Protein AF-0000000085122518 (afdb_homodimer)

pLDDT: mean 88.64, std 17.43, range [19.45, 98.94]

Sequence (1066 aa):
MNINLNKTNEELSSKYFKINNEKMTLKKKEKALKKLSDYETIQKKTFLGYQMNEKFNFEKNYSKYLNIGMNNVGDPFVGGDLTLNTKSVETEVLNYFAKLWNNKERTKPLGKDDYWGYIVSMGCTEANIFGLLSARDYLEGKFLLIDEERNKKAKKISKSVKDLECIVNKNLISKYATAKNKNELIPIAFYSQDAHYSIVKAMEVLKINTLNKEANEKGYKCPLKKEDYPKNFSREYLDENGWPKEVPSNEDGSIHVPALVKLVKFFAKKGHPILISFNYGSTFKGAYDDIKGAVDQIVPILKKYGLYEREIEYEIGKKDIRNGFWFHVDGALGAAYMPYLEKALKQKLIKKPSKNYKFPIFDFRIKEIHSISMSGHKYIGSPWPSGIYMSKIKYQLKPVDDPMYIGAPDTTFAGSRNAFSPLIFWEYLSNNSMKSHIKEVVKCEEMAQYAFKKLKALDKKDKLWIQRSPLSLTIRMKIPNKKLVFKYSLSTEELYVNGEPREYAHIYIMHHVDKNLIDSFIEDLKKSNYFNEMNINLNKTNEELSSKYFKINNEKMTLKKKEKALKKLSDYETIQKKTFLGYQMNEKFNFEKNYSKYLNIGMNNVGDPFVGGDLTLNTKSVETEVLNYFAKLWNNKERTKPLGKDDYWGYIVSMGCTEANIFGLLSARDYLEGKFLLIDEERNKKAKKISKSVKDLECIVNKNLISKYATAKNKNELIPIAFYSQDAHYSIVKAMEVLKINTLNKEANEKGYKCPLKKEDYPKNFSREYLDENGWPKEVPSNEDGSIHVPALVKLVKFFAKKGHPILISFNYGSTFKGAYDDIKGAVDQIVPILKKYGLYEREIEYEIGKKDIRNGFWFHVDGALGAAYMPYLEKALKQKLIKKPSKNYKFPIFDFRIKEIHSISMSGHKYIGSPWPSGIYMSKIKYQLKPVDDPMYIGAPDTTFAGSRNAFSPLIFWEYLSNNSMKSHIKEVVKCEEMAQYAFKKLKALDKKDKLWIQRSPLSLTIRMKIPNKKLVFKYSLSTEELYVNGEPREYAHIYIMHHVDKNLIDSFIEDLKKSNYFNE

Structure (mmCIF, N/CA/C/O backbone):
data_AF-0000000085122518-model_v1
#
loop_
_entity.id
_entity.type
_entity.pdbx_description
1 polymer 'Putative histidine decarboxylase'
#
loop_
_atom_site.group_PDB
_atom_site.id
_atom_site.type_symbol
_atom_site.label_atom_id
_atom_site.label_alt_id
_atom_site.label_comp_id
_atom_site.label_asym_id
_atom_site.label_entity_id
_atom_site.label_seq_id
_atom_site.pdbx_PDB_ins_code
_atom_site.Cartn_x
_atom_site.Cartn_y
_atom_site.Cartn_z
_atom_site.occupancy
_atom_site.B_iso_or_equiv
_atom_site.auth_seq_id
_atom_site.auth_comp_id
_atom_site.auth_asym_id
_atom_site.auth_atom_id
_atom_site.pdbx_PDB_model_num
ATOM 1 N N . MET A 1 1 ? 34.875 22.547 -8.148 1 19.45 1 MET A N 1
ATOM 2 C CA . MET A 1 1 ? 33.75 22.953 -7.277 1 19.45 1 MET A CA 1
ATOM 3 C C . MET A 1 1 ? 32.594 23.516 -8.102 1 19.45 1 MET A C 1
ATOM 5 O O . MET A 1 1 ? 32.531 24.719 -8.359 1 19.45 1 MET A O 1
ATOM 9 N N . ASN A 1 2 ? 32.344 22.891 -9.234 1 23.64 2 ASN A N 1
ATOM 10 C CA . ASN A 1 2 ? 31.703 23.328 -10.461 1 23.64 2 ASN A CA 1
ATOM 11 C C . ASN A 1 2 ? 30.219 23.656 -10.227 1 23.64 2 ASN A C 1
ATOM 13 O O . ASN A 1 2 ? 29.406 22.75 -10.031 1 23.64 2 ASN A O 1
ATOM 17 N N . ILE A 1 3 ? 29.922 24.766 -9.508 1 27.06 3 ILE A N 1
ATOM 18 C CA . ILE A 1 3 ? 28.906 25.547 -8.812 1 27.06 3 ILE A CA 1
ATOM 19 C C . ILE A 1 3 ? 27.766 25.891 -9.766 1 27.06 3 ILE A C 1
ATOM 21 O O . ILE A 1 3 ? 26.812 26.578 -9.391 1 27.06 3 ILE A O 1
ATOM 25 N N . ASN A 1 4 ? 28.109 25.969 -11.047 1 28.47 4 ASN A N 1
ATOM 26 C CA . ASN A 1 4 ? 27.062 26.641 -11.812 1 28.47 4 ASN A CA 1
ATOM 27 C C . ASN A 1 4 ? 25.781 25.812 -11.852 1 28.47 4 ASN A C 1
ATOM 29 O O . ASN A 1 4 ? 25.562 25.062 -12.797 1 28.47 4 ASN A O 1
ATOM 33 N N . LEU A 1 5 ? 25.391 25.281 -10.711 1 34.41 5 LEU A N 1
ATOM 34 C CA . LEU A 1 5 ? 24.125 24.547 -10.719 1 34.41 5 LEU A CA 1
ATOM 35 C C . LEU A 1 5 ? 23 25.391 -11.297 1 34.41 5 LEU A C 1
ATOM 37 O O . LEU A 1 5 ? 22.5 26.297 -10.633 1 34.41 5 LEU A O 1
ATOM 41 N N . ASN A 1 6 ? 23.016 25.703 -12.531 1 35.94 6 ASN A N 1
ATOM 42 C CA . ASN A 1 6 ? 21.953 26.422 -13.227 1 35.94 6 ASN A CA 1
ATOM 43 C C . ASN A 1 6 ? 20.578 26 -12.742 1 35.94 6 ASN A C 1
ATOM 45 O O . ASN A 1 6 ? 20.328 24.812 -12.523 1 35.94 6 ASN A O 1
ATOM 49 N N . LYS A 1 7 ? 19.797 26.906 -12.109 1 42 7 LYS A N 1
ATOM 50 C CA . LYS A 1 7 ? 18.438 26.891 -11.602 1 42 7 LYS A CA 1
ATOM 51 C C . LYS A 1 7 ? 17.5 26.125 -12.547 1 42 7 LYS A C 1
ATOM 53 O O . LYS A 1 7 ? 17.375 26.5 -13.719 1 42 7 LYS A O 1
ATOM 58 N N . THR A 1 8 ? 17.312 24.938 -12.477 1 48.53 8 THR A N 1
ATOM 59 C CA . THR A 1 8 ? 16.406 24.141 -13.305 1 48.53 8 THR A CA 1
ATOM 60 C C . THR A 1 8 ? 14.969 24.625 -13.133 1 48.53 8 THR A C 1
ATOM 62 O O . THR A 1 8 ? 14.406 24.547 -12.039 1 48.53 8 THR A O 1
ATOM 65 N N . ASN A 1 9 ? 14.539 25.703 -13.859 1 58.44 9 ASN A N 1
ATOM 66 C CA . ASN A 1 9 ? 13.18 26.234 -13.828 1 58.44 9 ASN A CA 1
ATOM 67 C C . ASN A 1 9 ? 12.188 25.266 -14.469 1 58.44 9 ASN A C 1
ATOM 69 O O . ASN A 1 9 ? 11.062 25.641 -14.797 1 58.44 9 ASN A O 1
ATOM 73 N N . GLU A 1 10 ? 12.773 24.016 -14.688 1 74.56 10 GLU A N 1
ATOM 74 C CA . GLU A 1 10 ? 11.844 23.094 -15.336 1 74.56 10 GLU A CA 1
ATOM 75 C C . GLU A 1 10 ? 12.016 21.672 -14.797 1 74.56 10 GLU A C 1
ATOM 77 O O . GLU A 1 10 ? 13.031 21.344 -14.188 1 74.56 10 GLU A O 1
ATOM 82 N N . GLU A 1 11 ? 10.984 21 -14.852 1 83.19 11 GLU A N 1
ATOM 83 C CA . GLU A 1 11 ? 10.992 19.594 -14.477 1 83.19 11 GLU A CA 1
ATOM 84 C C . GLU A 1 11 ? 12.039 18.812 -15.258 1 83.19 11 GLU A C 1
ATOM 86 O O . GLU A 1 11 ? 12.406 19.203 -16.375 1 83.19 11 GLU A O 1
ATOM 91 N N . LEU A 1 12 ? 12.688 17.875 -14.602 1 89.94 12 LEU A N 1
ATOM 92 C CA . LEU A 1 12 ? 13.633 16.969 -15.258 1 89.94 12 LEU A CA 1
ATOM 93 C C . LEU A 1 12 ? 12.984 16.312 -16.469 1 89.94 12 LEU A C 1
ATOM 95 O O . LEU A 1 12 ? 11.875 15.781 -16.375 1 89.94 12 LEU A O 1
ATOM 99 N N . SER A 1 13 ? 13.656 16.422 -17.625 1 91.31 13 SER A N 1
ATOM 100 C CA . SER A 1 13 ? 13.094 15.883 -18.859 1 91.31 13 SER A CA 1
ATOM 101 C C . SER A 1 13 ? 13.25 14.367 -18.938 1 91.31 13 SER A C 1
ATOM 103 O O . SER A 1 13 ? 14.32 13.828 -18.641 1 91.31 13 SER A O 1
ATOM 105 N N . SER A 1 14 ? 12.219 13.742 -19.438 1 93.38 14 SER A N 1
ATOM 106 C CA . SER A 1 14 ? 12.234 12.289 -19.578 1 93.38 14 SER A CA 1
ATOM 107 C C . SER A 1 14 ? 13.133 11.852 -20.719 1 93.38 14 SER A C 1
ATOM 109 O O . SER A 1 14 ? 13.508 10.68 -20.812 1 93.38 14 SER A O 1
ATOM 111 N N . LYS A 1 15 ? 13.492 12.711 -21.609 1 93.69 15 LYS A N 1
ATOM 112 C CA . LYS A 1 15 ? 14.258 12.391 -22.797 1 93.69 15 LYS A CA 1
ATOM 113 C C . LYS A 1 15 ? 15.602 11.773 -22.438 1 93.69 15 LYS A C 1
ATOM 115 O O . LYS A 1 15 ? 16.141 10.961 -23.203 1 93.69 15 LYS A O 1
ATOM 120 N N . TYR A 1 16 ? 16.141 12.148 -21.328 1 94.94 16 TYR A N 1
ATOM 121 C CA . TYR A 1 16 ? 17.453 11.672 -20.906 1 94.94 16 TYR A CA 1
ATOM 122 C C . TYR A 1 16 ? 17.391 10.203 -20.5 1 94.94 16 TYR A C 1
ATOM 124 O O . TYR A 1 16 ? 18.438 9.539 -20.422 1 94.94 16 TYR A O 1
ATOM 132 N N . PHE A 1 17 ? 16.188 9.703 -20.281 1 96.88 17 PHE A N 1
ATOM 133 C CA . PHE A 1 17 ? 16.062 8.383 -19.672 1 96.88 17 PHE A CA 1
ATOM 134 C C . PHE A 1 17 ? 15.391 7.406 -20.625 1 96.88 17 PHE A C 1
ATOM 136 O O . PHE A 1 17 ? 14.969 6.324 -20.219 1 96.88 17 PHE A O 1
ATOM 143 N N . LYS A 1 18 ? 15.266 7.73 -21.844 1 96.25 18 LYS A N 1
ATOM 144 C CA . LYS A 1 18 ? 14.617 6.879 -22.828 1 96.25 18 LYS A CA 1
ATOM 145 C C . LYS A 1 18 ? 15.305 5.52 -22.922 1 96.25 18 LYS A C 1
ATOM 147 O O . LYS A 1 18 ? 16.531 5.441 -22.969 1 96.25 18 LYS A O 1
ATOM 152 N N . ILE A 1 19 ? 14.469 4.488 -22.891 1 94.75 19 ILE A N 1
ATOM 153 C CA . ILE A 1 19 ? 14.945 3.109 -22.969 1 94.75 19 ILE A CA 1
ATOM 154 C C . ILE A 1 19 ? 14.516 2.496 -24.297 1 94.75 19 ILE A C 1
ATOM 156 O O . ILE A 1 19 ? 13.367 2.648 -24.719 1 94.75 19 ILE A O 1
ATOM 160 N N . ASN A 1 20 ? 15.445 1.861 -24.938 1 89.12 20 ASN A N 1
ATOM 161 C CA . ASN A 1 20 ? 15.133 1.118 -26.156 1 89.12 20 ASN A CA 1
ATOM 162 C C . ASN A 1 20 ? 15.562 -0.342 -26.047 1 89.12 20 ASN A C 1
ATOM 164 O O . ASN A 1 20 ? 15.75 -0.858 -24.938 1 89.12 20 ASN A O 1
ATOM 168 N N . ASN A 1 21 ? 15.617 -1.04 -27.156 1 90.25 21 ASN A N 1
ATOM 169 C CA . ASN A 1 21 ? 15.883 -2.475 -27.156 1 90.25 21 ASN A CA 1
ATOM 170 C C . ASN A 1 21 ? 17.375 -2.77 -27.062 1 90.25 21 ASN A C 1
ATOM 172 O O . ASN A 1 21 ? 17.781 -3.93 -26.953 1 90.25 21 ASN A O 1
ATOM 176 N N . GLU A 1 22 ? 18.156 -1.68 -26.953 1 92.44 22 GLU A N 1
ATOM 177 C CA . GLU A 1 22 ? 19.594 -1.837 -26.828 1 92.44 22 GLU A CA 1
ATOM 178 C C . GLU A 1 22 ? 20.078 -1.393 -25.438 1 92.44 22 GLU A C 1
ATOM 180 O O . GLU A 1 22 ? 19.438 -0.566 -24.797 1 92.44 22 GLU A O 1
ATOM 185 N N . LYS A 1 23 ? 21.203 -2.047 -25.125 1 94.81 23 LYS A N 1
ATOM 186 C CA . LYS A 1 23 ? 21.828 -1.562 -23.906 1 94.81 23 LYS A CA 1
ATOM 187 C C . LYS A 1 23 ? 22.266 -0.105 -24.047 1 94.81 23 LYS A C 1
ATOM 189 O O . LYS A 1 23 ? 22.844 0.282 -25.062 1 94.81 23 LYS A O 1
ATOM 194 N N . MET A 1 24 ? 21.953 0.618 -23.031 1 95.38 24 MET A N 1
ATOM 195 C CA . MET A 1 24 ? 22.344 2.023 -23.062 1 95.38 24 MET A CA 1
ATOM 196 C C . MET A 1 24 ? 23.859 2.166 -23.016 1 95.38 24 MET A C 1
ATOM 198 O O . MET A 1 24 ? 24.531 1.452 -22.266 1 95.38 24 MET A O 1
ATOM 202 N N . THR A 1 25 ? 24.406 3.084 -23.828 1 95.69 25 THR A N 1
ATOM 203 C CA . THR A 1 25 ? 25.844 3.305 -23.781 1 95.69 25 THR A CA 1
ATOM 204 C C . THR A 1 25 ? 26.266 3.93 -22.453 1 95.69 25 THR A C 1
ATOM 206 O O . THR A 1 25 ? 25.469 4.613 -21.812 1 95.69 25 THR A O 1
ATOM 209 N N . LEU A 1 26 ? 27.469 3.672 -22.094 1 95.5 26 LEU A N 1
ATOM 210 C CA . LEU A 1 26 ? 27.984 4.219 -20.844 1 95.5 26 LEU A CA 1
ATOM 211 C C . LEU A 1 26 ? 27.906 5.742 -20.844 1 95.5 26 LEU A C 1
ATOM 213 O O . LEU A 1 26 ? 27.594 6.352 -19.828 1 95.5 26 LEU A O 1
ATOM 217 N N . LYS A 1 27 ? 28.141 6.359 -21.953 1 96.44 27 LYS A N 1
ATOM 218 C CA . LYS A 1 27 ? 28.109 7.816 -22.078 1 96.44 27 LYS A CA 1
ATOM 219 C C . LYS A 1 27 ? 26.703 8.359 -21.844 1 96.44 27 LYS A C 1
ATOM 221 O O . LYS A 1 27 ? 26.531 9.328 -21.094 1 96.44 27 LYS A O 1
ATOM 226 N N . LYS A 1 28 ? 25.781 7.797 -22.5 1 96.25 28 LYS A N 1
ATOM 227 C CA . LYS A 1 28 ? 24.391 8.219 -22.344 1 96.25 28 LYS A CA 1
ATOM 228 C C . LYS A 1 28 ? 23.906 7.996 -20.922 1 96.25 28 LYS A C 1
ATOM 230 O O . LYS A 1 28 ? 23.172 8.828 -20.375 1 96.25 28 LYS A O 1
ATOM 235 N N . LYS A 1 29 ? 24.312 6.887 -20.406 1 96.62 29 LYS A N 1
ATOM 236 C CA . LYS A 1 29 ? 23.922 6.555 -19.047 1 96.62 29 LYS A CA 1
ATOM 237 C C . LYS A 1 29 ? 24.516 7.539 -18.047 1 96.62 29 LYS A C 1
ATOM 239 O O . LYS A 1 29 ? 23.828 8.008 -17.141 1 96.62 29 LYS A O 1
ATOM 244 N N . GLU A 1 30 ? 25.734 7.805 -18.172 1 97 30 GLU A N 1
ATOM 245 C CA . GLU A 1 30 ? 26.391 8.758 -17.297 1 97 30 GLU A CA 1
ATOM 246 C C . GLU A 1 30 ? 25.75 10.133 -17.375 1 97 30 GLU A C 1
ATOM 248 O O . GLU A 1 30 ? 25.594 10.82 -16.359 1 97 30 GLU A O 1
ATOM 253 N N . LYS A 1 31 ? 25.422 10.516 -18.562 1 97.31 31 LYS A N 1
ATOM 254 C CA . LYS A 1 31 ? 24.766 11.797 -18.766 1 97.31 31 LYS A CA 1
ATOM 255 C C . LYS A 1 31 ? 23.406 11.828 -18.062 1 97.31 31 LYS A C 1
ATOM 257 O O . LYS A 1 31 ? 23.062 12.812 -17.391 1 97.31 31 LYS A O 1
ATOM 262 N N . ALA A 1 32 ? 22.625 10.789 -18.25 1 97.56 32 ALA A N 1
ATOM 263 C CA . ALA A 1 32 ? 21.312 10.695 -17.609 1 97.56 32 ALA A CA 1
ATOM 264 C C . ALA A 1 32 ? 21.438 10.75 -16.094 1 97.56 32 ALA A C 1
ATOM 266 O O . ALA A 1 32 ? 20.703 11.477 -15.43 1 97.56 32 ALA A O 1
ATOM 267 N N . LEU A 1 33 ? 22.375 10.023 -15.555 1 97.62 33 LEU A N 1
ATOM 268 C CA . LEU A 1 33 ? 22.578 9.969 -14.117 1 97.62 33 LEU A CA 1
ATOM 269 C C . LEU A 1 33 ? 23.047 11.312 -13.578 1 97.62 33 LEU A C 1
ATOM 271 O O . LEU A 1 33 ? 22.656 11.711 -12.477 1 97.62 33 LEU A O 1
ATOM 275 N N . LYS A 1 34 ? 23.859 11.961 -14.344 1 97.44 34 LYS A N 1
ATOM 276 C CA . LYS A 1 34 ? 24.328 13.289 -13.938 1 97.44 34 LYS A CA 1
ATOM 277 C C . LYS A 1 34 ? 23.188 14.289 -13.914 1 97.44 34 LYS A C 1
ATOM 279 O O . LYS A 1 34 ? 23.078 15.102 -12.992 1 97.44 34 LYS A O 1
ATOM 284 N N . LYS A 1 35 ? 22.328 14.25 -14.938 1 97.06 35 LYS A N 1
ATOM 285 C CA . LYS A 1 35 ? 21.188 15.148 -14.984 1 97.06 35 LYS A CA 1
ATOM 286 C C . LYS A 1 35 ? 20.25 14.922 -13.797 1 97.06 35 LYS A C 1
ATOM 288 O O . LYS A 1 35 ? 19.734 15.875 -13.211 1 97.06 35 LYS A O 1
ATOM 293 N N . LEU A 1 36 ? 20.047 13.688 -13.484 1 97.25 36 LEU A N 1
ATOM 294 C CA . LEU A 1 36 ? 19.219 13.344 -12.336 1 97.25 36 LEU A CA 1
ATOM 295 C C . LEU A 1 36 ? 19.828 13.875 -11.039 1 97.25 36 LEU A C 1
ATOM 297 O O . LEU A 1 36 ? 19.141 14.508 -10.242 1 97.25 36 LEU A O 1
ATOM 301 N N . SER A 1 37 ? 21.078 13.555 -10.852 1 96.94 37 SER A N 1
ATOM 302 C CA . SER A 1 37 ? 21.781 13.969 -9.641 1 96.94 37 SER A CA 1
ATOM 303 C C . SER A 1 37 ? 21.766 15.484 -9.484 1 96.94 37 SER A C 1
ATOM 305 O O . SER A 1 37 ? 21.516 16 -8.391 1 96.94 37 SER A O 1
ATOM 307 N N . ASP A 1 38 ? 22.031 16.188 -10.562 1 96.5 38 ASP A N 1
ATOM 308 C CA . ASP A 1 38 ? 22.047 17.641 -10.531 1 96.5 38 ASP A CA 1
ATOM 309 C C . ASP A 1 38 ? 20.672 18.188 -10.156 1 96.5 38 ASP A C 1
ATOM 311 O O . ASP A 1 38 ? 20.562 19.094 -9.328 1 96.5 38 ASP A O 1
ATOM 315 N N . TYR A 1 39 ? 19.719 17.656 -10.758 1 96.12 39 TYR A N 1
ATOM 316 C CA . TYR A 1 39 ? 18.359 18.109 -10.516 1 96.12 39 TYR A CA 1
ATOM 317 C C . TYR A 1 39 ? 17.969 17.938 -9.055 1 96.12 39 TYR A C 1
ATOM 319 O O . TYR A 1 39 ? 17.5 18.875 -8.406 1 96.12 39 TYR A O 1
ATOM 327 N N . GLU A 1 40 ? 18.156 16.734 -8.508 1 96.69 40 GLU A N 1
ATOM 328 C CA . GLU A 1 40 ? 17.766 16.422 -7.137 1 96.69 40 GLU A CA 1
ATOM 329 C C . GLU A 1 40 ? 18.547 17.25 -6.133 1 96.69 40 GLU A C 1
ATOM 331 O O . GLU A 1 40 ? 18 17.688 -5.117 1 96.69 40 GLU A O 1
ATOM 336 N N . THR A 1 41 ? 19.797 17.438 -6.414 1 95.69 41 THR A N 1
ATOM 337 C CA . THR A 1 41 ? 20.656 18.219 -5.516 1 95.69 41 THR A CA 1
ATOM 338 C C . THR A 1 41 ? 20.203 19.672 -5.457 1 95.69 41 THR A C 1
ATOM 340 O O . THR A 1 41 ? 20.125 20.266 -4.379 1 95.69 41 THR A O 1
ATOM 343 N N . ILE A 1 42 ? 19.844 20.203 -6.566 1 94.88 42 ILE A N 1
ATOM 344 C CA . ILE A 1 42 ? 19.422 21.594 -6.645 1 94.88 42 ILE A CA 1
ATOM 345 C C . ILE A 1 42 ? 18.094 21.766 -5.91 1 94.88 42 ILE A C 1
ATOM 347 O O . ILE A 1 42 ? 17.938 22.688 -5.105 1 94.88 42 ILE A O 1
ATOM 351 N N . GLN A 1 43 ? 17.188 20.891 -6.168 1 95.38 43 GLN A N 1
ATOM 352 C CA . GLN A 1 43 ? 15.859 21 -5.566 1 95.38 43 GLN A CA 1
ATOM 353 C C . GLN A 1 43 ? 15.922 20.75 -4.062 1 95.38 43 GLN A C 1
ATOM 355 O O . GLN A 1 43 ? 15.164 21.359 -3.297 1 95.38 43 GLN A O 1
ATOM 360 N N . LYS A 1 44 ? 16.781 19.891 -3.668 1 96.81 44 LYS A N 1
ATOM 361 C CA . LYS A 1 44 ? 16.938 19.609 -2.244 1 96.81 44 LYS A CA 1
ATOM 362 C C . LYS A 1 44 ? 17.406 20.844 -1.482 1 96.81 44 LYS A C 1
ATOM 364 O O . LYS A 1 44 ? 16.969 21.078 -0.35 1 96.81 44 LYS A O 1
ATOM 369 N N . LYS A 1 45 ? 18.188 21.656 -2.051 1 95.94 45 LYS A N 1
ATOM 370 C CA . LYS A 1 45 ? 18.797 22.812 -1.404 1 95.94 45 LYS A CA 1
ATOM 371 C C . LYS A 1 45 ? 17.734 23.844 -1.018 1 95.94 45 LYS A C 1
ATOM 373 O O . LYS A 1 45 ? 17.891 24.562 -0.034 1 95.94 45 LYS A O 1
ATOM 378 N N . THR A 1 46 ? 16.656 23.875 -1.758 1 96.75 46 THR A N 1
ATOM 379 C CA . THR A 1 46 ? 15.656 24.906 -1.507 1 96.75 46 THR A CA 1
ATOM 380 C C . THR A 1 46 ? 14.336 24.266 -1.067 1 96.75 46 THR A C 1
ATOM 382 O O . THR A 1 46 ? 13.305 24.938 -1.015 1 96.75 46 THR A O 1
ATOM 385 N N . PHE A 1 47 ? 14.352 23.031 -0.788 1 97.44 47 PHE A N 1
ATOM 386 C CA . PHE A 1 47 ? 13.133 22.312 -0.44 1 97.44 47 PHE A CA 1
ATOM 387 C C . PHE A 1 47 ? 12.508 22.875 0.827 1 97.44 47 PHE A C 1
ATOM 389 O O . PHE A 1 47 ? 13.125 22.859 1.896 1 97.44 47 PHE A O 1
ATOM 396 N N . LEU A 1 48 ? 11.156 23.359 0.701 1 97.75 48 LEU A N 1
ATOM 397 C CA . LEU A 1 48 ? 10.617 24.109 1.825 1 97.75 48 LEU A CA 1
ATOM 398 C C . LEU A 1 48 ? 9.109 23.922 1.93 1 97.75 48 LEU A C 1
ATOM 400 O O . LEU A 1 48 ? 8.5 24.297 2.934 1 97.75 48 LEU A O 1
ATOM 404 N N . GLY A 1 49 ? 8.523 23.234 0.996 1 95.88 49 GLY A N 1
ATOM 405 C CA . GLY A 1 49 ? 7.074 23.344 0.879 1 95.88 49 GLY A CA 1
ATOM 406 C C . GLY A 1 49 ? 6.348 22.094 1.338 1 95.88 49 GLY A C 1
ATOM 407 O O . GLY A 1 49 ? 5.117 22.094 1.444 1 95.88 49 GLY A O 1
ATOM 408 N N . TYR A 1 50 ? 6.98 20.984 1.604 1 94.31 50 TYR A N 1
ATOM 409 C CA . TYR A 1 50 ? 6.316 19.734 1.941 1 94.31 50 TYR A CA 1
ATOM 410 C C . TYR A 1 50 ? 6.824 19.188 3.273 1 94.31 50 TYR A C 1
ATOM 412 O O . TYR A 1 50 ? 7.914 19.547 3.723 1 94.31 50 TYR A O 1
ATOM 420 N N . GLN A 1 51 ? 5.973 18.344 3.869 1 94.88 51 GLN A N 1
ATOM 421 C CA . GLN A 1 51 ? 6.301 17.703 5.141 1 94.88 51 GLN A CA 1
ATOM 422 C C . GLN A 1 51 ? 7.277 16.547 4.934 1 94.88 51 GLN A C 1
ATOM 424 O O . GLN A 1 51 ? 6.941 15.383 5.191 1 94.88 51 GLN A O 1
ATOM 429 N N . MET A 1 52 ? 8.406 16.875 4.492 1 96.19 52 MET A N 1
ATOM 430 C CA . MET A 1 52 ? 9.461 15.891 4.27 1 96.19 52 MET A CA 1
ATOM 431 C C . MET A 1 52 ? 10.797 16.406 4.793 1 96.19 52 MET A C 1
ATOM 433 O O . MET A 1 52 ? 11.336 17.391 4.281 1 96.19 52 MET A O 1
ATOM 437 N N . ASN A 1 53 ? 11.289 15.703 5.805 1 97.69 53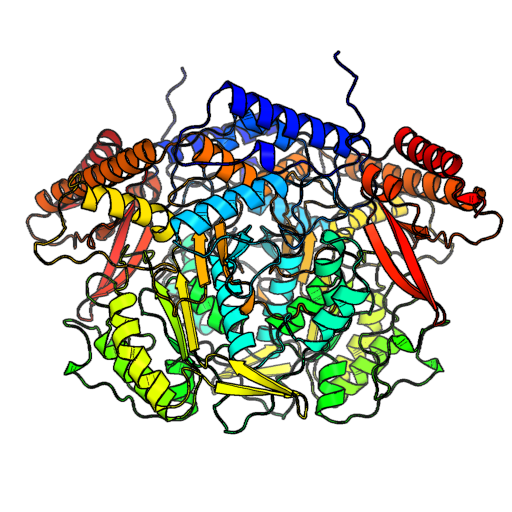 ASN A N 1
ATOM 438 C CA . ASN A 1 53 ? 12.586 16.062 6.363 1 97.69 53 ASN A CA 1
ATOM 439 C C . ASN A 1 53 ? 13.727 15.617 5.457 1 97.69 53 ASN A C 1
ATOM 441 O O . ASN A 1 53 ? 13.781 14.453 5.047 1 97.69 53 ASN A O 1
ATOM 445 N N . GLU A 1 54 ? 14.625 16.547 5.117 1 97.56 54 GLU A N 1
ATOM 446 C CA . GLU A 1 54 ? 15.727 16.25 4.203 1 97.56 54 GLU A CA 1
ATOM 447 C C . GLU A 1 54 ? 17.062 16.203 4.945 1 97.56 54 GLU A C 1
ATOM 449 O O . GLU A 1 54 ? 18.125 16.141 4.32 1 97.56 54 GLU A O 1
ATOM 454 N N . LYS A 1 55 ? 17 16.25 6.246 1 96.56 55 LYS A N 1
ATOM 455 C CA . LYS A 1 55 ? 18.219 16.172 7.043 1 96.56 55 LYS A CA 1
ATOM 456 C C . LYS A 1 55 ? 18.453 14.75 7.566 1 96.56 55 LYS A C 1
ATOM 458 O O . LYS A 1 55 ? 18.125 14.453 8.719 1 96.56 55 LYS A O 1
ATOM 463 N N . PHE A 1 56 ? 19.141 13.906 6.809 1 95.44 56 PHE A N 1
ATOM 464 C CA . PHE A 1 56 ? 19.5 12.547 7.184 1 95.44 56 PHE A CA 1
ATOM 465 C C . PHE A 1 56 ? 20.656 12.039 6.324 1 95.44 56 PHE A C 1
ATOM 467 O O . PHE A 1 56 ? 20.953 12.617 5.277 1 95.44 56 PHE A O 1
ATOM 474 N N . ASN A 1 57 ? 21.328 11.07 6.832 1 95.44 57 ASN A N 1
ATOM 475 C CA . ASN A 1 57 ? 22.438 10.414 6.141 1 95.44 57 ASN A CA 1
ATOM 476 C C . ASN A 1 57 ? 22.422 8.906 6.352 1 95.44 57 ASN A C 1
ATOM 478 O O . ASN A 1 57 ? 22.922 8.406 7.359 1 95.44 57 ASN A O 1
ATOM 482 N N . PHE A 1 58 ? 22 8.172 5.371 1 97.5 58 PHE A N 1
ATOM 483 C CA . PHE A 1 58 ? 21.891 6.727 5.5 1 97.5 58 PHE A CA 1
ATOM 484 C C . PHE A 1 58 ? 22.891 6.023 4.59 1 97.5 58 PHE A C 1
ATOM 486 O O . PHE A 1 58 ? 23.125 4.824 4.738 1 97.5 58 PHE A O 1
ATOM 493 N N . GLU A 1 59 ? 23.5 6.785 3.676 1 96.88 59 GLU A N 1
ATOM 494 C CA . GLU A 1 59 ? 24.422 6.211 2.697 1 96.88 59 GLU A CA 1
ATOM 495 C C . GLU A 1 59 ? 25.578 5.492 3.379 1 96.88 59 GLU A C 1
ATOM 497 O O . GLU A 1 59 ? 25.969 4.391 2.975 1 96.88 59 GLU A O 1
ATOM 502 N N . LYS A 1 60 ? 26.062 6.004 4.391 1 94.25 60 LYS A N 1
ATOM 503 C CA . LYS A 1 60 ? 27.281 5.535 5.031 1 94.25 60 LYS A CA 1
ATOM 504 C C . LYS A 1 60 ? 27.141 4.102 5.531 1 94.25 60 LYS A C 1
ATOM 506 O O . LYS A 1 60 ? 27.953 3.236 5.219 1 94.25 60 LYS A O 1
ATOM 511 N N . ASN A 1 61 ? 26.094 3.775 6.27 1 95.88 61 ASN A N 1
ATOM 512 C CA . ASN A 1 61 ? 25.984 2.484 6.938 1 95.88 61 ASN A CA 1
ATOM 513 C C . ASN A 1 61 ? 25.109 1.516 6.137 1 95.88 61 ASN A C 1
ATOM 515 O O . ASN A 1 61 ? 25.141 0.309 6.387 1 95.88 61 ASN A O 1
ATOM 519 N N . TYR A 1 62 ? 24.406 2.029 5.121 1 97.88 62 TYR A N 1
ATOM 520 C CA . TYR A 1 62 ? 23.359 1.158 4.617 1 97.88 62 TYR A CA 1
ATOM 521 C C . TYR A 1 62 ? 23.453 1 3.105 1 97.88 62 TYR A C 1
ATOM 523 O O . TYR A 1 62 ? 22.641 0.292 2.498 1 97.88 62 TYR A O 1
ATOM 531 N N . SER A 1 63 ? 24.438 1.55 2.443 1 97.88 63 SER A N 1
ATOM 532 C CA . SER A 1 63 ? 24.547 1.496 0.989 1 97.88 63 SER A CA 1
ATOM 533 C C . SER A 1 63 ? 24.625 0.057 0.493 1 97.88 63 SER A C 1
ATOM 535 O O . SER A 1 63 ? 24.125 -0.263 -0.584 1 97.88 63 SER A O 1
ATOM 537 N N . LYS A 1 64 ? 25.25 -0.832 1.262 1 97 64 LYS A N 1
ATOM 538 C CA . LYS A 1 64 ? 25.453 -2.215 0.841 1 97 64 LYS A CA 1
ATOM 539 C C . LYS A 1 64 ? 24.125 -2.938 0.657 1 97 64 LYS A C 1
ATOM 541 O O . LYS A 1 64 ? 24.031 -3.887 -0.125 1 97 64 LYS A O 1
ATOM 546 N N . TYR A 1 65 ? 23.125 -2.52 1.354 1 98 65 TYR A N 1
ATOM 547 C CA . TYR A 1 65 ? 21.844 -3.215 1.325 1 98 65 TYR A CA 1
ATOM 548 C C . TYR A 1 65 ? 21.078 -2.895 0.046 1 98 65 TYR A C 1
ATOM 550 O O . TYR A 1 65 ? 20.031 -3.49 -0.225 1 98 65 TYR A O 1
ATOM 558 N N . LEU A 1 66 ? 21.594 -1.964 -0.774 1 98.19 66 LEU A N 1
ATOM 559 C CA . LEU A 1 66 ? 21.062 -1.759 -2.121 1 98.19 66 LEU A CA 1
ATOM 560 C C . LEU A 1 66 ? 21.375 -2.953 -3.014 1 98.19 66 LEU A C 1
ATOM 562 O O . LEU A 1 66 ? 20.812 -3.09 -4.102 1 98.19 66 LEU A O 1
ATOM 566 N N . ASN A 1 67 ? 22.234 -3.85 -2.502 1 98 67 ASN A N 1
ATOM 567 C CA . ASN A 1 67 ? 22.609 -5.023 -3.279 1 98 67 ASN A CA 1
ATOM 568 C C . ASN A 1 67 ? 22.016 -6.301 -2.693 1 98 67 ASN A C 1
ATOM 570 O O . ASN A 1 67 ? 22.422 -7.406 -3.045 1 98 67 ASN A O 1
ATOM 574 N N . ILE A 1 68 ? 21.094 -6.215 -1.768 1 97.88 68 ILE A N 1
ATOM 575 C CA . ILE A 1 68 ? 20.438 -7.359 -1.156 1 97.88 68 ILE A CA 1
ATOM 576 C C . ILE A 1 68 ? 18.922 -7.152 -1.181 1 97.88 68 ILE A C 1
ATOM 578 O O . ILE A 1 68 ? 18.422 -6.137 -0.696 1 97.88 68 ILE A O 1
ATOM 582 N N . GLY A 1 69 ? 18.234 -8.078 -1.83 1 97.56 69 GLY A N 1
ATOM 583 C CA . GLY A 1 69 ? 16.781 -8.07 -1.744 1 97.56 69 GLY A CA 1
ATOM 584 C C . GLY A 1 69 ? 16.25 -8.602 -0.421 1 97.56 69 GLY A C 1
ATOM 585 O O . GLY A 1 69 ? 16.5 -9.758 -0.067 1 97.56 69 GLY A O 1
ATOM 586 N N . MET A 1 70 ? 15.648 -7.738 0.363 1 97.25 70 MET A N 1
ATOM 587 C CA . MET A 1 70 ? 15.078 -8.117 1.652 1 97.25 70 MET A CA 1
ATOM 588 C C . MET A 1 70 ? 13.578 -7.852 1.686 1 97.25 70 MET A C 1
ATOM 590 O O . MET A 1 70 ? 13.086 -6.969 0.98 1 97.25 70 MET A O 1
ATOM 594 N N . ASN A 1 71 ? 12.828 -8.641 2.449 1 95.75 71 ASN A N 1
ATOM 595 C CA . ASN A 1 71 ? 11.367 -8.547 2.488 1 95.75 71 ASN A CA 1
ATOM 596 C C . ASN A 1 71 ? 10.82 -8.969 3.848 1 95.75 71 ASN A C 1
ATOM 598 O O . ASN A 1 71 ? 11.062 -10.086 4.305 1 95.75 71 ASN A O 1
ATOM 602 N N . ASN A 1 72 ? 10.094 -8.055 4.531 1 93.81 72 ASN A N 1
ATOM 603 C CA . ASN A 1 72 ? 9.438 -8.375 5.793 1 93.81 72 ASN A CA 1
ATOM 604 C C . ASN A 1 72 ? 8.016 -8.883 5.57 1 93.81 72 ASN A C 1
ATOM 606 O O . ASN A 1 72 ? 7.051 -8.188 5.895 1 93.81 72 ASN A O 1
ATOM 610 N N . VAL A 1 73 ? 7.91 -10.07 5.254 1 88.25 73 VAL A N 1
ATOM 611 C CA . VAL A 1 73 ? 6.609 -10.656 4.938 1 88.25 73 VAL A CA 1
ATOM 612 C C . VAL A 1 73 ? 5.863 -10.977 6.227 1 88.25 73 VAL A C 1
ATOM 614 O O . VAL A 1 73 ? 6.449 -11.508 7.176 1 88.25 73 VAL A O 1
ATOM 617 N N . GLY A 1 74 ? 4.613 -10.586 6.312 1 82.25 74 GLY A N 1
ATOM 618 C CA . GLY A 1 74 ? 3.725 -11.031 7.375 1 82.25 74 GLY A CA 1
ATOM 619 C C . GLY A 1 74 ? 3.924 -10.266 8.672 1 82.25 74 GLY A C 1
ATOM 620 O O . GLY A 1 74 ? 4.336 -9.109 8.656 1 82.25 74 GLY A O 1
ATOM 621 N N . ASP A 1 75 ? 3.553 -10.898 9.773 1 86 75 ASP A N 1
ATOM 622 C CA . ASP A 1 75 ? 3.586 -10.328 11.117 1 86 75 ASP A CA 1
ATOM 623 C C . ASP A 1 75 ? 5.02 -10.164 11.609 1 86 75 ASP A C 1
ATOM 625 O O . ASP A 1 75 ? 5.793 -11.125 11.617 1 86 75 ASP A O 1
ATOM 629 N N . PRO A 1 76 ? 5.328 -8.969 12.055 1 91.19 76 PRO A N 1
ATOM 630 C CA . PRO A 1 76 ? 6.711 -8.742 12.492 1 91.19 76 PRO A CA 1
ATOM 631 C C . PRO A 1 76 ? 7.102 -9.602 13.688 1 91.19 76 PRO A C 1
ATOM 633 O O . PRO A 1 76 ? 8.289 -9.875 13.898 1 91.19 76 PRO A O 1
ATOM 636 N N . PHE A 1 77 ? 6.148 -10.047 14.43 1 87.94 77 PHE A N 1
ATOM 637 C CA . PHE A 1 77 ? 6.438 -10.727 15.688 1 87.94 77 PHE A CA 1
ATOM 638 C C . PHE A 1 77 ? 6.422 -12.242 15.5 1 87.94 77 PHE A C 1
ATOM 640 O O . PHE A 1 77 ? 6.633 -12.992 16.453 1 87.94 77 PHE A O 1
ATOM 647 N N . VAL A 1 78 ? 6.16 -12.648 14.273 1 80.62 78 VAL A N 1
ATOM 648 C CA . VAL A 1 78 ? 6.129 -14.07 13.953 1 80.62 78 VAL A CA 1
ATOM 649 C C . VAL A 1 78 ? 7.219 -14.391 12.93 1 80.62 78 VAL A C 1
ATOM 651 O O . VAL A 1 78 ? 7.32 -13.734 11.891 1 80.62 78 VAL A O 1
ATOM 654 N N . GLY A 1 79 ? 8.023 -15.336 13.281 1 77 79 GLY A N 1
ATOM 655 C CA . GLY A 1 79 ? 9.062 -15.75 12.344 1 77 79 GLY A CA 1
ATOM 656 C C . GLY A 1 79 ? 8.508 -16.266 11.031 1 77 79 GLY A C 1
ATOM 657 O O . GLY A 1 79 ? 7.301 -16.5 10.906 1 77 79 GLY A O 1
ATOM 658 N N . GLY A 1 80 ? 9.312 -16.359 10.023 1 78.5 80 GLY A N 1
ATOM 659 C CA . GLY A 1 80 ? 8.938 -16.875 8.711 1 78.5 80 GLY A CA 1
ATOM 660 C C . GLY A 1 80 ? 10.078 -17.578 8.008 1 78.5 80 GLY A C 1
ATOM 661 O O . GLY A 1 80 ? 11.211 -17.578 8.492 1 78.5 80 GLY A O 1
ATOM 662 N N . ASP A 1 81 ? 9.672 -18.172 6.926 1 85.94 81 ASP A N 1
ATOM 663 C CA . ASP A 1 81 ? 10.648 -18.969 6.188 1 85.94 81 ASP A CA 1
ATOM 664 C C . ASP A 1 81 ? 11.477 -18.094 5.254 1 85.94 81 ASP A C 1
ATOM 666 O O . ASP A 1 81 ? 12.516 -18.516 4.754 1 85.94 81 ASP A O 1
ATOM 670 N N . LEU A 1 82 ? 11.008 -16.938 5.016 1 91.5 82 LEU A N 1
ATOM 671 C CA . LEU A 1 82 ? 11.844 -15.992 4.266 1 91.5 82 LEU A CA 1
ATOM 672 C C . LEU A 1 82 ? 12.898 -15.367 5.168 1 91.5 82 LEU A C 1
ATOM 674 O O . LEU A 1 82 ? 12.617 -14.406 5.887 1 91.5 82 LEU A O 1
ATOM 678 N N . THR A 1 83 ? 14.023 -15.766 5.027 1 93.69 83 THR A N 1
ATOM 679 C CA . THR A 1 83 ? 15.039 -15.469 6.031 1 93.69 83 THR A CA 1
ATOM 680 C C . THR A 1 83 ? 15.719 -14.133 5.73 1 93.69 83 THR A C 1
ATOM 682 O O . THR A 1 83 ? 16.328 -13.531 6.609 1 93.69 83 THR A O 1
ATOM 685 N N . LEU A 1 84 ? 15.727 -13.711 4.496 1 96.12 84 LEU A N 1
ATOM 686 C CA . LEU A 1 84 ? 16.234 -12.383 4.176 1 96.12 84 LEU A CA 1
ATOM 687 C C . LEU A 1 84 ? 15.242 -11.305 4.582 1 96.12 84 LEU A C 1
ATOM 689 O O . LEU A 1 84 ? 14.484 -10.797 3.748 1 96.12 84 LEU A O 1
ATOM 693 N N . ASN A 1 85 ? 15.203 -10.969 5.844 1 95.81 85 ASN A N 1
ATOM 694 C CA . ASN A 1 85 ? 14.289 -9.984 6.414 1 95.81 85 ASN A CA 1
ATOM 695 C C . ASN A 1 85 ? 14.93 -9.219 7.562 1 95.81 85 ASN A C 1
ATOM 697 O O . ASN A 1 85 ? 16.062 -9.508 7.949 1 95.81 85 ASN A O 1
ATOM 701 N N . THR A 1 86 ? 14.258 -8.188 8.023 1 97.69 86 THR A N 1
ATOM 702 C CA . THR A 1 86 ? 14.758 -7.355 9.117 1 97.69 86 THR A CA 1
ATOM 703 C C . THR A 1 86 ? 13.711 -7.242 10.227 1 97.69 86 THR A C 1
ATOM 705 O O . THR A 1 86 ? 13.57 -6.188 10.852 1 97.69 86 THR A O 1
ATOM 708 N N . LYS A 1 87 ? 12.945 -8.297 10.484 1 94.75 87 LYS A N 1
ATOM 709 C CA . LYS A 1 87 ? 11.859 -8.281 11.469 1 94.75 87 LYS A CA 1
ATOM 710 C C . LYS A 1 87 ? 12.406 -8.047 12.875 1 94.75 87 LYS A C 1
ATOM 712 O O . LYS A 1 87 ? 11.75 -7.406 13.703 1 94.75 87 LYS A O 1
ATOM 717 N N . SER A 1 88 ? 13.641 -8.547 13.156 1 96.62 88 SER A N 1
ATOM 718 C CA . SER A 1 88 ? 14.266 -8.328 14.453 1 96.62 88 SER A CA 1
ATOM 719 C C . SER A 1 88 ? 14.477 -6.844 14.727 1 96.62 88 SER A C 1
ATOM 721 O O . SER A 1 88 ? 14.336 -6.391 15.859 1 96.62 88 SER A O 1
ATOM 723 N N . VAL A 1 89 ? 14.836 -6.121 13.703 1 98.19 89 VAL A N 1
ATOM 724 C CA . VAL A 1 89 ? 15.008 -4.676 13.812 1 98.19 89 VAL A CA 1
ATOM 725 C C . VAL A 1 89 ? 13.641 -3.998 13.906 1 98.19 89 VAL A C 1
ATOM 727 O O . VAL A 1 89 ? 13.445 -3.09 14.719 1 98.19 89 VAL A O 1
ATOM 730 N N . GLU A 1 90 ? 12.711 -4.48 13.102 1 97.56 90 GLU A N 1
ATOM 731 C CA . GLU A 1 90 ? 11.359 -3.932 13.055 1 97.56 90 GLU A CA 1
ATOM 732 C C . GLU A 1 90 ? 10.695 -3.963 14.422 1 97.56 90 GLU A C 1
ATOM 734 O O . GLU A 1 90 ? 10.086 -2.98 14.852 1 97.56 90 GLU A O 1
ATOM 739 N N . THR A 1 91 ? 10.812 -5.047 15.125 1 97 91 THR A N 1
ATOM 740 C CA . THR A 1 91 ? 10.156 -5.203 16.422 1 97 91 THR A CA 1
ATOM 741 C C . THR A 1 91 ? 10.719 -4.211 17.438 1 97 91 THR A C 1
ATOM 743 O O . THR A 1 91 ? 9.977 -3.697 18.281 1 97 91 THR A O 1
ATOM 746 N N . GLU A 1 92 ? 12.016 -3.904 17.375 1 98 92 GLU A N 1
ATOM 747 C CA . GLU A 1 92 ? 12.609 -2.961 18.328 1 98 92 GLU A CA 1
ATOM 748 C C . GLU A 1 92 ? 12.172 -1.53 18.016 1 98 92 GLU A C 1
ATOM 750 O O . GLU A 1 92 ? 11.992 -0.724 18.938 1 98 92 GLU A O 1
ATOM 755 N N . VAL A 1 93 ? 12.023 -1.269 16.75 1 98.5 93 VAL A N 1
ATOM 756 C CA . VAL A 1 93 ? 11.492 0.033 16.359 1 98.5 93 VAL A CA 1
ATOM 757 C C . VAL A 1 93 ? 10.062 0.183 16.891 1 98.5 93 VAL A C 1
ATOM 759 O O . VAL A 1 93 ? 9.711 1.224 17.453 1 98.5 93 VAL A O 1
ATOM 762 N N . LEU A 1 94 ? 9.281 -0.841 16.719 1 98.19 94 LEU A N 1
ATOM 763 C CA . LEU A 1 94 ? 7.898 -0.822 17.188 1 98.19 94 LEU A CA 1
ATOM 764 C C . LEU A 1 94 ? 7.836 -0.699 18.703 1 98.19 94 LEU A C 1
ATOM 766 O O . LEU A 1 94 ? 6.98 0.007 19.234 1 98.19 94 LEU A O 1
ATOM 770 N N . ASN A 1 95 ? 8.719 -1.336 19.391 1 97.94 95 ASN A N 1
ATOM 771 C CA . ASN A 1 95 ? 8.797 -1.222 20.844 1 97.94 95 ASN A CA 1
ATOM 772 C C . ASN A 1 95 ? 9.039 0.221 21.281 1 97.94 95 ASN A C 1
ATOM 774 O O . ASN A 1 95 ? 8.445 0.688 22.25 1 97.94 95 ASN A O 1
ATOM 778 N N . TYR A 1 96 ? 9.914 0.827 20.609 1 98.12 96 TYR A N 1
ATOM 779 C CA . TYR A 1 96 ? 10.219 2.213 20.953 1 98.12 96 TYR A CA 1
ATOM 780 C C . TYR A 1 96 ? 8.977 3.09 20.828 1 98.12 96 TYR A C 1
ATOM 782 O O . TYR A 1 96 ? 8.664 3.857 21.75 1 98.12 96 TYR A O 1
ATOM 790 N N . PHE A 1 97 ? 8.266 2.992 19.781 1 98.44 97 PHE A N 1
ATOM 791 C CA . PHE A 1 97 ? 7.125 3.867 19.547 1 98.44 97 PHE A CA 1
ATOM 792 C C . PHE A 1 97 ? 5.949 3.475 20.438 1 98.44 97 PHE A C 1
ATOM 794 O O . PHE A 1 97 ? 5.156 4.328 20.844 1 98.44 97 PHE A O 1
ATOM 801 N N . ALA A 1 98 ? 5.848 2.158 20.703 1 98.38 98 ALA A N 1
ATOM 802 C CA . ALA A 1 98 ? 4.836 1.751 21.672 1 98.38 98 ALA A CA 1
ATOM 803 C C . ALA A 1 98 ? 5.027 2.477 23 1 98.38 98 ALA A C 1
ATOM 805 O O . ALA A 1 98 ? 4.07 2.982 23.578 1 98.38 98 ALA A O 1
ATOM 806 N N . LYS A 1 99 ? 6.25 2.537 23.422 1 97.88 99 LYS A N 1
ATOM 807 C CA . LYS A 1 99 ? 6.566 3.25 24.656 1 97.88 99 LYS A CA 1
ATOM 808 C C . LYS A 1 99 ? 6.336 4.75 24.5 1 97.88 99 LYS A C 1
ATOM 810 O O . LYS A 1 99 ? 5.758 5.391 25.391 1 97.88 99 LYS A O 1
ATOM 815 N N . LEU A 1 100 ? 6.766 5.277 23.406 1 98.12 100 LEU A N 1
ATOM 816 C CA . LEU A 1 100 ? 6.637 6.707 23.141 1 98.12 100 LEU A CA 1
ATOM 817 C C . LEU A 1 100 ? 5.172 7.129 23.141 1 98.12 100 LEU A C 1
ATOM 819 O O . LEU A 1 100 ? 4.844 8.227 23.594 1 98.12 100 LEU A O 1
ATOM 823 N N . TRP A 1 101 ? 4.281 6.27 22.641 1 98.69 101 TRP A N 1
ATOM 824 C CA . TRP A 1 101 ? 2.861 6.578 22.516 1 98.69 101 TRP A CA 1
ATOM 825 C C . TRP A 1 101 ? 2.08 6.035 23.703 1 98.69 101 TRP A C 1
ATOM 827 O O . TRP A 1 101 ? 0.853 5.926 23.656 1 98.69 101 TRP A O 1
ATOM 837 N N . ASN A 1 102 ? 2.803 5.59 24.75 1 98.5 102 ASN A N 1
ATOM 838 C CA . ASN A 1 102 ? 2.229 5.145 26.016 1 98.5 102 ASN A CA 1
ATOM 839 C C . ASN A 1 102 ? 1.3 3.949 25.812 1 98.5 102 ASN A C 1
ATOM 841 O O . ASN A 1 102 ? 0.24 3.875 26.438 1 98.5 102 ASN A O 1
ATOM 845 N N . ASN A 1 103 ? 1.633 3.082 24.859 1 98.38 103 ASN A N 1
ATOM 846 C CA . ASN A 1 103 ? 0.934 1.811 24.703 1 98.38 103 ASN A CA 1
ATOM 847 C C . ASN A 1 103 ? 1.476 0.753 25.656 1 98.38 103 ASN A C 1
ATOM 849 O O . ASN A 1 103 ? 2.568 0.908 26.203 1 98.38 103 ASN A O 1
ATOM 853 N N . LYS A 1 104 ? 0.681 -0.258 25.922 1 96.69 104 LYS A N 1
ATOM 854 C CA . LYS A 1 104 ? 1.133 -1.322 26.812 1 96.69 104 LYS A CA 1
ATOM 855 C C . LYS A 1 104 ? 2.188 -2.193 26.141 1 96.69 104 LYS A C 1
ATOM 857 O O . LYS A 1 104 ? 2.012 -2.615 24.984 1 96.69 104 LYS A O 1
ATOM 862 N N . GLU A 1 105 ? 3.221 -2.471 26.812 1 95.31 105 GLU A N 1
ATOM 863 C CA . GLU A 1 105 ? 4.297 -3.314 26.297 1 95.31 105 GLU A CA 1
ATOM 864 C C . GLU A 1 105 ? 3.84 -4.766 26.156 1 95.31 105 GLU A C 1
ATOM 866 O O . GLU A 1 105 ? 2.924 -5.203 26.859 1 95.31 105 GLU A O 1
ATOM 871 N N . ARG A 1 106 ? 4.508 -5.457 25.312 1 92.31 106 ARG A N 1
ATOM 872 C CA . ARG A 1 106 ? 4.188 -6.859 25.062 1 92.31 106 ARG A CA 1
ATOM 873 C C . ARG A 1 106 ? 4.68 -7.738 26.219 1 92.31 106 ARG A C 1
ATOM 875 O O . ARG A 1 106 ? 5.832 -7.625 26.641 1 92.31 106 ARG A O 1
ATOM 882 N N . THR A 1 107 ? 3.82 -8.586 26.688 1 90.25 107 THR A N 1
ATOM 883 C CA . THR A 1 107 ? 4.129 -9.445 27.828 1 90.25 107 THR A CA 1
ATOM 884 C C . THR A 1 107 ? 4.262 -10.898 27.391 1 90.25 107 THR A C 1
ATOM 886 O O . THR A 1 107 ? 4.016 -11.234 26.219 1 90.25 107 THR A O 1
ATOM 889 N N . LYS A 1 108 ? 4.73 -11.719 28.234 1 80.94 108 LYS A N 1
ATOM 890 C CA . LYS A 1 108 ? 4.77 -13.172 28.078 1 80.94 108 LYS A CA 1
ATOM 891 C C . LYS A 1 108 ? 4.074 -13.859 29.25 1 80.94 108 LYS A C 1
ATOM 893 O O . LYS A 1 108 ? 4.559 -13.812 30.375 1 80.94 108 LYS A O 1
ATOM 898 N N . PRO A 1 109 ? 2.906 -14.516 29.141 1 84.75 109 PRO A N 1
ATOM 899 C CA . PRO A 1 109 ? 2.25 -14.672 27.844 1 84.75 109 PRO A CA 1
ATOM 900 C C . PRO A 1 109 ? 1.613 -13.375 27.344 1 84.75 109 PRO A C 1
ATOM 902 O O . PRO A 1 109 ? 1.378 -12.453 28.125 1 84.75 109 PRO A O 1
ATOM 905 N N . LEU A 1 110 ? 1.352 -13.383 26.078 1 84.19 110 LEU A N 1
ATOM 906 C CA . LEU A 1 110 ? 0.778 -12.195 25.453 1 84.19 110 LEU A CA 1
ATOM 907 C C . LEU A 1 110 ? -0.587 -11.875 26.047 1 84.19 110 LEU A C 1
ATOM 909 O O . LEU A 1 110 ? -1.402 -12.773 26.266 1 84.19 110 LEU A O 1
ATOM 913 N N . GLY A 1 111 ? -0.78 -10.562 26.344 1 84.81 111 GLY A N 1
ATOM 914 C CA . GLY A 1 111 ? -2.059 -10.078 26.828 1 84.81 111 GLY A CA 1
ATOM 915 C C . GLY A 1 111 ? -2.902 -9.414 25.766 1 84.81 111 GLY A C 1
ATOM 916 O O . GLY A 1 111 ? -2.377 -8.961 24.75 1 84.81 111 GLY A O 1
ATOM 917 N N . LYS A 1 112 ? -4.172 -9.305 26.047 1 87 112 LYS A N 1
ATOM 918 C CA . LYS A 1 112 ? -5.117 -8.727 25.094 1 87 112 LYS A CA 1
ATOM 919 C C . LYS A 1 112 ? -4.824 -7.25 24.859 1 87 112 LYS A C 1
ATOM 921 O O . LYS A 1 112 ? -5.07 -6.734 23.766 1 87 112 LYS A O 1
ATOM 926 N N . ASP A 1 113 ? -4.305 -6.555 25.859 1 93.06 113 ASP A N 1
ATOM 927 C CA . ASP A 1 113 ? -4.09 -5.113 25.766 1 93.06 113 ASP A CA 1
ATOM 928 C C . ASP A 1 113 ? -2.672 -4.801 25.297 1 93.06 113 ASP A C 1
ATOM 930 O O . ASP A 1 113 ? -2.324 -3.637 25.078 1 93.06 113 ASP A O 1
ATOM 934 N N . ASP A 1 114 ? -1.881 -5.879 25.047 1 93.06 114 ASP A N 1
ATOM 935 C CA . ASP A 1 114 ? -0.541 -5.672 24.5 1 93.06 114 ASP A CA 1
ATOM 936 C C . ASP A 1 114 ? -0.596 -4.988 23.141 1 93.06 114 ASP A C 1
ATOM 938 O O . ASP A 1 114 ? -1.551 -5.18 22.391 1 93.06 114 ASP A O 1
ATOM 942 N N . TYR A 1 115 ? 0.467 -4.215 22.906 1 96.25 115 TYR A N 1
ATOM 943 C CA . TYR A 1 115 ? 0.437 -3.523 21.625 1 96.25 115 TYR A CA 1
ATOM 944 C C . TYR A 1 115 ? 0.707 -4.492 20.484 1 96.25 115 TYR A C 1
ATOM 946 O O . TYR A 1 115 ? 1.315 -5.547 20.672 1 96.25 115 TYR A O 1
ATOM 954 N N . TRP A 1 116 ? 0.195 -4.156 19.359 1 93 116 TRP A N 1
ATOM 955 C CA . TRP A 1 116 ? 0.512 -4.785 18.094 1 93 116 TRP A CA 1
ATOM 956 C C . TRP A 1 116 ? 0.642 -3.74 16.984 1 93 116 TRP A C 1
ATOM 958 O O . TRP A 1 116 ? -0.005 -2.691 17.031 1 93 116 TRP A O 1
ATOM 968 N N . GLY A 1 117 ? 1.452 -3.996 16.078 1 94.44 117 GLY A N 1
ATOM 969 C CA . GLY A 1 117 ? 1.626 -3.1 14.938 1 94.44 117 GLY A CA 1
ATOM 970 C C . GLY A 1 117 ? 2.689 -3.57 13.961 1 94.44 117 GLY A C 1
ATOM 971 O O . GLY A 1 117 ? 3.264 -4.648 14.133 1 94.44 117 GLY A O 1
ATOM 972 N N . TYR A 1 118 ? 2.92 -2.816 12.93 1 95 118 TYR A N 1
ATOM 973 C CA . TYR A 1 118 ? 3.961 -3.129 11.953 1 95 118 TYR A CA 1
ATOM 974 C C . TYR A 1 118 ? 4.371 -1.886 11.18 1 95 118 TYR A C 1
ATOM 976 O O . TYR A 1 118 ? 3.723 -0.841 11.273 1 95 118 TYR A O 1
ATOM 984 N N . ILE A 1 119 ? 5.508 -1.972 10.547 1 97.12 119 ILE A N 1
ATOM 985 C CA . ILE A 1 119 ? 5.996 -0.894 9.695 1 97.12 119 ILE A CA 1
ATOM 986 C C . ILE A 1 119 ? 5.414 -1.048 8.289 1 97.12 119 ILE A C 1
ATOM 988 O O . ILE A 1 119 ? 5.52 -2.115 7.68 1 97.12 119 ILE A O 1
ATOM 992 N N . VAL A 1 120 ? 4.77 0.035 7.844 1 95.38 120 VAL A N 1
ATOM 993 C CA . VAL A 1 120 ? 4.09 0.025 6.551 1 95.38 120 VAL A CA 1
ATOM 994 C C . VAL A 1 120 ? 5.035 0.539 5.469 1 95.38 120 VAL A C 1
ATOM 996 O O . VAL A 1 120 ? 6.051 1.168 5.766 1 95.38 120 VAL A O 1
ATOM 999 N N . SER A 1 121 ? 4.617 0.309 4.219 1 93.56 121 SER A N 1
ATOM 1000 C CA . SER A 1 121 ? 5.512 0.582 3.1 1 93.56 121 SER A CA 1
ATOM 1001 C C . SER A 1 121 ? 5.145 1.887 2.4 1 93.56 121 SER A C 1
ATOM 1003 O O . SER A 1 121 ? 5.98 2.496 1.73 1 93.56 121 SER A O 1
ATOM 1005 N N . MET A 1 122 ? 3.887 2.346 2.566 1 91.69 122 MET A N 1
ATOM 1006 C CA . MET A 1 122 ? 3.445 3.492 1.777 1 91.69 122 MET A CA 1
ATOM 1007 C C . MET A 1 122 ? 3.162 4.691 2.674 1 91.69 122 MET A C 1
ATOM 1009 O O . MET A 1 122 ? 2.443 5.613 2.277 1 91.69 122 MET A O 1
ATOM 1013 N N . GLY A 1 123 ? 3.584 4.668 3.867 1 92.62 123 GLY A N 1
ATOM 1014 C CA . GLY A 1 123 ? 3.32 5.773 4.773 1 92.62 123 GLY A CA 1
ATOM 1015 C C . GLY A 1 123 ? 1.941 5.715 5.402 1 92.62 123 GLY A C 1
ATOM 1016 O O . GLY A 1 123 ? 1.331 4.645 5.473 1 92.62 123 GLY A O 1
ATOM 1017 N N . CYS A 1 124 ? 1.516 6.781 5.859 1 93.25 124 CYS A N 1
ATOM 1018 C CA . CYS A 1 124 ? 0.298 6.852 6.66 1 93.25 124 CYS A CA 1
ATOM 1019 C C . CYS A 1 124 ? -0.931 6.547 5.812 1 93.25 124 CYS A C 1
ATOM 1021 O O . CYS A 1 124 ? -1.946 6.078 6.332 1 93.25 124 CYS A O 1
ATOM 1023 N N . THR A 1 125 ? -0.849 6.805 4.508 1 91.12 125 THR A N 1
ATOM 1024 C CA . THR A 1 125 ? -1.987 6.43 3.68 1 91.12 125 THR A CA 1
ATOM 1025 C C . THR A 1 125 ? -2.322 4.949 3.857 1 91.12 125 THR A C 1
ATOM 1027 O O . THR A 1 125 ? -3.479 4.594 4.094 1 91.12 125 THR A O 1
ATOM 1030 N N . GLU A 1 126 ? -1.295 4.098 3.791 1 93 126 GLU A N 1
ATOM 1031 C CA . GLU A 1 126 ? -1.49 2.668 4.008 1 93 126 GLU A CA 1
ATOM 1032 C C . GLU A 1 126 ? -1.945 2.383 5.434 1 93 126 GLU A C 1
ATOM 1034 O O . GLU A 1 126 ? -2.863 1.59 5.652 1 93 126 GLU A O 1
ATOM 1039 N N . ALA A 1 127 ? -1.301 2.992 6.367 1 95.12 127 ALA A N 1
ATOM 1040 C CA . ALA A 1 127 ? -1.617 2.762 7.777 1 95.12 127 ALA A CA 1
ATOM 1041 C C . ALA A 1 127 ? -3.049 3.186 8.094 1 95.12 127 ALA A C 1
ATOM 1043 O O . ALA A 1 127 ? -3.746 2.516 8.859 1 95.12 127 ALA A O 1
ATOM 1044 N N . ASN A 1 128 ? -3.471 4.305 7.52 1 95.62 128 ASN A N 1
ATOM 1045 C CA . ASN A 1 128 ? -4.844 4.77 7.703 1 95.62 128 ASN A CA 1
ATOM 1046 C C . ASN A 1 128 ? -5.848 3.805 7.078 1 95.62 128 ASN A C 1
ATOM 1048 O O . ASN A 1 128 ? -6.859 3.471 7.695 1 95.62 128 ASN A O 1
ATOM 1052 N N . ILE A 1 129 ? -5.562 3.381 5.879 1 93.75 129 ILE A N 1
ATOM 1053 C CA . ILE A 1 129 ? -6.465 2.447 5.215 1 93.75 129 ILE A CA 1
ATOM 1054 C C . ILE A 1 129 ? -6.594 1.173 6.047 1 93.75 129 ILE A C 1
ATOM 1056 O O . ILE A 1 129 ? -7.695 0.657 6.238 1 93.75 129 ILE A O 1
ATOM 1060 N N . PHE A 1 130 ? -5.484 0.697 6.59 1 93.56 130 PHE A N 1
ATOM 1061 C CA . PHE A 1 130 ? -5.52 -0.52 7.395 1 93.56 130 PHE A CA 1
ATOM 1062 C C . PHE A 1 130 ? -6.266 -0.284 8.703 1 93.56 130 PHE A C 1
ATOM 1064 O O . PHE A 1 130 ? -7.027 -1.144 9.148 1 93.56 130 PHE A O 1
ATOM 1071 N N . GLY A 1 131 ? -5.992 0.824 9.336 1 95.44 131 GLY A N 1
ATOM 1072 C CA . GLY A 1 131 ? -6.719 1.158 10.555 1 95.44 131 GLY A CA 1
ATOM 1073 C C . GLY A 1 131 ? -8.219 1.242 10.344 1 95.44 131 GLY A C 1
ATOM 1074 O O . GLY A 1 131 ? -8.992 0.721 11.156 1 95.44 131 GLY A O 1
ATOM 1075 N N . LEU A 1 132 ? -8.617 1.822 9.273 1 96.94 132 LEU A N 1
ATOM 1076 C CA . LEU A 1 132 ? -10.031 1.991 8.977 1 96.94 132 LEU A CA 1
ATOM 1077 C C . LEU A 1 132 ? -10.648 0.678 8.516 1 96.94 132 LEU A C 1
ATOM 1079 O O . LEU A 1 132 ? -11.82 0.405 8.789 1 96.94 132 LEU A O 1
ATOM 1083 N N . LEU A 1 133 ? -9.867 -0.128 7.824 1 94.88 133 LEU A N 1
ATOM 1084 C CA . LEU A 1 133 ? -10.305 -1.478 7.492 1 94.88 133 LEU A CA 1
ATOM 1085 C C . LEU A 1 133 ? -10.57 -2.291 8.75 1 94.88 133 LEU A C 1
ATOM 1087 O O . LEU A 1 133 ? -11.594 -2.975 8.852 1 94.88 133 LEU A O 1
ATOM 1091 N N . SER A 1 134 ? -9.641 -2.229 9.68 1 93.69 134 SER A N 1
ATOM 1092 C CA . SER A 1 134 ? -9.805 -2.91 10.953 1 93.69 134 SER A CA 1
ATOM 1093 C C . SER A 1 134 ? -11.062 -2.428 11.68 1 93.69 134 SER A C 1
ATOM 1095 O O . SER A 1 134 ? -11.805 -3.23 12.242 1 93.69 134 SER A O 1
ATOM 1097 N N . ALA A 1 135 ? -11.258 -1.162 11.609 1 96.94 135 ALA A N 1
ATOM 1098 C CA . ALA A 1 135 ? -12.43 -0.561 12.234 1 96.94 135 ALA A CA 1
ATOM 1099 C C . ALA A 1 135 ? -13.719 -1.073 11.594 1 96.94 135 ALA A C 1
ATOM 1101 O O . ALA A 1 135 ? -14.656 -1.459 12.289 1 96.94 135 ALA A O 1
ATOM 1102 N N . ARG A 1 136 ? -13.742 -1.033 10.281 1 95.94 136 ARG A N 1
ATOM 1103 C CA . ARG A 1 136 ? -14.914 -1.496 9.547 1 95.94 136 ARG A CA 1
ATOM 1104 C C . ARG A 1 136 ? -15.266 -2.928 9.93 1 95.94 136 ARG A C 1
ATOM 1106 O O . ARG A 1 136 ? -16.406 -3.209 10.312 1 95.94 136 ARG A O 1
ATOM 1113 N N . ASP A 1 137 ? -14.305 -3.771 9.867 1 91.81 137 ASP A N 1
ATOM 1114 C CA . ASP A 1 137 ? -14.539 -5.191 10.117 1 91.81 137 ASP A CA 1
ATOM 1115 C C . ASP A 1 137 ? -14.93 -5.434 11.57 1 91.81 137 ASP A C 1
ATOM 1117 O O . ASP A 1 137 ? -15.812 -6.246 11.852 1 91.81 137 ASP A O 1
ATOM 1121 N N . TYR A 1 138 ? -14.273 -4.734 12.445 1 92.25 138 TYR A N 1
ATOM 1122 C CA . TYR A 1 138 ? -14.586 -4.836 13.867 1 92.25 138 TYR A CA 1
ATOM 1123 C C . TYR A 1 138 ? -16.016 -4.387 14.148 1 92.25 138 TYR A C 1
ATOM 1125 O O . TYR A 1 138 ? -16.766 -5.082 14.828 1 92.25 138 TYR A O 1
ATOM 1133 N N . LEU A 1 139 ? -16.422 -3.291 13.617 1 95.62 139 LEU A N 1
ATOM 1134 C CA . LEU A 1 139 ? -17.719 -2.68 13.914 1 95.62 139 LEU A CA 1
ATOM 1135 C C . LEU A 1 139 ? -18.844 -3.412 13.188 1 95.62 139 LEU A C 1
ATOM 1137 O O . LEU A 1 139 ? -19.984 -3.398 13.641 1 95.62 139 LEU A O 1
ATOM 1141 N N . GLU A 1 140 ? -18.484 -4.09 12.109 1 92.69 140 GLU A N 1
ATOM 1142 C CA . GLU A 1 140 ? -19.469 -4.875 11.375 1 92.69 140 GLU A CA 1
ATOM 1143 C C . GLU A 1 140 ? -19.625 -6.266 11.984 1 92.69 140 GLU A C 1
ATOM 1145 O O . GLU A 1 140 ? -20.438 -7.066 11.516 1 92.69 140 GLU A O 1
ATOM 1150 N N . GLY A 1 141 ? -18.797 -6.574 12.953 1 88.31 141 GLY A N 1
ATOM 1151 C CA . GLY A 1 141 ? -19 -7.801 13.711 1 88.31 141 GLY A CA 1
ATOM 1152 C C . GLY A 1 141 ? -18.188 -8.969 13.172 1 88.31 141 GLY A C 1
ATOM 1153 O O . GLY A 1 141 ? -18.547 -10.125 13.375 1 88.31 141 GLY A O 1
ATOM 1154 N N . LYS A 1 142 ? -17.125 -8.711 12.469 1 84.5 142 LYS A N 1
ATOM 1155 C CA . LYS A 1 142 ? -16.25 -9.781 11.992 1 84.5 142 LYS A CA 1
ATOM 1156 C C . LYS A 1 142 ? -15.617 -10.531 13.156 1 84.5 142 LYS A C 1
ATOM 1158 O O . LYS A 1 142 ? -15.359 -9.953 14.211 1 84.5 142 LYS A O 1
ATOM 1163 N N . PHE A 1 143 ? -15.188 -11.734 12.945 1 76.69 143 PHE A N 1
ATOM 1164 C CA . PHE A 1 143 ? -14.625 -12.57 13.992 1 76.69 143 PHE A CA 1
ATOM 1165 C C . PHE A 1 143 ? -13.234 -12.086 14.383 1 76.69 143 PHE A C 1
ATOM 1167 O O . PHE A 1 143 ? -12.445 -11.695 13.523 1 76.69 143 PHE A O 1
ATOM 1174 N N . LEU A 1 144 ? -13.008 -12.297 15.734 1 67.94 144 LEU A N 1
ATOM 1175 C CA . LEU A 1 144 ? -11.703 -11.898 16.266 1 67.94 144 LEU A CA 1
ATOM 1176 C C . LEU A 1 144 ? -10.781 -13.102 16.406 1 67.94 144 LEU A C 1
ATOM 1178 O O . LEU A 1 144 ? -11.25 -14.242 16.5 1 67.94 144 LEU A O 1
ATOM 1182 N N . LEU A 1 145 ? -9.516 -12.922 16.391 1 61.88 145 LEU A N 1
ATOM 1183 C CA . LEU A 1 145 ? -8.492 -13.945 16.547 1 61.88 145 LEU A CA 1
ATOM 1184 C C . LEU A 1 145 ? -8.594 -14.617 17.906 1 61.88 145 LEU A C 1
ATOM 1186 O O . LEU A 1 145 ? -8.398 -15.828 18.031 1 61.88 145 LEU A O 1
ATOM 1190 N N . ILE A 1 146 ? -8.727 -13.922 19.125 1 54.75 146 ILE A N 1
ATOM 1191 C CA . ILE A 1 146 ? -8.648 -14.414 20.5 1 54.75 146 ILE A CA 1
ATOM 1192 C C . ILE A 1 146 ? -9.859 -15.305 20.797 1 54.75 146 ILE A C 1
ATOM 1194 O O . ILE A 1 146 ? -10.055 -15.734 21.922 1 54.75 146 ILE A O 1
ATOM 1198 N N . ASP A 1 147 ? -10.5 -15.781 19.891 1 48.47 147 ASP A N 1
ATOM 1199 C CA . ASP A 1 147 ? -11.648 -16.578 20.312 1 48.47 147 ASP A CA 1
ATOM 1200 C C . ASP A 1 147 ? -11.203 -17.828 21.078 1 48.47 147 ASP A C 1
ATOM 1202 O O . ASP A 1 147 ? -10.289 -18.531 20.641 1 48.47 147 ASP A O 1
ATOM 1206 N N . GLU A 1 148 ? -11.531 -17.891 22.297 1 46.91 148 GLU A N 1
ATOM 1207 C CA . GLU A 1 148 ? -11.211 -18.781 23.406 1 46.91 148 GLU A CA 1
ATOM 1208 C C . GLU A 1 148 ? -11.047 -20.219 22.922 1 46.91 148 GLU A C 1
ATOM 1210 O O . GLU A 1 148 ? -10.148 -20.938 23.375 1 46.91 148 GLU A O 1
ATOM 1215 N N . GLU A 1 149 ? -11.953 -20.734 22.281 1 42.62 149 GLU A N 1
ATOM 1216 C CA . GLU A 1 149 ? -11.922 -22.172 22 1 42.62 149 GLU A CA 1
ATOM 1217 C C . GLU A 1 149 ? -10.727 -22.547 21.125 1 42.62 149 GLU A C 1
ATOM 1219 O O . GLU A 1 149 ? -10.102 -23.594 21.328 1 42.62 149 GLU A O 1
ATOM 1224 N N . ARG A 1 150 ? -10.336 -21.688 20.297 1 40.53 150 ARG A N 1
ATOM 1225 C CA . ARG A 1 150 ? -9.227 -22.031 19.406 1 40.53 150 ARG A CA 1
ATOM 1226 C C . ARG A 1 150 ? -7.887 -21.844 20.094 1 40.53 150 ARG A C 1
ATOM 1228 O O . ARG A 1 150 ? -6.93 -22.562 19.812 1 40.53 150 ARG A O 1
ATOM 1235 N N . ASN A 1 151 ? -7.871 -20.766 20.984 1 42.5 151 ASN A N 1
ATOM 1236 C CA . ASN A 1 151 ? -6.703 -20.688 21.859 1 42.5 151 ASN A CA 1
ATOM 1237 C C . ASN A 1 151 ? -6.441 -22 22.578 1 42.5 151 ASN A C 1
ATOM 1239 O O . ASN A 1 151 ? -5.289 -22.391 22.75 1 42.5 151 ASN A O 1
ATOM 1243 N N . LYS A 1 152 ? -7.441 -22.625 22.906 1 44.69 152 LYS A N 1
ATOM 1244 C CA . LYS A 1 152 ? -7.258 -23.906 23.578 1 44.69 152 LYS A CA 1
ATOM 1245 C C . LYS A 1 152 ? -6.664 -24.938 22.625 1 44.69 152 LYS A C 1
ATOM 1247 O O . LYS A 1 152 ? -5.773 -25.703 23.016 1 44.69 152 LYS A O 1
ATOM 1252 N N . LYS A 1 153 ? -7.125 -24.906 21.453 1 38.31 153 LYS A N 1
ATOM 1253 C CA . LYS A 1 153 ? -6.641 -25.906 20.5 1 38.31 153 LYS A CA 1
ATOM 1254 C C . LYS A 1 153 ? -5.215 -25.578 20.062 1 38.31 153 LYS A C 1
ATOM 1256 O O . LYS A 1 153 ? -4.387 -26.484 19.922 1 38.31 153 LYS A O 1
ATOM 1261 N N . ALA A 1 154 ? -4.988 -24.234 19.75 1 40.28 154 ALA A N 1
ATOM 1262 C CA . ALA A 1 154 ? -3.613 -23.859 19.422 1 40.28 154 ALA A CA 1
ATOM 1263 C C . ALA A 1 154 ? -2.662 -24.25 20.547 1 40.28 154 ALA A C 1
ATOM 1265 O O . ALA A 1 154 ? -1.53 -24.672 20.297 1 40.28 154 ALA A O 1
ATOM 1266 N N . LYS A 1 155 ? -3.1 -24.078 21.719 1 41.47 155 LYS A N 1
ATOM 1267 C CA . LYS A 1 155 ? -2.305 -24.469 22.891 1 41.47 155 LYS A CA 1
ATOM 1268 C C . LYS A 1 155 ? -1.96 -25.969 22.828 1 41.47 155 LYS A C 1
ATOM 1270 O O . LYS A 1 155 ? -0.906 -26.375 23.312 1 41.47 155 LYS A O 1
ATOM 1275 N N . LYS A 1 156 ? -2.918 -26.75 22.516 1 36.66 156 LYS A N 1
ATOM 1276 C CA . LYS A 1 156 ? -2.605 -28.172 22.547 1 36.66 156 LYS A CA 1
ATOM 1277 C C . LYS A 1 156 ? -1.585 -28.531 21.469 1 36.66 156 LYS A C 1
ATOM 1279 O O . LYS A 1 156 ? -0.758 -29.422 21.672 1 36.66 156 LYS A O 1
ATOM 1284 N N . ILE A 1 157 ? -1.711 -27.844 20.312 1 32.41 157 ILE A N 1
ATOM 1285 C CA . ILE A 1 157 ? -0.848 -28.266 19.203 1 32.41 157 ILE A CA 1
ATOM 1286 C C . ILE A 1 157 ? 0.482 -27.516 19.281 1 32.41 157 ILE A C 1
ATOM 1288 O O . ILE A 1 157 ? 1.488 -27.984 18.734 1 32.41 157 ILE A O 1
ATOM 1292 N N . SER A 1 158 ? 0.39 -26.172 19.609 1 34.97 158 SER A N 1
ATOM 1293 C CA . SER A 1 158 ? 1.626 -25.438 19.328 1 34.97 158 SER A CA 1
ATOM 1294 C C . SER A 1 158 ? 2.721 -25.828 20.328 1 34.97 158 SER A C 1
ATOM 1296 O O . SER A 1 158 ? 2.58 -25.594 21.531 1 34.97 158 SER A O 1
ATOM 1298 N N . LYS A 1 159 ? 3.324 -26.828 20.156 1 33.84 159 LYS A N 1
ATOM 1299 C CA . LYS A 1 159 ? 4.516 -27.156 20.938 1 33.84 159 LYS A CA 1
ATOM 1300 C C . LYS A 1 159 ? 5.457 -25.953 21.031 1 33.84 159 LYS A C 1
ATOM 1302 O O . LYS A 1 159 ? 6.332 -25.906 21.906 1 33.84 159 LYS A O 1
ATOM 1307 N N . SER A 1 160 ? 5.922 -25.234 19.969 1 32.31 160 SER A N 1
ATOM 1308 C CA . SER A 1 160 ? 6.82 -24.094 20.109 1 32.31 160 SER A CA 1
ATOM 1309 C C . SER A 1 160 ? 6.078 -22.781 19.891 1 32.31 160 SER A C 1
ATOM 1311 O O . SER A 1 160 ? 5.074 -22.734 19.188 1 32.31 160 SER A O 1
ATOM 1313 N N . VAL A 1 161 ? 6.254 -21.75 20.766 1 33.5 161 VAL A N 1
ATOM 1314 C CA . VAL A 1 161 ? 5.637 -20.422 20.859 1 33.5 161 VAL A CA 1
ATOM 1315 C C . VAL A 1 161 ? 5.527 -19.812 19.453 1 33.5 161 VAL A C 1
ATOM 1317 O O . VAL A 1 161 ? 4.551 -19.125 19.156 1 33.5 161 VAL A O 1
ATOM 1320 N N . LYS A 1 162 ? 6.578 -19.812 18.734 1 35.34 162 LYS A N 1
ATOM 1321 C CA . LYS A 1 162 ? 6.66 -19.203 17.406 1 35.34 162 LYS A CA 1
ATOM 1322 C C . LYS A 1 162 ? 5.582 -19.766 16.484 1 35.34 162 LYS A C 1
ATOM 1324 O O . LYS A 1 162 ? 5.016 -19.031 15.672 1 35.34 162 LYS A O 1
ATOM 1329 N N . ASP A 1 163 ? 5.238 -21.047 16.672 1 35.16 163 ASP A N 1
ATOM 1330 C CA . ASP A 1 163 ? 4.293 -21.828 15.891 1 35.16 163 ASP A CA 1
ATOM 1331 C C . ASP A 1 163 ? 2.852 -21.453 16.234 1 35.16 163 ASP A C 1
ATOM 1333 O O . ASP A 1 163 ? 1.96 -21.578 15.391 1 35.16 163 ASP A O 1
ATOM 1337 N N . LEU A 1 164 ? 2.645 -21.078 17.438 1 35.25 164 LEU A N 1
ATOM 1338 C CA . LEU A 1 164 ? 1.294 -20.812 17.922 1 35.25 164 LEU A CA 1
ATOM 1339 C C . LEU A 1 164 ? 0.629 -19.719 17.109 1 35.25 164 LEU A C 1
ATOM 1341 O O . LEU A 1 164 ? -0.549 -19.828 16.75 1 35.25 164 LEU A O 1
ATOM 1345 N N . GLU A 1 165 ? 1.359 -18.703 17.031 1 35.19 165 GLU A N 1
ATOM 1346 C CA . GLU A 1 165 ? 0.808 -17.484 16.422 1 35.19 165 GLU A CA 1
ATOM 1347 C C . GLU A 1 165 ? 0.428 -17.719 14.969 1 35.19 165 GLU A C 1
ATOM 1349 O O . GLU A 1 165 ? -0.561 -17.172 14.484 1 35.19 165 GLU A O 1
ATOM 1354 N N . CYS A 1 166 ? 1.136 -18.672 14.359 1 32.97 166 CYS A N 1
ATOM 1355 C CA . CYS A 1 166 ? 0.944 -19.016 12.953 1 32.97 166 CYS A CA 1
ATOM 1356 C C . CYS A 1 166 ? -0.299 -19.875 12.766 1 32.97 166 CYS A C 1
ATOM 1358 O O . CYS A 1 166 ? -1.004 -19.75 11.766 1 32.97 166 CYS A O 1
ATOM 1360 N N . ILE A 1 167 ? -0.562 -20.859 13.641 1 32.19 167 ILE A N 1
ATOM 1361 C CA . ILE A 1 167 ? -1.533 -21.938 13.43 1 32.19 167 ILE A CA 1
ATOM 1362 C C . ILE A 1 167 ? -2.945 -21.359 13.422 1 32.19 167 ILE A C 1
ATOM 1364 O O . ILE A 1 167 ? -3.865 -21.953 12.852 1 32.19 167 ILE A O 1
ATOM 1368 N N . VAL A 1 168 ? -3.109 -20.406 13.945 1 32.69 168 VAL A N 1
ATOM 1369 C CA . VAL A 1 168 ? -4.5 -20.016 14.156 1 32.69 168 VAL A CA 1
ATOM 1370 C C . VAL A 1 168 ? -5.125 -19.609 12.82 1 32.69 168 VAL A C 1
ATOM 1372 O O . VAL A 1 168 ? -6.348 -19.469 12.719 1 32.69 168 VAL A O 1
ATOM 1375 N N . ASN A 1 169 ? -4.441 -19.516 11.695 1 31.69 169 ASN A N 1
ATOM 1376 C CA . ASN A 1 169 ? -4.984 -18.719 10.602 1 31.69 169 ASN A CA 1
ATOM 1377 C C . ASN A 1 169 ? -5.715 -19.594 9.586 1 31.69 169 ASN A C 1
ATOM 1379 O O . ASN A 1 169 ? -6.176 -19.094 8.555 1 31.69 169 ASN A O 1
ATOM 1383 N N . LYS A 1 170 ? -5.828 -21.031 9.531 1 31.5 170 LYS A N 1
ATOM 1384 C CA . LYS A 1 170 ? -6.145 -21.828 8.352 1 31.5 170 LYS A CA 1
ATOM 1385 C C . LYS A 1 170 ? -7.586 -21.594 7.898 1 31.5 170 LYS A C 1
ATOM 1387 O O . LYS A 1 170 ? -7.879 -21.625 6.703 1 31.5 170 LYS A O 1
ATOM 1392 N N . ASN A 1 171 ? -8.711 -21.906 8.602 1 30.89 171 ASN A N 1
ATOM 1393 C CA . ASN A 1 171 ? -10.023 -22.188 8.031 1 30.89 171 ASN A CA 1
ATOM 1394 C C . ASN A 1 171 ? -10.992 -21.031 8.258 1 30.89 171 ASN A C 1
ATOM 1396 O O . ASN A 1 171 ? -12.156 -21.25 8.602 1 30.89 171 ASN A O 1
ATOM 1400 N N . LEU A 1 172 ? -10.539 -19.844 8.008 1 35.03 172 LEU A N 1
ATOM 1401 C CA . LEU A 1 172 ? -11.562 -19.016 8.641 1 35.03 172 LEU A CA 1
ATOM 1402 C C . LEU A 1 172 ? -12.422 -18.312 7.598 1 35.03 172 LEU A C 1
ATOM 1404 O O . LEU A 1 172 ? -11.906 -17.594 6.738 1 35.03 172 LEU A O 1
ATOM 1408 N N . ILE A 1 173 ? -13.547 -18.938 7.199 1 41.09 173 ILE A N 1
ATOM 1409 C CA . ILE A 1 173 ? -14.633 -18.25 6.488 1 41.09 173 ILE A CA 1
ATOM 1410 C C . ILE A 1 173 ? -15.039 -17 7.242 1 41.09 173 ILE A C 1
ATOM 1412 O O . ILE A 1 173 ? -15.242 -17.031 8.461 1 41.09 173 ILE A O 1
ATOM 1416 N N . SER A 1 174 ? -14.781 -15.836 6.641 1 49.34 174 SER A N 1
ATOM 1417 C CA . SER A 1 174 ? -15.266 -14.586 7.234 1 49.34 174 SER A CA 1
ATOM 1418 C C . SER A 1 174 ? -16.766 -14.633 7.473 1 49.34 174 SER A C 1
ATOM 1420 O O . SER A 1 174 ? -17.547 -14.867 6.543 1 49.34 174 SER A O 1
ATOM 1422 N N . LYS A 1 175 ? -17.203 -14.945 8.688 1 59.19 175 LYS A N 1
ATOM 1423 C CA . LYS A 1 175 ? -18.609 -14.852 9.055 1 59.19 175 LYS A CA 1
ATOM 1424 C C . LYS A 1 175 ? -18.891 -13.594 9.859 1 59.19 175 LYS A C 1
ATOM 1426 O O . LYS A 1 175 ? -18.016 -13.07 10.539 1 59.19 175 LYS A O 1
ATOM 1431 N N . TYR A 1 176 ? -19.922 -12.93 9.445 1 63.69 176 TYR A N 1
ATOM 1432 C CA . TYR A 1 176 ? -20.359 -11.719 10.125 1 63.69 176 TYR A CA 1
ATOM 1433 C C . TYR A 1 176 ? -21.469 -12.023 11.125 1 63.69 176 TYR A C 1
ATOM 1435 O O . TYR A 1 176 ? -22.25 -12.961 10.922 1 63.69 176 TYR A O 1
ATOM 1443 N N . ALA A 1 177 ? -21.516 -11.219 12.172 1 67.25 177 ALA A N 1
ATOM 1444 C CA . ALA A 1 177 ? -22.531 -11.305 13.219 1 67.25 177 ALA A CA 1
ATOM 1445 C C . ALA A 1 177 ? -23.922 -11.023 12.648 1 67.25 177 ALA A C 1
ATOM 1447 O O . ALA A 1 177 ? -24.047 -10.438 11.57 1 67.25 177 ALA A O 1
ATOM 1448 N N . THR A 1 178 ? -24.859 -11.555 13.344 1 68.19 178 THR A N 1
ATOM 1449 C CA . THR A 1 178 ? -26.25 -11.258 13.047 1 68.19 178 THR A CA 1
ATOM 1450 C C . THR A 1 178 ? -26.703 -9.992 13.781 1 68.19 178 THR A C 1
ATOM 1452 O O . THR A 1 178 ? -26.484 -9.859 14.984 1 68.19 178 THR A O 1
ATOM 1455 N N . ALA A 1 179 ? -27.234 -9.086 13.055 1 72.06 179 ALA A N 1
ATOM 1456 C CA . ALA A 1 179 ? -27.641 -7.797 13.609 1 72.06 179 ALA A CA 1
ATOM 1457 C C . ALA A 1 179 ? -28.906 -7.934 14.43 1 72.06 179 ALA A C 1
ATOM 1459 O O . ALA A 1 179 ? -29.844 -8.641 14.039 1 72.06 179 ALA A O 1
ATOM 1460 N N . LYS A 1 180 ? -28.891 -7.328 15.641 1 70.12 180 LYS A N 1
ATOM 1461 C CA . LYS A 1 180 ? -30.094 -7.242 16.453 1 70.12 180 LYS A CA 1
ATOM 1462 C C . LYS A 1 180 ? -31.016 -6.129 15.969 1 70.12 180 LYS A C 1
ATOM 1464 O O . LYS A 1 180 ? -32.25 -6.227 16.094 1 70.12 180 LYS A O 1
ATOM 1469 N N . ASN A 1 181 ? -30.422 -5.051 15.539 1 75.88 181 ASN A N 1
ATOM 1470 C CA . ASN A 1 181 ? -31.156 -3.947 14.93 1 75.88 181 ASN A CA 1
ATOM 1471 C C . ASN A 1 181 ? -30.609 -3.619 13.539 1 75.88 181 ASN A C 1
ATOM 1473 O O . ASN A 1 181 ? -29.531 -4.066 13.172 1 75.88 181 ASN A O 1
ATOM 1477 N N . LYS A 1 182 ? -31.328 -2.805 12.867 1 82.69 182 LYS A N 1
ATOM 1478 C CA . LYS A 1 182 ? -31.062 -2.574 11.445 1 82.69 182 LYS A CA 1
ATOM 1479 C C . LYS A 1 182 ? -29.734 -1.856 11.234 1 82.69 182 LYS A C 1
ATOM 1481 O O . LYS A 1 182 ? -29.078 -2.041 10.203 1 82.69 182 LYS A O 1
ATOM 1486 N N . ASN A 1 183 ? -29.234 -1.039 12.289 1 92.94 183 ASN A N 1
ATOM 1487 C CA . ASN A 1 183 ? -28.078 -0.176 12.078 1 92.94 183 ASN A CA 1
ATOM 1488 C C . ASN A 1 183 ? -26.859 -0.678 12.836 1 92.94 183 ASN A C 1
ATOM 1490 O O . ASN A 1 183 ? -25.75 -0.173 12.648 1 92.94 183 ASN A O 1
ATOM 1494 N N . GLU A 1 184 ? -27 -1.717 13.609 1 91.19 184 GLU A N 1
ATOM 1495 C CA . GLU A 1 184 ? -26.016 -2.152 14.594 1 91.19 184 GLU A CA 1
ATOM 1496 C C . GLU A 1 184 ? -24.672 -2.494 13.93 1 91.19 184 GLU A C 1
ATOM 1498 O O . GLU A 1 184 ? -23.625 -2.395 14.562 1 91.19 184 GLU A O 1
ATOM 1503 N N . LEU A 1 185 ? -24.766 -2.896 12.703 1 93.44 185 LEU A N 1
ATOM 1504 C CA . LEU A 1 185 ? -23.547 -3.361 12.039 1 93.44 185 LEU A CA 1
ATOM 1505 C C . LEU A 1 185 ? -23.172 -2.447 10.883 1 93.44 185 LEU A C 1
ATOM 1507 O O . LEU A 1 185 ? -22.438 -2.848 9.984 1 93.44 185 LEU A O 1
ATOM 1511 N N . ILE A 1 186 ? -23.719 -1.167 10.875 1 96.06 186 ILE A N 1
ATOM 1512 C CA . ILE A 1 186 ? -23.438 -0.181 9.836 1 96.06 186 ILE A CA 1
ATOM 1513 C C . ILE A 1 186 ? -22.719 1.02 10.453 1 96.06 186 ILE A C 1
ATOM 1515 O O . ILE A 1 186 ? -23.359 2.006 10.828 1 96.06 186 ILE A O 1
ATOM 1519 N N . PRO A 1 187 ? -21.438 0.965 10.484 1 97.88 187 PRO A N 1
ATOM 1520 C CA . PRO A 1 187 ? -20.688 2.08 11.078 1 97.88 187 PRO A CA 1
ATOM 1521 C C . PRO A 1 187 ? -20.781 3.361 10.258 1 97.88 187 PRO A C 1
ATOM 1523 O O . PRO A 1 187 ? -20.859 3.305 9.023 1 97.88 187 PRO A O 1
ATOM 1526 N N . ILE A 1 188 ? -20.766 4.473 10.938 1 98.62 188 ILE A N 1
ATOM 1527 C CA . ILE A 1 188 ? -20.719 5.789 10.312 1 98.62 188 ILE A CA 1
ATOM 1528 C C . ILE A 1 188 ? -19.391 6.469 10.633 1 98.62 188 ILE A C 1
ATOM 1530 O O . ILE A 1 188 ? -19 6.551 11.797 1 98.62 188 ILE A O 1
ATOM 1534 N N . ALA A 1 189 ? -18.766 6.914 9.594 1 98.75 189 ALA A N 1
ATOM 1535 C CA . ALA A 1 189 ? -17.453 7.52 9.75 1 98.75 189 ALA A CA 1
ATOM 1536 C C . ALA A 1 189 ? -17.562 9.031 9.93 1 98.75 189 ALA A C 1
ATOM 1538 O O . ALA A 1 189 ? -18.359 9.688 9.258 1 98.75 189 ALA A O 1
ATOM 1539 N N . PHE A 1 190 ? -16.766 9.562 10.875 1 98.81 190 PHE A N 1
ATOM 1540 C CA . PHE A 1 190 ? -16.625 10.992 11.133 1 98.81 190 PHE A CA 1
ATOM 1541 C C . PHE A 1 190 ? -15.164 11.414 10.992 1 98.81 190 PHE A C 1
ATOM 1543 O O . PHE A 1 190 ? -14.273 10.797 11.578 1 98.81 190 PHE A O 1
ATOM 1550 N N . TYR A 1 191 ? -14.898 12.383 10.234 1 98.12 191 TYR A N 1
ATOM 1551 C CA . TYR A 1 191 ? -13.609 13.055 10.086 1 98.12 191 TYR A CA 1
ATOM 1552 C C . TYR A 1 191 ? -13.797 14.516 9.711 1 98.12 191 TYR A C 1
ATOM 1554 O O . TYR A 1 191 ? -14.844 14.906 9.188 1 98.12 191 TYR A O 1
ATOM 1562 N N . SER A 1 192 ? -12.883 15.344 10.008 1 97.19 192 SER A N 1
ATOM 1563 C CA . SER A 1 192 ? -13.062 16.781 9.828 1 97.19 192 SER A CA 1
ATOM 1564 C C . SER A 1 192 ? -12.828 17.188 8.375 1 97.19 192 SER A C 1
ATOM 1566 O O . SER A 1 192 ? -12.297 16.406 7.582 1 97.19 192 SER A O 1
ATOM 1568 N N . GLN A 1 193 ? -13.242 18.375 8.047 1 93.38 193 GLN A N 1
ATOM 1569 C CA . GLN A 1 193 ? -13.086 18.906 6.699 1 93.38 193 GLN A CA 1
ATOM 1570 C C . GLN A 1 193 ? -11.617 19.125 6.355 1 93.38 193 GLN A C 1
ATOM 1572 O O . GLN A 1 193 ? -11.266 19.312 5.188 1 93.38 193 GLN A O 1
ATOM 1577 N N . ASP A 1 194 ? -10.719 19.047 7.398 1 93.44 194 ASP A N 1
ATOM 1578 C CA . ASP A 1 194 ? -9.289 19.234 7.16 1 93.44 194 ASP A CA 1
ATOM 1579 C C . ASP A 1 194 ? -8.547 17.906 7.16 1 93.44 194 ASP A C 1
ATOM 1581 O O . ASP A 1 194 ? -7.32 17.875 7.227 1 93.44 194 ASP A O 1
ATOM 1585 N N . ALA A 1 195 ? -9.336 16.828 7.133 1 93.12 195 ALA A N 1
ATOM 1586 C CA . ALA A 1 195 ? -8.727 15.5 7.051 1 93.12 195 ALA A CA 1
ATOM 1587 C C . ALA A 1 195 ? -7.984 15.32 5.73 1 93.12 195 ALA A C 1
ATOM 1589 O O . ALA A 1 195 ? -8.359 15.906 4.715 1 93.12 195 ALA 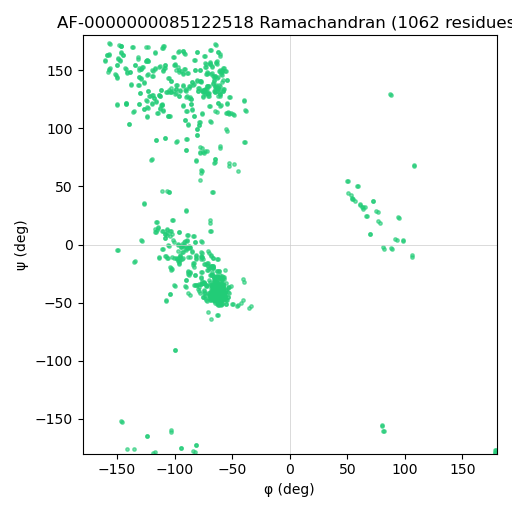A O 1
ATOM 1590 N N . HIS A 1 196 ? -6.91 14.602 5.812 1 88.12 196 HIS A N 1
ATOM 1591 C CA . HIS A 1 196 ? -6.145 14.266 4.617 1 88.12 196 HIS A CA 1
ATOM 1592 C C . HIS A 1 196 ? -7 13.5 3.613 1 88.12 196 HIS A C 1
ATOM 1594 O O . HIS A 1 196 ? -7.855 12.703 4.004 1 88.12 196 HIS A O 1
ATOM 1600 N N . TYR A 1 197 ? -6.793 13.68 2.391 1 82.94 197 TYR A N 1
ATOM 1601 C CA . TYR A 1 197 ? -7.613 13.078 1.342 1 82.94 197 TYR A CA 1
ATOM 1602 C C . TYR A 1 197 ? -7.551 11.562 1.405 1 82.94 197 TYR A C 1
ATOM 1604 O O . TYR A 1 197 ? -8.445 10.875 0.904 1 82.94 197 TYR A O 1
ATOM 1612 N N . SER A 1 198 ? -6.496 11.008 2.01 1 85.12 198 SER A N 1
ATOM 1613 C CA . SER A 1 198 ? -6.395 9.562 2.15 1 85.12 198 SER A CA 1
ATOM 1614 C C . SER A 1 198 ? -7.543 9.008 2.984 1 85.12 198 SER A C 1
ATOM 1616 O O . SER A 1 198 ? -7.938 7.852 2.812 1 85.12 198 SER A O 1
ATOM 1618 N N . ILE A 1 199 ? -8.062 9.797 3.875 1 92.31 199 ILE A N 1
ATOM 1619 C CA . ILE A 1 199 ? -9.195 9.367 4.688 1 92.31 199 ILE A CA 1
ATOM 1620 C C . ILE A 1 199 ? -10.445 9.258 3.82 1 92.31 199 ILE A C 1
ATOM 1622 O O . ILE A 1 199 ? -11.195 8.289 3.916 1 92.31 199 ILE A O 1
ATOM 1626 N N . VAL A 1 200 ? -10.641 10.25 2.988 1 87.38 200 VAL A N 1
ATOM 1627 C CA . VAL A 1 200 ? -11.773 10.25 2.066 1 87.38 200 VAL A CA 1
ATOM 1628 C C . VAL A 1 200 ? -11.656 9.062 1.112 1 87.38 200 VAL A C 1
ATOM 1630 O O . VAL A 1 200 ? -12.641 8.352 0.871 1 87.38 200 VAL A O 1
ATOM 1633 N N . LYS A 1 201 ? -10.516 8.867 0.629 1 84 201 LYS A N 1
ATOM 1634 C CA . LYS A 1 201 ? -10.234 7.738 -0.251 1 84 201 LYS A CA 1
ATOM 1635 C C . LYS A 1 201 ? -10.523 6.414 0.447 1 84 201 LYS A C 1
ATOM 1637 O O . LYS A 1 201 ? -11.078 5.496 -0.158 1 84 201 LYS A O 1
ATOM 1642 N N . ALA A 1 202 ? -10.117 6.305 1.646 1 91.62 202 ALA A N 1
ATOM 1643 C CA . ALA A 1 202 ? -10.328 5.082 2.414 1 91.62 202 ALA A CA 1
ATOM 1644 C C . ALA A 1 202 ? -11.82 4.758 2.531 1 91.62 202 ALA A C 1
ATOM 1646 O O . ALA A 1 202 ? -12.211 3.59 2.471 1 91.62 202 ALA A O 1
ATOM 1647 N N . MET A 1 203 ? -12.672 5.832 2.705 1 93.75 203 MET A N 1
ATOM 1648 C CA . MET A 1 203 ? -14.109 5.605 2.812 1 93.75 203 MET A CA 1
ATOM 1649 C C . MET A 1 203 ? -14.656 4.977 1.537 1 93.75 203 MET A C 1
ATOM 1651 O O . MET A 1 203 ? -15.469 4.047 1.597 1 93.75 203 MET A O 1
ATOM 1655 N N . GLU A 1 204 ? -14.156 5.434 0.468 1 88.5 204 GLU A N 1
ATOM 1656 C CA . GLU A 1 204 ? -14.641 4.945 -0.823 1 88.5 204 GLU A CA 1
ATOM 1657 C C . GLU A 1 204 ? -14.109 3.545 -1.115 1 88.5 204 GLU A C 1
ATOM 1659 O O . GLU A 1 204 ? -14.859 2.672 -1.557 1 88.5 204 GLU A O 1
ATOM 1664 N N . VAL A 1 205 ? -12.891 3.363 -0.886 1 90.12 205 VAL A N 1
ATOM 1665 C CA . VAL A 1 205 ? -12.234 2.094 -1.179 1 90.12 205 VAL A CA 1
ATOM 1666 C C . VAL A 1 205 ? -12.844 0.985 -0.325 1 90.12 205 VAL A C 1
ATOM 1668 O O . VAL A 1 205 ? -13.102 -0.116 -0.817 1 90.12 205 VAL A O 1
ATOM 1671 N N . LEU A 1 206 ? -13.086 1.298 0.936 1 94.62 206 LEU A N 1
ATOM 1672 C CA . LEU A 1 206 ? -13.508 0.283 1.895 1 94.62 206 LEU A CA 1
ATOM 1673 C C . LEU A 1 206 ? -15.031 0.222 1.983 1 94.62 206 LEU A C 1
ATOM 1675 O O . LEU A 1 206 ? -15.578 -0.614 2.703 1 94.62 206 LEU A O 1
ATOM 1679 N N . LYS A 1 207 ? -15.727 1.147 1.311 1 94.5 207 LYS A N 1
ATOM 1680 C CA . LYS A 1 207 ? -17.188 1.247 1.346 1 94.5 207 LYS A CA 1
ATOM 1681 C C . LYS A 1 207 ? -17.688 1.455 2.771 1 94.5 207 LYS A C 1
ATOM 1683 O O . LYS A 1 207 ? -18.578 0.74 3.23 1 94.5 207 LYS A O 1
ATOM 1688 N N . ILE A 1 208 ? -17.094 2.4 3.408 1 96.62 208 ILE A N 1
ATOM 1689 C CA . ILE A 1 208 ? -17.547 2.826 4.727 1 96.62 208 ILE A CA 1
ATOM 1690 C C . ILE A 1 208 ? -18.484 4.027 4.586 1 96.62 208 ILE A C 1
ATOM 1692 O O . ILE A 1 208 ? -18.141 5 3.904 1 96.62 208 ILE A O 1
ATOM 1696 N N . ASN A 1 209 ? -19.594 3.994 5.238 1 96.75 209 ASN A N 1
ATOM 1697 C CA . ASN A 1 209 ? -20.547 5.098 5.18 1 96.75 209 ASN A CA 1
ATOM 1698 C C . ASN A 1 209 ? -20.047 6.312 5.961 1 96.75 209 ASN A C 1
ATOM 1700 O O . ASN A 1 209 ? -19.609 6.18 7.105 1 96.75 209 ASN A O 1
ATOM 1704 N N . THR A 1 210 ? -20.109 7.414 5.285 1 97.25 210 THR A N 1
ATOM 1705 C CA . THR A 1 210 ? -19.797 8.664 5.98 1 97.25 210 THR A CA 1
ATOM 1706 C C . THR A 1 210 ? -21.078 9.281 6.555 1 97.25 210 THR A C 1
ATOM 1708 O O . THR A 1 210 ? -22.188 8.906 6.168 1 97.25 210 THR A O 1
ATOM 1711 N N . LEU A 1 211 ? -20.922 10.203 7.438 1 97.5 211 LEU A N 1
ATOM 1712 C CA . LEU A 1 211 ? -22.078 10.875 8.031 1 97.5 211 LEU A CA 1
ATOM 1713 C C . LEU A 1 211 ? -22.953 11.516 6.949 1 97.5 211 LEU A C 1
ATOM 1715 O O . LEU A 1 211 ? -24.172 11.422 7 1 97.5 211 LEU A O 1
ATOM 1719 N N . ASN A 1 212 ? -22.312 12.109 6.027 1 96.25 212 ASN A N 1
ATOM 1720 C CA . ASN A 1 212 ? -23.031 12.812 4.977 1 96.25 212 ASN A CA 1
ATOM 1721 C C . ASN A 1 212 ? -23.75 11.844 4.047 1 96.25 212 ASN A C 1
ATOM 1723 O O . ASN A 1 212 ? -24.922 12.055 3.711 1 96.25 212 ASN A O 1
ATOM 1727 N N . LYS A 1 213 ? -23.078 10.797 3.629 1 93.75 213 LYS A N 1
ATOM 1728 C CA . LYS A 1 213 ? -23.672 9.812 2.723 1 93.75 213 LYS A CA 1
ATOM 1729 C C . LYS A 1 213 ? -24.875 9.133 3.357 1 93.75 213 LYS A C 1
ATOM 1731 O O . LYS A 1 213 ? -25.922 8.977 2.713 1 93.75 213 LYS A O 1
ATOM 1736 N N . GLU A 1 214 ? -24.766 8.742 4.598 1 95.94 214 GLU A N 1
ATOM 1737 C CA . GLU A 1 214 ? -25.859 8.086 5.309 1 95.94 214 GLU A CA 1
ATOM 1738 C C . GLU A 1 214 ? -27.047 9.023 5.473 1 95.94 214 GLU A C 1
ATOM 1740 O O . GLU A 1 214 ? -28.203 8.617 5.285 1 95.94 214 GLU A O 1
ATOM 1745 N N . ALA A 1 215 ? -26.766 10.242 5.805 1 96.94 215 ALA A N 1
ATOM 1746 C CA . ALA A 1 215 ? -27.828 11.227 6 1 96.94 215 ALA A CA 1
ATOM 1747 C C . ALA A 1 215 ? -28.625 11.438 4.715 1 96.94 215 ALA A C 1
ATOM 1749 O O . ALA A 1 215 ? -29.844 11.508 4.746 1 96.94 215 ALA A O 1
ATOM 1750 N N . ASN A 1 216 ? -27.922 11.531 3.631 1 93.5 216 ASN A N 1
ATOM 1751 C CA . ASN A 1 216 ? -28.578 11.75 2.342 1 93.5 216 ASN A CA 1
ATOM 1752 C C . ASN A 1 216 ? -29.375 10.531 1.9 1 93.5 216 ASN A C 1
ATOM 1754 O O . ASN A 1 216 ? -30.5 10.656 1.416 1 93.5 216 ASN A O 1
ATOM 1758 N N . GLU A 1 217 ? -28.797 9.391 2.057 1 92.31 217 GLU A N 1
ATOM 1759 C CA . GLU A 1 217 ? -29.438 8.148 1.644 1 92.31 217 GLU A CA 1
ATOM 1760 C C . GLU A 1 217 ? -30.719 7.906 2.441 1 92.31 217 GLU A C 1
ATOM 1762 O O . GLU A 1 217 ? -31.719 7.406 1.904 1 92.31 217 GLU A O 1
ATOM 1767 N N . LYS A 1 218 ? -30.703 8.281 3.697 1 95.19 218 LYS A N 1
ATOM 1768 C CA . LYS A 1 218 ? -31.844 8.008 4.57 1 95.19 218 LYS A CA 1
ATOM 1769 C C . LYS A 1 218 ? -32.781 9.211 4.637 1 95.19 218 LYS A C 1
ATOM 1771 O O . LYS A 1 218 ? -33.875 9.125 5.195 1 95.19 218 LYS A O 1
ATOM 1776 N N . GLY A 1 219 ? -32.344 10.328 4.109 1 95.75 219 GLY A N 1
ATOM 1777 C CA . GLY A 1 219 ? -33.156 11.531 4.113 1 95.75 219 GLY A CA 1
ATOM 1778 C C . GLY A 1 219 ? -33.281 12.164 5.484 1 95.75 219 GLY A C 1
ATOM 1779 O O . GLY A 1 219 ? -34.344 12.672 5.848 1 95.75 219 GLY A O 1
ATOM 1780 N N . TYR A 1 220 ? -32.219 12.141 6.273 1 96.75 220 TYR A N 1
ATOM 1781 C CA . TYR A 1 220 ? -32.25 12.727 7.609 1 96.75 220 TYR A CA 1
ATOM 1782 C C . TYR A 1 220 ? -32.125 14.242 7.543 1 96.75 220 TYR A C 1
ATOM 1784 O O . TYR A 1 220 ? -31.469 14.781 6.648 1 96.75 220 TYR A O 1
ATOM 1792 N N . LYS A 1 221 ? -32.719 14.906 8.508 1 96.88 221 LYS A N 1
ATOM 1793 C CA . LYS A 1 221 ? -32.5 16.344 8.688 1 96.88 221 LYS A CA 1
ATOM 1794 C C . LYS A 1 221 ? -31.266 16.594 9.555 1 96.88 221 LYS A C 1
ATOM 1796 O O . LYS A 1 221 ? -31.047 15.922 10.562 1 96.88 221 LYS A O 1
ATOM 1801 N N . CYS A 1 222 ? -30.516 17.5 9.156 1 97.81 222 CYS A N 1
ATOM 1802 C CA . CYS A 1 222 ? -29.297 17.812 9.883 1 97.81 222 CYS A CA 1
ATOM 1803 C C . CYS A 1 222 ? -29.609 18.344 11.281 1 97.81 222 CYS A C 1
ATOM 1805 O O . CYS A 1 222 ? -30.406 19.266 11.43 1 97.81 222 CYS A O 1
ATOM 1807 N N . PRO A 1 223 ? -28.969 17.812 12.242 1 98.06 223 PRO A N 1
ATOM 1808 C CA . PRO A 1 223 ? -29.25 18.25 13.609 1 98.06 223 PRO A CA 1
ATOM 1809 C C . PRO A 1 223 ? -28.531 19.547 13.977 1 98.06 223 PRO A C 1
ATOM 1811 O O . PRO A 1 223 ? -28.828 20.141 15.016 1 98.06 223 PRO A O 1
ATOM 1814 N N . LEU A 1 224 ? -27.609 20 13.227 1 97.94 224 LEU A N 1
ATOM 1815 C CA . LEU A 1 224 ? -26.828 21.188 13.539 1 97.94 224 LEU A CA 1
ATOM 1816 C C . LEU A 1 224 ? -27.625 22.453 13.234 1 97.94 224 LEU A C 1
ATOM 1818 O O . LEU A 1 224 ? -28.328 22.531 12.227 1 97.94 224 LEU A O 1
ATOM 1822 N N . LYS A 1 225 ? -27.469 23.406 14.117 1 95.81 225 LYS A N 1
ATOM 1823 C CA . LYS A 1 225 ? -27.984 24.75 13.938 1 95.81 225 LYS A CA 1
ATOM 1824 C C . LYS A 1 225 ? -26.844 25.75 13.703 1 95.81 225 LYS A C 1
ATOM 1826 O O . LYS A 1 225 ? -25.672 25.375 13.758 1 95.81 225 LYS A O 1
ATOM 1831 N N . LYS A 1 226 ? -27.172 26.906 13.367 1 92 226 LYS A N 1
ATOM 1832 C CA . LYS A 1 226 ? -26.188 27.938 13.031 1 92 226 LYS A CA 1
ATOM 1833 C C . LYS A 1 226 ? -25.156 28.094 14.156 1 92 226 LYS A C 1
ATOM 1835 O O . LYS A 1 226 ? -23.969 28.266 13.898 1 92 226 LYS A O 1
ATOM 1840 N N . GLU A 1 227 ? -25.625 27.969 15.336 1 93.81 227 GLU A N 1
ATOM 1841 C CA . GLU A 1 227 ? -24.781 28.219 16.5 1 93.81 227 GLU A CA 1
ATOM 1842 C C . GLU A 1 227 ? -23.828 27.047 16.75 1 93.81 227 GLU A C 1
ATOM 1844 O O . GLU A 1 227 ? -22.875 27.172 17.516 1 93.81 227 GLU A O 1
ATOM 1849 N N . ASP A 1 228 ? -24.109 25.922 16.062 1 96.12 228 ASP A N 1
ATOM 1850 C CA . ASP A 1 228 ? -23.328 24.719 16.266 1 96.12 228 ASP A CA 1
ATOM 1851 C C . ASP A 1 228 ? -22.094 24.703 15.367 1 96.12 228 ASP A C 1
ATOM 1853 O O . ASP A 1 228 ? -21.219 23.859 15.516 1 96.12 228 ASP A O 1
ATOM 1857 N N . TYR A 1 229 ? -22.016 25.594 14.422 1 96.12 229 TYR A N 1
ATOM 1858 C CA . TYR A 1 229 ? -20.875 25.703 13.523 1 96.12 229 TYR A CA 1
ATOM 1859 C C . TYR A 1 229 ? -19.844 26.656 14.078 1 96.12 229 TYR A C 1
ATOM 1861 O O . TYR A 1 229 ? -20.172 27.547 14.875 1 96.12 229 TYR A O 1
ATOM 1869 N N . PRO A 1 230 ? -18.562 26.453 13.758 1 94.62 230 PRO A N 1
ATOM 1870 C CA . PRO A 1 230 ? -17.562 27.438 14.195 1 94.62 230 PRO A CA 1
ATOM 1871 C C . PRO A 1 230 ? -17.797 28.812 13.586 1 94.62 230 PRO A C 1
ATOM 1873 O O . PRO A 1 230 ? -18.453 28.938 12.555 1 94.62 230 PRO A O 1
ATOM 1876 N N . LYS A 1 231 ? -17.062 29.703 14.258 1 85.81 231 LYS A N 1
ATOM 1877 C CA . LYS A 1 231 ? -17.141 31.062 13.734 1 85.81 231 LYS A CA 1
ATOM 1878 C C . LYS A 1 231 ? -16.547 31.156 12.336 1 85.81 231 LYS A C 1
ATOM 1880 O O . LYS A 1 231 ? -15.531 30.516 12.047 1 85.81 231 LYS A O 1
ATOM 1885 N N . ASN A 1 232 ? -17.156 31.75 11.391 1 85.69 232 ASN A N 1
ATOM 1886 C CA . ASN A 1 232 ? -16.656 32 10.039 1 85.69 232 ASN A CA 1
ATOM 1887 C C . ASN A 1 232 ? -16.719 30.734 9.188 1 85.69 232 ASN A C 1
ATOM 1889 O O . ASN A 1 232 ? -15.922 30.562 8.266 1 85.69 232 ASN A O 1
ATOM 1893 N N . PHE A 1 233 ? -17.547 29.797 9.602 1 93.25 233 PHE A N 1
ATOM 1894 C CA . PHE A 1 233 ? -17.766 28.594 8.797 1 93.25 233 PHE A CA 1
ATOM 1895 C C . PHE A 1 233 ? -18.281 28.953 7.41 1 93.25 233 PHE A C 1
ATOM 1897 O O . PHE A 1 233 ? -19.172 29.812 7.27 1 93.25 233 PHE A O 1
ATOM 1904 N N . SER A 1 234 ? -17.734 28.375 6.371 1 92.12 234 SER A N 1
ATOM 1905 C CA . SER A 1 234 ? -18.156 28.625 5 1 92.12 234 SER A CA 1
ATOM 1906 C C . SER A 1 234 ? -19.25 27.656 4.578 1 92.12 234 SER A C 1
ATOM 1908 O O . SER A 1 234 ? -19.062 26.438 4.598 1 92.12 234 SER A O 1
ATOM 1910 N N . ARG A 1 235 ? -20.297 28.094 4.012 1 91.44 235 ARG A N 1
ATOM 1911 C CA . ARG A 1 235 ? -21.438 27.297 3.631 1 91.44 235 ARG A CA 1
ATOM 1912 C C . ARG A 1 235 ? -21.109 26.359 2.471 1 91.44 235 ARG A C 1
ATOM 1914 O O . ARG A 1 235 ? -21.812 25.375 2.236 1 91.44 235 ARG A O 1
ATOM 1921 N N . GLU A 1 236 ? -20.094 26.703 1.794 1 90.44 236 GLU A N 1
ATOM 1922 C CA . GLU A 1 236 ? -19.656 25.906 0.656 1 90.44 236 GLU A CA 1
ATOM 1923 C C . GLU A 1 236 ? -19.25 24.5 1.095 1 90.44 236 GLU A C 1
ATOM 1925 O O . GLU A 1 236 ? -19.156 23.578 0.269 1 90.44 236 GLU A O 1
ATOM 1930 N N . TYR A 1 237 ? -19.109 24.328 2.379 1 92.12 237 TYR A N 1
ATOM 1931 C CA . TYR A 1 237 ? -18.75 23.031 2.914 1 92.12 237 TYR A CA 1
ATOM 1932 C C . TYR A 1 237 ? -19.984 22.203 3.254 1 92.12 237 TYR A C 1
ATOM 1934 O O . TYR A 1 237 ? -19.875 21.062 3.684 1 92.12 237 TYR A O 1
ATOM 1942 N N . LEU A 1 238 ? -21.141 22.75 2.961 1 94.12 238 LEU A N 1
ATOM 1943 C CA . LEU A 1 238 ? -22.406 22.031 3.105 1 94.12 238 LEU A CA 1
ATOM 1944 C C . LEU A 1 238 ? -22.844 21.406 1.782 1 94.12 238 LEU A C 1
ATOM 1946 O O . LEU A 1 238 ? -22.469 21.891 0.711 1 94.12 238 LEU A O 1
ATOM 1950 N N . ASP A 1 239 ? -23.531 20.281 1.934 1 91.62 239 ASP A N 1
ATOM 1951 C CA . ASP A 1 239 ? -24.125 19.703 0.724 1 91.62 239 ASP A CA 1
ATOM 1952 C C . ASP A 1 239 ? -25.453 20.375 0.386 1 91.62 239 ASP A C 1
ATOM 1954 O O . ASP A 1 239 ? -25.844 21.359 1.024 1 91.62 239 ASP A O 1
ATOM 1958 N N . GLU A 1 240 ? -26.125 19.953 -0.649 1 90.88 240 GLU A N 1
ATOM 1959 C CA . GLU A 1 240 ? -27.344 20.578 -1.15 1 90.88 240 GLU A CA 1
ATOM 1960 C C . GLU A 1 240 ? -28.484 20.438 -0.154 1 90.88 240 GLU A C 1
ATOM 1962 O O . GLU A 1 240 ? -29.438 21.219 -0.16 1 90.88 240 GLU A O 1
ATOM 1967 N N . ASN A 1 241 ? -28.375 19.484 0.805 1 93.25 241 ASN A N 1
ATOM 1968 C CA . ASN A 1 241 ? -29.438 19.219 1.763 1 93.25 241 ASN A CA 1
ATOM 1969 C C . ASN A 1 241 ? -29.156 19.859 3.115 1 93.25 241 ASN A C 1
ATOM 1971 O O . ASN A 1 241 ? -29.891 19.656 4.078 1 93.25 241 ASN A O 1
ATOM 1975 N N . GLY A 1 242 ? -28.062 20.562 3.168 1 94.31 242 GLY A N 1
ATOM 1976 C CA . GLY A 1 242 ? -27.75 21.312 4.375 1 94.31 242 GLY A CA 1
ATOM 1977 C C . GLY A 1 242 ? -26.875 20.547 5.348 1 94.31 242 GLY A C 1
ATOM 1978 O O . GLY A 1 242 ? -26.641 21 6.469 1 94.31 242 GLY A O 1
ATOM 1979 N N . TRP A 1 243 ? -26.422 19.375 5.016 1 96.88 243 TRP A N 1
ATOM 1980 C CA . TRP A 1 243 ? -25.5 18.625 5.844 1 96.88 243 TRP A CA 1
ATOM 1981 C C . TRP A 1 243 ? -24.047 19.047 5.566 1 96.88 243 TRP A C 1
ATOM 1983 O O . TRP A 1 243 ? -23.688 19.297 4.418 1 96.88 243 TRP A O 1
ATOM 1993 N N . PRO A 1 244 ? -23.312 19.125 6.641 1 96.88 244 PRO A N 1
ATOM 1994 C CA . PRO A 1 244 ? -21.891 19.25 6.332 1 96.88 244 PRO A CA 1
ATOM 1995 C C . PRO A 1 244 ? -21.328 18.031 5.629 1 96.88 244 PRO A C 1
ATOM 1997 O O . PRO A 1 244 ? -21.656 16.891 5.988 1 96.88 244 PRO A O 1
ATOM 2000 N N . LYS A 1 245 ? -20.516 18.266 4.617 1 94.12 245 LYS A N 1
ATOM 2001 C CA . LYS A 1 245 ? -19.891 17.141 3.914 1 94.12 245 LYS A CA 1
ATOM 2002 C C . LYS A 1 245 ? -19 16.344 4.855 1 94.12 245 LYS A C 1
ATOM 2004 O O . LYS A 1 245 ? -18.875 15.125 4.711 1 94.12 245 LYS A O 1
ATOM 2009 N N . GLU A 1 246 ? -18.312 17.016 5.688 1 96.69 246 GLU A N 1
ATOM 2010 C CA . GLU A 1 246 ? -17.469 16.484 6.762 1 96.69 246 GLU A CA 1
ATOM 2011 C C . GLU A 1 246 ? -17.672 17.266 8.055 1 96.69 246 GLU A C 1
ATOM 2013 O O . GLU A 1 246 ? -18.328 18.312 8.055 1 96.69 246 GLU A O 1
ATOM 2018 N N . VAL A 1 247 ? -17.141 16.766 9.141 1 98.31 247 VAL A N 1
ATOM 2019 C CA . VAL A 1 247 ? -17.266 17.5 10.391 1 98.31 247 VAL A CA 1
ATOM 2020 C C . VAL A 1 247 ? -16.578 18.859 10.281 1 98.31 247 VAL A C 1
ATOM 2022 O O . VAL A 1 247 ? -15.422 18.938 9.844 1 98.31 247 VAL A O 1
ATOM 2025 N N . PRO A 1 248 ? -17.234 19.891 10.672 1 97.56 248 PRO A N 1
ATOM 2026 C CA . PRO A 1 248 ? -16.625 21.219 10.586 1 97.56 248 PRO A CA 1
ATOM 2027 C C . PRO A 1 248 ? -15.328 21.328 11.375 1 97.56 248 PRO A C 1
ATOM 2029 O O . PRO A 1 248 ? -15.172 20.672 12.406 1 97.56 248 PRO A O 1
ATOM 2032 N N . SER A 1 249 ? -14.453 22.172 10.906 1 96.31 249 SER A N 1
ATOM 2033 C CA . SER A 1 249 ? -13.188 22.469 11.57 1 96.31 249 SER A CA 1
ATOM 2034 C C . SER A 1 249 ? -13.18 23.891 12.141 1 96.31 249 SER A C 1
ATOM 2036 O O . SER A 1 249 ? -13.836 24.781 11.594 1 96.31 249 SER A O 1
ATOM 2038 N N . ASN A 1 250 ? -12.438 24.047 13.242 1 95.19 250 ASN A N 1
ATOM 2039 C CA . ASN A 1 250 ? -12.125 25.406 13.711 1 95.19 250 ASN A CA 1
ATOM 2040 C C . ASN A 1 250 ? -11.25 26.156 12.703 1 95.19 250 ASN A C 1
ATOM 2042 O O . ASN A 1 250 ? -10.75 25.562 11.75 1 95.19 250 ASN A O 1
ATOM 2046 N N . GLU A 1 251 ? -11.047 27.406 12.953 1 91.81 251 GLU A N 1
ATOM 2047 C CA . GLU A 1 251 ? -10.258 28.234 12.047 1 91.81 251 GLU A CA 1
ATOM 2048 C C . GLU A 1 251 ? -8.828 27.703 11.922 1 91.81 251 GLU A C 1
ATOM 2050 O O . GLU A 1 251 ? -8.227 27.766 10.852 1 91.81 251 GLU A O 1
ATOM 2055 N N . ASP A 1 252 ? -8.336 27.188 13 1 93.25 252 ASP A N 1
ATOM 2056 C CA . ASP A 1 252 ? -6.957 26.719 12.984 1 93.25 252 ASP A CA 1
ATOM 2057 C C . ASP A 1 252 ? -6.848 25.375 12.273 1 93.25 252 ASP A C 1
ATOM 2059 O O . ASP A 1 252 ? -5.746 24.891 11.992 1 93.25 252 ASP A O 1
ATOM 2063 N N . GLY A 1 253 ? -7.961 24.734 11.969 1 94.75 253 GLY A N 1
ATOM 2064 C CA . GLY A 1 253 ? -7.949 23.484 11.234 1 94.75 253 GLY A CA 1
ATOM 2065 C C . GLY A 1 253 ? -8.266 22.281 12.109 1 94.75 253 GLY A C 1
ATOM 2066 O O . GLY A 1 253 ? -8.453 21.172 11.609 1 94.75 253 GLY A O 1
ATOM 2067 N N . SER A 1 254 ? -8.328 22.469 13.453 1 97.25 254 SER A N 1
ATOM 2068 C CA . SER A 1 254 ? -8.703 21.375 14.352 1 97.25 254 SER A CA 1
ATOM 2069 C C . SER A 1 254 ? -10.195 21.078 14.258 1 97.25 254 SER A C 1
ATOM 2071 O O . SER A 1 254 ? -10.984 21.953 13.875 1 97.25 254 SER A O 1
ATOM 2073 N N . ILE A 1 255 ? -10.555 19.906 14.594 1 98.12 255 ILE A N 1
ATOM 2074 C CA . ILE A 1 255 ? -11.953 19.484 14.5 1 98.12 255 ILE A CA 1
ATOM 2075 C C . ILE A 1 255 ? -12.805 20.297 15.469 1 98.12 255 ILE A C 1
ATOM 2077 O O . ILE A 1 255 ? -12.375 20.578 16.594 1 98.12 255 ILE A O 1
ATOM 2081 N N . HIS A 1 256 ? -13.922 20.75 15.031 1 98.31 256 HIS A N 1
ATOM 2082 C CA . HIS A 1 256 ? -14.859 21.453 15.898 1 98.31 256 HIS A CA 1
ATOM 2083 C C . HIS A 1 256 ? -15.656 20.484 16.766 1 98.31 256 HIS A C 1
ATOM 2085 O O . HIS A 1 256 ? -16.703 19.984 16.328 1 98.31 256 HIS A O 1
ATOM 2091 N N . VAL A 1 257 ? -15.336 20.344 18.016 1 98.31 257 VAL A N 1
ATOM 2092 C CA . VAL A 1 257 ? -15.797 19.297 18.906 1 98.31 257 VAL A CA 1
ATOM 2093 C C . VAL A 1 257 ? -17.297 19.438 19.141 1 98.31 257 VAL A C 1
ATOM 2095 O O . VAL A 1 257 ? -18.031 18.438 19.109 1 98.31 257 VAL A O 1
ATOM 2098 N N . PRO A 1 258 ? -17.875 20.656 19.297 1 98.19 258 PRO A N 1
ATOM 2099 C CA . PRO A 1 258 ? -19.312 20.75 19.516 1 98.19 258 PRO A CA 1
ATOM 2100 C C . PRO A 1 258 ? -20.125 20.156 18.375 1 98.19 258 PRO A C 1
ATOM 2102 O O . PRO A 1 258 ? -21.109 19.453 18.625 1 98.19 258 PRO A O 1
ATOM 2105 N N . ALA A 1 259 ? -19.719 20.438 17.188 1 98.56 259 ALA A N 1
ATOM 2106 C CA . ALA A 1 259 ? -20.422 19.859 16.047 1 98.56 259 ALA A CA 1
ATOM 2107 C C . ALA A 1 259 ? -20.25 18.344 16 1 98.56 259 ALA A C 1
ATOM 2109 O O . ALA A 1 259 ? -21.203 17.609 15.727 1 98.56 259 ALA A O 1
ATOM 2110 N N . LEU A 1 260 ? -19.031 17.875 16.25 1 98.81 260 LEU A N 1
ATOM 2111 C CA . LEU A 1 260 ? -18.75 16.453 16.25 1 98.81 260 LEU A CA 1
ATOM 2112 C C . LEU A 1 260 ? -19.672 15.719 17.234 1 98.81 260 LEU A C 1
ATOM 2114 O O . LEU A 1 260 ? -20.266 14.703 16.891 1 98.81 260 LEU A O 1
ATOM 2118 N N . VAL A 1 261 ? -19.781 16.281 18.438 1 98.81 261 VAL A N 1
ATOM 2119 C CA . VAL A 1 261 ? -20.516 15.641 19.516 1 98.81 261 VAL A CA 1
ATOM 2120 C C . VAL A 1 261 ? -22 15.531 19.125 1 98.81 261 VAL A C 1
ATOM 2122 O O . VAL A 1 261 ? -22.625 14.484 19.312 1 98.81 261 VAL A O 1
ATOM 2125 N N . LYS A 1 262 ? -22.547 16.562 18.578 1 98.69 262 LYS A N 1
ATOM 2126 C CA . LYS A 1 262 ? -23.953 16.562 18.188 1 98.69 262 LYS A CA 1
ATOM 2127 C C . LYS A 1 262 ? -24.203 15.578 17.047 1 98.69 262 LYS A C 1
ATOM 2129 O O . LYS A 1 262 ? -25.219 14.883 17.047 1 98.69 262 LYS A O 1
ATOM 2134 N N . LEU A 1 263 ? -23.328 15.555 16.078 1 98.81 263 LEU A N 1
ATOM 2135 C CA . LEU A 1 263 ? -23.453 14.641 14.945 1 98.81 263 LEU A CA 1
ATOM 2136 C C . LEU A 1 263 ? -23.344 13.188 15.398 1 98.81 263 LEU A C 1
ATOM 2138 O O . LEU A 1 263 ? -24.125 12.336 14.961 1 98.81 263 LEU A O 1
ATOM 2142 N N . VAL A 1 264 ? -22.359 12.891 16.281 1 98.88 264 VAL A N 1
ATOM 2143 C CA . VAL A 1 264 ? -22.172 11.547 16.812 1 98.88 264 VAL A CA 1
ATOM 2144 C C . VAL A 1 264 ? -23.438 11.117 17.578 1 98.88 264 VAL A C 1
ATOM 2146 O O . VAL A 1 264 ? -23.906 9.992 17.391 1 98.88 264 VAL A O 1
ATOM 2149 N N . LYS A 1 265 ? -23.953 12.023 18.438 1 98.75 265 LYS A N 1
ATOM 2150 C CA . LYS A 1 265 ? -25.156 11.719 19.203 1 98.75 265 LYS A CA 1
ATOM 2151 C C . LYS A 1 265 ? -26.312 11.344 18.297 1 98.75 265 LYS A C 1
ATOM 2153 O O . LYS A 1 265 ? -27.062 10.406 18.578 1 98.75 265 LYS A O 1
ATOM 2158 N N . PHE A 1 266 ? -26.453 12.031 17.219 1 98.69 266 PHE A N 1
ATOM 2159 C CA . PHE A 1 266 ? -27.516 11.812 16.266 1 98.69 266 PHE A CA 1
ATOM 2160 C C . PHE A 1 266 ? -27.484 10.391 15.727 1 98.69 266 PHE A C 1
ATOM 2162 O O . PHE A 1 266 ? -28.516 9.703 15.719 1 98.69 266 PHE A O 1
ATOM 2169 N N . PHE A 1 267 ? -26.406 9.898 15.336 1 98.5 267 PHE A N 1
ATOM 2170 C CA . PHE A 1 267 ? -26.297 8.578 14.711 1 98.5 267 PHE A CA 1
ATOM 2171 C C . PHE A 1 267 ? -26.234 7.484 15.773 1 98.5 267 PHE A C 1
ATOM 2173 O O . PHE A 1 267 ? -26.734 6.379 15.562 1 98.5 267 PHE A O 1
ATOM 2180 N N . ALA A 1 268 ? -25.578 7.824 16.922 1 98.31 268 ALA A N 1
ATOM 2181 C CA . ALA A 1 268 ? -25.562 6.867 18.031 1 98.31 268 ALA A CA 1
ATOM 2182 C C . ALA A 1 268 ? -26.984 6.535 18.484 1 98.31 268 ALA A C 1
ATOM 2184 O O . ALA A 1 268 ? -27.297 5.375 18.766 1 98.31 268 ALA A O 1
ATOM 2185 N N . LYS A 1 269 ? -27.812 7.523 18.578 1 97.69 269 LYS A N 1
ATOM 2186 C CA . LYS A 1 269 ? -29.203 7.348 18.969 1 97.69 269 LYS A CA 1
ATOM 2187 C C . LYS A 1 269 ? -29.938 6.402 18.016 1 97.69 269 LYS A C 1
ATOM 2189 O O . LYS A 1 269 ? -30.859 5.688 18.422 1 97.69 269 LYS A O 1
ATOM 2194 N N . LYS A 1 270 ? -29.484 6.363 16.844 1 96.69 270 LYS A N 1
ATOM 2195 C CA . LYS A 1 270 ? -30.125 5.535 15.828 1 96.69 270 LYS A CA 1
ATOM 2196 C C . LYS A 1 270 ? -29.516 4.137 15.797 1 96.69 270 LYS A C 1
ATOM 2198 O O . LYS A 1 270 ? -29.906 3.299 14.977 1 96.69 270 LYS A O 1
ATOM 2203 N N . GLY A 1 271 ? -28.484 3.898 16.594 1 95.62 271 GLY A N 1
ATOM 2204 C CA . GLY A 1 271 ? -27.953 2.561 16.781 1 95.62 271 GLY A CA 1
ATOM 2205 C C . GLY A 1 271 ? -26.719 2.287 15.922 1 95.62 271 GLY A C 1
ATOM 2206 O O . GLY A 1 271 ? -26.203 1.175 15.922 1 95.62 271 GLY A O 1
ATOM 2207 N N . HIS A 1 272 ? -26.234 3.273 15.164 1 97.69 272 HIS A N 1
ATOM 2208 C CA . HIS A 1 272 ? -25.062 3.08 14.32 1 97.69 272 HIS A CA 1
ATOM 2209 C C . HIS A 1 272 ? -23.781 3.033 15.156 1 97.69 272 HIS A C 1
ATOM 2211 O O . HIS A 1 272 ? -23.594 3.859 16.047 1 97.69 272 HIS A O 1
ATOM 2217 N N . PRO A 1 273 ? -22.859 2.029 14.945 1 98 273 PRO A N 1
ATOM 2218 C CA . PRO A 1 273 ? -21.5 2.178 15.492 1 98 273 PRO A CA 1
ATOM 2219 C C . PRO A 1 273 ? -20.812 3.445 15 1 98 273 PRO A C 1
ATOM 2221 O O . PRO A 1 273 ? -21.094 3.928 13.898 1 98 273 PRO A O 1
ATOM 2224 N N . ILE A 1 274 ? -19.922 3.947 15.805 1 98.81 274 ILE A N 1
ATOM 2225 C CA . ILE A 1 274 ? -19.297 5.242 15.555 1 98.81 274 ILE A CA 1
ATOM 2226 C C . ILE A 1 274 ? -17.812 5.047 15.203 1 98.81 274 ILE A C 1
ATOM 2228 O O . ILE A 1 274 ? -17.062 4.461 15.984 1 98.81 274 ILE A O 1
ATOM 2232 N N . LEU A 1 275 ? -17.406 5.465 14.047 1 98.88 275 LEU A N 1
ATOM 2233 C CA . LEU A 1 275 ? -16.016 5.457 13.617 1 98.88 275 LEU A CA 1
ATOM 2234 C C . LEU A 1 275 ? -15.492 6.883 13.461 1 98.88 275 LEU A C 1
ATOM 2236 O O . LEU A 1 275 ? -15.992 7.645 12.625 1 98.88 275 LEU A O 1
ATOM 2240 N N . ILE A 1 276 ? -14.5 7.305 14.219 1 98.94 276 ILE A N 1
ATOM 2241 C CA . ILE A 1 276 ? -13.945 8.648 14.117 1 98.94 276 ILE A CA 1
ATOM 2242 C C . ILE A 1 276 ? -12.469 8.57 13.75 1 98.94 276 ILE A C 1
ATOM 2244 O O . ILE A 1 276 ? -11.711 7.805 14.352 1 98.94 276 ILE A O 1
ATOM 2248 N N . SER A 1 277 ? -12.047 9.266 12.758 1 98.62 277 SER A N 1
ATOM 2249 C CA . SER A 1 277 ? -10.633 9.5 12.445 1 98.62 277 SER A CA 1
ATOM 2250 C C . SER A 1 277 ? -10.211 10.914 12.836 1 98.62 277 SER A C 1
ATOM 2252 O O . SER A 1 277 ? -10.633 11.891 12.211 1 98.62 277 SER A O 1
ATOM 2254 N N . PHE A 1 278 ? -9.391 11.039 13.836 1 98.75 278 PHE A N 1
ATOM 2255 C CA . PHE A 1 278 ? -8.875 12.328 14.289 1 98.75 278 PHE A CA 1
ATOM 2256 C C . PHE A 1 278 ? -7.586 12.68 13.547 1 98.75 278 PHE A C 1
ATOM 2258 O O . PHE A 1 278 ? -6.828 11.797 13.148 1 98.75 278 PHE A O 1
ATOM 2265 N N . ASN A 1 279 ? -7.422 13.945 13.367 1 98 279 ASN A N 1
ATOM 2266 C CA . ASN A 1 279 ? -6.172 14.438 12.805 1 98 279 ASN A CA 1
ATOM 2267 C C . ASN A 1 279 ? -5.203 14.891 13.891 1 98 279 ASN A C 1
ATOM 2269 O O . ASN A 1 279 ? -5.574 15.664 14.773 1 98 279 ASN A O 1
ATOM 2273 N N . TYR A 1 280 ? -4.086 14.43 13.844 1 98.31 280 TYR A N 1
ATOM 2274 C CA . TYR A 1 280 ? -3.027 14.906 14.727 1 98.31 280 TYR A CA 1
ATOM 2275 C C . TYR A 1 280 ? -1.863 15.469 13.922 1 98.31 280 TYR A C 1
ATOM 2277 O O . TYR A 1 280 ? -0.767 14.906 13.922 1 98.31 280 TYR A O 1
ATOM 2285 N N . GLY A 1 281 ? -2.107 16.609 13.375 1 95.75 281 GLY A N 1
ATOM 2286 C CA . GLY A 1 281 ? -1.262 17.25 12.375 1 95.75 281 GLY A CA 1
ATOM 2287 C C . GLY A 1 281 ? -1.867 17.234 10.984 1 95.75 281 GLY A C 1
ATOM 2288 O O . GLY A 1 281 ? -1.365 16.547 10.094 1 95.75 281 GLY A O 1
ATOM 2289 N N . SER A 1 282 ? -2.963 18 10.836 1 90.19 282 SER A N 1
ATOM 2290 C CA . SER A 1 282 ? -3.578 18.062 9.516 1 90.19 282 SER A CA 1
ATOM 2291 C C . SER A 1 282 ? -2.576 18.516 8.461 1 90.19 282 SER A C 1
ATOM 2293 O O . SER A 1 282 ? -1.653 19.281 8.758 1 90.19 282 SER A O 1
ATOM 2295 N N . THR A 1 283 ? -2.719 18.078 7.289 1 81.19 283 THR A N 1
ATOM 2296 C CA . THR A 1 283 ? -1.69 18.234 6.266 1 81.19 283 THR A CA 1
ATOM 2297 C C . THR A 1 283 ? -1.513 19.703 5.898 1 81.19 283 THR A C 1
ATOM 2299 O O . THR A 1 283 ? -0.387 20.203 5.844 1 81.19 283 THR A O 1
ATOM 2302 N N . PHE A 1 284 ? -2.576 20.391 5.699 1 87.56 284 PHE A N 1
ATOM 2303 C CA . PHE A 1 284 ? -2.43 21.719 5.129 1 87.56 284 PHE A CA 1
ATOM 2304 C C . PHE A 1 284 ? -2.283 22.766 6.23 1 87.56 284 PHE A C 1
ATOM 2306 O O . PHE A 1 284 ? -1.524 23.734 6.086 1 87.56 284 PHE A O 1
ATOM 2313 N N . LYS A 1 285 ? -2.994 22.562 7.359 1 93.62 285 LYS A N 1
ATOM 2314 C CA . LYS A 1 285 ? -2.988 23.594 8.391 1 93.62 285 LYS A CA 1
ATOM 2315 C C . LYS A 1 285 ? -2.135 23.172 9.586 1 93.62 285 LYS A C 1
ATOM 2317 O O . LYS A 1 285 ? -1.83 24 10.453 1 93.62 285 LYS A O 1
ATOM 2322 N N . GLY A 1 286 ? -1.745 21.922 9.641 1 95.81 286 GLY A N 1
ATOM 2323 C CA . GLY A 1 286 ? -0.888 21.438 10.703 1 95.81 286 GLY A CA 1
ATOM 2324 C C . GLY A 1 286 ? -1.562 21.453 12.062 1 95.81 286 GLY A C 1
ATOM 2325 O O . GLY A 1 286 ? -0.889 21.516 13.094 1 95.81 286 GLY A O 1
ATOM 2326 N N . ALA A 1 287 ? -2.852 21.391 12.094 1 97.12 287 ALA A N 1
ATOM 2327 C CA . ALA A 1 287 ? -3.609 21.5 13.336 1 97.12 287 ALA A CA 1
ATOM 2328 C C . ALA A 1 287 ? -3.662 20.172 14.078 1 97.12 287 ALA A C 1
ATOM 2330 O O . ALA A 1 287 ? -3.639 19.109 13.453 1 97.12 287 ALA A O 1
ATOM 2331 N N . TYR A 1 288 ? -3.75 20.234 15.391 1 98.31 288 TYR A N 1
ATOM 2332 C CA . TYR A 1 288 ? -3.91 19.062 16.25 1 98.31 288 TYR A CA 1
ATOM 2333 C C . TYR A 1 288 ? -5.293 19.047 16.891 1 98.31 288 TYR A C 1
ATOM 2335 O O . TYR A 1 288 ? -5.652 19.969 17.625 1 98.31 288 TYR A O 1
ATOM 2343 N N . ASP A 1 289 ? -6.062 18.016 16.641 1 98.56 289 ASP A N 1
ATOM 2344 C CA . ASP A 1 289 ? -7.402 17.906 17.203 1 98.56 289 ASP A CA 1
ATOM 2345 C C . ASP A 1 289 ? -7.344 17.734 18.719 1 98.56 289 ASP A C 1
ATOM 2347 O O . ASP A 1 289 ? -6.426 17.109 19.25 1 98.56 289 ASP A O 1
ATOM 2351 N N . ASP A 1 290 ? -8.328 18.312 19.422 1 98.12 290 ASP A N 1
ATOM 2352 C CA . ASP A 1 290 ? -8.508 18.047 20.844 1 98.12 290 ASP A CA 1
ATOM 2353 C C . ASP A 1 290 ? -9.188 16.703 21.062 1 98.12 290 ASP A C 1
ATOM 2355 O O . ASP A 1 290 ? -10.367 16.641 21.438 1 98.12 290 ASP A O 1
ATOM 2359 N N . ILE A 1 291 ? -8.453 15.656 20.969 1 98.81 291 ILE A N 1
ATOM 2360 C CA . ILE A 1 291 ? -8.977 14.289 20.969 1 98.81 291 ILE A CA 1
ATOM 2361 C C . ILE A 1 291 ? -9.531 13.953 22.344 1 98.81 291 ILE A C 1
ATOM 2363 O O . ILE A 1 291 ? -10.633 13.414 22.469 1 98.81 291 ILE A O 1
ATOM 2367 N N . LYS A 1 292 ? -8.805 14.234 23.406 1 98.56 292 LYS A N 1
ATOM 2368 C CA . LYS A 1 292 ? -9.258 13.953 24.766 1 98.56 292 LYS A CA 1
ATOM 2369 C C . LYS A 1 292 ? -10.562 14.68 25.062 1 98.56 292 LYS A C 1
ATOM 2371 O O . LYS A 1 292 ? -11.492 14.102 25.641 1 98.56 292 LYS A O 1
ATOM 2376 N N . GLY A 1 293 ? -10.562 15.984 24.672 1 98.38 293 GLY A N 1
ATOM 2377 C CA . GLY A 1 293 ? -11.789 16.75 24.875 1 98.38 293 GLY A CA 1
ATOM 2378 C C . GLY A 1 293 ? -12.977 16.156 24.141 1 98.38 293 GLY A C 1
ATOM 2379 O O . GLY A 1 293 ? -14.086 16.109 24.688 1 98.38 293 GLY A O 1
ATOM 2380 N N . ALA A 1 294 ? -12.789 15.711 22.953 1 98.81 294 ALA A N 1
ATOM 2381 C CA . ALA A 1 294 ? -13.852 15.07 22.172 1 98.81 294 ALA A CA 1
ATOM 2382 C C . ALA A 1 294 ? -14.289 13.766 22.812 1 98.81 294 ALA A C 1
ATOM 2384 O O . ALA A 1 294 ? -15.484 13.523 23 1 98.81 294 ALA A O 1
ATOM 2385 N N . VAL A 1 295 ? -13.336 12.914 23.188 1 98.81 295 VAL A N 1
ATOM 2386 C CA . VAL A 1 295 ? -13.602 11.586 23.734 1 98.81 295 VAL A CA 1
ATOM 2387 C C . VAL A 1 295 ? -14.375 11.727 25.047 1 98.81 295 VAL A C 1
ATOM 2389 O O . VAL A 1 295 ? -15.336 10.984 25.297 1 98.81 295 VAL A O 1
ATOM 2392 N N . ASP A 1 296 ? -13.984 12.703 25.875 1 98.69 296 ASP A N 1
ATOM 2393 C CA . ASP A 1 296 ? -14.648 12.93 27.156 1 98.69 296 ASP A CA 1
ATOM 2394 C C . ASP A 1 296 ? -16.125 13.25 26.969 1 98.69 296 ASP A C 1
ATOM 2396 O O . ASP A 1 296 ? -16.953 12.891 27.812 1 98.69 296 ASP A O 1
ATOM 2400 N N . GLN A 1 297 ? -16.422 13.914 25.922 1 98.81 297 GLN A N 1
ATOM 2401 C CA . GLN A 1 297 ? -17.797 14.312 25.672 1 98.81 297 GLN A CA 1
ATOM 2402 C C . GLN A 1 297 ? -18.578 13.219 24.938 1 98.81 297 GLN A C 1
ATOM 2404 O O . GLN A 1 297 ? -19.797 13.125 25.078 1 98.81 297 GLN A O 1
ATOM 2409 N N . ILE A 1 298 ? -17.922 12.336 24.219 1 98.81 298 ILE A N 1
ATOM 2410 C CA . ILE A 1 298 ? -18.578 11.344 23.375 1 98.81 298 ILE A CA 1
ATOM 2411 C C . ILE A 1 298 ? -18.844 10.07 24.172 1 98.81 298 ILE A C 1
ATOM 2413 O O . ILE A 1 298 ? -19.859 9.398 23.984 1 98.81 298 ILE A O 1
ATOM 2417 N N . VAL A 1 299 ? -18 9.758 25.156 1 98.75 299 VAL A N 1
ATOM 2418 C CA . VAL A 1 299 ? -18.062 8.508 25.906 1 98.75 299 VAL A CA 1
ATOM 2419 C C . VAL A 1 299 ? -19.422 8.406 26.625 1 98.75 299 VAL A C 1
ATOM 2421 O O . VAL A 1 299 ? -20.078 7.367 26.562 1 98.75 299 VAL A O 1
ATOM 2424 N N . PRO A 1 300 ? -19.922 9.492 27.297 1 98.81 300 PRO A N 1
ATOM 2425 C CA . PRO A 1 300 ? -21.234 9.398 27.906 1 98.81 300 PRO A CA 1
ATOM 2426 C C . PRO A 1 300 ? -22.344 9.086 26.891 1 98.81 300 PRO A C 1
ATOM 2428 O O . PRO A 1 300 ? -23.297 8.375 27.219 1 98.81 300 PRO A O 1
ATOM 2431 N N . ILE A 1 301 ? -22.25 9.547 25.703 1 98.75 301 ILE A N 1
ATOM 2432 C CA . ILE A 1 301 ? -23.219 9.281 24.641 1 98.75 301 ILE A CA 1
ATOM 2433 C C . ILE A 1 301 ? -23.156 7.801 24.266 1 98.75 301 ILE A C 1
ATOM 2435 O O . ILE A 1 301 ? -24.203 7.152 24.125 1 98.75 301 ILE A O 1
ATOM 2439 N N . LEU A 1 302 ? -21.984 7.281 24.094 1 98.69 30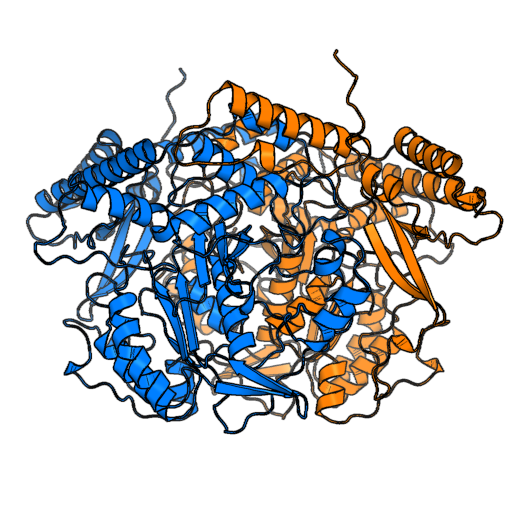2 LEU A N 1
ATOM 2440 C CA . LEU A 1 302 ? -21.797 5.883 23.734 1 98.69 302 LEU A CA 1
ATOM 2441 C C . LEU A 1 302 ? -22.375 4.961 24.797 1 98.69 302 LEU A C 1
ATOM 2443 O O . LEU A 1 302 ? -22.984 3.939 24.484 1 98.69 302 LEU A O 1
ATOM 2447 N N . LYS A 1 303 ? -22.125 5.336 26.062 1 98.44 303 LYS A N 1
ATOM 2448 C CA . LYS A 1 303 ? -22.672 4.555 27.156 1 98.44 303 LYS A CA 1
ATOM 2449 C C . LYS A 1 303 ? -24.203 4.621 27.172 1 98.44 303 LYS A C 1
ATOM 2451 O O . LYS A 1 303 ? -24.875 3.604 27.344 1 98.44 303 LYS A O 1
ATOM 2456 N N . LYS A 1 304 ? -24.703 5.75 26.984 1 98.31 304 LYS A N 1
ATOM 2457 C CA . LYS A 1 304 ? -26.141 5.961 27 1 98.31 304 LYS A CA 1
ATOM 2458 C C . LYS A 1 304 ? -26.844 5.094 25.953 1 98.31 304 LYS A C 1
ATOM 2460 O O . LYS A 1 304 ? -27.906 4.543 26.219 1 98.31 304 LYS A O 1
ATOM 2465 N N . TYR A 1 305 ? -26.219 4.91 24.797 1 97.31 305 TYR A N 1
ATOM 2466 C CA . TYR A 1 305 ? -26.906 4.227 23.703 1 97.31 305 TYR A CA 1
ATOM 2467 C C . TYR A 1 305 ? -26.359 2.816 23.516 1 97.31 305 TYR A C 1
ATOM 2469 O O . TYR A 1 305 ? -26.531 2.207 22.469 1 97.31 305 TYR A O 1
ATOM 2477 N N . GLY A 1 306 ? -25.562 2.32 24.484 1 95.94 306 GLY A N 1
ATOM 2478 C CA . GLY A 1 306 ? -25.141 0.931 24.516 1 95.94 306 GLY A CA 1
ATOM 2479 C C . GLY A 1 306 ? -24.047 0.621 23.516 1 95.94 306 GLY A C 1
ATOM 2480 O O . GLY A 1 306 ? -23.938 -0.504 23.016 1 95.94 306 GLY A O 1
ATOM 2481 N N . LEU A 1 307 ? -23.25 1.583 23.188 1 97.62 307 LEU A N 1
ATOM 2482 C CA . LEU A 1 307 ? -22.219 1.41 22.172 1 97.62 307 LEU A CA 1
ATOM 2483 C C . LEU A 1 307 ? -20.844 1.257 22.812 1 97.62 307 LEU A C 1
ATOM 2485 O O . LEU A 1 307 ? -19.906 0.794 22.172 1 97.62 307 LEU A O 1
ATOM 2489 N N . TYR A 1 308 ? -20.766 1.708 24.062 1 98 308 TYR A N 1
ATOM 2490 C CA . TYR A 1 308 ? -19.453 1.594 24.719 1 98 308 TYR A CA 1
ATOM 2491 C C . TYR A 1 308 ? -19.062 0.133 24.891 1 98 308 TYR A C 1
ATOM 2493 O O . TYR A 1 308 ? -17.922 -0.249 24.609 1 98 308 TYR A O 1
ATOM 2501 N N . GLU A 1 309 ? -19.969 -0.695 25.375 1 95.31 309 GLU A N 1
ATOM 2502 C CA . GLU A 1 309 ? -19.922 -2.154 25.406 1 95.31 309 GLU A CA 1
ATOM 2503 C C . GLU A 1 309 ? -21.141 -2.762 24.719 1 95.31 309 GLU A C 1
ATOM 2505 O O . GLU A 1 309 ? -22.281 -2.527 25.141 1 95.31 309 GLU A O 1
ATOM 2510 N N . ARG A 1 310 ? -20.844 -3.467 23.703 1 91.56 310 ARG A N 1
ATOM 2511 C CA . ARG A 1 310 ? -21.938 -4.062 22.938 1 91.56 310 ARG A CA 1
ATOM 2512 C C . ARG A 1 310 ? -21.75 -5.57 22.781 1 91.56 310 ARG A C 1
ATOM 2514 O O . ARG A 1 310 ? -20.625 -6.043 22.625 1 91.56 310 ARG A O 1
ATOM 2521 N N . GLU A 1 311 ? -22.812 -6.246 22.922 1 87.62 311 GLU A N 1
ATOM 2522 C CA . GLU A 1 311 ? -22.781 -7.688 22.703 1 87.62 311 GLU A CA 1
ATOM 2523 C C . GLU A 1 311 ? -22.969 -8.031 21.234 1 87.62 311 GLU A C 1
ATOM 2525 O O . GLU A 1 311 ? -23.938 -7.59 20.609 1 87.62 311 GLU A O 1
ATOM 2530 N N . ILE A 1 312 ? -22.031 -8.688 20.703 1 85.19 312 ILE A N 1
ATOM 2531 C CA . ILE A 1 312 ? -22.094 -9.102 19.312 1 85.19 312 ILE A CA 1
ATOM 2532 C C . ILE A 1 312 ? -22.125 -10.633 19.234 1 85.19 312 ILE A C 1
ATOM 2534 O O . ILE A 1 312 ? -21.281 -11.305 19.844 1 85.19 312 ILE A O 1
ATOM 2538 N N . GLU A 1 313 ? -23.125 -11.172 18.625 1 78.75 313 GLU A N 1
ATOM 2539 C CA . GLU A 1 313 ? -23.141 -12.609 18.344 1 78.75 313 GLU A CA 1
ATOM 2540 C C . GLU A 1 313 ? -22.531 -12.914 16.984 1 78.75 313 GLU A C 1
ATOM 2542 O O . GLU A 1 313 ? -23.141 -12.648 15.938 1 78.75 313 GLU A O 1
ATOM 2547 N N . TYR A 1 314 ? -21.344 -13.477 17 1 68.5 314 TYR A N 1
ATOM 2548 C CA . TYR A 1 314 ? -20.641 -13.656 15.734 1 68.5 314 TYR A CA 1
ATOM 2549 C C . TYR A 1 314 ? -20.844 -15.062 15.188 1 68.5 314 TYR A C 1
ATOM 2551 O O . TYR A 1 314 ? -20.578 -15.328 14.016 1 68.5 314 TYR A O 1
ATOM 2559 N N . GLU A 1 315 ? -21.344 -15.984 15.992 1 69.06 315 GLU A N 1
ATOM 2560 C CA . GLU A 1 315 ? -21.859 -17.312 15.648 1 69.06 315 GLU A CA 1
ATOM 2561 C C . GLU A 1 315 ? -23 -17.734 16.578 1 69.06 315 GLU A C 1
ATOM 2563 O O . GLU A 1 315 ? -23.141 -17.188 17.672 1 69.06 315 GLU A O 1
ATOM 2568 N N . ILE A 1 316 ? -23.734 -18.656 16.031 1 71.75 316 ILE A N 1
ATOM 2569 C CA . ILE A 1 316 ? -24.875 -19.094 16.828 1 71.75 316 ILE A CA 1
ATOM 2570 C C . ILE A 1 316 ? -24.406 -19.5 18.219 1 71.75 316 ILE A C 1
ATOM 2572 O O . ILE A 1 316 ? -23.609 -20.422 18.359 1 71.75 316 ILE A O 1
ATOM 2576 N N . GLY A 1 317 ? -24.781 -18.797 19.109 1 71.56 317 GLY A N 1
ATOM 2577 C CA . GLY A 1 317 ? -24.5 -19.141 20.5 1 71.56 317 GLY A CA 1
ATOM 2578 C C . GLY A 1 317 ? -23.172 -18.594 20.984 1 71.56 317 GLY A C 1
ATOM 2579 O O . GLY A 1 317 ? -22.828 -18.734 22.172 1 71.56 317 GLY A O 1
ATOM 2580 N N . LYS A 1 318 ? -22.406 -17.953 20.125 1 75.19 318 LYS A N 1
ATOM 2581 C CA . LYS A 1 318 ? -21.125 -17.391 20.5 1 75.19 318 LYS A CA 1
ATOM 2582 C C . LYS A 1 318 ? -21.172 -15.859 20.5 1 75.19 318 LYS A C 1
ATOM 2584 O O . LYS A 1 318 ? -21.438 -15.242 19.453 1 75.19 318 LYS A O 1
ATOM 2589 N N . LYS A 1 319 ? -20.984 -15.273 21.719 1 79.5 319 LYS A N 1
ATOM 2590 C CA . LYS A 1 319 ? -21.109 -13.828 21.906 1 79.5 319 LYS A CA 1
ATOM 2591 C C . LYS A 1 319 ? -19.797 -13.219 22.391 1 79.5 319 LYS A C 1
ATOM 2593 O O . LYS A 1 319 ? -18.984 -13.906 23.016 1 79.5 319 LYS A O 1
ATOM 2598 N N . ASP A 1 320 ? -19.578 -12.047 21.922 1 82.69 320 ASP A N 1
ATOM 2599 C CA . ASP A 1 320 ? -18.438 -11.234 22.375 1 82.69 320 ASP A CA 1
ATOM 2600 C C . ASP A 1 320 ? -18.875 -9.82 22.734 1 82.69 320 ASP A C 1
ATOM 2602 O O . ASP A 1 320 ? -19.891 -9.328 22.219 1 82.69 320 ASP A O 1
ATOM 2606 N N . ILE A 1 321 ? -18.219 -9.297 23.781 1 89.62 321 ILE A N 1
ATOM 2607 C CA . ILE A 1 321 ? -18.438 -7.895 24.125 1 89.62 321 ILE A CA 1
ATOM 2608 C C . ILE A 1 321 ? -17.391 -7.023 23.438 1 89.62 321 ILE A C 1
ATOM 2610 O O . ILE A 1 321 ? -16.188 -7.215 23.625 1 89.62 321 ILE A O 1
ATOM 2614 N N . ARG A 1 322 ? -17.906 -6.109 22.594 1 92.44 322 ARG A N 1
ATOM 2615 C CA . ARG A 1 322 ? -17.031 -5.242 21.812 1 92.44 322 ARG A CA 1
ATOM 2616 C C . ARG A 1 322 ? -17.469 -3.785 21.906 1 92.44 322 ARG A C 1
ATOM 2618 O O . ARG A 1 322 ? -18.594 -3.498 22.328 1 92.44 322 ARG A O 1
ATOM 2625 N N . ASN A 1 323 ? -16.562 -2.947 21.609 1 96.75 323 ASN A N 1
ATOM 2626 C CA . ASN A 1 323 ? -16.938 -1.545 21.438 1 96.75 323 ASN A CA 1
ATOM 2627 C C . ASN A 1 323 ? -17.766 -1.333 20.172 1 96.75 323 ASN A C 1
ATOM 2629 O O . ASN A 1 323 ? -17.516 -1.95 19.141 1 96.75 323 ASN A O 1
ATOM 2633 N N . GLY A 1 324 ? -18.812 -0.53 20.328 1 97.19 324 GLY A N 1
ATOM 2634 C CA . GLY A 1 324 ? -19.531 -0.056 19.156 1 97.19 324 GLY A CA 1
ATOM 2635 C C . GLY A 1 324 ? -18.984 1.244 18.609 1 97.19 324 GLY A C 1
ATOM 2636 O O . GLY A 1 324 ? -19.734 2.105 18.156 1 97.19 324 GLY A O 1
ATOM 2637 N N . PHE A 1 325 ? -17.734 1.431 18.812 1 98.69 325 PHE A N 1
ATOM 2638 C CA . PHE A 1 325 ? -17.031 2.594 18.281 1 98.69 325 PHE A CA 1
ATOM 2639 C C . PHE A 1 325 ? -15.57 2.25 17.984 1 98.69 325 PHE A C 1
ATOM 2641 O O . PHE A 1 325 ? -15.062 1.226 18.453 1 98.69 325 PHE A O 1
ATOM 2648 N N . TRP A 1 326 ? -14.969 3.053 17.172 1 98.81 326 TRP A N 1
ATOM 2649 C CA . TRP A 1 326 ? -13.539 2.986 16.875 1 98.81 326 TRP A CA 1
ATOM 2650 C C . TRP A 1 326 ? -12.953 4.383 16.719 1 98.81 326 TRP A C 1
ATOM 2652 O O . TRP A 1 326 ? -13.414 5.164 15.883 1 98.81 326 TRP A O 1
ATOM 2662 N N . PHE A 1 327 ? -11.984 4.719 17.531 1 98.94 327 PHE A N 1
ATOM 2663 C CA . PHE A 1 327 ? -11.266 5.98 17.422 1 98.94 327 PHE A CA 1
ATOM 2664 C C . PHE A 1 327 ? -9.875 5.762 16.844 1 98.94 327 PHE A C 1
ATOM 2666 O O . PHE A 1 327 ? -9.023 5.133 17.484 1 98.94 327 PHE A O 1
ATOM 2673 N N . HIS A 1 328 ? -9.664 6.234 15.625 1 98.81 328 HIS A N 1
ATOM 2674 C CA . HIS A 1 328 ? -8.391 6.191 14.922 1 98.81 328 HIS A CA 1
ATOM 2675 C C . HIS A 1 328 ? -7.707 7.555 14.945 1 98.81 328 HIS A C 1
ATOM 2677 O O . HIS A 1 328 ? -8.367 8.594 14.836 1 98.81 328 HIS A O 1
ATOM 2683 N N . VAL A 1 329 ? -6.383 7.559 15.117 1 98.88 329 VAL A N 1
ATOM 2684 C CA . VAL A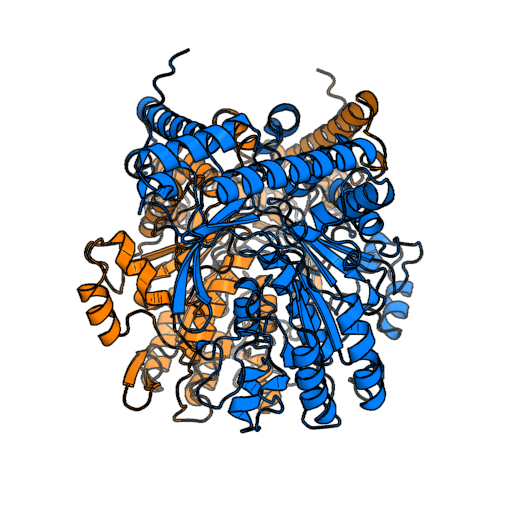 1 329 ? -5.613 8.797 15.078 1 98.88 329 VAL A CA 1
ATOM 2685 C C . VAL A 1 329 ? -4.668 8.789 13.883 1 98.88 329 VAL A C 1
ATOM 2687 O O . VAL A 1 329 ? -3.736 7.98 13.828 1 98.88 329 VAL A O 1
ATOM 2690 N N . ASP A 1 330 ? -4.957 9.672 12.961 1 98.25 330 ASP A N 1
ATOM 2691 C CA . ASP A 1 330 ? -3.998 9.961 11.898 1 98.25 330 ASP A CA 1
ATOM 2692 C C . ASP A 1 330 ? -2.916 10.93 12.383 1 98.25 330 ASP A C 1
ATOM 2694 O O . ASP A 1 330 ? -3.086 12.148 12.312 1 98.25 330 ASP A O 1
ATOM 2698 N N . GLY A 1 331 ? -1.838 10.328 12.812 1 98.5 331 GLY A N 1
ATOM 2699 C CA . GLY A 1 331 ? -0.714 11.109 13.297 1 98.5 331 GLY A CA 1
ATOM 2700 C C . GLY A 1 331 ? 0.443 11.164 12.32 1 98.5 331 GLY A C 1
ATOM 2701 O O . GLY A 1 331 ? 1.601 10.992 12.711 1 98.5 331 GLY A O 1
ATOM 2702 N N . ALA A 1 332 ? 0.203 11.391 11.055 1 96.88 332 ALA A N 1
ATOM 2703 C CA . ALA A 1 332 ? 1.197 11.281 9.984 1 96.88 332 ALA A CA 1
ATOM 2704 C C . ALA A 1 332 ? 2.469 12.047 10.344 1 96.88 332 ALA A C 1
ATOM 2706 O O . ALA A 1 332 ? 3.574 11.508 10.242 1 96.88 332 ALA A O 1
ATOM 2707 N N . LEU A 1 333 ? 2.34 13.258 10.727 1 96.5 333 LEU A N 1
ATOM 2708 C CA . LEU A 1 333 ? 3.5 14.031 11.148 1 96.5 333 LEU A CA 1
ATOM 2709 C C . LEU A 1 333 ? 3.541 14.164 12.672 1 96.5 333 LEU A C 1
ATOM 2711 O O . LEU A 1 333 ? 4.574 13.906 13.289 1 96.5 333 LEU A O 1
ATOM 2715 N N . GLY A 1 334 ? 2.418 14.414 13.281 1 98 334 GLY A N 1
ATOM 2716 C CA . GLY A 1 334 ? 2.324 14.781 14.688 1 98 334 GLY A CA 1
ATOM 2717 C C . GLY A 1 334 ? 2.764 13.68 15.625 1 98 334 GLY A C 1
ATOM 2718 O O . GLY A 1 334 ? 3.299 13.953 16.703 1 98 334 GLY A O 1
ATOM 2719 N N . ALA A 1 335 ? 2.543 12.438 15.258 1 98.62 335 ALA A N 1
ATOM 2720 C CA . ALA A 1 335 ? 2.842 11.328 16.156 1 98.62 335 ALA A CA 1
ATOM 2721 C C . ALA A 1 335 ? 4.348 11.133 16.312 1 98.62 335 ALA A C 1
ATOM 2723 O O . ALA A 1 335 ? 4.805 10.484 17.25 1 98.62 335 ALA A O 1
ATOM 2724 N N . ALA A 1 336 ? 5.117 11.688 15.391 1 98.12 336 ALA A N 1
ATOM 2725 C CA . ALA A 1 336 ? 6.57 11.617 15.484 1 98.12 336 ALA A CA 1
ATOM 2726 C C . ALA A 1 336 ? 7.145 12.883 16.125 1 98.12 336 ALA A C 1
ATOM 2728 O O . ALA A 1 336 ? 8.266 12.875 16.625 1 98.12 336 ALA A O 1
ATOM 2729 N N . TYR A 1 337 ? 6.402 13.945 16.203 1 98.06 337 TYR A N 1
ATOM 2730 C CA . TYR A 1 337 ? 6.859 15.281 16.594 1 98.06 337 TYR A CA 1
ATOM 2731 C C . TYR A 1 337 ? 6.363 15.648 17.984 1 98.06 337 TYR A C 1
ATOM 2733 O O . TYR A 1 337 ? 7.156 15.977 18.859 1 98.06 337 TYR A O 1
ATOM 2741 N N . MET A 1 338 ? 5.164 15.477 18.281 1 98.5 338 MET A N 1
ATOM 2742 C CA . MET A 1 338 ? 4.457 16.047 19.422 1 98.5 338 MET A CA 1
ATOM 2743 C C . MET A 1 338 ? 4.855 15.359 20.719 1 98.5 338 MET A C 1
ATOM 2745 O O . MET A 1 338 ? 4.879 15.992 21.781 1 98.5 338 MET A O 1
ATOM 2749 N N . PRO A 1 339 ? 5.176 14.031 20.672 1 98.44 339 PRO A N 1
ATOM 2750 C CA . PRO A 1 339 ? 5.609 13.43 21.938 1 98.44 339 PRO A CA 1
ATOM 2751 C C . PRO A 1 339 ? 6.84 14.125 22.531 1 98.44 339 PRO A C 1
ATOM 2753 O O . PRO A 1 339 ? 6.93 14.305 23.75 1 98.44 339 PRO A O 1
ATOM 2756 N N . TYR A 1 340 ? 7.75 14.516 21.688 1 98.44 340 TYR A N 1
ATOM 2757 C CA . TYR A 1 340 ? 8.961 15.188 22.141 1 98.44 340 TYR A CA 1
ATOM 2758 C C . TYR A 1 340 ? 8.672 16.656 22.484 1 98.44 340 TYR A C 1
ATOM 2760 O O . TYR A 1 340 ? 9.273 17.219 23.391 1 98.44 340 TYR A O 1
ATOM 2768 N N . LEU A 1 341 ? 7.789 17.203 21.75 1 98.12 341 LEU A N 1
ATOM 2769 C CA . LEU A 1 341 ? 7.406 18.594 22.016 1 98.12 341 LEU A CA 1
ATOM 2770 C C . LEU A 1 341 ? 6.723 18.719 23.375 1 98.12 341 LEU A C 1
ATOM 2772 O O . LEU A 1 341 ? 6.883 19.719 24.078 1 98.12 341 LEU A O 1
ATOM 2776 N N . GLU A 1 342 ? 5.895 17.75 23.703 1 98.12 342 GLU A N 1
ATOM 2777 C CA . GLU A 1 342 ? 5.273 17.719 25.016 1 98.12 342 GLU A CA 1
ATOM 2778 C C . GLU A 1 342 ? 6.32 17.797 26.125 1 98.12 342 GLU A C 1
ATOM 2780 O O . GLU A 1 342 ? 6.141 18.516 27.109 1 98.12 342 GLU A O 1
ATOM 2785 N N . LYS A 1 343 ? 7.359 17.031 25.969 1 97.88 343 LYS A N 1
ATOM 2786 C CA . LYS A 1 343 ? 8.445 17.031 26.938 1 97.88 343 LYS A CA 1
ATOM 2787 C C . LYS A 1 343 ? 9.148 18.375 27 1 97.88 343 LYS A C 1
ATOM 2789 O O . LYS A 1 343 ? 9.555 18.828 28.062 1 97.88 343 LYS A O 1
ATOM 2794 N N . ALA A 1 344 ? 9.336 18.984 25.859 1 98.25 344 ALA A N 1
ATOM 2795 C CA . ALA A 1 344 ? 9.938 20.312 25.797 1 98.25 344 ALA A CA 1
ATOM 2796 C C . ALA A 1 344 ? 9.078 21.344 26.547 1 98.25 344 ALA A C 1
ATOM 2798 O O . ALA A 1 344 ? 9.609 22.203 27.25 1 98.25 344 ALA A O 1
ATOM 2799 N N . LEU A 1 345 ? 7.77 21.266 26.359 1 97.38 345 LEU A N 1
ATOM 2800 C CA . LEU A 1 345 ? 6.84 22.156 27.047 1 97.38 345 LEU A CA 1
ATOM 2801 C C . LEU A 1 345 ? 6.902 21.969 28.547 1 97.38 345 LEU A C 1
ATOM 2803 O O . LEU A 1 345 ? 6.926 22.938 29.312 1 97.38 345 LEU A O 1
ATOM 2807 N N . LYS A 1 346 ? 6.953 20.719 28.984 1 96.56 346 LYS A N 1
ATOM 2808 C CA . LYS A 1 346 ? 7.016 20.391 30.406 1 96.56 346 LYS A CA 1
ATOM 2809 C C . LYS A 1 346 ? 8.297 20.922 31.047 1 96.56 346 LYS A C 1
ATOM 2811 O O . LYS A 1 346 ? 8.305 21.312 32.219 1 96.56 346 LYS A O 1
ATOM 2816 N N . GLN A 1 347 ? 9.328 20.922 30.219 1 97.69 347 GLN A N 1
ATOM 2817 C CA . GLN A 1 347 ? 10.625 21.391 30.688 1 97.69 347 GLN A CA 1
ATOM 2818 C C . GLN A 1 347 ? 10.758 22.906 30.5 1 97.69 347 GLN A C 1
ATOM 2820 O O . GLN A 1 347 ? 11.812 23.484 30.797 1 97.69 347 GLN A O 1
ATOM 2825 N N . LYS A 1 348 ? 9.758 23.562 29.938 1 96.5 348 LYS A N 1
ATOM 2826 C CA . LYS A 1 348 ? 9.688 25 29.734 1 96.5 348 LYS A CA 1
ATOM 2827 C C . LYS A 1 348 ? 10.773 25.484 28.781 1 96.5 348 LYS A C 1
ATOM 2829 O O . LYS A 1 348 ? 11.359 26.547 28.969 1 96.5 348 LYS A O 1
ATOM 2834 N N . LEU A 1 349 ? 11.07 24.609 27.875 1 97.31 349 LEU A N 1
ATOM 2835 C CA . LEU A 1 349 ? 12.062 24.953 26.859 1 97.31 349 LEU A CA 1
ATOM 2836 C C . LEU A 1 349 ? 11.422 25.734 25.719 1 97.31 349 LEU A C 1
ATOM 2838 O O . LEU A 1 349 ? 12.117 26.359 24.922 1 97.31 349 LEU A O 1
ATOM 2842 N N . ILE A 1 350 ? 10.102 25.656 25.578 1 95.62 350 ILE A N 1
ATOM 2843 C CA . ILE A 1 350 ? 9.336 26.422 24.609 1 95.62 350 ILE A CA 1
ATOM 2844 C C . ILE A 1 350 ? 8.148 27.094 25.297 1 95.62 350 ILE A C 1
ATOM 2846 O O . ILE A 1 350 ? 7.645 26.594 26.297 1 95.62 350 ILE A O 1
ATOM 2850 N N . LYS A 1 351 ? 7.766 28.234 24.703 1 93.19 351 LYS A N 1
ATOM 2851 C CA . LYS A 1 351 ? 6.621 28.953 25.234 1 93.19 351 LYS A CA 1
ATOM 2852 C C . LYS A 1 351 ? 5.309 28.344 24.75 1 93.19 351 LYS A C 1
ATOM 2854 O O . LYS A 1 351 ? 5.203 27.922 23.594 1 93.19 351 LYS A O 1
ATOM 2859 N N . LYS A 1 352 ? 4.391 28.328 25.672 1 93.69 352 LYS A N 1
ATOM 2860 C CA . LYS A 1 352 ? 3.041 27.938 25.266 1 93.69 352 LYS A CA 1
ATOM 2861 C C . LYS A 1 352 ? 2.469 28.906 24.234 1 93.69 352 LYS A C 1
ATOM 2863 O O . LYS A 1 352 ? 2.721 30.109 24.312 1 93.69 352 LYS A O 1
ATOM 2868 N N . PRO A 1 353 ? 1.733 28.344 23.328 1 92.31 353 PRO A N 1
ATOM 2869 C CA . PRO A 1 353 ? 1.1 29.219 22.344 1 92.31 353 PRO A CA 1
ATOM 2870 C C . PRO A 1 353 ? 0.194 30.266 22.969 1 92.31 353 PRO A C 1
ATOM 2872 O O . PRO A 1 353 ? 0.064 31.375 22.438 1 92.31 353 PRO A O 1
ATOM 2875 N N . SER A 1 354 ? -0.487 29.938 24.047 1 91.56 354 SER A N 1
ATOM 2876 C CA . SER A 1 354 ? -1.308 30.844 24.844 1 91.56 354 SER A CA 1
ATOM 2877 C C . SER A 1 354 ? -1.271 30.469 26.328 1 91.56 354 SER A C 1
ATOM 2879 O O . SER A 1 354 ? -0.85 29.359 26.688 1 91.56 354 SER A O 1
ATOM 2881 N N . LYS A 1 355 ? -1.71 31.375 27.094 1 90.38 355 LYS A N 1
ATOM 2882 C CA . LYS A 1 355 ? -1.673 31.172 28.547 1 90.38 355 LYS A CA 1
ATOM 2883 C C . LYS A 1 355 ? -2.506 29.953 28.953 1 90.38 355 LYS A C 1
ATOM 2885 O O . LYS A 1 355 ? -2.105 29.188 29.812 1 90.38 355 LYS A O 1
ATOM 2890 N N . ASN A 1 356 ? -3.59 29.781 28.266 1 91.19 356 ASN A N 1
ATOM 2891 C CA . ASN A 1 356 ? -4.512 28.719 28.641 1 91.19 356 ASN A CA 1
ATOM 2892 C C . ASN A 1 356 ? -4.371 27.516 27.719 1 91.19 356 ASN A C 1
ATOM 2894 O O . ASN A 1 356 ? -5.258 26.656 27.656 1 91.19 356 ASN A O 1
ATOM 2898 N N . TYR A 1 357 ? -3.244 27.453 27.094 1 93.31 357 TYR A N 1
ATOM 2899 C CA . TYR A 1 357 ? -3.053 26.359 26.156 1 93.31 357 TYR A CA 1
ATOM 2900 C C . TYR A 1 357 ? -2.93 25.031 26.891 1 93.31 357 TYR A C 1
ATOM 2902 O O . TYR A 1 357 ? -2.162 24.906 27.844 1 93.31 357 TYR A O 1
ATOM 2910 N N . LYS A 1 358 ? -3.707 24.031 26.438 1 94.06 358 LYS A N 1
ATOM 2911 C CA . LYS A 1 358 ? -3.604 22.656 26.922 1 94.06 358 LYS A CA 1
ATOM 2912 C C . LYS A 1 358 ? -3.082 21.719 25.828 1 94.06 358 LYS A C 1
ATOM 2914 O O . LYS A 1 358 ? -3.623 21.703 24.719 1 94.06 358 LYS A O 1
ATOM 2919 N N . PHE A 1 359 ? -2.049 20.984 26.188 1 96.75 359 PHE A N 1
ATOM 2920 C CA . PHE A 1 359 ? -1.456 20.062 25.219 1 96.75 359 PHE A CA 1
ATOM 2921 C C . PHE A 1 359 ? -2.477 19.031 24.766 1 96.75 359 PHE A C 1
ATOM 2923 O O . PHE A 1 359 ? -3.125 18.391 25.594 1 96.75 359 PHE A O 1
ATOM 2930 N N . PRO A 1 360 ? -2.613 18.859 23.453 1 97.38 360 PRO A N 1
ATOM 2931 C CA . PRO A 1 360 ? -3.584 17.891 22.953 1 97.38 360 PRO A CA 1
ATOM 2932 C C . PRO A 1 360 ? -3.057 16.453 23 1 97.38 360 PRO A C 1
ATOM 2934 O O . PRO A 1 360 ? -2.408 16 22.062 1 97.38 360 PRO A O 1
ATOM 2937 N N . ILE A 1 361 ? -3.473 15.773 24.031 1 98.12 361 ILE A N 1
ATOM 2938 C CA . ILE A 1 361 ? -3.102 14.367 24.156 1 98.12 361 ILE A CA 1
ATOM 2939 C C . ILE A 1 361 ? -3.748 13.562 23.031 1 98.12 361 ILE A C 1
ATOM 2941 O O . ILE A 1 361 ? -4.906 13.797 22.672 1 98.12 361 ILE A O 1
ATOM 2945 N N . PHE A 1 362 ? -2.982 12.547 22.453 1 98.62 362 PHE A N 1
ATOM 2946 C CA . PHE A 1 362 ? -3.518 11.875 21.281 1 98.62 362 PHE A CA 1
ATOM 2947 C C . PHE A 1 362 ? -3.354 10.367 21.391 1 98.62 362 PHE A C 1
ATOM 2949 O O . PHE A 1 362 ? -3.959 9.609 20.625 1 98.62 362 PHE A O 1
ATOM 2956 N N . ASP A 1 363 ? -2.562 9.875 22.281 1 98.69 363 ASP A N 1
ATOM 2957 C CA . ASP A 1 363 ? -2.035 8.516 22.188 1 98.69 363 ASP A CA 1
ATOM 2958 C C . ASP A 1 363 ? -2.77 7.582 23.141 1 98.69 363 ASP A C 1
ATOM 2960 O O . ASP A 1 363 ? -3.9 7.863 23.547 1 98.69 363 ASP A O 1
ATOM 2964 N N . PHE A 1 364 ? -2.186 6.48 23.469 1 98.69 364 PHE A N 1
ATOM 2965 C CA . PHE A 1 364 ? -2.889 5.391 24.141 1 98.69 364 PHE A CA 1
ATOM 2966 C C . PHE A 1 364 ? -3.082 5.699 25.625 1 98.69 364 PHE A C 1
ATOM 2968 O O . PHE A 1 364 ? -3.611 4.871 26.375 1 98.69 364 PHE A O 1
ATOM 2975 N N . ARG A 1 365 ? -2.641 6.973 26.188 1 98 365 ARG A N 1
ATOM 2976 C CA . ARG A 1 365 ? -3.082 7.457 27.484 1 98 365 ARG A CA 1
ATOM 2977 C C . ARG A 1 365 ? -4.602 7.594 27.531 1 98 365 ARG A C 1
ATOM 2979 O O . ARG A 1 365 ? -5.203 7.52 28.609 1 98 365 ARG A O 1
ATOM 2986 N N . ILE A 1 366 ? -5.191 7.875 26.328 1 98.69 366 ILE A N 1
ATOM 2987 C CA . ILE A 1 366 ? -6.637 7.812 26.156 1 98.69 366 ILE A CA 1
ATOM 2988 C C . ILE A 1 366 ? -7.062 6.367 25.891 1 98.69 366 ILE A C 1
ATOM 2990 O O . ILE A 1 366 ? -6.824 5.824 24.812 1 98.69 366 ILE A O 1
ATOM 2994 N N . LYS A 1 367 ? -7.73 5.77 26.812 1 96.88 367 LYS A N 1
ATOM 2995 C CA . LYS A 1 367 ? -7.969 4.332 26.781 1 96.88 367 LYS A CA 1
ATOM 2996 C C . LYS A 1 367 ? -8.875 3.943 25.609 1 96.88 367 LYS A C 1
ATOM 2998 O O . LYS A 1 367 ? -8.859 2.795 25.172 1 96.88 367 LYS A O 1
ATOM 3003 N N . GLU A 1 368 ? -9.617 4.914 25.094 1 98.5 368 GLU A N 1
ATOM 3004 C CA . GLU A 1 368 ? -10.609 4.645 24.062 1 98.5 368 GLU A CA 1
ATOM 3005 C C . GLU A 1 368 ? -9.977 4.68 22.672 1 98.5 368 GLU A C 1
ATOM 3007 O O . GLU A 1 368 ? -10.617 4.328 21.688 1 98.5 368 GLU A O 1
ATOM 3012 N N . ILE A 1 369 ? -8.688 4.977 22.594 1 98.75 369 ILE A N 1
ATOM 3013 C CA . ILE A 1 369 ? -8.023 4.996 21.297 1 98.75 369 ILE A CA 1
ATOM 3014 C C . ILE A 1 369 ? -7.762 3.566 20.828 1 98.75 369 ILE A C 1
ATOM 3016 O O . ILE A 1 369 ? -7.219 2.754 21.578 1 98.75 369 ILE A O 1
ATOM 3020 N N . HIS A 1 370 ? -8.125 3.326 19.531 1 98.5 370 HIS A N 1
ATOM 3021 C CA . HIS A 1 370 ? -8 1.975 19 1 98.5 370 HIS A CA 1
ATOM 3022 C C . HIS A 1 370 ? -6.738 1.833 18.141 1 98.5 370 HIS A C 1
ATOM 3024 O O . HIS A 1 370 ? -6.121 0.765 18.125 1 98.5 370 HIS A O 1
ATOM 3030 N N . SER A 1 371 ? -6.352 2.846 17.438 1 98.44 371 SER A N 1
ATOM 3031 C CA . SER A 1 371 ? -5.215 2.715 16.531 1 98.44 371 SER A CA 1
ATOM 3032 C C . SER A 1 371 ? -4.594 4.074 16.219 1 98.44 371 SER A C 1
ATOM 3034 O O . SER A 1 371 ? -5.281 5.098 16.266 1 98.44 371 SER A O 1
ATOM 3036 N N . ILE A 1 372 ? -3.291 4.086 15.984 1 98.81 372 ILE A N 1
ATOM 3037 C CA . ILE A 1 372 ? -2.514 5.27 15.625 1 98.81 372 ILE A CA 1
ATOM 3038 C C . ILE A 1 372 ? -1.654 4.969 14.398 1 98.81 372 ILE A C 1
ATOM 3040 O O . ILE A 1 372 ? -1.085 3.881 14.281 1 98.81 372 ILE A O 1
ATOM 3044 N N . SER A 1 373 ? -1.594 5.906 13.453 1 97.81 373 SER A N 1
ATOM 3045 C CA . SER A 1 373 ? -0.725 5.828 12.281 1 97.81 373 SER A CA 1
ATOM 3046 C C . SER A 1 373 ? 0.301 6.957 12.281 1 97.81 373 SER A C 1
ATOM 3048 O O . SER A 1 373 ? 0.037 8.047 12.789 1 97.81 373 SER A O 1
ATOM 3050 N N . MET A 1 374 ? 1.425 6.688 11.672 1 98.38 374 MET A N 1
ATOM 3051 C CA . MET A 1 374 ? 2.502 7.668 11.578 1 98.38 374 MET A CA 1
ATOM 3052 C C . MET A 1 374 ? 3.318 7.453 10.305 1 98.38 374 MET A C 1
ATOM 3054 O O . MET A 1 374 ? 3.557 6.316 9.898 1 98.38 374 MET A O 1
ATOM 3058 N N . SER A 1 375 ? 3.768 8.531 9.711 1 97.56 375 SER A N 1
ATOM 3059 C CA . SER A 1 375 ? 4.641 8.438 8.547 1 97.56 375 SER A CA 1
ATOM 3060 C C . SER A 1 375 ? 6.102 8.625 8.93 1 97.56 375 SER A C 1
ATOM 3062 O O . SER A 1 375 ? 6.441 9.562 9.664 1 97.56 375 SER A O 1
ATOM 3064 N N . GLY A 1 376 ? 6.91 7.781 8.422 1 97.44 376 GLY A N 1
ATOM 3065 C CA . GLY A 1 376 ? 8.336 7.887 8.68 1 97.44 376 GLY A CA 1
ATOM 3066 C C . GLY A 1 376 ? 9.031 8.891 7.777 1 97.44 376 GLY A C 1
ATOM 3067 O O . GLY A 1 376 ? 10.047 9.469 8.156 1 97.44 376 GLY A O 1
ATOM 3068 N N . HIS A 1 377 ? 8.492 9.125 6.617 1 97 377 HIS A N 1
ATOM 3069 C CA . HIS A 1 377 ? 9.156 9.977 5.633 1 97 377 HIS A CA 1
ATOM 3070 C C . HIS A 1 377 ? 8.781 11.438 5.82 1 97 377 HIS A C 1
ATOM 3072 O O . HIS A 1 377 ? 9.094 12.273 4.969 1 97 377 HIS A O 1
ATOM 3078 N N . LYS A 1 378 ? 8.086 11.758 6.883 1 96.94 378 LYS A N 1
ATOM 3079 C CA . LYS A 1 378 ? 7.727 13.148 7.156 1 96.94 378 LYS A CA 1
ATOM 3080 C C . LYS A 1 378 ? 8.664 13.773 8.188 1 96.94 378 LYS A C 1
ATOM 3082 O O . LYS A 1 378 ? 9.805 14.117 7.863 1 96.94 378 LYS A O 1
ATOM 3087 N N . TYR A 1 379 ? 8.352 13.703 9.5 1 97.81 379 TYR A N 1
ATOM 3088 C CA . TYR A 1 379 ? 9.188 14.359 10.508 1 97.81 379 TYR A CA 1
ATOM 3089 C C . TYR A 1 379 ? 10.547 13.672 10.617 1 97.81 379 TYR A C 1
ATOM 3091 O O . TYR A 1 379 ? 11.578 14.344 10.711 1 97.81 379 TYR A O 1
ATOM 3099 N N . ILE A 1 380 ? 10.562 12.32 10.586 1 97.69 380 ILE A N 1
ATOM 3100 C CA . ILE A 1 380 ? 11.773 11.539 10.781 1 97.69 380 ILE A CA 1
ATOM 3101 C C . ILE A 1 380 ? 12.703 11.711 9.578 1 97.69 380 ILE A C 1
ATOM 3103 O O . ILE A 1 380 ? 13.906 11.906 9.742 1 97.69 380 ILE A O 1
ATOM 3107 N N . GLY A 1 381 ? 12.156 11.688 8.461 1 97.62 381 GLY A N 1
ATOM 3108 C CA . GLY A 1 381 ? 12.945 11.727 7.246 1 97.62 381 GLY A CA 1
ATOM 3109 C C . GLY A 1 381 ? 13.383 10.359 6.766 1 97.62 381 GLY A C 1
ATOM 3110 O O . GLY A 1 381 ? 13.875 9.547 7.551 1 97.62 381 GLY A O 1
ATOM 3111 N N . SER A 1 382 ? 13.133 10.07 5.539 1 97.31 382 SER A N 1
ATOM 3112 C CA . SER A 1 382 ? 13.477 8.812 4.891 1 97.31 382 SER A CA 1
ATOM 3113 C C . SER A 1 382 ? 13.602 8.977 3.379 1 97.31 382 SER A C 1
ATOM 3115 O O . SER A 1 382 ? 12.977 9.867 2.797 1 97.31 382 SER A O 1
ATOM 3117 N N . PRO A 1 383 ? 14.43 8.141 2.734 1 97.62 383 PRO A N 1
ATOM 3118 C CA . PRO A 1 383 ? 14.578 8.242 1.281 1 97.62 383 PRO A CA 1
ATOM 3119 C C . PRO A 1 383 ? 13.297 7.867 0.534 1 97.62 383 PRO A C 1
ATOM 3121 O O . PRO A 1 383 ? 13.141 8.203 -0.643 1 97.62 383 PRO A O 1
ATOM 3124 N N . TRP A 1 384 ? 12.383 7.145 1.187 1 97.75 384 TRP A N 1
ATOM 3125 C CA . TRP A 1 384 ? 11.133 6.68 0.597 1 97.75 384 TRP A CA 1
ATOM 3126 C C . TRP A 1 384 ? 10.008 6.691 1.628 1 97.75 384 TRP A C 1
ATOM 3128 O O . TRP A 1 384 ? 10.266 6.777 2.832 1 97.75 384 TRP A O 1
ATOM 3138 N N . PRO A 1 385 ? 8.75 6.625 1.135 1 96.31 385 PRO A N 1
ATOM 3139 C CA . PRO A 1 385 ? 7.633 6.566 2.076 1 96.31 385 PRO A CA 1
ATOM 3140 C C . PRO A 1 385 ? 7.684 5.336 2.979 1 96.31 385 PRO A C 1
ATOM 3142 O O . PRO A 1 385 ? 8.016 4.238 2.518 1 96.31 385 PRO A O 1
ATOM 3145 N N . SER A 1 386 ? 7.43 5.484 4.207 1 96.75 386 SER A N 1
ATOM 3146 C CA . SER A 1 386 ? 7.32 4.473 5.254 1 96.75 386 SER A CA 1
ATOM 3147 C C . SER A 1 386 ? 6.461 4.965 6.414 1 96.75 386 SER A C 1
ATOM 3149 O O . SER A 1 386 ? 6.004 6.109 6.41 1 96.75 386 SER A O 1
ATOM 3151 N N . GLY A 1 387 ? 6.16 4.105 7.344 1 97 387 GLY A N 1
ATOM 3152 C CA . GLY A 1 387 ? 5.352 4.516 8.484 1 97 387 GLY A CA 1
ATOM 3153 C C . GLY A 1 387 ? 5.074 3.383 9.453 1 97 387 GLY A C 1
ATOM 3154 O O . GLY A 1 387 ? 5.664 2.305 9.344 1 97 387 GLY A O 1
ATOM 3155 N N . ILE A 1 388 ? 4.293 3.662 10.469 1 98.31 388 ILE A N 1
ATOM 3156 C CA . ILE A 1 388 ? 3.92 2.689 11.492 1 98.31 388 ILE A CA 1
ATOM 3157 C C . ILE A 1 388 ? 2.404 2.695 11.68 1 98.31 388 ILE A C 1
ATOM 3159 O O . ILE A 1 388 ? 1.778 3.758 11.703 1 98.31 388 ILE A O 1
ATOM 3163 N N . TYR A 1 389 ? 1.84 1.555 11.656 1 97.38 389 TYR A N 1
ATOM 3164 C CA . TYR A 1 389 ? 0.51 1.317 12.203 1 97.38 389 TYR A CA 1
ATOM 3165 C C . TYR A 1 389 ? 0.594 0.617 13.555 1 97.38 389 TYR A C 1
ATOM 3167 O O . TYR A 1 389 ? 1.307 -0.378 13.703 1 97.38 389 TYR A O 1
ATOM 3175 N N . MET A 1 390 ? -0.156 1.159 14.562 1 98.38 390 MET A N 1
ATOM 3176 C CA . MET A 1 390 ? -0.107 0.524 15.875 1 98.38 390 MET A CA 1
ATOM 3177 C C . MET A 1 390 ? -1.498 0.453 16.5 1 98.38 390 MET A C 1
ATOM 3179 O O . MET A 1 390 ? -2.277 1.401 16.391 1 98.38 390 MET A O 1
ATOM 3183 N N . SER A 1 391 ? -1.779 -0.661 17.078 1 97.19 391 SER A N 1
ATOM 3184 C CA . SER A 1 391 ? -3.008 -0.967 17.812 1 97.19 391 SER A CA 1
ATOM 3185 C C . SER A 1 391 ? -2.736 -1.9 18.984 1 97.19 391 SER A C 1
ATOM 3187 O O . SER A 1 391 ? -1.71 -1.779 19.656 1 97.19 391 SER A O 1
ATOM 3189 N N . LYS A 1 392 ? -3.729 -2.662 19.344 1 94.75 392 LYS A N 1
ATOM 3190 C CA . LYS A 1 392 ? -3.613 -3.656 20.406 1 94.75 392 LYS A CA 1
ATOM 3191 C C . LYS A 1 392 ? -3.996 -5.047 19.906 1 94.75 392 LYS A C 1
ATOM 3193 O O . LYS A 1 392 ? -4.719 -5.176 18.922 1 94.75 392 LYS A O 1
ATOM 3198 N N . ILE A 1 393 ? -3.531 -6.035 20.609 1 89.38 393 ILE A N 1
ATOM 3199 C CA . ILE A 1 393 ? -3.744 -7.422 20.219 1 89.38 393 ILE A CA 1
ATOM 3200 C C . ILE A 1 393 ? -5.238 -7.727 20.172 1 89.38 393 ILE A C 1
ATOM 3202 O O . ILE A 1 393 ? -5.723 -8.398 19.266 1 89.38 393 ILE A O 1
ATOM 3206 N N . LYS A 1 394 ? -5.992 -7.211 21.047 1 89 394 LYS A N 1
ATOM 3207 C CA . LYS A 1 394 ? -7.398 -7.562 21.203 1 89 394 LYS A CA 1
ATOM 3208 C C . LYS A 1 394 ? -8.219 -7.07 20.016 1 89 394 LYS A C 1
ATOM 3210 O O . LYS A 1 394 ? -9.344 -7.535 19.797 1 89 394 LYS A O 1
ATOM 3215 N N . TYR A 1 395 ? -7.707 -6.156 19.266 1 91.06 395 TYR A N 1
ATOM 3216 C CA . TYR A 1 395 ? -8.461 -5.598 18.156 1 91.06 395 TYR A CA 1
ATOM 3217 C C . TYR A 1 395 ? -8.125 -6.316 16.859 1 91.06 395 TYR A C 1
ATOM 3219 O O . TYR A 1 395 ? -8.703 -6.02 15.805 1 91.06 395 TYR A O 1
ATOM 3227 N N . GLN A 1 396 ? -7.203 -7.273 16.906 1 83.56 396 GLN A N 1
ATOM 3228 C CA . GLN A 1 396 ? -6.824 -8.016 15.703 1 83.56 396 GLN A CA 1
ATOM 3229 C C . GLN A 1 396 ? -7.938 -8.969 15.273 1 83.56 396 GLN A C 1
ATOM 3231 O O . GLN A 1 396 ? -8.578 -9.602 16.109 1 83.56 396 GLN A O 1
ATOM 3236 N N . LEU A 1 397 ? -8.133 -8.938 14.031 1 74.06 397 LEU A N 1
ATOM 3237 C CA . LEU A 1 397 ? -9.18 -9.773 13.453 1 74.06 397 LEU A CA 1
ATOM 3238 C C . LEU A 1 397 ? -8.586 -11.07 12.898 1 74.06 397 LEU A C 1
ATOM 3240 O O . LEU A 1 397 ? -7.406 -11.125 12.562 1 74.06 397 LEU A O 1
ATOM 3244 N N . LYS A 1 398 ? -9.344 -11.961 12.883 1 63.75 398 LYS A N 1
ATOM 3245 C CA . LYS A 1 398 ? -8.938 -13.219 12.258 1 63.75 398 LYS A CA 1
ATOM 3246 C C . LYS A 1 398 ? -8.602 -13.016 10.789 1 63.75 398 LYS A C 1
ATOM 3248 O O . LYS A 1 398 ? -9.352 -12.359 10.055 1 63.75 398 LYS A O 1
ATOM 3253 N N . PRO A 1 399 ? -7.242 -13.367 10.508 1 55.75 399 PRO A N 1
ATOM 3254 C CA . PRO A 1 399 ? -6.848 -13.172 9.109 1 55.75 399 PRO A CA 1
ATOM 3255 C C . PRO A 1 399 ? -7.699 -13.984 8.133 1 55.75 399 PRO A C 1
ATOM 3257 O O . PRO A 1 399 ? -8.328 -14.969 8.531 1 55.75 399 PRO A O 1
ATOM 3260 N N . VAL A 1 400 ? -7.883 -13.43 6.922 1 49.06 400 VAL A N 1
ATOM 3261 C CA . VAL A 1 400 ? -8.523 -14.172 5.844 1 49.06 400 VAL A CA 1
ATOM 3262 C C . VAL A 1 400 ? -7.805 -15.5 5.625 1 49.06 400 VAL A C 1
ATOM 3264 O O . VAL A 1 400 ? -6.57 -15.555 5.641 1 49.06 400 VAL A O 1
ATOM 3267 N N . ASP A 1 401 ? -8.367 -16.625 5.879 1 45.22 401 ASP A N 1
ATOM 3268 C CA . ASP A 1 401 ? -7.938 -18.016 5.922 1 45.22 401 ASP A CA 1
ATOM 3269 C C . ASP A 1 401 ? -7.078 -18.375 4.711 1 45.22 401 ASP A C 1
ATOM 3271 O O . ASP A 1 401 ? -7.562 -18.359 3.576 1 45.22 401 ASP A O 1
ATOM 3275 N N . ASP A 1 402 ? -6.043 -17.922 4.426 1 43.84 402 ASP A N 1
ATOM 3276 C CA . ASP A 1 402 ? -5.441 -18.844 3.463 1 43.84 402 ASP A CA 1
ATOM 3277 C C . ASP A 1 402 ? -4.902 -20.094 4.156 1 43.84 402 ASP A C 1
ATOM 3279 O O . ASP A 1 402 ? -3.854 -20.031 4.809 1 43.84 402 ASP A O 1
ATOM 3283 N N . PRO A 1 403 ? -5.836 -21.125 4.43 1 38.41 403 PRO A N 1
ATOM 3284 C CA . PRO A 1 403 ? -5.5 -22.344 5.168 1 38.41 403 PRO A CA 1
ATOM 3285 C C . PRO A 1 403 ? -4.121 -22.891 4.805 1 38.41 403 PRO A C 1
ATOM 3287 O O . PRO A 1 403 ? -3.537 -23.656 5.57 1 38.41 403 PRO A O 1
ATOM 3290 N N . MET A 1 404 ? -3.791 -22.703 3.699 1 39.91 404 MET A N 1
ATOM 3291 C CA . MET A 1 404 ? -2.703 -23.531 3.201 1 39.91 404 MET A CA 1
ATOM 3292 C C . MET A 1 404 ? -1.362 -22.828 3.34 1 39.91 404 MET A C 1
ATOM 3294 O O . MET A 1 404 ? -0.313 -23.406 3.057 1 39.91 404 MET A O 1
ATOM 3298 N N . TYR A 1 405 ? -1.429 -21.531 3.617 1 42.66 405 TYR A N 1
ATOM 3299 C CA . TYR A 1 405 ? -0.138 -20.844 3.666 1 42.66 405 TYR A CA 1
ATOM 3300 C C . TYR A 1 405 ? 0.467 -20.922 5.062 1 42.66 405 TYR A C 1
ATOM 3302 O O . TYR A 1 405 ? -0.189 -20.594 6.051 1 42.66 405 TYR A O 1
ATOM 3310 N N . ILE A 1 406 ? 1.474 -21.828 5.25 1 36.81 406 ILE A N 1
ATOM 3311 C CA . ILE A 1 406 ? 2.248 -22.047 6.465 1 36.81 406 ILE A CA 1
ATOM 3312 C C . ILE A 1 406 ? 3.293 -20.953 6.621 1 36.81 406 ILE A C 1
ATOM 3314 O O . ILE A 1 406 ? 4.266 -20.891 5.863 1 36.81 406 ILE A O 1
ATOM 3318 N N . GLY A 1 407 ? 2.824 -19.625 6.754 1 42.75 407 GLY A N 1
ATOM 3319 C CA . GLY A 1 407 ? 3.689 -18.531 7.152 1 42.75 407 GLY A CA 1
ATOM 3320 C C . GLY A 1 407 ? 3.01 -17.547 8.078 1 42.75 407 GLY A C 1
ATOM 3321 O O . GLY A 1 407 ? 2.027 -17.875 8.742 1 42.75 407 GLY A O 1
ATOM 3322 N N . ALA A 1 408 ? 3.697 -16.547 8.391 1 44.28 408 ALA A N 1
ATOM 3323 C CA . ALA A 1 408 ? 3.186 -15.5 9.273 1 44.28 408 ALA A CA 1
ATOM 3324 C C . ALA A 1 408 ? 1.793 -15.047 8.844 1 44.28 408 ALA A C 1
ATOM 3326 O O . ALA A 1 408 ? 1.57 -14.734 7.672 1 44.28 408 ALA A O 1
ATOM 3327 N N . PRO A 1 409 ? 0.812 -15.398 9.711 1 48.41 409 PRO A N 1
ATOM 3328 C CA . PRO A 1 409 ? -0.526 -14.945 9.32 1 48.41 409 PRO A CA 1
ATOM 3329 C C . PRO A 1 409 ? -0.525 -13.539 8.734 1 48.41 409 PRO A C 1
ATOM 3331 O O . PRO A 1 409 ? 0.26 -12.688 9.164 1 48.41 409 PRO A O 1
ATOM 3334 N N . ASP A 1 410 ? -1.069 -13.461 7.508 1 54.22 410 ASP A N 1
ATOM 3335 C CA . ASP A 1 410 ? -1.098 -12.18 6.816 1 54.22 410 ASP A CA 1
ATOM 3336 C C . ASP A 1 410 ? -1.987 -11.18 7.555 1 54.22 410 ASP A C 1
ATOM 3338 O O . ASP A 1 410 ? -3.111 -10.906 7.129 1 54.22 410 ASP A O 1
ATOM 3342 N N . THR A 1 411 ? -1.466 -10.758 8.602 1 52.09 411 THR A N 1
ATOM 3343 C CA . THR A 1 411 ? -2.154 -9.789 9.453 1 52.09 411 THR A CA 1
ATOM 3344 C C . THR A 1 411 ? -1.915 -8.367 8.953 1 52.09 411 THR A C 1
ATOM 3346 O O . THR A 1 411 ? -2.389 -7.406 9.562 1 52.09 411 THR A O 1
ATOM 3349 N N . THR A 1 412 ? -1.278 -8.359 7.777 1 63.31 412 THR A N 1
ATOM 3350 C CA . THR A 1 412 ? -0.966 -7.02 7.301 1 63.31 412 THR A CA 1
ATOM 3351 C C . THR A 1 412 ? -1.695 -6.727 5.992 1 63.31 412 THR A C 1
ATOM 3353 O O . THR A 1 412 ? -2.291 -7.625 5.395 1 63.31 412 THR A O 1
ATOM 3356 N N . PHE A 1 413 ? -1.709 -5.48 5.676 1 72.44 413 PHE A N 1
ATOM 3357 C CA . PHE A 1 413 ? -2.379 -5.043 4.457 1 72.44 413 PHE A CA 1
ATOM 3358 C C . PHE A 1 413 ? -1.626 -5.527 3.225 1 72.44 413 PHE A C 1
ATOM 3360 O O . PHE A 1 413 ? -2.234 -6.035 2.279 1 72.44 413 PHE A O 1
ATOM 3367 N N . ALA A 1 414 ? -0.295 -5.305 3.381 1 73.75 414 ALA A N 1
ATOM 3368 C CA . ALA A 1 414 ? 0.547 -5.742 2.271 1 73.75 414 ALA A CA 1
ATOM 3369 C C . ALA A 1 414 ? 1.161 -7.109 2.557 1 73.75 414 ALA A C 1
ATOM 3371 O O . ALA A 1 414 ? 1.494 -7.422 3.701 1 73.75 414 ALA A O 1
ATOM 3372 N N . GLY A 1 415 ? 1.222 -8.047 1.641 1 79.5 415 GLY A N 1
ATOM 3373 C CA . GLY A 1 415 ? 2.008 -9.258 1.814 1 79.5 415 GLY A CA 1
ATOM 3374 C C . GLY A 1 415 ? 3.496 -8.992 1.943 1 79.5 415 GLY A C 1
ATOM 3375 O O . GLY A 1 415 ? 4.055 -9.07 3.039 1 79.5 415 GLY A O 1
ATOM 3376 N N . SER A 1 416 ? 4.086 -8.383 0.905 1 90 416 SER A N 1
ATOM 3377 C CA . SER A 1 416 ? 5.477 -7.941 0.916 1 90 416 SER A CA 1
ATOM 3378 C C . SER A 1 416 ? 5.602 -6.535 1.486 1 90 416 SER A C 1
ATOM 3380 O O . SER A 1 416 ? 4.766 -5.668 1.213 1 90 416 SER A O 1
ATOM 3382 N N . ARG A 1 417 ? 6.594 -6.344 2.391 1 93.88 417 ARG A N 1
ATOM 3383 C CA . ARG A 1 417 ? 6.859 -5.035 2.979 1 93.88 417 ARG A CA 1
ATOM 3384 C C . ARG A 1 417 ? 8.328 -4.66 2.844 1 93.88 417 ARG A C 1
ATOM 3386 O O . ARG A 1 417 ? 9.195 -5.539 2.764 1 93.88 417 ARG A O 1
ATOM 3393 N N . ASN A 1 418 ? 8.594 -3.396 2.801 1 97.12 418 ASN A N 1
ATOM 3394 C CA . ASN A 1 418 ? 9.953 -2.889 2.648 1 97.12 418 ASN A CA 1
ATOM 3395 C C . ASN A 1 418 ? 10.797 -3.16 3.893 1 97.12 418 ASN A C 1
ATOM 3397 O O . ASN A 1 418 ? 10.695 -2.439 4.887 1 97.12 418 ASN A O 1
ATOM 3401 N N . ALA A 1 419 ? 11.695 -4.125 3.779 1 97.69 419 ALA A N 1
ATOM 3402 C CA . ALA A 1 419 ? 12.531 -4.527 4.91 1 97.69 419 ALA A CA 1
ATOM 3403 C C . ALA A 1 419 ? 13.641 -3.51 5.164 1 97.69 419 ALA A C 1
ATOM 3405 O O . ALA A 1 419 ? 14.312 -3.562 6.195 1 97.69 419 ALA A O 1
ATOM 3406 N N . PHE A 1 420 ? 13.836 -2.564 4.234 1 98.12 420 PHE A N 1
ATOM 3407 C CA . PHE A 1 420 ? 14.82 -1.503 4.387 1 98.12 420 PHE A CA 1
ATOM 3408 C C . PHE A 1 420 ? 14.32 -0.43 5.344 1 98.12 420 PHE A C 1
ATOM 3410 O O . PHE A 1 420 ? 15.109 0.184 6.066 1 98.12 420 PHE A O 1
ATOM 3417 N N . SER A 1 421 ? 13.062 -0.213 5.469 1 98.12 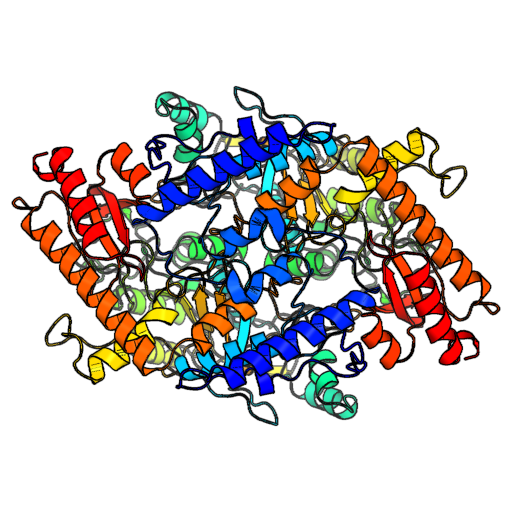421 SER A N 1
ATOM 3418 C CA . SER A 1 421 ? 12.453 0.864 6.238 1 98.12 421 SER A CA 1
ATOM 3419 C C . SER A 1 421 ? 12.742 0.719 7.727 1 98.12 421 SER A C 1
ATOM 3421 O O . SER A 1 421 ? 13.07 1.7 8.398 1 98.12 421 SER A O 1
ATOM 3423 N N . PRO A 1 422 ? 12.656 -0.513 8.297 1 98.44 422 PRO A N 1
ATOM 3424 C CA . PRO A 1 422 ? 13.016 -0.64 9.711 1 98.44 422 PRO A CA 1
ATOM 3425 C C . PRO A 1 422 ? 14.445 -0.199 10 1 98.44 422 PRO A C 1
ATOM 3427 O O . PRO A 1 422 ? 14.727 0.354 11.07 1 98.44 422 PRO A O 1
ATOM 3430 N N . LEU A 1 423 ? 15.336 -0.46 9.062 1 98.56 423 LEU A N 1
ATOM 3431 C CA . LEU A 1 423 ? 16.734 -0.055 9.242 1 98.56 423 LEU A CA 1
ATOM 3432 C C . LEU A 1 423 ? 16.844 1.464 9.305 1 98.56 423 LEU A C 1
ATOM 3434 O O . LEU A 1 423 ? 17.625 1.997 10.109 1 98.56 423 LEU A O 1
ATOM 3438 N N . ILE A 1 424 ? 16.047 2.131 8.516 1 98.06 424 ILE A N 1
ATOM 3439 C CA . ILE A 1 424 ? 16.031 3.59 8.484 1 98.06 424 ILE A CA 1
ATOM 3440 C C . ILE A 1 424 ? 15.531 4.129 9.82 1 98.06 424 ILE A C 1
ATOM 3442 O O . ILE A 1 424 ? 16.141 5.031 10.398 1 98.06 424 ILE A O 1
ATOM 3446 N N . PHE A 1 425 ? 14.453 3.584 10.289 1 98.44 425 PHE A N 1
ATOM 3447 C CA . PHE A 1 425 ? 13.906 3.986 11.578 1 98.44 425 PHE A CA 1
ATOM 3448 C C . PHE A 1 425 ? 14.914 3.752 12.695 1 98.44 425 PHE A C 1
ATOM 3450 O O . PHE A 1 425 ? 15.102 4.613 13.555 1 98.44 425 PHE A O 1
ATOM 3457 N N . TRP A 1 426 ? 15.523 2.574 12.617 1 98.56 426 TRP A N 1
ATOM 3458 C CA . TRP A 1 426 ? 16.453 2.188 13.672 1 98.56 426 TRP A CA 1
ATOM 3459 C C . TRP A 1 426 ? 17.672 3.117 13.703 1 98.56 426 TRP A C 1
ATOM 3461 O O . TRP A 1 426 ? 18.141 3.5 14.773 1 98.56 426 TRP A O 1
ATOM 3471 N N . GLU A 1 427 ? 18.172 3.449 12.539 1 97.94 427 GLU A N 1
ATOM 3472 C CA . GLU A 1 427 ? 19.297 4.379 12.461 1 97.94 427 GLU A CA 1
ATOM 3473 C C . GLU A 1 427 ? 18.938 5.727 13.078 1 97.94 427 GLU A C 1
ATOM 3475 O O . GLU A 1 427 ? 19.734 6.301 13.828 1 97.94 427 GLU A O 1
ATOM 3480 N N . TYR A 1 428 ? 17.797 6.27 12.781 1 97.5 428 TYR A N 1
ATOM 3481 C CA . TYR A 1 428 ? 17.328 7.535 13.336 1 97.5 428 TYR A CA 1
ATOM 3482 C C . TYR A 1 428 ? 17.234 7.469 14.852 1 97.5 428 TYR A C 1
ATOM 3484 O O . TYR A 1 428 ? 17.734 8.359 15.547 1 97.5 428 TYR A O 1
ATOM 3492 N N . LEU A 1 429 ? 16.656 6.387 15.352 1 97.94 429 LEU A N 1
ATOM 3493 C CA . LEU A 1 429 ? 16.406 6.27 16.781 1 97.94 429 LEU A CA 1
ATOM 3494 C C . LEU A 1 429 ? 17.688 5.992 17.547 1 97.94 429 LEU A C 1
ATOM 3496 O O . LEU A 1 429 ? 17.891 6.52 18.641 1 97.94 429 LEU A O 1
ATOM 3500 N N . SER A 1 430 ? 18.547 5.152 16.953 1 97.31 430 SER A N 1
ATOM 3501 C CA . SER A 1 430 ? 19.781 4.773 17.641 1 97.31 430 SER A CA 1
ATOM 3502 C C . SER A 1 430 ? 20.766 5.93 17.672 1 97.31 430 SER A C 1
ATOM 3504 O O . SER A 1 430 ? 21.656 5.98 18.547 1 97.31 430 SER A O 1
ATOM 3506 N N . ASN A 1 431 ? 20.625 6.898 16.766 1 96.19 431 ASN A N 1
ATOM 3507 C CA . ASN A 1 431 ? 21.531 8.039 16.672 1 96.19 431 ASN A CA 1
ATOM 3508 C C . ASN A 1 431 ? 21.078 9.188 17.562 1 96.19 431 ASN A C 1
ATOM 3510 O O . ASN A 1 431 ? 21.75 10.219 17.656 1 96.19 431 ASN A O 1
ATOM 3514 N N . ASN A 1 432 ? 19.938 9.039 18.219 1 96.56 432 ASN A N 1
ATOM 3515 C CA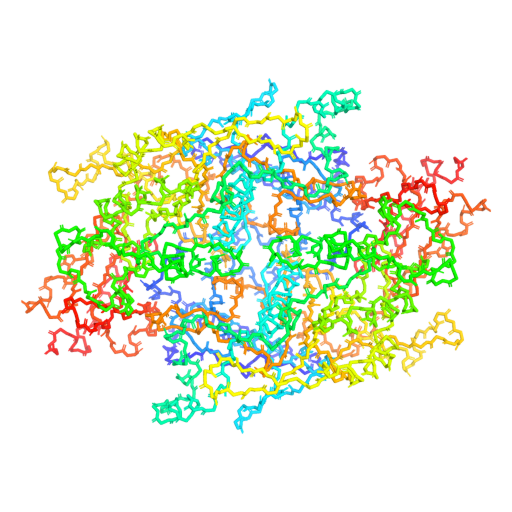 . ASN A 1 432 ? 19.375 10.125 19.016 1 96.56 432 ASN A CA 1
ATOM 3516 C C . ASN A 1 432 ? 19.016 9.664 20.422 1 96.56 432 ASN A C 1
ATOM 3518 O O . ASN A 1 432 ? 18.688 8.5 20.641 1 96.56 432 ASN A O 1
ATOM 3522 N N . SER A 1 433 ? 19.219 10.492 21.359 1 97.06 433 SER A N 1
ATOM 3523 C CA . SER A 1 433 ? 18.703 10.336 22.719 1 97.06 433 SER A CA 1
ATOM 3524 C C . SER A 1 433 ? 17.406 11.117 22.922 1 97.06 433 SER A C 1
ATOM 3526 O O . SER A 1 433 ? 17.047 11.945 22.078 1 97.06 433 SER A O 1
ATOM 3528 N N . MET A 1 434 ? 16.734 10.789 24.016 1 97.06 434 MET A N 1
ATOM 3529 C CA . MET A 1 434 ? 15.562 11.602 24.359 1 97.06 434 MET A CA 1
ATOM 3530 C C . MET A 1 434 ? 15.93 13.078 24.406 1 97.06 434 MET A C 1
ATOM 3532 O O . MET A 1 434 ? 15.18 13.922 23.906 1 97.06 434 MET A O 1
ATOM 3536 N N . LYS A 1 435 ? 17.031 13.367 24.953 1 97.31 435 LYS A N 1
ATOM 3537 C CA . LYS A 1 435 ? 17.5 14.742 25.047 1 97.31 435 LYS A CA 1
ATOM 3538 C C . LYS A 1 435 ? 17.703 15.359 23.672 1 97.31 435 LYS A C 1
ATOM 3540 O O . LYS A 1 435 ? 17.328 16.5 23.422 1 97.31 435 LYS A O 1
ATOM 3545 N N . SER A 1 436 ? 18.297 14.617 22.812 1 97.31 436 SER A N 1
ATOM 3546 C CA . SER A 1 436 ? 18.547 15.133 21.469 1 97.31 436 SER A CA 1
ATOM 3547 C C . SER A 1 436 ? 17.25 15.32 20.688 1 97.31 436 SER A C 1
ATOM 3549 O O . SER A 1 436 ? 17.141 16.25 19.891 1 97.31 436 SER A O 1
ATOM 3551 N N . HIS A 1 437 ? 16.344 14.406 20.891 1 97.94 437 HIS A N 1
ATOM 3552 C CA . HIS A 1 437 ? 15.031 14.57 20.266 1 97.94 437 HIS A CA 1
ATOM 3553 C C . HIS A 1 437 ? 14.352 15.852 20.734 1 97.94 437 HIS A C 1
ATOM 3555 O O . HIS A 1 437 ? 13.789 16.594 19.922 1 97.94 437 HIS A O 1
ATOM 3561 N N . ILE A 1 438 ? 14.414 16.109 21.984 1 98.38 438 ILE A N 1
ATOM 3562 C CA . ILE A 1 438 ? 13.805 17.297 22.562 1 98.38 438 ILE A CA 1
ATOM 3563 C C . ILE A 1 438 ? 14.484 18.547 22.016 1 98.38 438 ILE A C 1
ATOM 3565 O O . ILE A 1 43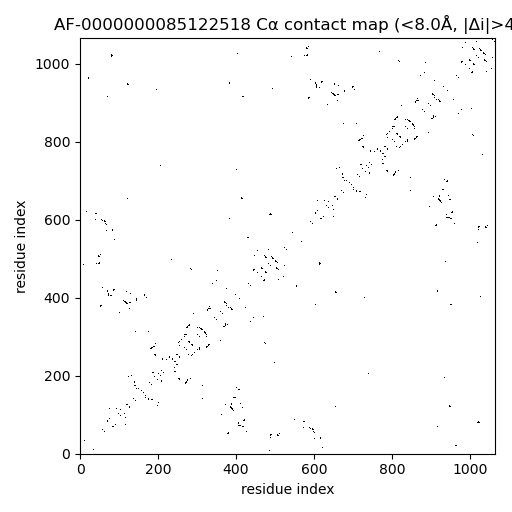8 ? 13.812 19.516 21.641 1 98.38 438 ILE A O 1
ATOM 3569 N N . LYS A 1 439 ? 15.789 18.5 21.922 1 98.19 439 LYS A N 1
ATOM 3570 C CA . LYS A 1 439 ? 16.531 19.641 21.391 1 98.19 439 LYS A CA 1
ATOM 3571 C C . LYS A 1 439 ? 16.125 19.938 19.953 1 98.19 439 LYS A C 1
ATOM 3573 O O . LYS A 1 439 ? 15.984 21.094 19.562 1 98.19 439 LYS A O 1
ATOM 3578 N N . GLU A 1 440 ? 15.953 18.891 19.234 1 97.88 440 GLU A N 1
ATOM 3579 C CA . GLU A 1 440 ? 15.609 19.062 17.812 1 97.88 440 GLU A CA 1
ATOM 3580 C C . GLU A 1 440 ? 14.227 19.672 17.656 1 97.88 440 GLU A C 1
ATOM 3582 O O . GLU A 1 440 ? 14.016 20.531 16.781 1 97.88 440 GLU A O 1
ATOM 3587 N N . VAL A 1 441 ? 13.219 19.25 18.438 1 98.19 441 VAL A N 1
ATOM 3588 C CA . VAL A 1 441 ? 11.867 19.797 18.312 1 98.19 441 VAL A CA 1
ATOM 3589 C C . VAL A 1 441 ? 11.859 21.266 18.75 1 98.19 441 VAL A C 1
ATOM 3591 O O . VAL A 1 441 ? 11.086 22.062 18.219 1 98.19 441 VAL A O 1
ATOM 3594 N N . VAL A 1 442 ? 12.648 21.594 19.75 1 98.38 442 VAL A N 1
ATOM 3595 C CA . VAL A 1 442 ? 12.766 22.984 20.188 1 98.38 442 VAL A CA 1
ATOM 3596 C C . VAL A 1 442 ? 13.312 23.844 19.047 1 98.38 442 VAL A C 1
ATOM 3598 O O . VAL A 1 442 ? 12.805 24.922 18.781 1 98.38 442 VAL A O 1
ATOM 3601 N N . LYS A 1 443 ? 14.32 23.297 18.391 1 98.19 443 LYS A N 1
ATOM 3602 C CA . LYS A 1 443 ? 14.898 24.016 17.25 1 98.19 443 LYS A CA 1
ATOM 3603 C C . LYS A 1 443 ? 13.867 24.219 16.156 1 98.19 443 LYS A C 1
ATOM 3605 O O . LYS A 1 443 ? 13.797 25.312 15.562 1 98.19 443 LYS A O 1
ATOM 3610 N N . CYS A 1 444 ? 13.102 23.219 15.828 1 98.12 444 CYS A N 1
ATOM 3611 C CA . CYS A 1 444 ? 12.07 23.328 14.797 1 98.12 444 CYS A CA 1
ATOM 3612 C C . CYS A 1 444 ? 11.039 24.391 15.172 1 98.12 444 CYS A C 1
ATOM 3614 O O . CYS A 1 444 ? 10.633 25.188 14.328 1 98.12 444 CYS A O 1
ATOM 3616 N N . GLU A 1 445 ? 10.602 24.359 16.422 1 97.81 445 GLU A N 1
ATOM 3617 C CA . GLU A 1 445 ? 9.625 25.328 16.891 1 97.81 445 GLU A CA 1
ATOM 3618 C C . GLU A 1 445 ? 10.18 26.75 16.812 1 97.81 445 GLU A C 1
ATOM 3620 O O . GLU A 1 445 ? 9.477 27.688 16.406 1 97.81 445 GLU A O 1
ATOM 3625 N N . GLU A 1 446 ? 11.406 26.938 17.172 1 97.88 446 GLU A N 1
ATOM 3626 C CA . GLU A 1 446 ? 12.062 28.234 17.094 1 97.88 446 GLU A CA 1
ATOM 3627 C C . GLU A 1 446 ? 12.133 28.734 15.656 1 97.88 446 GLU A C 1
ATOM 3629 O O . GLU A 1 446 ? 11.883 29.922 15.391 1 97.88 446 GLU A O 1
ATOM 3634 N N . MET A 1 447 ? 12.5 27.844 14.781 1 98.38 447 MET A N 1
ATOM 3635 C CA . MET A 1 447 ? 12.578 28.203 13.367 1 98.38 447 MET A CA 1
ATOM 3636 C C . MET A 1 447 ? 11.195 28.547 12.812 1 98.38 447 MET A C 1
ATOM 3638 O O . MET A 1 447 ? 11.055 29.453 12 1 98.38 447 MET A O 1
ATOM 3642 N N . ALA A 1 448 ? 10.195 27.766 13.211 1 98.19 448 ALA A N 1
ATOM 3643 C CA . ALA A 1 448 ? 8.828 28.047 12.781 1 98.19 448 ALA A CA 1
ATOM 3644 C C . ALA A 1 448 ? 8.375 29.438 13.258 1 98.19 448 ALA A C 1
ATOM 3646 O O . ALA A 1 448 ? 7.762 30.188 12.5 1 98.19 448 ALA A O 1
ATOM 3647 N N . GLN A 1 449 ? 8.688 29.766 14.469 1 97.44 449 GLN A N 1
ATOM 3648 C CA . GLN A 1 449 ? 8.359 31.078 15.016 1 97.44 449 GLN A CA 1
ATOM 3649 C C . GLN A 1 449 ? 9.109 32.188 14.281 1 97.44 449 GLN A C 1
ATOM 3651 O O . GLN A 1 449 ? 8.539 33.25 13.992 1 97.44 449 GLN A O 1
ATOM 3656 N N . TYR A 1 450 ? 10.336 31.906 14.031 1 98.19 450 TYR A N 1
ATOM 3657 C CA . TYR A 1 450 ? 11.164 32.875 13.312 1 98.19 450 TYR A CA 1
ATOM 3658 C C . TYR A 1 450 ? 10.562 33.188 11.938 1 98.19 450 TYR A C 1
ATOM 3660 O O . TYR A 1 450 ? 10.391 34.344 11.586 1 98.19 450 TYR A O 1
ATOM 3668 N N . ALA A 1 451 ? 10.266 32.156 11.203 1 98.56 451 ALA A N 1
ATOM 3669 C CA . ALA A 1 451 ? 9.688 32.312 9.867 1 98.56 451 ALA A CA 1
ATOM 3670 C C . ALA A 1 451 ? 8.344 33.031 9.938 1 98.56 451 ALA A C 1
ATOM 3672 O O . ALA A 1 451 ? 8.086 33.938 9.148 1 98.56 451 ALA A O 1
ATOM 3673 N N . PHE A 1 452 ? 7.508 32.656 10.852 1 98.06 452 PHE A N 1
ATOM 3674 C CA . PHE A 1 452 ? 6.176 33.219 11 1 98.06 452 PHE A CA 1
ATOM 3675 C C . PHE A 1 452 ? 6.258 34.719 11.312 1 98.06 452 PHE A C 1
ATOM 3677 O O . PHE A 1 452 ? 5.562 35.531 10.695 1 98.06 452 PHE A O 1
ATOM 3684 N N . LYS A 1 453 ? 7.098 35.062 12.242 1 97.12 453 LYS A N 1
ATOM 3685 C CA . LYS A 1 453 ? 7.25 36.438 12.656 1 97.12 453 LYS A CA 1
ATOM 3686 C C . LYS A 1 453 ? 7.766 37.312 11.5 1 97.12 453 LYS A C 1
ATOM 3688 O O . LYS A 1 453 ? 7.297 38.438 11.305 1 97.12 453 LYS A O 1
ATOM 3693 N N . LYS A 1 454 ? 8.656 36.781 10.805 1 97.12 454 LYS A N 1
ATOM 3694 C CA . LYS A 1 454 ? 9.227 37.531 9.688 1 97.12 454 LYS A CA 1
ATOM 3695 C C . LYS A 1 454 ? 8.195 37.781 8.594 1 97.12 454 LYS A C 1
ATOM 3697 O O . LYS A 1 454 ? 8.078 38.875 8.062 1 97.12 454 LYS A O 1
ATOM 3702 N N . LEU A 1 455 ? 7.5 36.719 8.234 1 97.38 455 LEU A N 1
ATOM 3703 C CA . LEU A 1 455 ? 6.477 36.844 7.203 1 97.38 455 LEU A CA 1
ATOM 3704 C C . LEU A 1 455 ? 5.367 37.812 7.645 1 97.38 455 LEU A C 1
ATOM 3706 O O . LEU A 1 455 ? 4.91 38.625 6.859 1 97.38 455 LEU A O 1
ATOM 3710 N N . LYS A 1 456 ? 4.938 37.656 8.883 1 95.88 456 LYS A N 1
ATOM 3711 C CA . LYS A 1 456 ? 3.863 38.5 9.414 1 95.88 456 LYS A CA 1
ATOM 3712 C C . LYS A 1 456 ? 4.285 39.969 9.453 1 95.88 456 LYS A C 1
ATOM 3714 O O . LYS A 1 456 ? 3.477 40.844 9.18 1 95.88 456 LYS A O 1
ATOM 3719 N N . ALA A 1 457 ? 5.52 40.188 9.766 1 95.31 457 ALA A N 1
ATOM 3720 C CA . ALA A 1 457 ? 6.039 41.562 9.844 1 95.31 457 ALA A CA 1
ATOM 3721 C C . ALA A 1 457 ? 6.031 42.219 8.469 1 95.31 457 ALA A C 1
ATOM 3723 O O . ALA A 1 457 ? 5.859 43.438 8.367 1 95.31 457 ALA A O 1
ATOM 3724 N N . LEU A 1 458 ? 6.145 41.438 7.504 1 93.12 458 LEU A N 1
ATOM 3725 C CA . LEU A 1 458 ? 6.219 41.969 6.145 1 93.12 458 LEU A CA 1
ATOM 3726 C C . LEU A 1 458 ? 4.824 42.125 5.543 1 93.12 458 LEU A C 1
ATOM 3728 O O . LEU A 1 458 ? 4.641 42.844 4.562 1 93.12 458 LEU A O 1
ATOM 3732 N N . ASP A 1 459 ? 3.885 41.344 6.098 1 92.31 459 ASP A N 1
ATOM 3733 C CA . ASP A 1 459 ? 2.5 41.438 5.645 1 92.31 459 ASP A CA 1
ATOM 3734 C C . ASP A 1 459 ? 1.785 42.625 6.309 1 92.31 459 ASP A C 1
ATOM 3736 O O . ASP A 1 459 ? 0.765 42.438 6.973 1 92.31 459 ASP A O 1
ATOM 3740 N N . LYS A 1 460 ? 2.066 43.812 5.961 1 85.25 460 LYS A N 1
ATOM 3741 C CA . LYS A 1 460 ? 1.634 45.031 6.645 1 85.25 460 LYS A CA 1
ATOM 3742 C C . LYS A 1 460 ? 0.135 45.25 6.469 1 85.25 460 LYS A C 1
ATOM 3744 O O . LYS A 1 460 ? -0.538 45.719 7.383 1 85.25 460 LYS A O 1
ATOM 3749 N N . LYS A 1 461 ? -0.4 44.844 5.418 1 86.19 461 LYS A N 1
ATOM 3750 C CA . LYS A 1 461 ? -1.807 45.125 5.133 1 86.19 461 LYS A CA 1
ATOM 3751 C C . LYS A 1 461 ? -2.664 43.875 5.367 1 86.19 461 LYS A C 1
ATOM 3753 O O . LYS A 1 461 ? -3.852 43.875 5.039 1 86.19 461 LYS A O 1
ATOM 3758 N N . ASP A 1 462 ? -2.074 42.844 5.91 1 86.12 462 ASP A N 1
ATOM 3759 C CA . ASP A 1 462 ? -2.766 41.594 6.199 1 86.12 462 ASP A CA 1
ATOM 3760 C C . ASP A 1 462 ? -3.488 41.062 4.961 1 86.12 462 ASP A C 1
ATOM 3762 O O . ASP A 1 462 ? -4.68 40.781 5.02 1 86.12 462 ASP A O 1
ATOM 3766 N N . LYS A 1 463 ? -2.809 41.156 3.885 1 90.38 463 LYS A N 1
ATOM 3767 C CA . LYS A 1 463 ? -3.395 40.75 2.609 1 90.38 463 LYS A CA 1
ATOM 3768 C C . LYS A 1 463 ? -2.834 39.406 2.143 1 90.38 463 LYS A C 1
ATOM 3770 O O . LYS A 1 463 ? -3.283 38.875 1.134 1 90.38 463 LYS A O 1
ATOM 3775 N N . LEU A 1 464 ? -1.966 38.938 2.947 1 94.94 464 LEU A N 1
ATOM 3776 C CA . LEU A 1 464 ? -1.278 37.75 2.482 1 94.94 464 LEU A CA 1
ATOM 3777 C C . LEU A 1 464 ? -1.737 36.531 3.26 1 94.94 464 LEU A C 1
ATOM 3779 O O . LEU A 1 464 ? -1.231 35.406 3.043 1 94.94 464 LEU A O 1
ATOM 3783 N N . TRP A 1 465 ? -2.676 36.625 4.102 1 93.94 465 TRP A N 1
ATOM 3784 C CA . TRP A 1 465 ? -3.352 35.562 4.824 1 93.94 465 TRP A CA 1
ATOM 3785 C C . TRP A 1 465 ? -2.346 34.688 5.555 1 93.94 465 TRP A C 1
ATOM 3787 O O . TRP A 1 465 ? -2.449 33.438 5.516 1 93.94 465 TRP A O 1
ATOM 3797 N N . ILE A 1 466 ? -1.286 35.281 6.172 1 96.44 466 ILE A N 1
ATOM 3798 C CA . ILE A 1 466 ? -0.266 34.531 6.898 1 96.44 466 ILE A CA 1
ATOM 3799 C C . ILE A 1 466 ? -0.864 33.969 8.172 1 96.44 466 ILE A C 1
ATOM 3801 O O . ILE A 1 466 ? -1.343 34.719 9.039 1 96.44 466 ILE A O 1
ATOM 3805 N N . GLN A 1 467 ? -0.862 32.625 8.297 1 95.06 467 GLN A N 1
ATOM 3806 C CA . GLN A 1 467 ? -1.442 31.969 9.461 1 95.06 467 GLN A CA 1
ATOM 3807 C C . GLN A 1 467 ? -0.601 30.781 9.883 1 95.06 467 GLN A C 1
ATOM 3809 O O . GLN A 1 467 ? 0.062 30.141 9.047 1 95.06 467 GLN A O 1
ATOM 3814 N N . ARG A 1 468 ? -0.589 30.516 11.141 1 96.88 468 ARG A N 1
ATOM 3815 C CA . ARG A 1 468 ? 0.058 29.344 11.734 1 96.88 468 ARG A CA 1
ATOM 3816 C C . ARG A 1 468 ? -0.765 28.797 12.891 1 96.88 468 ARG A C 1
ATOM 3818 O O . ARG A 1 468 ? -1.107 29.531 13.82 1 96.88 468 ARG A O 1
ATOM 3825 N N . SER A 1 469 ? -1.149 27.531 12.773 1 96.69 469 SER A N 1
ATOM 3826 C CA . SER A 1 469 ? -1.848 26.875 13.875 1 96.69 469 SER A CA 1
ATOM 3827 C C . SER A 1 469 ? -0.915 26.641 15.062 1 96.69 469 SER A C 1
ATOM 3829 O O . SER A 1 469 ? 0.3 26.531 14.883 1 96.69 469 SER A O 1
ATOM 3831 N N . PRO A 1 470 ? -1.468 26.531 16.266 1 96.06 470 PRO A N 1
ATOM 3832 C CA . PRO A 1 470 ? -0.627 26.344 17.453 1 96.06 470 PRO A CA 1
ATOM 3833 C C . PRO A 1 470 ? 0.314 25.156 17.328 1 96.06 470 PRO A C 1
ATOM 3835 O O . PRO A 1 470 ? -0.141 24.016 17.125 1 96.06 470 PRO A O 1
ATOM 3838 N N . LEU A 1 471 ? 1.588 25.453 17.438 1 96 471 LEU A N 1
ATOM 3839 C CA . LEU A 1 471 ? 2.666 24.469 17.5 1 96 471 LEU A CA 1
ATOM 3840 C C . LEU A 1 471 ? 2.846 23.766 16.156 1 96 471 LEU A C 1
ATOM 3842 O O . LEU A 1 471 ? 3.576 22.781 16.062 1 96 471 LEU A O 1
ATOM 3846 N N . SER A 1 472 ? 2.156 24.266 15.117 1 97.19 472 SER A N 1
ATOM 3847 C CA . SER A 1 472 ? 2.305 23.703 13.781 1 97.19 472 SER A CA 1
ATOM 3848 C C . SER A 1 472 ? 3.662 24.047 13.18 1 97.19 472 SER A C 1
ATOM 3850 O O . SER A 1 472 ? 4.211 25.125 13.445 1 97.19 472 SER A O 1
ATOM 3852 N N . LEU A 1 473 ? 4.145 23.125 12.375 1 97.69 473 LEU A N 1
ATOM 3853 C CA . LEU A 1 473 ? 5.387 23.375 11.648 1 97.69 473 LEU A CA 1
ATOM 3854 C C . LEU A 1 473 ? 5.113 24 10.289 1 97.69 473 LEU A C 1
ATOM 3856 O O . LEU A 1 473 ? 6.043 24.344 9.562 1 97.69 473 LEU A O 1
ATOM 3860 N N . THR A 1 474 ? 3.844 24.172 10.016 1 97.56 474 THR A N 1
ATOM 3861 C CA . THR A 1 474 ? 3.486 24.75 8.719 1 97.56 474 THR A CA 1
ATOM 3862 C C . THR A 1 474 ? 3.045 26.203 8.875 1 97.56 474 THR A C 1
ATOM 3864 O O . THR A 1 474 ? 2.516 26.594 9.922 1 97.56 474 THR A O 1
ATOM 3867 N N . ILE A 1 475 ? 3.379 27.016 7.938 1 97.81 475 ILE A N 1
ATOM 3868 C CA . ILE A 1 475 ? 2.896 28.391 7.773 1 97.81 475 ILE A CA 1
ATOM 3869 C C . ILE A 1 475 ? 2.186 28.531 6.43 1 97.81 475 ILE A C 1
ATOM 3871 O O . ILE A 1 475 ? 2.76 28.219 5.383 1 97.81 475 ILE A O 1
ATOM 3875 N N . ARG A 1 476 ? 0.955 28.906 6.504 1 96.38 476 ARG A N 1
ATOM 3876 C CA . ARG A 1 476 ? 0.154 29.125 5.305 1 96.38 476 ARG A CA 1
ATOM 3877 C C . ARG A 1 476 ? 0.211 30.594 4.863 1 96.38 476 ARG A C 1
ATOM 3879 O O . ARG A 1 476 ? 0.275 31.484 5.695 1 96.38 476 ARG A O 1
ATOM 3886 N N . MET A 1 477 ? 0.145 30.797 3.584 1 96.75 477 MET A N 1
ATOM 3887 C CA . MET A 1 477 ? 0.214 32.125 2.996 1 96.75 477 MET A CA 1
ATOM 3888 C C . MET A 1 477 ? -0.436 32.156 1.617 1 96.75 477 MET A C 1
ATOM 3890 O O . MET A 1 477 ? -0.702 31.094 1.034 1 96.75 477 MET A O 1
ATOM 3894 N N . LYS A 1 478 ? -0.703 33.312 1.197 1 96.25 478 LYS A N 1
ATOM 3895 C CA . LYS A 1 478 ? -1.197 33.469 -0.168 1 96.25 478 LYS A CA 1
ATOM 3896 C C . LYS A 1 478 ? -0.201 32.906 -1.179 1 96.25 478 LYS A C 1
ATOM 3898 O O . LYS A 1 478 ? 1.011 33.094 -1.022 1 96.25 478 LYS A O 1
ATOM 3903 N N . ILE A 1 479 ? -0.704 32.281 -2.191 1 95.31 479 ILE A N 1
ATOM 3904 C CA . ILE A 1 479 ? 0.146 31.609 -3.18 1 95.31 479 ILE A CA 1
ATOM 3905 C C . ILE A 1 479 ? 1.03 32.656 -3.867 1 95.31 479 ILE A C 1
ATOM 3907 O O . ILE A 1 479 ? 0.552 33.719 -4.266 1 95.31 479 ILE A O 1
ATOM 3911 N N . PRO A 1 480 ? 2.357 32.469 -3.93 1 96 480 PRO A N 1
ATOM 3912 C CA . PRO A 1 480 ? 3.227 33.312 -4.754 1 96 480 PRO A CA 1
ATOM 3913 C C . PRO A 1 480 ? 3.236 32.875 -6.223 1 96 480 PRO A C 1
ATOM 3915 O O . PRO A 1 480 ? 2.4 32.094 -6.645 1 96 480 PRO A O 1
ATOM 3918 N N . ASN A 1 481 ? 4.121 33.5 -7.008 1 93.81 481 ASN A N 1
ATOM 3919 C CA . ASN A 1 481 ? 4.164 33.156 -8.43 1 93.81 481 ASN A CA 1
ATOM 3920 C C . ASN A 1 481 ? 4.68 31.75 -8.664 1 93.81 481 ASN A C 1
ATOM 3922 O O . ASN A 1 481 ? 5.285 31.156 -7.777 1 93.81 481 ASN A O 1
ATOM 3926 N N . LYS A 1 482 ? 4.527 31.25 -9.828 1 90.94 482 LYS A N 1
ATOM 3927 C CA . LYS A 1 482 ? 4.797 29.859 -10.172 1 90.94 482 LYS A CA 1
ATOM 3928 C C . LYS A 1 482 ? 6.285 29.547 -10.055 1 90.94 482 LYS A C 1
ATOM 3930 O O . LYS A 1 482 ? 6.652 28.422 -9.695 1 90.94 482 LYS A O 1
ATOM 3935 N N . LYS A 1 483 ? 7.086 30.453 -10.352 1 94.25 483 LYS A N 1
ATOM 3936 C CA . LYS A 1 483 ? 8.531 30.25 -10.266 1 94.25 483 LYS A CA 1
ATOM 3937 C C . LYS A 1 483 ? 8.961 29.938 -8.844 1 94.25 483 LYS A C 1
ATOM 3939 O O . LYS A 1 483 ? 9.781 29.047 -8.617 1 94.25 483 LYS A O 1
ATOM 3944 N N . LEU A 1 484 ? 8.391 30.703 -7.895 1 96.44 484 LEU A N 1
ATOM 3945 C CA . LEU A 1 484 ? 8.727 30.5 -6.492 1 96.44 484 LEU A CA 1
ATOM 3946 C C . LEU A 1 484 ? 8.109 29.203 -5.969 1 96.44 484 LEU A C 1
ATOM 3948 O O . LEU A 1 484 ? 8.719 28.516 -5.145 1 96.44 484 LEU A O 1
ATOM 3952 N N . VAL A 1 485 ? 6.918 28.891 -6.473 1 94.62 485 VAL A N 1
ATOM 3953 C CA . VAL A 1 485 ? 6.285 27.625 -6.102 1 94.62 485 VAL A CA 1
ATOM 3954 C C . VAL A 1 485 ? 7.176 26.453 -6.512 1 94.62 485 VAL A C 1
ATOM 3956 O O . VAL A 1 485 ? 7.395 25.531 -5.73 1 94.62 485 VAL A O 1
ATOM 3959 N N . PHE A 1 486 ? 7.746 26.5 -7.668 1 93.5 486 PHE A N 1
ATOM 3960 C CA . PHE A 1 486 ? 8.602 25.438 -8.18 1 93.5 486 PHE A CA 1
ATOM 3961 C C . PHE A 1 486 ? 9.93 25.422 -7.441 1 93.5 486 PHE A C 1
ATOM 3963 O O . PHE A 1 486 ? 10.375 24.359 -6.984 1 93.5 486 PHE A O 1
ATOM 3970 N N . LYS A 1 487 ? 10.562 26.578 -7.305 1 95.75 487 LYS A N 1
ATOM 3971 C CA . LYS A 1 487 ? 11.891 26.672 -6.711 1 95.75 487 LYS A CA 1
ATOM 3972 C C . LYS A 1 487 ? 11.906 26.094 -5.297 1 95.75 487 LYS A C 1
ATOM 3974 O O . LYS A 1 487 ? 12.836 25.375 -4.918 1 95.75 487 LYS A O 1
ATOM 3979 N N . TYR A 1 488 ? 10.844 26.391 -4.555 1 97.25 488 TYR A N 1
ATOM 3980 C CA . TYR A 1 488 ? 10.82 26.031 -3.145 1 97.25 488 TYR A CA 1
ATOM 3981 C C . TYR A 1 488 ? 9.883 24.844 -2.904 1 97.25 488 TYR A C 1
ATOM 3983 O O . TYR A 1 488 ? 9.602 24.5 -1.756 1 97.25 488 TYR A O 1
ATOM 3991 N N . SER A 1 489 ? 9.391 24.234 -3.965 1 95.44 489 SER A N 1
ATOM 3992 C CA . SER A 1 489 ? 8.477 23.094 -3.877 1 95.44 489 SER A CA 1
ATOM 3993 C C . SER A 1 489 ? 7.316 23.391 -2.936 1 95.44 489 SER A C 1
ATOM 3995 O O . SER A 1 489 ? 7.051 22.625 -2.006 1 95.44 489 SER A O 1
ATOM 3997 N N . LEU A 1 490 ? 6.609 24.484 -3.205 1 95.06 490 LEU A N 1
ATOM 3998 C CA . LEU A 1 490 ? 5.512 24.844 -2.314 1 95.06 490 LEU A CA 1
ATOM 3999 C C . LEU A 1 490 ? 4.27 24.016 -2.611 1 95.06 490 LEU A C 1
ATOM 4001 O O . LEU A 1 490 ? 3.965 23.734 -3.773 1 95.06 490 LEU A O 1
ATOM 4005 N N . SER A 1 491 ? 3.68 23.531 -1.544 1 91 491 SER A N 1
ATOM 4006 C CA . SER A 1 491 ? 2.387 22.891 -1.703 1 91 491 SER A CA 1
ATOM 4007 C C . SER A 1 491 ? 1.249 23.906 -1.716 1 91 491 SER A C 1
ATOM 4009 O O . SER A 1 491 ? 1.258 24.859 -0.939 1 91 491 SER A O 1
ATOM 4011 N N . THR A 1 492 ? 0.304 23.703 -2.602 1 89.06 492 THR A N 1
ATOM 4012 C CA . THR A 1 492 ? -0.76 24.688 -2.777 1 89.06 492 THR A CA 1
ATOM 4013 C C . THR A 1 492 ? -2.129 24.047 -2.596 1 89.06 492 THR A C 1
ATOM 4015 O O . THR A 1 492 ? -2.287 22.844 -2.814 1 89.06 492 THR A O 1
ATOM 4018 N N . GLU A 1 493 ? -3.008 24.797 -2.066 1 85.94 493 GLU A N 1
ATOM 4019 C CA . GLU A 1 493 ? -4.391 24.359 -1.882 1 85.94 493 GLU A CA 1
ATOM 4020 C C . GLU A 1 493 ? -5.348 25.547 -1.913 1 85.94 493 GLU A C 1
ATOM 4022 O O . GLU A 1 493 ? -4.973 26.672 -1.557 1 85.94 493 GLU A O 1
ATOM 4027 N N . GLU A 1 494 ? -6.496 25.297 -2.432 1 86.25 494 GLU A N 1
ATOM 4028 C CA . GLU A 1 494 ? -7.559 26.297 -2.363 1 86.25 494 GLU A CA 1
ATOM 4029 C C . GLU A 1 494 ? -8.523 25.984 -1.225 1 86.25 494 GLU A C 1
ATOM 4031 O O . GLU A 1 494 ? -8.969 24.859 -1.064 1 86.25 494 GLU A O 1
ATOM 4036 N N . LEU A 1 495 ? -8.805 26.984 -0.397 1 85.62 495 LEU A N 1
ATOM 4037 C CA . LEU A 1 495 ? -9.719 26.859 0.731 1 85.62 495 LEU A CA 1
ATOM 4038 C C . LEU A 1 495 ? -10.758 27.969 0.727 1 85.62 495 LEU A C 1
ATOM 4040 O O . LEU A 1 495 ? -10.477 29.078 0.26 1 85.62 495 LEU A O 1
ATOM 4044 N N . TYR A 1 496 ? -11.93 27.672 1.264 1 86.88 496 TYR A N 1
ATOM 4045 C CA . TYR A 1 496 ? -12.93 28.719 1.471 1 86.88 496 TYR A CA 1
ATOM 4046 C C . TYR A 1 496 ? -12.758 29.375 2.836 1 86.88 496 TYR A C 1
ATOM 4048 O O . TYR A 1 496 ? -12.641 28.688 3.852 1 86.88 496 TYR A O 1
ATOM 4056 N N . VAL A 1 497 ? -12.672 30.641 2.832 1 86.69 497 VAL A N 1
ATOM 4057 C CA . VAL A 1 497 ? -12.664 31.453 4.043 1 86.69 497 VAL A CA 1
ATOM 4058 C C . VAL A 1 497 ? -13.742 32.531 3.945 1 86.69 497 VAL A C 1
ATOM 4060 O O . VAL A 1 497 ? -13.703 33.375 3.055 1 86.69 497 VAL A O 1
ATOM 4063 N N . ASN A 1 498 ? -14.672 32.438 4.824 1 86 498 ASN A N 1
ATOM 4064 C CA . ASN A 1 498 ? -15.805 33.344 4.809 1 86 498 ASN A CA 1
ATOM 4065 C C . ASN A 1 498 ? -16.516 33.344 3.455 1 86 498 ASN A C 1
ATOM 4067 O O . ASN A 1 498 ? -16.812 34.406 2.895 1 86 498 ASN A O 1
ATOM 4071 N N . GLY A 1 499 ? -16.578 32.156 2.965 1 86.81 499 GLY A N 1
ATOM 4072 C CA . GLY A 1 499 ? -17.312 31.969 1.728 1 86.81 499 GLY A CA 1
ATOM 4073 C C . GLY A 1 499 ? -16.516 32.312 0.49 1 86.81 499 GLY A C 1
ATOM 4074 O O . GLY A 1 499 ? -16.969 32.125 -0.635 1 86.81 499 GLY A O 1
ATOM 4075 N N . GLU A 1 500 ? -15.359 32.781 0.589 1 89.19 500 GLU A N 1
ATOM 4076 C CA . GLU A 1 500 ? -14.516 33.188 -0.537 1 89.19 500 GLU A CA 1
ATOM 4077 C C . GLU A 1 500 ? -13.391 32.188 -0.763 1 89.19 500 GLU A C 1
ATOM 4079 O O . GLU A 1 500 ? -12.703 31.781 0.183 1 89.19 500 GLU A O 1
ATOM 4084 N N . PRO A 1 501 ? -13.234 31.766 -2.045 1 90.06 501 PRO A N 1
ATOM 4085 C CA . PRO A 1 501 ? -12.102 30.875 -2.326 1 90.06 501 PRO A CA 1
ATOM 4086 C C . PRO A 1 501 ? -10.758 31.609 -2.262 1 90.06 501 PRO A C 1
ATOM 4088 O O . PRO A 1 501 ? -10.609 32.688 -2.83 1 90.06 501 PRO A O 1
ATOM 4091 N N . ARG A 1 502 ? -9.844 31.047 -1.54 1 90.56 502 ARG A N 1
ATOM 4092 C CA . ARG A 1 502 ? -8.492 31.578 -1.398 1 90.56 502 ARG A CA 1
ATOM 4093 C C . ARG A 1 502 ? -7.449 30.547 -1.819 1 90.56 502 ARG A C 1
ATOM 4095 O O . ARG A 1 502 ? -7.531 29.375 -1.435 1 90.56 502 ARG A O 1
ATOM 4102 N N . GLU A 1 503 ? -6.531 30.953 -2.621 1 91.25 503 GLU A N 1
ATOM 4103 C CA . GLU A 1 503 ? -5.426 30.078 -3.01 1 91.25 503 GLU A CA 1
ATOM 4104 C C . GLU A 1 503 ? -4.25 30.219 -2.049 1 91.25 503 GLU A C 1
ATOM 4106 O O . GLU A 1 503 ? -3.623 31.266 -1.972 1 91.25 503 GLU A O 1
ATOM 4111 N N . TYR A 1 504 ? -4 29.172 -1.396 1 92.75 504 TYR A N 1
ATOM 4112 C CA . TYR A 1 504 ? -2.945 29.172 -0.388 1 92.75 504 TYR A CA 1
ATOM 4113 C C . TYR A 1 504 ? -1.745 28.359 -0.857 1 92.75 504 TYR A C 1
ATOM 4115 O O . TYR A 1 504 ? -1.874 27.5 -1.729 1 92.75 504 TYR A O 1
ATOM 4123 N N . ALA A 1 505 ? -0.624 28.734 -0.357 1 94.88 505 ALA A N 1
ATOM 4124 C CA . ALA A 1 505 ? 0.563 27.875 -0.301 1 94.88 505 ALA A CA 1
ATOM 4125 C C . ALA A 1 505 ? 1.067 27.734 1.132 1 94.88 505 ALA A C 1
ATOM 4127 O O . ALA A 1 505 ? 0.683 28.516 2.014 1 94.88 505 ALA A O 1
ATOM 4128 N N . HIS A 1 506 ? 1.782 26.703 1.35 1 95.5 506 HIS A N 1
ATOM 4129 C CA . HIS A 1 506 ? 2.4 26.641 2.67 1 95.5 506 HIS A CA 1
ATOM 4130 C C . HIS A 1 506 ? 3.865 26.234 2.572 1 95.5 506 HIS A C 1
ATOM 4132 O O . HIS A 1 506 ? 4.301 25.703 1.544 1 95.5 506 HIS A O 1
ATOM 4138 N N . ILE A 1 507 ? 4.605 26.641 3.576 1 97.44 507 ILE A N 1
ATOM 4139 C CA . ILE A 1 507 ? 5.941 26.109 3.834 1 97.44 507 ILE A CA 1
ATOM 4140 C C . ILE A 1 507 ? 5.914 25.219 5.074 1 97.44 507 ILE A C 1
ATOM 4142 O O . ILE A 1 507 ? 5.027 25.344 5.922 1 97.44 507 ILE A O 1
ATOM 4146 N N . TYR A 1 508 ? 6.809 24.312 5.141 1 97.44 508 TYR A N 1
ATOM 4147 C CA . TYR A 1 508 ? 6.93 23.406 6.281 1 97.44 508 TYR A CA 1
ATOM 4148 C C . TYR A 1 508 ? 8.328 23.469 6.879 1 97.44 508 TYR A C 1
ATOM 4150 O O . TYR A 1 508 ? 9.32 23.219 6.191 1 97.44 508 TYR A O 1
ATOM 4158 N N . ILE A 1 509 ? 8.414 23.766 8.133 1 98.12 509 ILE A N 1
ATOM 4159 C CA . ILE A 1 509 ? 9.688 23.891 8.82 1 98.12 509 ILE A CA 1
ATOM 4160 C C . ILE A 1 509 ? 10.109 22.547 9.391 1 98.12 509 ILE A C 1
ATOM 4162 O O . ILE A 1 509 ? 9.789 22.219 10.539 1 98.12 509 ILE A O 1
ATOM 4166 N N . MET A 1 510 ? 10.844 21.844 8.562 1 97.62 510 MET A N 1
ATOM 4167 C CA . MET A 1 510 ? 11.391 20.547 8.969 1 97.62 510 MET A CA 1
ATOM 4168 C C . MET A 1 510 ? 12.812 20.703 9.5 1 97.62 510 MET A C 1
ATOM 4170 O O . MET A 1 510 ? 13.32 21.828 9.602 1 97.62 510 MET A O 1
ATOM 4174 N N . HIS A 1 511 ? 13.5 19.594 9.828 1 97.25 511 HIS A N 1
ATOM 4175 C CA . HIS A 1 511 ? 14.82 19.625 10.445 1 97.25 511 HIS A CA 1
ATOM 4176 C C . HIS A 1 511 ? 15.82 20.375 9.578 1 97.25 511 HIS A C 1
ATOM 4178 O O . HIS A 1 511 ? 16.734 21.031 10.094 1 97.25 511 HIS A O 1
ATOM 4184 N N . HIS A 1 512 ? 15.68 20.281 8.289 1 97.81 512 HIS A N 1
ATOM 4185 C CA . HIS A 1 512 ? 16.688 20.797 7.371 1 97.81 512 HIS A CA 1
ATOM 4186 C C . HIS A 1 512 ? 16.516 22.297 7.168 1 97.81 512 HIS A C 1
ATOM 4188 O O . HIS A 1 512 ? 17.391 22.953 6.598 1 97.81 512 HIS A O 1
ATOM 4194 N N . VAL A 1 513 ? 15.453 22.891 7.633 1 98.31 513 VAL A N 1
ATOM 4195 C CA . VAL A 1 513 ? 15.156 24.312 7.418 1 98.31 513 VAL A CA 1
ATOM 4196 C C . VAL A 1 513 ? 15.875 25.156 8.469 1 98.31 513 VAL A C 1
ATOM 4198 O O . VAL A 1 513 ? 15.633 25.016 9.664 1 98.31 513 VAL A O 1
ATOM 4201 N N . ASP A 1 514 ? 16.75 25.938 8.039 1 97.62 514 ASP A N 1
ATOM 4202 C CA . ASP A 1 514 ? 17.469 26.828 8.93 1 97.62 514 ASP A CA 1
ATOM 4203 C C . ASP A 1 514 ? 17.203 28.297 8.586 1 97.62 514 ASP A C 1
ATOM 4205 O O . ASP A 1 514 ? 16.406 28.594 7.703 1 97.62 514 ASP A O 1
ATOM 4209 N N . LYS A 1 515 ? 17.828 29.203 9.305 1 98.06 515 LYS A N 1
ATOM 4210 C CA . LYS A 1 515 ? 17.609 30.625 9.125 1 98.06 515 LYS A CA 1
ATOM 4211 C C . LYS A 1 515 ? 17.984 31.078 7.715 1 98.06 515 LYS A C 1
ATOM 4213 O O . LYS A 1 515 ? 17.328 31.922 7.129 1 98.06 515 LYS A O 1
ATOM 4218 N N . ASN A 1 516 ? 19.031 30.453 7.219 1 98.06 516 ASN A N 1
ATOM 4219 C CA . ASN A 1 516 ? 19.5 30.828 5.887 1 98.06 516 ASN A CA 1
ATOM 4220 C C . ASN A 1 516 ? 18.469 30.5 4.816 1 98.06 516 ASN A C 1
ATOM 4222 O O . ASN A 1 516 ? 18.219 31.312 3.92 1 98.06 516 ASN A O 1
ATOM 4226 N N . LEU A 1 517 ? 17.922 29.359 4.887 1 98.25 517 LEU A N 1
ATOM 4227 C CA . LEU A 1 517 ? 16.906 28.969 3.916 1 98.25 517 LEU A CA 1
ATOM 4228 C C . LEU A 1 517 ? 15.672 29.844 4.039 1 98.25 517 LEU A C 1
ATOM 4230 O O . LEU A 1 517 ? 15.102 30.266 3.029 1 98.25 517 LEU A O 1
ATOM 4234 N N . ILE A 1 518 ? 15.227 30.156 5.258 1 98.56 518 ILE A N 1
ATOM 4235 C CA . ILE A 1 518 ? 14.078 31.016 5.504 1 98.56 518 ILE A CA 1
ATOM 4236 C C . ILE A 1 518 ? 14.344 32.406 4.934 1 98.56 518 ILE A C 1
ATOM 4238 O O . ILE A 1 518 ? 13.508 32.969 4.227 1 98.56 518 ILE A O 1
ATOM 4242 N N . ASP A 1 519 ? 15.523 32.906 5.195 1 98.44 519 ASP A N 1
ATOM 4243 C CA . ASP A 1 519 ? 15.883 34.25 4.73 1 98.44 519 ASP A CA 1
ATOM 4244 C C . ASP A 1 519 ? 15.969 34.312 3.207 1 98.44 519 ASP A C 1
ATOM 4246 O O . ASP A 1 519 ? 15.578 35.281 2.59 1 98.44 519 ASP A O 1
ATOM 4250 N N . SER A 1 520 ? 16.516 33.25 2.631 1 98 520 SER A N 1
ATOM 4251 C CA . SER A 1 520 ? 16.578 33.156 1.175 1 98 520 SER A CA 1
ATOM 4252 C C . SER A 1 520 ? 15.18 33.156 0.56 1 98 520 SER A C 1
ATOM 4254 O O . SER A 1 520 ? 14.945 33.812 -0.464 1 98 520 SER A O 1
ATOM 4256 N N . PHE A 1 521 ? 14.305 32.469 1.07 1 98.19 521 PHE A N 1
ATOM 4257 C CA . PHE A 1 521 ? 12.922 32.406 0.605 1 98.19 521 PHE A CA 1
ATOM 4258 C C . PHE A 1 521 ? 12.273 33.781 0.693 1 98.19 521 PHE A C 1
ATOM 4260 O O . PHE A 1 521 ? 11.648 34.25 -0.265 1 98.19 521 PHE A O 1
ATOM 4267 N N . ILE A 1 522 ? 12.445 34.469 1.854 1 97.75 522 ILE A N 1
ATOM 4268 C CA . ILE A 1 522 ? 11.859 35.781 2.105 1 97.75 522 ILE A CA 1
ATOM 4269 C C . ILE A 1 522 ? 12.445 36.812 1.138 1 97.75 522 ILE A C 1
ATOM 4271 O O . ILE A 1 522 ? 11.734 37.656 0.613 1 97.75 522 ILE A O 1
ATOM 4275 N N . GLU A 1 523 ? 13.719 36.688 0.895 1 97.81 523 GLU A N 1
ATOM 4276 C CA . GLU A 1 523 ? 14.367 37.594 -0.06 1 97.81 523 GLU A CA 1
ATOM 4277 C C . GLU A 1 523 ? 13.805 37.375 -1.466 1 97.81 523 GLU A C 1
ATOM 4279 O O . GLU A 1 523 ? 13.609 38.375 -2.199 1 97.81 523 GLU A O 1
ATOM 4284 N N . ASP A 1 524 ? 13.602 36.156 -1.822 1 97.38 524 ASP A N 1
ATOM 4285 C CA . ASP A 1 524 ? 13.023 35.906 -3.133 1 97.38 524 ASP A CA 1
ATOM 4286 C C . ASP A 1 524 ? 11.594 36.438 -3.227 1 97.38 524 ASP A C 1
ATOM 4288 O O . ASP A 1 524 ? 11.172 36.906 -4.281 1 97.38 524 ASP A O 1
ATOM 4292 N N . LEU A 1 525 ? 10.828 36.344 -2.164 1 97.06 525 LEU A N 1
ATOM 4293 C CA . LEU A 1 525 ? 9.492 36.906 -2.127 1 97.06 525 LEU A CA 1
ATOM 4294 C C . LEU A 1 525 ? 9.547 38.438 -2.322 1 97.06 525 LEU A C 1
ATOM 4296 O O . LEU A 1 525 ? 8.742 39 -3.074 1 97.06 525 LEU A O 1
ATOM 4300 N N . LYS A 1 526 ? 10.477 39.062 -1.71 1 95.62 526 LYS A N 1
ATOM 4301 C CA . LYS A 1 526 ? 10.641 40.531 -1.838 1 95.62 526 LYS A CA 1
ATOM 4302 C C . LYS A 1 526 ? 10.953 40.906 -3.279 1 95.62 526 LYS A C 1
ATOM 4304 O O . LYS A 1 526 ? 10.359 41.844 -3.818 1 95.62 526 LYS A O 1
ATOM 4309 N N . LYS A 1 527 ? 11.805 40.156 -3.812 1 95 527 LYS A N 1
ATOM 4310 C CA . LYS A 1 527 ? 12.234 40.438 -5.18 1 95 527 LYS A CA 1
ATOM 4311 C C . LYS A 1 527 ? 11.078 40.25 -6.164 1 95 527 LYS A C 1
ATOM 4313 O O . LYS A 1 527 ? 11.062 40.875 -7.227 1 95 527 LYS A O 1
ATOM 4318 N N . SER A 1 528 ? 10.18 39.438 -5.84 1 93.69 528 SER A N 1
ATOM 4319 C CA . SER A 1 528 ? 9.055 39.156 -6.734 1 93.69 528 SER A CA 1
ATOM 4320 C C . SER A 1 528 ? 7.902 40.125 -6.492 1 93.69 528 SER A C 1
ATOM 4322 O O . SER A 1 528 ? 6.816 39.969 -7.047 1 93.69 528 SER A O 1
ATOM 4324 N N . ASN A 1 529 ? 8 41.094 -5.633 1 91.69 529 ASN A N 1
ATOM 4325 C CA . ASN A 1 529 ? 6.984 42.094 -5.27 1 91.69 529 ASN A CA 1
ATOM 4326 C C . ASN A 1 529 ? 5.77 41.438 -4.621 1 91.69 529 ASN A C 1
ATOM 4328 O O . ASN A 1 529 ? 4.637 41.844 -4.844 1 91.69 529 ASN A O 1
ATOM 4332 N N . TYR A 1 530 ? 6.004 40.375 -3.951 1 93.06 530 TYR A N 1
ATOM 4333 C CA . TYR A 1 530 ? 4.98 39.562 -3.289 1 93.06 530 TYR A CA 1
ATOM 4334 C C . TYR A 1 530 ? 4.285 40.375 -2.191 1 93.06 530 TYR A C 1
ATOM 4336 O O . TYR A 1 530 ? 3.074 40.25 -1.998 1 93.06 530 TYR A O 1
ATOM 4344 N N . PHE A 1 531 ? 4.941 41.219 -1.604 1 90.44 531 PHE A N 1
ATOM 4345 C CA . PHE A 1 531 ? 4.406 41.906 -0.445 1 90.44 531 PHE A CA 1
ATOM 4346 C C . PHE A 1 531 ? 3.715 43.219 -0.868 1 90.44 531 PHE A C 1
ATOM 4348 O O . PHE A 1 531 ? 3.029 43.844 -0.065 1 90.44 531 PHE A O 1
ATOM 4355 N N . ASN A 1 532 ? 3.918 43.625 -2.129 1 80.88 532 ASN A N 1
ATOM 4356 C CA . ASN A 1 532 ? 3.363 44.906 -2.609 1 80.88 532 ASN A CA 1
ATOM 4357 C C . ASN A 1 532 ? 2.109 44.656 -3.451 1 80.88 532 ASN A C 1
ATOM 4359 O O . ASN A 1 532 ? 1.41 45.625 -3.797 1 80.88 532 ASN A O 1
ATOM 4363 N N . GLU A 1 533 ? 1.847 43.469 -3.797 1 66.94 533 GLU A N 1
ATOM 4364 C CA . GLU A 1 533 ? 0.641 43.188 -4.57 1 66.94 533 GLU A CA 1
ATOM 4365 C C . GLU A 1 533 ? -0.605 43.25 -3.689 1 66.94 533 GLU A C 1
ATOM 4367 O O . GLU A 1 533 ? -0.555 42.906 -2.512 1 66.94 533 GLU A O 1
ATOM 4372 N N . MET B 1 1 ? 40.531 -12.562 5.66 1 19.59 1 MET B N 1
ATOM 4373 C CA . MET B 1 1 ? 39.281 -12.773 4.961 1 19.59 1 MET B CA 1
ATOM 4374 C C . MET B 1 1 ? 38.375 -13.727 5.738 1 19.59 1 MET B C 1
ATOM 4376 O O . MET B 1 1 ? 38.562 -14.938 5.711 1 19.59 1 MET B O 1
ATOM 4380 N N . ASN B 1 2 ? 38.062 -13.352 6.965 1 23.83 2 ASN B N 1
ATOM 4381 C CA . ASN B 1 2 ? 37.656 -14.086 8.156 1 23.83 2 ASN B CA 1
ATOM 4382 C C . ASN B 1 2 ? 36.281 -14.766 7.953 1 23.83 2 ASN B C 1
ATOM 4384 O O . ASN B 1 2 ? 35.25 -14.102 7.93 1 23.83 2 ASN B O 1
ATOM 4388 N N . ILE B 1 3 ? 36.188 -15.797 7.133 1 27.83 3 ILE B N 1
ATOM 4389 C CA . ILE B 1 3 ? 35.344 -16.734 6.418 1 27.83 3 ILE B CA 1
ATOM 4390 C C . ILE B 1 3 ? 34.438 -17.453 7.41 1 27.83 3 ILE B C 1
ATOM 4392 O O . ILE B 1 3 ? 33.688 -18.359 7.031 1 27.83 3 ILE B O 1
ATOM 4396 N N . ASN B 1 4 ? 34.844 -17.469 8.648 1 28.28 4 ASN B N 1
ATOM 4397 C CA . ASN B 1 4 ? 34.094 -18.422 9.445 1 28.28 4 ASN B CA 1
ATOM 4398 C C . ASN B 1 4 ? 32.656 -17.984 9.609 1 28.28 4 ASN B C 1
ATOM 4400 O O . ASN B 1 4 ? 32.281 -17.328 10.586 1 28.28 4 ASN B O 1
ATOM 4404 N N . LEU B 1 5 ? 32 -17.531 8.523 1 34.66 5 LEU B N 1
ATOM 4405 C CA . LEU B 1 5 ? 30.594 -17.156 8.641 1 34.66 5 LEU B CA 1
ATOM 4406 C C . LEU B 1 5 ? 29.797 -18.297 9.258 1 34.66 5 LEU B C 1
ATOM 4408 O O . LEU B 1 5 ? 29.547 -19.312 8.609 1 34.66 5 LEU B O 1
ATOM 4412 N N . ASN B 1 6 ? 29.938 -18.609 10.484 1 36 6 ASN B N 1
ATOM 4413 C CA . ASN B 1 6 ? 29.172 -19.594 11.234 1 36 6 ASN B CA 1
ATOM 4414 C C . ASN B 1 6 ? 27.688 -19.562 10.844 1 36 6 ASN B C 1
ATOM 4416 O O . ASN B 1 6 ? 27.125 -18.484 10.656 1 36 6 ASN B O 1
ATOM 4420 N N . LYS B 1 7 ? 27.141 -20.672 10.242 1 42.72 7 LYS B N 1
ATOM 4421 C CA . LYS B 1 7 ? 25.781 -21.016 9.82 1 42.72 7 LYS B CA 1
ATOM 4422 C C . LYS B 1 7 ? 24.75 -20.531 10.836 1 42.72 7 LYS B C 1
ATOM 4424 O O . LYS B 1 7 ? 24.797 -20.922 12.008 1 42.72 7 LYS B O 1
ATOM 4429 N N . THR B 1 8 ? 24.25 -19.422 10.812 1 48.47 8 THR B N 1
ATOM 4430 C CA . THR B 1 8 ? 23.219 -18.906 11.711 1 48.47 8 THR B CA 1
ATOM 4431 C C . THR B 1 8 ? 21.953 -19.75 11.609 1 48.47 8 THR B C 1
ATOM 4433 O O . THR B 1 8 ? 21.328 -19.812 10.547 1 48.47 8 THR B O 1
ATOM 4436 N N . ASN B 1 9 ? 21.859 -20.891 12.352 1 59.06 9 ASN B N 1
ATOM 4437 C CA . ASN B 1 9 ? 20.688 -21.766 12.391 1 59.06 9 ASN B CA 1
ATOM 4438 C C . ASN B 1 9 ? 19.516 -21.094 13.086 1 59.06 9 ASN B C 1
ATOM 4440 O O . ASN B 1 9 ? 18.547 -21.766 13.461 1 59.06 9 ASN B O 1
ATOM 4444 N N . GLU B 1 10 ? 19.75 -19.719 13.289 1 75.62 10 GLU B N 1
ATOM 4445 C CA . GLU B 1 10 ? 18.656 -19.078 14.008 1 75.62 10 GLU B CA 1
ATOM 4446 C C . GLU B 1 10 ? 18.391 -17.672 13.477 1 75.62 10 GLU B C 1
ATOM 4448 O O . GLU B 1 10 ? 19.25 -17.094 12.805 1 75.62 10 GLU B O 1
ATOM 4453 N N . GLU B 1 11 ? 17.219 -17.312 13.602 1 83.62 11 GLU B N 1
ATOM 4454 C CA . GLU B 1 11 ? 16.812 -15.953 13.242 1 83.62 11 GLU B CA 1
ATOM 4455 C C . GLU B 1 11 ? 17.656 -14.914 13.961 1 83.62 11 GLU B C 1
ATOM 4457 O O . GLU B 1 11 ? 18.172 -15.172 15.047 1 83.62 11 GLU B O 1
ATOM 4462 N N . LEU B 1 12 ? 17.984 -13.836 13.273 1 90.56 12 LEU B N 1
ATOM 4463 C CA . LEU B 1 12 ? 18.688 -12.711 13.883 1 90.56 12 LEU B CA 1
ATOM 4464 C C . LEU B 1 12 ? 17.969 -12.234 15.141 1 90.56 12 LEU B C 1
ATOM 4466 O O . LEU B 1 12 ? 16.75 -12.016 15.109 1 90.56 12 LEU B O 1
ATOM 4470 N N . SER B 1 13 ? 18.703 -12.148 16.25 1 91.94 13 SER B N 1
ATOM 4471 C CA . SER B 1 13 ? 18.094 -11.773 17.531 1 91.94 13 SER B CA 1
ATOM 4472 C C . SER B 1 13 ? 17.828 -10.273 17.594 1 91.94 13 SER B C 1
ATOM 4474 O O . SER B 1 13 ? 18.688 -9.469 17.234 1 91.94 13 SER B O 1
ATOM 4476 N N . SER B 1 14 ? 16.703 -9.945 18.156 1 93.75 14 SER B N 1
ATOM 4477 C CA . SER B 1 14 ? 16.328 -8.547 18.297 1 93.75 14 SER B CA 1
ATOM 4478 C C . SER B 1 14 ? 17.141 -7.867 19.406 1 93.75 14 SER B C 1
ATOM 4480 O O . SER B 1 14 ? 17.188 -6.641 19.484 1 93.75 14 SER B O 1
ATOM 4482 N N . LYS B 1 15 ? 17.766 -8.586 20.266 1 93.88 15 LYS B N 1
ATOM 4483 C CA . LYS B 1 15 ? 18.484 -8.055 21.422 1 93.88 15 LYS B CA 1
ATOM 4484 C C . LYS B 1 15 ? 19.594 -7.094 20.969 1 93.88 15 LYS B C 1
ATOM 4486 O O . LYS B 1 15 ? 19.938 -6.16 21.703 1 93.88 15 LYS B O 1
ATOM 4491 N N . TYR B 1 16 ? 20.141 -7.324 19.812 1 95.12 16 TYR B N 1
ATOM 4492 C CA . TYR B 1 16 ? 21.25 -6.508 19.328 1 95.12 16 TYR B CA 1
ATOM 4493 C C . TYR B 1 16 ? 20.766 -5.113 18.938 1 95.12 16 TYR B C 1
ATOM 4495 O O . TYR B 1 16 ? 21.578 -4.191 18.797 1 95.12 16 TYR B O 1
ATOM 4503 N N . PHE B 1 17 ? 19.469 -4.961 18.781 1 97.12 17 PHE B N 1
ATOM 4504 C CA . PHE B 1 17 ? 18.938 -3.736 18.203 1 97.12 17 PHE B CA 1
ATOM 4505 C C . PHE B 1 17 ? 18.094 -2.969 19.203 1 97.12 17 PHE B C 1
ATOM 4507 O O . PHE B 1 17 ? 17.359 -2.047 18.828 1 97.12 17 PHE B O 1
ATOM 4514 N N . LYS B 1 18 ? 18.141 -3.307 20.422 1 96.44 18 LYS B N 1
ATOM 4515 C CA . LYS B 1 18 ? 17.344 -2.656 21.469 1 96.44 18 LYS B CA 1
ATOM 4516 C C . LYS B 1 18 ? 17.641 -1.16 21.516 1 96.44 18 LYS B C 1
ATOM 4518 O O . LYS B 1 18 ? 18.797 -0.75 21.484 1 96.44 18 LYS B O 1
ATOM 4523 N N . ILE B 1 19 ? 16.547 -0.395 21.547 1 94.94 19 ILE B N 1
ATOM 4524 C CA . ILE B 1 19 ? 16.641 1.06 21.609 1 94.94 19 ILE B CA 1
ATOM 4525 C C . ILE B 1 19 ? 16.141 1.546 22.969 1 94.94 19 ILE B C 1
ATOM 4527 O O . ILE B 1 19 ? 15.102 1.092 23.453 1 94.94 19 ILE B O 1
ATOM 4531 N N . ASN B 1 20 ? 16.891 2.406 23.547 1 89.19 20 ASN B N 1
ATOM 4532 C CA . ASN B 1 20 ? 16.469 3.045 24.781 1 89.19 20 ASN B CA 1
ATOM 4533 C C . ASN B 1 20 ? 16.469 4.566 24.672 1 89.19 20 ASN B C 1
ATOM 4535 O O . ASN B 1 20 ? 16.438 5.105 23.562 1 89.19 20 ASN B O 1
ATOM 4539 N N . ASN B 1 21 ? 16.406 5.258 25.781 1 90.44 21 ASN B N 1
ATOM 4540 C CA . ASN B 1 21 ? 16.266 6.711 25.781 1 90.44 21 ASN B CA 1
ATOM 4541 C C . ASN B 1 21 ? 17.625 7.398 25.594 1 90.44 21 ASN B C 1
ATOM 4543 O O . ASN B 1 21 ? 17.688 8.625 25.469 1 90.44 21 ASN B O 1
ATOM 4547 N N . GLU B 1 22 ? 18.656 6.566 25.422 1 92.75 22 GLU B N 1
ATOM 4548 C CA . GLU B 1 22 ? 19.984 7.109 25.203 1 92.75 22 GLU B CA 1
ATOM 4549 C C . GLU B 1 22 ? 20.484 6.797 23.797 1 92.75 22 GLU B C 1
ATOM 4551 O O . GLU B 1 22 ? 20.062 5.816 23.188 1 92.75 22 GLU B O 1
ATOM 4556 N N . LYS B 1 23 ? 21.359 7.727 23.406 1 95 23 LYS B N 1
ATOM 4557 C CA . LYS B 1 23 ? 22.031 7.426 22.156 1 95 23 LYS B CA 1
ATOM 4558 C C . LYS B 1 23 ? 22.859 6.141 22.25 1 95 23 LYS B C 1
ATOM 4560 O O . LYS B 1 23 ? 23.578 5.938 23.234 1 95 23 LYS B O 1
ATOM 4565 N N . MET B 1 24 ? 22.688 5.359 21.266 1 95.56 24 MET B N 1
ATOM 4566 C CA . MET B 1 24 ? 23.453 4.117 21.266 1 95.56 24 MET B CA 1
ATOM 4567 C C . MET B 1 24 ? 24.953 4.395 21.109 1 95.56 24 MET B C 1
ATOM 4569 O O . MET B 1 24 ? 25.344 5.258 20.312 1 95.56 24 MET B O 1
ATOM 4573 N N . THR B 1 25 ? 25.781 3.662 21.875 1 95.81 25 THR B N 1
ATOM 4574 C CA . THR B 1 25 ? 27.219 3.842 21.75 1 95.81 25 THR B CA 1
ATOM 4575 C C . THR B 1 25 ? 27.703 3.346 20.391 1 95.81 25 THR B C 1
ATOM 4577 O O . THR B 1 25 ? 27.094 2.463 19.781 1 95.81 25 THR B O 1
ATOM 4580 N N . LEU B 1 26 ? 28.766 3.906 19.969 1 95.56 26 LEU B N 1
ATOM 4581 C CA . LEU B 1 26 ? 29.328 3.51 18.672 1 95.56 26 LEU B CA 1
ATOM 4582 C C . LEU B 1 26 ? 29.672 2.021 18.672 1 95.56 26 LEU B C 1
ATOM 4584 O O . LEU B 1 26 ? 29.469 1.344 17.656 1 95.56 26 LEU B O 1
ATOM 4588 N N . LYS B 1 27 ? 30.141 1.502 19.75 1 96.56 27 LYS B N 1
ATOM 4589 C CA . LYS B 1 27 ? 30.516 0.095 19.844 1 96.56 27 LYS B CA 1
ATOM 4590 C C . LYS B 1 27 ? 29.297 -0.813 19.703 1 96.56 27 LYS B C 1
ATOM 4592 O O . LYS B 1 27 ? 29.344 -1.8 18.969 1 96.56 27 LYS B O 1
ATOM 4597 N N . LYS B 1 28 ? 28.297 -0.51 20.422 1 96.31 28 LYS B N 1
ATOM 4598 C CA . LYS B 1 28 ? 27.062 -1.293 20.359 1 96.31 28 LYS B CA 1
ATOM 4599 C C . LYS B 1 28 ? 26.453 -1.224 18.969 1 96.31 28 LYS B C 1
ATOM 4601 O O . LYS B 1 28 ? 25.953 -2.225 18.453 1 96.31 28 LYS B O 1
ATOM 4606 N N . LYS B 1 29 ? 26.516 -0.052 18.453 1 96.69 29 LYS B N 1
ATOM 4607 C CA . LYS B 1 29 ? 25.953 0.147 17.109 1 96.69 29 LYS B CA 1
ATOM 4608 C C . LYS B 1 29 ? 26.734 -0.645 16.062 1 96.69 29 LYS B C 1
ATOM 4610 O O . LYS B 1 29 ? 26.141 -1.295 15.203 1 96.69 29 LYS B O 1
ATOM 4615 N N . GLU B 1 30 ? 27.984 -0.583 16.109 1 97.12 30 GLU B N 1
ATOM 4616 C CA . GLU B 1 30 ? 28.828 -1.325 15.188 1 97.12 30 GLU B CA 1
ATOM 4617 C C . GLU B 1 30 ? 28.594 -2.828 15.297 1 97.12 30 GLU B C 1
ATOM 4619 O O . GLU B 1 30 ? 28.562 -3.533 14.289 1 97.12 30 GLU B O 1
ATOM 4624 N N . LYS B 1 31 ? 28.453 -3.268 16.5 1 97.44 31 LYS B N 1
ATOM 4625 C CA . LYS B 1 31 ? 28.172 -4.684 16.734 1 97.44 31 LYS B CA 1
ATOM 4626 C C . LYS B 1 31 ? 26.828 -5.086 16.125 1 97.44 31 LYS B C 1
ATOM 4628 O O . LYS B 1 31 ? 26.734 -6.129 15.469 1 97.44 31 LYS B O 1
ATOM 4633 N N . ALA B 1 32 ? 25.812 -4.289 16.359 1 97.62 32 ALA B N 1
ATOM 4634 C CA . ALA B 1 32 ? 24.5 -4.559 15.805 1 97.62 32 ALA B CA 1
ATOM 4635 C C . ALA B 1 32 ? 24.531 -4.594 14.273 1 97.62 32 ALA B C 1
ATOM 4637 O O . ALA B 1 32 ? 23.984 -5.508 13.656 1 97.62 32 ALA B O 1
ATOM 4638 N N . LEU B 1 33 ? 25.203 -3.645 13.695 1 97.75 33 LEU B N 1
ATOM 4639 C CA . LEU B 1 33 ? 25.297 -3.543 12.242 1 97.75 33 LEU B CA 1
ATOM 4640 C C . LEU B 1 33 ? 26.062 -4.719 11.664 1 97.75 33 LEU B C 1
ATOM 4642 O O . LEU B 1 33 ? 25.734 -5.215 10.586 1 97.75 33 LEU B O 1
ATOM 4646 N N . LYS B 1 34 ? 27.078 -5.113 12.375 1 97.5 34 LYS B N 1
ATOM 4647 C CA . LYS B 1 34 ? 27.859 -6.266 11.93 1 97.5 34 LYS B CA 1
ATOM 4648 C C . LYS B 1 34 ? 27.031 -7.543 11.969 1 97.5 34 LYS B C 1
ATOM 4650 O O . LYS B 1 34 ? 27.094 -8.359 11.047 1 97.5 34 LYS B O 1
ATOM 4655 N N . LYS B 1 35 ? 26.266 -7.734 13.047 1 97.06 35 LYS B N 1
ATOM 4656 C CA . LYS B 1 35 ? 25.406 -8.906 13.156 1 97.06 35 LYS B CA 1
ATOM 4657 C C . LYS B 1 35 ? 24.375 -8.945 12.031 1 97.06 35 LYS B C 1
ATOM 4659 O O . LYS B 1 35 ? 24.109 -10.016 11.469 1 97.06 35 LYS B O 1
ATOM 4664 N N . LEU B 1 36 ? 23.828 -7.816 11.742 1 97.38 36 LEU B N 1
ATOM 4665 C CA . LEU B 1 36 ? 22.859 -7.723 10.648 1 97.38 36 LEU B CA 1
ATOM 4666 C C . LEU B 1 36 ? 23.516 -8.078 9.312 1 97.38 36 LEU B C 1
ATOM 4668 O O . LEU B 1 36 ? 22.984 -8.883 8.555 1 97.38 36 LEU B O 1
ATOM 4672 N N . SER B 1 37 ? 24.625 -7.441 9.047 1 97 37 SER B N 1
ATOM 4673 C CA . SER B 1 37 ? 25.344 -7.66 7.793 1 97 37 SER B CA 1
ATOM 4674 C C . SER B 1 37 ? 25.719 -9.125 7.621 1 97 37 SER B C 1
ATOM 4676 O O . SER B 1 37 ? 25.547 -9.695 6.543 1 97 37 SER B O 1
ATOM 4678 N N . ASP B 1 38 ? 26.25 -9.703 8.68 1 96.56 38 ASP B N 1
ATOM 4679 C CA . ASP B 1 38 ? 26.641 -11.102 8.633 1 96.56 38 ASP B CA 1
ATOM 4680 C C . ASP B 1 38 ? 25.453 -12.008 8.344 1 96.56 38 ASP B C 1
ATOM 4682 O O . ASP B 1 38 ? 25.547 -12.922 7.512 1 96.56 38 ASP B O 1
ATOM 4686 N N . TYR B 1 39 ? 24.438 -11.75 8.992 1 96.12 39 TYR B N 1
ATOM 4687 C CA . TYR B 1 39 ? 23.234 -12.57 8.836 1 96.12 39 TYR B CA 1
ATOM 4688 C C . TYR B 1 39 ? 22.719 -12.508 7.398 1 96.12 39 TYR B C 1
ATOM 4690 O O . TYR B 1 39 ? 22.484 -13.539 6.777 1 96.12 39 TYR B O 1
ATOM 4698 N N . GLU B 1 40 ? 22.531 -11.312 6.859 1 96.75 40 GLU B N 1
ATOM 4699 C CA . GLU B 1 40 ? 21.984 -11.125 5.52 1 96.75 40 GLU B CA 1
ATOM 4700 C C . GLU B 1 40 ? 22.906 -11.727 4.461 1 96.75 40 GLU B C 1
ATOM 4702 O O . GLU B 1 40 ? 22.438 -12.305 3.477 1 96.75 40 GLU B O 1
ATOM 4707 N N . THR B 1 41 ? 24.188 -11.555 4.668 1 95.69 41 THR B N 1
ATOM 4708 C CA . THR B 1 41 ? 25.156 -12.078 3.711 1 95.69 41 THR B CA 1
ATOM 4709 C C . THR B 1 41 ? 25.109 -13.602 3.664 1 95.69 41 THR B C 1
ATOM 4711 O O . THR B 1 41 ? 25.141 -14.195 2.586 1 95.69 41 THR B O 1
ATOM 4714 N N . ILE B 1 42 ? 24.984 -14.211 4.789 1 95 42 ILE B N 1
ATOM 4715 C CA . ILE B 1 42 ? 24.953 -15.664 4.883 1 95 42 ILE B CA 1
ATOM 4716 C C . ILE B 1 42 ? 23.688 -16.188 4.23 1 95 42 ILE B C 1
ATOM 4718 O O . ILE B 1 42 ? 23.734 -17.125 3.428 1 95 42 ILE B O 1
ATOM 4722 N N . GLN B 1 43 ? 22.594 -15.594 4.551 1 95.44 43 GLN B N 1
ATOM 4723 C CA . GLN B 1 43 ? 21.312 -16.062 4.031 1 95.44 43 GLN B CA 1
ATOM 4724 C C . GLN B 1 43 ? 21.203 -15.82 2.531 1 95.44 43 GLN B C 1
ATOM 4726 O O . GLN B 1 43 ? 20.594 -16.609 1.81 1 95.44 43 GLN B O 1
ATOM 4731 N N . LYS B 1 44 ? 21.781 -14.758 2.088 1 96.81 44 LYS B N 1
ATOM 4732 C CA . LYS B 1 44 ? 21.75 -14.461 0.66 1 96.81 44 LYS B CA 1
ATOM 4733 C C . LYS B 1 44 ? 22.484 -15.531 -0.139 1 96.81 44 LYS B C 1
ATOM 4735 O O . LYS B 1 44 ? 22.078 -15.883 -1.245 1 96.81 44 LYS B O 1
ATOM 4740 N N . LYS B 1 45 ? 23.516 -16.094 0.369 1 95.94 45 LYS B N 1
ATOM 4741 C CA . LYS B 1 45 ? 24.359 -17.047 -0.323 1 95.94 45 LYS B CA 1
ATOM 4742 C C . LYS B 1 45 ? 23.594 -18.328 -0.648 1 95.94 45 LYS B C 1
ATOM 4744 O O . LYS B 1 45 ? 23.891 -19 -1.645 1 95.94 45 LYS B O 1
ATOM 4749 N N . THR B 1 46 ? 22.625 -18.656 0.16 1 96.81 46 THR B N 1
ATOM 4750 C CA . THR B 1 46 ? 21.922 -19.906 -0.033 1 96.81 46 THR B CA 1
ATOM 4751 C C . THR B 1 46 ? 20.453 -19.672 -0.385 1 96.81 46 THR B C 1
ATOM 4753 O O . THR B 1 46 ? 19.641 -20.594 -0.37 1 96.81 46 THR B O 1
ATOM 4756 N N . PHE B 1 47 ? 20.109 -18.484 -0.659 1 97.5 47 PHE B N 1
ATOM 4757 C CA . PHE B 1 47 ? 18.719 -18.109 -0.922 1 97.5 47 PHE B CA 1
ATOM 4758 C C . PHE B 1 47 ? 18.203 -18.844 -2.154 1 97.5 47 PHE B C 1
ATOM 4760 O O . PHE B 1 47 ? 18.719 -18.656 -3.258 1 97.5 47 PHE B O 1
ATOM 4767 N N . LEU B 1 48 ? 17.047 -19.672 -1.949 1 97.81 48 LEU B N 1
ATOM 4768 C CA . LEU B 1 48 ? 16.656 -20.562 -3.045 1 97.81 48 LEU B CA 1
ATOM 4769 C C . LEU B 1 48 ? 15.156 -20.781 -3.055 1 97.81 48 LEU B C 1
ATOM 4771 O O . LEU B 1 48 ? 14.609 -21.312 -4.023 1 97.81 48 LEU B O 1
ATOM 4775 N N . GLY B 1 49 ? 14.461 -20.266 -2.08 1 95.88 49 GLY B N 1
ATOM 4776 C CA . GLY B 1 49 ? 13.109 -20.75 -1.876 1 95.88 49 GLY B CA 1
ATOM 4777 C C . GLY B 1 49 ? 12.039 -19.75 -2.283 1 95.88 49 GLY B C 1
ATOM 4778 O O . GLY B 1 49 ? 10.852 -20.078 -2.312 1 95.88 49 GLY B O 1
ATOM 4779 N N . TYR B 1 50 ? 12.328 -18.516 -2.582 1 94.31 50 TYR B N 1
ATOM 4780 C CA . TYR B 1 50 ? 11.336 -17.5 -2.867 1 94.31 50 TYR B CA 1
ATOM 4781 C C . TYR B 1 50 ? 11.586 -16.844 -4.227 1 94.31 50 TYR B C 1
ATOM 4783 O O . TYR B 1 50 ? 12.703 -16.906 -4.75 1 94.31 50 TYR B O 1
ATOM 4791 N N . GLN B 1 51 ? 10.5 -16.266 -4.75 1 94.88 51 GLN B N 1
ATOM 4792 C CA . GLN B 1 51 ? 10.555 -15.562 -6.027 1 94.88 51 GLN B CA 1
ATOM 4793 C C . GLN B 1 51 ? 11.203 -14.195 -5.875 1 94.88 51 GLN B C 1
ATOM 4795 O O . GLN B 1 51 ? 10.555 -13.164 -6.098 1 94.88 51 GLN B O 1
ATOM 4800 N N . MET B 1 52 ? 12.406 -14.219 -5.504 1 96.25 52 MET B N 1
ATOM 4801 C CA . MET B 1 52 ? 13.164 -12.977 -5.336 1 96.25 52 MET B CA 1
ATOM 4802 C C . MET B 1 52 ? 14.555 -13.109 -5.941 1 96.25 52 MET B C 1
ATOM 4804 O O . MET B 1 52 ? 15.375 -13.898 -5.473 1 96.25 52 MET B O 1
ATOM 4808 N N . ASN B 1 53 ? 14.773 -12.32 -6.988 1 97.75 53 ASN B N 1
ATOM 4809 C CA . ASN B 1 53 ? 16.078 -12.312 -7.629 1 97.75 53 ASN B CA 1
ATOM 4810 C C . ASN B 1 53 ? 17.109 -11.555 -6.793 1 97.75 53 ASN B C 1
ATOM 4812 O O . ASN B 1 53 ? 16.859 -10.43 -6.371 1 97.75 53 ASN B O 1
ATOM 4816 N N . GLU B 1 54 ? 18.25 -12.211 -6.516 1 97.62 54 GLU B N 1
ATOM 4817 C CA . GLU B 1 54 ? 19.281 -11.617 -5.672 1 97.62 54 GLU B CA 1
ATOM 4818 C C . GLU B 1 54 ? 20.5 -11.211 -6.496 1 97.62 54 GLU B C 1
ATOM 4820 O O . GLU B 1 54 ? 21.547 -10.852 -5.938 1 97.62 54 GLU B O 1
ATOM 4825 N N . LYS B 1 55 ? 20.375 -11.281 -7.793 1 96.56 55 LYS B N 1
ATOM 4826 C CA . LYS B 1 55 ? 21.484 -10.883 -8.664 1 96.56 55 LYS B CA 1
ATOM 4827 C C . LYS B 1 55 ? 21.281 -9.461 -9.188 1 96.56 55 LYS B C 1
ATOM 4829 O O . LYS B 1 55 ? 20.812 -9.266 -10.312 1 96.56 55 LYS B O 1
ATOM 4834 N N . PHE B 1 56 ? 21.75 -8.453 -8.461 1 95.38 56 PHE B N 1
ATOM 4835 C CA . PHE B 1 56 ? 21.719 -7.047 -8.852 1 95.38 56 PHE B CA 1
ATOM 4836 C C . PHE B 1 56 ? 22.734 -6.242 -8.055 1 95.38 56 PHE B C 1
ATOM 4838 O O . PHE B 1 56 ? 23.234 -6.703 -7.031 1 95.38 56 PHE B O 1
ATOM 4845 N N . ASN B 1 57 ? 23.094 -5.125 -8.594 1 95.44 57 ASN B N 1
ATOM 4846 C CA . ASN B 1 57 ? 24.016 -4.191 -7.965 1 95.44 57 ASN B CA 1
ATOM 4847 C C . ASN B 1 57 ? 23.578 -2.744 -8.164 1 95.44 57 ASN B C 1
ATOM 4849 O O . ASN B 1 57 ? 23.844 -2.143 -9.203 1 95.44 57 ASN B O 1
ATOM 4853 N N . PHE B 1 58 ? 23.031 -2.139 -7.16 1 97.56 58 PHE B N 1
ATOM 4854 C CA . PHE B 1 58 ? 22.531 -0.777 -7.27 1 97.56 58 PHE B CA 1
ATOM 4855 C C . PHE B 1 58 ? 23.344 0.181 -6.414 1 97.56 58 PHE B C 1
ATOM 4857 O O . PHE B 1 58 ? 23.25 1.4 -6.57 1 97.56 58 PHE B O 1
ATOM 4864 N N . GLU B 1 59 ? 24.203 -0.378 -5.551 1 96.94 59 GLU B N 1
ATOM 4865 C CA . GLU B 1 59 ? 24.984 0.433 -4.621 1 96.94 59 GLU B CA 1
ATOM 4866 C C . GLU B 1 59 ? 25.859 1.436 -5.367 1 96.94 59 GLU B C 1
ATOM 4868 O O . GLU B 1 59 ? 25.953 2.604 -4.98 1 96.94 59 GLU B O 1
ATOM 4873 N N . LYS B 1 60 ? 26.406 1.066 -6.406 1 94.19 60 LYS B N 1
ATOM 4874 C CA . LYS B 1 60 ? 27.422 1.847 -7.113 1 94.19 60 LYS B CA 1
ATOM 4875 C C . LYS B 1 60 ? 26.844 3.178 -7.594 1 94.19 60 LYS B C 1
ATOM 4877 O O . LYS B 1 60 ? 27.422 4.238 -7.32 1 94.19 60 LYS B O 1
ATOM 4882 N N . ASN B 1 61 ? 25.719 3.189 -8.266 1 95.81 61 ASN B N 1
ATOM 4883 C CA . ASN B 1 61 ? 25.203 4.391 -8.914 1 95.81 61 ASN B CA 1
ATOM 4884 C C . ASN B 1 61 ? 24.156 5.098 -8.055 1 95.81 61 ASN B C 1
ATOM 4886 O O . ASN B 1 61 ? 23.828 6.262 -8.297 1 95.81 61 ASN B O 1
ATOM 4890 N N . TYR B 1 62 ? 23.688 4.426 -7.008 1 97.88 62 TYR B N 1
ATOM 4891 C CA . TYR B 1 62 ? 22.469 4.98 -6.434 1 97.88 62 TYR B CA 1
ATOM 4892 C C . TYR B 1 62 ? 22.609 5.176 -4.93 1 97.88 62 TYR B C 1
ATOM 4894 O O . TYR B 1 62 ? 21.688 5.645 -4.27 1 97.88 62 TYR B O 1
ATOM 4902 N N . SER B 1 63 ? 23.75 4.918 -4.332 1 97.88 63 SER B N 1
ATOM 4903 C CA . SER B 1 63 ? 23.938 5.012 -2.887 1 97.88 63 SER B CA 1
ATOM 4904 C C . SER B 1 63 ? 23.641 6.426 -2.383 1 97.88 63 SER B C 1
ATOM 4906 O O . SER B 1 63 ? 23.141 6.602 -1.274 1 97.88 63 SER B O 1
ATOM 4908 N N . LYS B 1 64 ? 23.953 7.441 -3.184 1 97 64 LYS B N 1
ATOM 4909 C CA . LYS B 1 64 ? 23.797 8.828 -2.764 1 97 64 LYS B CA 1
ATOM 4910 C C . LYS B 1 64 ? 22.328 9.164 -2.49 1 97 64 LYS B C 1
ATOM 4912 O O . LYS B 1 64 ? 22.031 10.062 -1.696 1 97 64 LYS B O 1
ATOM 4917 N N . TYR B 1 65 ? 21.453 8.492 -3.123 1 98 65 TYR B N 1
ATOM 4918 C CA . TYR B 1 65 ? 20.031 8.805 -3.008 1 98 65 TYR B CA 1
ATOM 4919 C C . TYR B 1 65 ? 19.469 8.305 -1.686 1 98 65 TYR B C 1
ATOM 4921 O O . TYR B 1 65 ? 18.312 8.594 -1.346 1 98 65 TYR B O 1
ATOM 4929 N N . LEU B 1 66 ? 20.25 7.551 -0.906 1 98.19 66 LEU B N 1
ATOM 4930 C CA . LEU B 1 66 ? 19.891 7.223 0.469 1 98.19 66 LEU B CA 1
ATOM 4931 C C . LEU B 1 66 ? 19.938 8.469 1.351 1 98.19 66 LEU B C 1
ATOM 4933 O O . LEU B 1 66 ? 19.422 8.453 2.473 1 98.19 66 LEU B O 1
ATOM 4937 N N . ASN B 1 67 ? 20.469 9.555 0.792 1 98 67 ASN B N 1
ATOM 4938 C CA . ASN B 1 67 ? 20.562 10.797 1.552 1 98 67 ASN B CA 1
ATOM 4939 C C . ASN B 1 67 ? 19.609 11.859 1.012 1 98 67 ASN B C 1
ATOM 4941 O O . ASN B 1 67 ? 19.719 13.039 1.344 1 98 67 ASN B O 1
ATOM 4945 N N . ILE B 1 68 ? 18.688 11.523 0.148 1 97.88 68 ILE B N 1
ATOM 4946 C CA . ILE B 1 68 ? 17.703 12.438 -0.413 1 97.88 68 ILE B CA 1
ATOM 4947 C C . ILE B 1 68 ? 16.312 11.828 -0.298 1 97.88 68 ILE B C 1
ATOM 4949 O O . ILE B 1 68 ? 16.078 10.711 -0.756 1 97.88 68 ILE B O 1
ATOM 4953 N N . GLY B 1 69 ? 15.43 12.539 0.4 1 97.56 69 GLY B N 1
ATOM 4954 C CA . GLY B 1 69 ? 14.039 12.133 0.407 1 97.56 69 GLY B CA 1
ATOM 4955 C C . GLY B 1 69 ? 13.305 12.484 -0.875 1 97.56 69 GLY B C 1
ATOM 4956 O O . GLY B 1 69 ? 13.195 13.664 -1.227 1 97.56 69 GLY B O 1
ATOM 4957 N N . MET B 1 70 ? 12.922 11.484 -1.636 1 97.25 70 MET B N 1
ATOM 4958 C CA . MET B 1 70 ? 12.195 11.688 -2.885 1 97.25 70 MET B CA 1
ATOM 4959 C C . MET B 1 70 ? 10.82 11.023 -2.828 1 97.25 70 MET B C 1
ATOM 4961 O O . MET B 1 70 ? 10.633 10.039 -2.111 1 97.25 70 MET B O 1
ATOM 4965 N N . ASN B 1 71 ? 9.828 11.57 -3.531 1 95.81 71 ASN B N 1
ATOM 4966 C CA . ASN B 1 71 ? 8.453 11.086 -3.48 1 95.81 71 ASN B CA 1
ATOM 4967 C C . ASN B 1 71 ? 7.723 11.328 -4.797 1 95.81 71 ASN B C 1
ATOM 4969 O O . ASN B 1 71 ? 7.621 12.469 -5.254 1 95.81 71 ASN B O 1
ATOM 4973 N N . ASN B 1 72 ? 7.246 10.258 -5.449 1 93.88 72 ASN B N 1
ATOM 4974 C CA . ASN B 1 72 ? 6.449 10.375 -6.664 1 93.88 72 ASN B CA 1
ATOM 4975 C C . ASN B 1 72 ? 4.957 10.469 -6.348 1 93.88 72 ASN B C 1
ATOM 4977 O O . ASN B 1 72 ? 4.199 9.539 -6.617 1 93.88 72 ASN B O 1
ATOM 4981 N N . VAL B 1 73 ? 4.547 11.586 -6.012 1 88.31 73 VAL B N 1
ATOM 4982 C CA . VAL B 1 73 ? 3.16 11.789 -5.605 1 88.31 73 VAL B CA 1
ATOM 4983 C C . VAL B 1 73 ? 2.271 11.891 -6.844 1 88.31 73 VAL B C 1
ATOM 4985 O O . VAL B 1 73 ? 2.629 12.555 -7.82 1 88.31 73 VAL B O 1
ATOM 4988 N N . GLY B 1 74 ? 1.172 11.172 -6.852 1 82.25 74 GLY B N 1
ATOM 4989 C CA . GLY B 1 74 ? 0.133 11.344 -7.855 1 82.25 74 GLY B CA 1
ATOM 4990 C C . GLY B 1 74 ? 0.452 10.656 -9.172 1 82.25 74 GLY B C 1
ATOM 4991 O O . GLY B 1 74 ? 1.166 9.656 -9.195 1 82.25 74 GLY B O 1
ATOM 4992 N N . ASP B 1 75 ? -0.141 11.156 -10.242 1 85.88 75 ASP B N 1
ATOM 4993 C CA . ASP B 1 75 ? -0.035 10.609 -11.594 1 85.88 75 ASP B CA 1
ATOM 4994 C C . ASP B 1 75 ? 1.359 10.836 -12.172 1 85.88 75 ASP B C 1
ATOM 4996 O O . ASP B 1 75 ? 1.845 11.969 -12.211 1 85.88 75 ASP B O 1
ATOM 5000 N N . PRO B 1 76 ? 1.949 9.766 -12.648 1 91.25 76 PRO B N 1
ATOM 5001 C CA . PRO B 1 76 ? 3.311 9.914 -13.172 1 91.25 76 PRO B CA 1
ATOM 5002 C C . PRO B 1 76 ? 3.383 10.844 -14.383 1 91.25 76 PRO B C 1
ATOM 5004 O O . PRO B 1 76 ? 4.434 11.43 -14.656 1 91.25 76 PRO B O 1
ATOM 5007 N N . PHE B 1 77 ? 2.309 11.008 -15.062 1 87.88 77 PHE B N 1
ATOM 5008 C CA . PHE B 1 77 ? 2.326 11.734 -16.328 1 87.88 77 PHE B CA 1
ATOM 5009 C C . PHE B 1 77 ? 1.914 13.188 -16.125 1 87.88 77 PHE B C 1
ATOM 5011 O O . PHE B 1 77 ? 1.864 13.961 -17.078 1 87.88 77 PHE B O 1
ATOM 5018 N N . VAL B 1 78 ? 1.622 13.516 -14.875 1 80.75 78 VAL B N 1
ATOM 5019 C CA . VAL B 1 78 ? 1.227 14.883 -14.547 1 80.75 78 VAL B CA 1
ATOM 5020 C C . VAL B 1 78 ? 2.244 15.492 -13.586 1 80.75 78 VAL B C 1
ATOM 5022 O O . VAL B 1 78 ? 2.574 14.898 -12.555 1 80.75 78 VAL B O 1
ATOM 5025 N N . GLY B 1 79 ? 2.74 16.609 -13.977 1 77.19 79 GLY B N 1
ATOM 5026 C CA . GLY B 1 79 ? 3.678 17.297 -13.102 1 77.19 79 GLY B CA 1
ATOM 5027 C C . GLY B 1 79 ? 3.078 17.672 -11.758 1 77.19 79 GLY B C 1
ATOM 5028 O O . GLY B 1 79 ? 1.861 17.594 -11.57 1 77.19 79 GLY B O 1
ATOM 5029 N N . GLY B 1 80 ? 3.889 17.969 -10.781 1 78.62 80 GLY B N 1
ATOM 5030 C CA . GLY B 1 80 ? 3.467 18.375 -9.453 1 78.62 80 GLY B CA 1
ATOM 5031 C C . GLY B 1 80 ? 4.414 19.375 -8.812 1 78.62 80 GLY B C 1
ATOM 5032 O O . GLY B 1 80 ? 5.477 19.672 -9.359 1 78.62 80 GLY B O 1
ATOM 5033 N N . ASP B 1 81 ? 3.918 19.859 -7.711 1 86.12 81 ASP B N 1
ATOM 5034 C CA . ASP B 1 81 ? 4.688 20.891 -7.031 1 86.12 81 ASP B CA 1
ATOM 5035 C C . ASP B 1 81 ? 5.781 20.281 -6.16 1 86.12 81 ASP B C 1
ATOM 5037 O O . ASP B 1 81 ? 6.695 20.984 -5.723 1 86.12 81 ASP B O 1
ATOM 5041 N N . LEU B 1 82 ? 5.664 19.031 -5.895 1 91.62 82 LEU B N 1
ATOM 5042 C CA . LEU B 1 82 ? 6.766 18.359 -5.207 1 91.62 82 LEU B CA 1
ATOM 5043 C C . LEU B 1 82 ? 7.898 18.047 -6.18 1 91.62 82 LEU B C 1
ATOM 5045 O O . LEU B 1 82 ? 7.848 17.031 -6.883 1 91.62 82 LEU B O 1
ATOM 5049 N N . THR B 1 83 ? 8.875 18.734 -6.109 1 93.75 83 THR B N 1
ATOM 5050 C CA . THR B 1 83 ? 9.875 18.719 -7.172 1 93.75 83 THR B CA 1
ATOM 5051 C C . THR B 1 83 ? 10.898 17.609 -6.926 1 93.75 83 THR B C 1
ATOM 5053 O O . THR B 1 83 ? 11.602 17.188 -7.852 1 93.75 83 THR B O 1
ATOM 5056 N N . LEU B 1 84 ? 11.109 17.219 -5.703 1 96.19 84 LEU B N 1
ATOM 5057 C CA . LEU B 1 84 ? 11.977 16.078 -5.426 1 96.19 84 LEU B CA 1
ATOM 5058 C C . LEU B 1 84 ? 11.289 14.766 -5.781 1 96.19 84 LEU B C 1
ATOM 5060 O O . LEU B 1 84 ? 10.758 14.086 -4.906 1 96.19 84 LEU B O 1
ATOM 5064 N N . ASN B 1 85 ? 11.266 14.43 -7.039 1 95.88 85 ASN B N 1
ATOM 5065 C CA . ASN B 1 85 ? 10.617 13.227 -7.559 1 95.88 85 ASN B CA 1
ATOM 5066 C C . ASN B 1 85 ? 11.375 12.656 -8.758 1 95.88 85 ASN B C 1
ATOM 5068 O O . ASN B 1 85 ? 12.352 13.25 -9.219 1 95.88 85 ASN B O 1
ATOM 5072 N N . THR B 1 86 ? 10.984 11.469 -9.188 1 97.69 86 THR B N 1
ATOM 5073 C CA . THR B 1 86 ? 11.617 10.797 -10.312 1 97.69 86 THR B CA 1
ATOM 5074 C C . THR B 1 86 ? 10.586 10.398 -11.359 1 97.69 86 THR B C 1
ATOM 5076 O O . THR B 1 86 ? 10.695 9.344 -11.984 1 97.69 86 THR B O 1
ATOM 5079 N N . LYS B 1 87 ? 9.539 11.203 -11.555 1 94.69 87 LYS B N 1
ATOM 5080 C CA . LYS B 1 87 ? 8.445 10.891 -12.469 1 94.69 87 LYS B CA 1
ATOM 5081 C C . LYS B 1 87 ? 8.945 10.797 -13.906 1 94.69 87 LYS B C 1
ATOM 5083 O O . LYS B 1 87 ? 8.438 9.992 -14.695 1 94.69 87 LYS B O 1
ATOM 5088 N N . SER B 1 88 ? 9.977 11.617 -14.258 1 96.62 88 SER B N 1
ATOM 5089 C CA . SER B 1 88 ? 10.562 11.57 -15.594 1 96.62 88 SER B CA 1
ATOM 5090 C C . SER B 1 88 ? 11.148 10.188 -15.891 1 96.62 88 SER B C 1
ATOM 5092 O O . SER B 1 88 ? 11.07 9.711 -17.016 1 96.62 88 SER B O 1
ATOM 5094 N N . VAL B 1 89 ? 11.75 9.594 -14.898 1 98.19 89 VAL B N 1
ATOM 5095 C CA . VAL B 1 89 ? 12.305 8.25 -15.039 1 98.19 89 VAL B CA 1
ATOM 5096 C C . VAL B 1 89 ? 11.172 7.227 -15.055 1 98.19 89 VAL B C 1
ATOM 5098 O O . VAL B 1 89 ? 11.18 6.293 -15.859 1 98.19 89 VAL B O 1
ATOM 5101 N N . GLU B 1 90 ? 10.195 7.441 -14.188 1 97.56 90 GLU B N 1
ATOM 5102 C CA . GLU B 1 90 ? 9.055 6.547 -14.055 1 97.56 90 GLU B CA 1
ATOM 5103 C C . GLU B 1 90 ? 8.32 6.383 -15.383 1 97.56 90 GLU B C 1
ATOM 5105 O O . GLU B 1 90 ? 7.977 5.266 -15.781 1 97.56 90 GLU B O 1
ATOM 5110 N N . THR B 1 91 ? 8.102 7.457 -16.078 1 97.06 91 THR B N 1
ATOM 5111 C CA . THR B 1 91 ? 7.34 7.418 -17.328 1 97.06 91 THR B CA 1
ATOM 5112 C C . THR B 1 91 ? 8.086 6.605 -18.391 1 97.06 91 THR B C 1
ATOM 5114 O O . THR B 1 91 ? 7.465 5.902 -19.188 1 97.06 91 THR B O 1
ATOM 5117 N N . GLU B 1 92 ? 9.422 6.66 -18.406 1 98 92 GLU B N 1
ATOM 5118 C CA . GLU B 1 92 ? 10.188 5.902 -19.391 1 98 92 GLU B CA 1
ATOM 5119 C C . GLU B 1 92 ? 10.172 4.41 -19.078 1 98 92 GLU B C 1
ATOM 5121 O O . GLU B 1 92 ? 10.164 3.576 -19.984 1 98 92 GLU B O 1
ATOM 5126 N N . VAL B 1 93 ? 10.188 4.125 -17.797 1 98.5 93 VAL B N 1
ATOM 5127 C CA . VAL B 1 93 ? 10.055 2.732 -17.391 1 98.5 93 VAL B CA 1
ATOM 5128 C C . VAL B 1 93 ? 8.695 2.197 -17.844 1 98.5 93 VAL B C 1
ATOM 5130 O O . VAL B 1 93 ? 8.602 1.094 -18.375 1 98.5 93 VAL B O 1
ATOM 5133 N N . LEU B 1 94 ? 7.668 2.973 -17.609 1 98.19 94 LEU B N 1
ATOM 5134 C CA . LEU B 1 94 ? 6.316 2.576 -18 1 98.19 94 LEU B CA 1
ATOM 5135 C C . LEU B 1 94 ? 6.203 2.428 -19.516 1 98.19 94 LEU B C 1
ATOM 5137 O O . LEU B 1 94 ? 5.543 1.509 -20 1 98.19 94 LEU B O 1
ATOM 5141 N N . ASN B 1 95 ? 6.828 3.285 -20.25 1 97.94 95 ASN B N 1
ATOM 5142 C CA . ASN B 1 95 ? 6.848 3.184 -21.703 1 97.94 95 ASN B CA 1
ATOM 5143 C C . ASN B 1 95 ? 7.445 1.856 -22.156 1 97.94 95 ASN B C 1
ATOM 5145 O O . ASN B 1 95 ? 6.938 1.236 -23.094 1 97.94 95 ASN B O 1
ATOM 5149 N N . TYR B 1 96 ? 8.484 1.503 -21.562 1 98.12 96 TYR B N 1
ATOM 5150 C CA . TYR B 1 96 ? 9.141 0.25 -21.922 1 98.12 96 TYR B CA 1
ATOM 5151 C C . TYR B 1 96 ? 8.195 -0.93 -21.734 1 98.12 96 TYR B C 1
ATOM 5153 O O . TYR B 1 96 ? 8.039 -1.763 -22.641 1 98.12 96 TYR B O 1
ATOM 5161 N N . PHE B 1 97 ? 7.547 -1.019 -20.641 1 98.44 97 PHE B N 1
ATOM 5162 C CA . PHE B 1 97 ? 6.699 -2.17 -20.344 1 98.44 97 PHE B CA 1
ATOM 5163 C C . PHE B 1 97 ? 5.41 -2.117 -21.156 1 98.44 97 PHE B C 1
ATOM 5165 O O . PHE B 1 97 ? 4.852 -3.156 -21.516 1 98.44 97 PHE B O 1
ATOM 5172 N N . ALA B 1 98 ? 4.934 -0.876 -21.406 1 98.38 98 ALA B N 1
ATOM 5173 C CA . ALA B 1 98 ? 3.791 -0.768 -22.312 1 98.38 98 ALA B CA 1
ATOM 5174 C C . ALA B 1 98 ? 4.09 -1.423 -23.656 1 98.38 98 ALA B C 1
ATOM 5176 O O . ALA B 1 98 ? 3.27 -2.176 -24.188 1 98.38 98 ALA B O 1
ATOM 5177 N N . LYS B 1 99 ? 5.254 -1.156 -24.156 1 97.88 99 LYS B N 1
ATOM 5178 C CA . LYS B 1 99 ? 5.676 -1.768 -25.406 1 97.88 99 LYS B CA 1
ATOM 5179 C C . LYS B 1 99 ? 5.871 -3.273 -25.25 1 97.88 99 LYS B C 1
ATOM 5181 O O . LYS B 1 99 ? 5.434 -4.055 -26.109 1 97.88 99 LYS B O 1
ATOM 5186 N N . LEU B 1 100 ? 6.496 -3.66 -24.188 1 98.12 100 LEU B N 1
ATOM 5187 C CA . LEU B 1 100 ? 6.777 -5.07 -23.938 1 98.12 100 LEU B CA 1
ATOM 5188 C C . LEU B 1 100 ? 5.488 -5.875 -23.844 1 98.12 100 LEU B C 1
ATOM 5190 O O . LEU B 1 100 ? 5.441 -7.027 -24.297 1 98.12 100 LEU B O 1
ATOM 5194 N N . TRP B 1 101 ? 4.43 -5.281 -23.281 1 98.69 101 TRP B N 1
ATOM 5195 C CA . TRP B 1 101 ? 3.154 -5.965 -23.062 1 98.69 101 TRP B CA 1
ATOM 5196 C C . TRP B 1 101 ? 2.184 -5.664 -24.203 1 98.69 101 TRP B C 1
ATOM 5198 O O . TRP B 1 101 ? 0.979 -5.898 -24.078 1 98.69 101 TRP B O 1
ATOM 5208 N N . ASN B 1 102 ? 2.695 -5.039 -25.297 1 98.5 102 ASN B N 1
ATOM 5209 C CA . ASN B 1 102 ? 1.945 -4.777 -26.516 1 98.5 102 ASN B CA 1
ATOM 5210 C C . ASN B 1 102 ? 0.739 -3.881 -26.25 1 98.5 102 ASN B C 1
ATOM 5212 O O . ASN B 1 102 ? -0.339 -4.105 -26.812 1 98.5 102 ASN B O 1
ATOM 5216 N N . ASN B 1 103 ? 0.875 -2.951 -25.297 1 98.38 103 ASN B N 1
ATOM 5217 C CA . ASN B 1 103 ? -0.133 -1.916 -25.094 1 98.38 103 ASN B CA 1
ATOM 5218 C C . ASN B 1 103 ? 0.042 -0.758 -26.062 1 98.38 103 ASN B C 1
ATOM 5220 O O . ASN B 1 103 ? 1.101 -0.613 -26.688 1 98.38 103 ASN B O 1
ATOM 5224 N N . LYS B 1 104 ? -1.004 -0.003 -26.266 1 96.69 104 LYS B N 1
ATOM 5225 C CA . LYS B 1 104 ? -0.914 1.138 -27.172 1 96.69 104 LYS B CA 1
ATOM 5226 C C . LYS B 1 104 ? -0.096 2.268 -26.547 1 96.69 104 LYS B C 1
ATOM 5228 O O . LYS B 1 104 ? -0.312 2.637 -25.391 1 96.69 104 LYS B O 1
ATOM 5233 N N . GLU B 1 105 ? 0.782 2.811 -27.297 1 95.38 105 GLU B N 1
ATOM 5234 C CA . GLU B 1 105 ? 1.616 3.918 -26.844 1 95.38 105 GLU B CA 1
ATOM 5235 C C . GLU B 1 105 ? 0.793 5.191 -26.656 1 95.38 105 GLU B C 1
ATOM 5237 O O . GLU B 1 105 ? -0.255 5.355 -27.281 1 95.38 105 GLU B O 1
ATOM 5242 N N . ARG B 1 106 ? 1.298 6.051 -25.844 1 92.31 106 ARG B N 1
ATOM 5243 C CA . ARG B 1 106 ? 0.621 7.316 -25.578 1 92.31 106 ARG B CA 1
ATOM 5244 C C . ARG B 1 106 ? 0.787 8.289 -26.734 1 92.31 106 ARG B C 1
ATOM 5246 O O . ARG B 1 106 ? 1.897 8.484 -27.234 1 92.31 106 ARG B O 1
ATOM 5253 N N . THR B 1 107 ? -0.296 8.867 -27.141 1 90.25 107 THR B N 1
ATOM 5254 C CA . THR B 1 107 ? -0.301 9.766 -28.297 1 90.25 107 THR B CA 1
ATOM 5255 C C . THR B 1 107 ? -0.544 11.203 -27.859 1 90.25 107 THR B C 1
ATOM 5257 O O . THR B 1 107 ? -0.795 11.469 -26.672 1 90.25 107 THR B O 1
ATOM 5260 N N . LYS B 1 108 ? -0.37 12.117 -28.719 1 80.94 108 LYS B N 1
ATOM 5261 C CA . LYS B 1 108 ? -0.72 13.523 -28.562 1 80.94 108 LYS B CA 1
ATOM 5262 C C . LYS B 1 108 ? -1.646 13.992 -29.672 1 80.94 108 LYS B C 1
ATOM 5264 O O . LYS B 1 108 ? -1.235 14.07 -30.828 1 80.94 108 LYS B O 1
ATOM 5269 N N . PRO B 1 109 ? -2.945 14.289 -29.484 1 84.88 109 PRO B N 1
ATOM 5270 C CA . PRO B 1 109 ? -3.539 14.273 -28.156 1 84.88 109 PRO B CA 1
ATOM 5271 C C . PRO B 1 109 ? -3.764 12.859 -27.625 1 84.88 109 PRO B C 1
ATOM 5273 O O . PRO B 1 109 ? -3.781 11.898 -28.406 1 84.88 109 PRO B O 1
ATOM 5276 N N . LEU B 1 110 ? -3.947 12.797 -26.359 1 84.19 110 LEU B N 1
ATOM 5277 C CA . LEU B 1 110 ? -4.133 11.508 -25.703 1 84.19 110 LEU B CA 1
ATOM 5278 C C . LEU B 1 110 ? -5.391 10.812 -26.219 1 84.19 110 LEU B C 1
ATOM 5280 O O . LEU B 1 110 ? -6.434 11.453 -26.375 1 84.19 110 LEU B O 1
ATOM 5284 N N . GLY B 1 111 ? -5.223 9.5 -26.5 1 84.62 111 GLY B N 1
ATOM 5285 C CA . GLY B 1 111 ? -6.348 8.68 -26.938 1 84.62 111 GLY B CA 1
ATOM 5286 C C . GLY B 1 111 ? -6.914 7.82 -25.812 1 84.62 111 GLY B C 1
ATOM 5287 O O . GLY B 1 111 ? -6.227 7.539 -24.828 1 84.62 111 GLY B O 1
ATOM 5288 N N . LYS B 1 112 ? -8.125 7.379 -26.031 1 86.94 112 LYS B N 1
ATOM 5289 C CA . LYS B 1 112 ? -8.82 6.578 -25.031 1 86.94 112 LYS B CA 1
ATOM 5290 C C . LYS B 1 112 ? -8.133 5.234 -24.812 1 86.94 112 LYS B C 1
ATOM 5292 O O . LYS B 1 112 ? -8.164 4.676 -23.719 1 86.94 112 LYS B O 1
ATOM 5297 N N . ASP B 1 113 ? -7.504 4.699 -25.844 1 92.94 113 ASP B N 1
ATOM 5298 C CA . ASP B 1 113 ? -6.898 3.371 -25.781 1 92.94 113 ASP B CA 1
ATOM 5299 C C . ASP B 1 113 ? -5.422 3.457 -25.391 1 92.94 113 ASP B C 1
ATOM 5301 O O . ASP B 1 113 ? -4.762 2.434 -25.219 1 92.94 113 ASP B O 1
ATOM 5305 N N . ASP B 1 114 ? -4.941 4.715 -25.203 1 93.06 114 ASP B N 1
ATOM 5306 C CA . ASP B 1 114 ? -3.564 4.883 -24.734 1 93.06 114 ASP B CA 1
ATOM 5307 C C . ASP B 1 114 ? -3.348 4.223 -23.375 1 93.06 114 ASP B C 1
ATOM 5309 O O . ASP B 1 114 ? -4.273 4.148 -22.562 1 93.06 114 ASP B O 1
ATOM 5313 N N . TYR B 1 115 ? -2.098 3.76 -23.219 1 96.31 115 TYR B N 1
ATOM 5314 C CA . TYR B 1 115 ? -1.859 3.1 -21.938 1 96.31 115 TYR B CA 1
ATOM 5315 C C . TYR B 1 115 ? -1.795 4.117 -20.812 1 96.31 115 TYR B C 1
ATOM 5317 O O . TYR B 1 115 ? -1.516 5.297 -21.031 1 96.31 115 TYR B O 1
ATOM 5325 N N . TRP B 1 116 ? -2.131 3.666 -19.672 1 92.94 116 TRP B N 1
ATOM 5326 C CA . TRP B 1 116 ? -1.917 4.371 -18.406 1 92.94 116 TRP B CA 1
ATOM 5327 C C . TRP B 1 116 ? -1.438 3.412 -17.312 1 92.94 116 TRP B C 1
ATOM 5329 O O . TRP B 1 116 ? -1.776 2.227 -17.344 1 92.94 116 TRP B O 1
ATOM 5339 N N . GLY B 1 117 ? -0.674 3.895 -16.453 1 94.38 117 GLY B N 1
ATOM 5340 C CA . GLY B 1 117 ? -0.192 3.092 -15.344 1 94.38 117 GLY B CA 1
ATOM 5341 C C . GLY B 1 117 ? 0.761 3.844 -14.438 1 94.38 117 GLY B C 1
ATOM 5342 O O . GLY B 1 117 ? 1.007 5.035 -14.633 1 94.38 117 GLY B O 1
ATOM 5343 N N . TYR B 1 118 ? 1.255 3.189 -13.422 1 95 118 TYR B N 1
ATOM 5344 C CA . TYR B 1 118 ? 2.23 3.783 -12.516 1 95 118 TYR B CA 1
ATOM 5345 C C . TYR B 1 118 ? 3.01 2.705 -11.773 1 95 118 TYR B C 1
ATOM 5347 O O . TYR B 1 118 ? 2.664 1.523 -11.836 1 95 118 TYR B O 1
ATOM 5355 N N . ILE B 1 119 ? 4.117 3.098 -11.211 1 97.12 119 ILE B N 1
ATOM 5356 C CA . ILE B 1 119 ? 4.93 2.201 -10.398 1 97.12 119 ILE B CA 1
ATOM 5357 C C . ILE B 1 119 ? 4.418 2.203 -8.961 1 97.12 119 ILE B C 1
ATOM 5359 O O . ILE B 1 119 ? 4.262 3.264 -8.352 1 97.12 119 ILE B O 1
ATOM 5363 N N . VAL B 1 120 ? 4.125 0.988 -8.477 1 95.44 120 VAL B N 1
ATOM 5364 C CA . VAL B 1 120 ? 3.549 0.824 -7.148 1 95.44 120 VAL B CA 1
ATOM 5365 C C . VAL B 1 120 ? 4.66 0.596 -6.129 1 95.44 120 VAL B C 1
ATOM 5367 O O . VAL B 1 120 ? 5.793 0.268 -6.496 1 95.44 120 VAL B O 1
ATOM 5370 N N . SER B 1 121 ? 4.273 0.713 -4.855 1 93.62 121 SER B N 1
ATOM 5371 C CA . SER B 1 121 ? 5.277 0.701 -3.799 1 93.62 121 SER B CA 1
ATOM 5372 C C . SER B 1 121 ? 5.316 -0.649 -3.09 1 93.62 121 SER B C 1
ATOM 5374 O O . SER B 1 121 ? 6.324 -1.005 -2.477 1 93.62 121 SER B O 1
ATOM 5376 N N . MET B 1 122 ? 4.227 -1.426 -3.176 1 91.81 122 MET B N 1
ATOM 5377 C CA . MET B 1 122 ? 4.16 -2.643 -2.371 1 91.81 122 MET B CA 1
ATOM 5378 C C . MET B 1 122 ? 4.16 -3.883 -3.26 1 91.81 122 MET B C 1
ATOM 5380 O O . MET B 1 122 ? 3.744 -4.961 -2.83 1 91.81 122 MET B O 1
ATOM 5384 N N . GLY B 1 123 ? 4.496 -3.754 -4.477 1 92.75 123 GLY B N 1
ATOM 5385 C CA . GLY B 1 123 ? 4.488 -4.898 -5.375 1 92.75 123 GLY B CA 1
ATOM 5386 C C . GLY B 1 123 ? 3.107 -5.223 -5.914 1 92.75 123 GLY B C 1
ATOM 5387 O O . GLY B 1 123 ? 2.227 -4.359 -5.941 1 92.75 123 GLY B O 1
ATOM 5388 N N . CYS B 1 124 ? 2.963 -6.371 -6.367 1 93.25 124 CYS B N 1
ATOM 5389 C CA . CYS B 1 124 ? 1.766 -6.781 -7.09 1 93.25 124 CYS B CA 1
ATOM 5390 C C . CYS B 1 124 ? 0.554 -6.816 -6.168 1 93.25 124 CYS B C 1
ATOM 5392 O O . CYS B 1 124 ? -0.582 -6.66 -6.617 1 93.25 124 CYS B O 1
ATOM 5394 N N . THR B 1 125 ? 0.784 -7.016 -4.871 1 91.25 125 THR B N 1
ATOM 5395 C CA . THR B 1 125 ? -0.363 -6.957 -3.969 1 91.25 125 THR B CA 1
ATOM 5396 C C . THR B 1 125 ? -1.099 -5.629 -4.117 1 91.25 125 THR B C 1
ATOM 5398 O O . THR B 1 125 ? -2.32 -5.605 -4.281 1 91.25 125 THR B O 1
ATOM 5401 N N . GLU B 1 126 ? -0.345 -4.531 -4.102 1 93.06 126 GLU B N 1
ATOM 5402 C CA . GLU B 1 126 ? -0.935 -3.211 -4.297 1 93.06 126 GLU B CA 1
ATOM 5403 C C . GLU B 1 126 ? -1.538 -3.074 -5.691 1 93.06 126 GLU B C 1
ATOM 5405 O O . GLU B 1 126 ? -2.648 -2.561 -5.844 1 93.06 126 GLU B O 1
ATOM 5410 N N . ALA B 1 127 ? -0.812 -3.498 -6.664 1 95.12 127 ALA B N 1
ATOM 5411 C CA . ALA B 1 127 ? -1.266 -3.379 -8.047 1 95.12 127 ALA B CA 1
ATOM 5412 C C . ALA B 1 127 ? -2.543 -4.18 -8.281 1 95.12 127 ALA B C 1
ATOM 5414 O O . ALA B 1 127 ? -3.443 -3.736 -8.992 1 95.12 127 ALA B O 1
ATOM 5415 N N . ASN B 1 128 ? -2.607 -5.363 -7.688 1 95.69 128 ASN B N 1
ATOM 5416 C CA . ASN B 1 128 ? -3.809 -6.184 -7.789 1 95.69 128 ASN B CA 1
ATOM 5417 C C . ASN B 1 128 ? -4.996 -5.527 -7.094 1 95.69 128 ASN B C 1
ATOM 5419 O O . ASN B 1 128 ? -6.098 -5.484 -7.648 1 95.69 128 ASN B O 1
ATOM 5423 N N . ILE B 1 129 ? -4.762 -5.027 -5.906 1 93.75 129 ILE B N 1
ATOM 5424 C CA . ILE B 1 129 ? -5.844 -4.367 -5.18 1 93.75 129 ILE B CA 1
ATOM 5425 C C . ILE B 1 129 ? -6.363 -3.184 -5.992 1 93.75 129 ILE B C 1
ATOM 5427 O O . ILE B 1 129 ? -7.578 -2.99 -6.109 1 93.75 129 ILE B O 1
ATOM 5431 N N . PHE B 1 130 ? -5.469 -2.43 -6.602 1 93.5 130 PHE B N 1
ATOM 5432 C CA . PHE B 1 130 ? -5.883 -1.277 -7.391 1 93.5 130 PHE B CA 1
ATOM 5433 C C . PHE B 1 130 ? -6.617 -1.72 -8.648 1 93.5 130 PHE B C 1
ATOM 5435 O O . PHE B 1 130 ? -7.613 -1.105 -9.047 1 93.5 130 PHE B O 1
ATOM 5442 N N . GLY B 1 131 ? -6.09 -2.713 -9.312 1 95.38 131 GLY B N 1
ATOM 5443 C CA . GLY B 1 131 ? -6.77 -3.244 -10.484 1 95.38 131 GLY B CA 1
ATOM 5444 C C . GLY B 1 131 ? -8.18 -3.732 -10.188 1 95.38 131 GLY B C 1
ATOM 5445 O O . GLY B 1 131 ? -9.109 -3.451 -10.945 1 95.38 131 GLY B O 1
ATOM 5446 N N . LEU B 1 132 ? -8.328 -4.383 -9.102 1 97 132 LEU B N 1
ATOM 5447 C CA . LEU B 1 132 ? -9.633 -4.926 -8.719 1 97 132 LEU B CA 1
ATOM 5448 C C . LEU B 1 132 ? -10.555 -3.828 -8.203 1 97 132 LEU B C 1
ATOM 5450 O O . LEU B 1 132 ? -11.766 -3.887 -8.398 1 97 132 LEU B O 1
ATOM 5454 N N . LEU B 1 133 ? -9.969 -2.832 -7.559 1 94.81 133 LEU B N 1
ATOM 5455 C CA . LEU B 1 133 ? -10.734 -1.649 -7.188 1 94.81 133 LEU B CA 1
ATOM 5456 C C . LEU B 1 133 ? -11.289 -0.951 -8.422 1 94.81 133 LEU B C 1
ATOM 5458 O O . LEU B 1 133 ? -12.461 -0.572 -8.453 1 94.81 133 LEU B O 1
ATOM 5462 N N . SER B 1 134 ? -10.445 -0.769 -9.398 1 93.62 134 SER B N 1
ATOM 5463 C CA . SER B 1 134 ? -10.875 -0.171 -10.664 1 93.62 134 SER B CA 1
ATOM 5464 C C . SER B 1 134 ? -11.992 -0.982 -11.312 1 93.62 134 SER B C 1
ATOM 5466 O O . SER B 1 134 ? -12.961 -0.417 -11.82 1 93.62 134 SER B O 1
ATOM 5468 N N . ALA B 1 135 ? -11.828 -2.254 -11.242 1 97 135 ALA B N 1
ATOM 5469 C CA . ALA B 1 135 ? -12.828 -3.158 -11.797 1 97 135 ALA B CA 1
ATOM 5470 C C . ALA B 1 135 ? -14.164 -3.006 -11.07 1 97 135 ALA B C 1
ATOM 5472 O O . ALA B 1 135 ? -15.219 -2.898 -11.711 1 97 135 ALA B O 1
ATOM 5473 N N . ARG B 1 136 ? -14.094 -3.035 -9.766 1 95.88 136 ARG B N 1
ATOM 5474 C CA . ARG B 1 136 ? -15.297 -2.9 -8.953 1 95.88 136 ARG B CA 1
ATOM 5475 C C . ARG B 1 136 ? -16.047 -1.622 -9.297 1 95.88 136 ARG B C 1
ATOM 5477 O O . ARG B 1 136 ? -17.25 -1.664 -9.609 1 95.88 136 ARG B O 1
ATOM 5484 N N . ASP B 1 137 ? -15.352 -0.548 -9.289 1 91.81 137 ASP B N 1
ATOM 5485 C CA . ASP B 1 137 ? -15.977 0.751 -9.508 1 91.81 137 ASP B CA 1
ATOM 5486 C C . ASP B 1 137 ? -16.516 0.865 -10.938 1 91.81 137 ASP B C 1
ATOM 5488 O O . ASP B 1 137 ? -17.594 1.4 -11.156 1 91.81 137 ASP B O 1
ATOM 5492 N N . TYR B 1 138 ? -15.75 0.361 -11.867 1 92.25 138 TYR B N 1
ATOM 5493 C CA . TYR B 1 138 ? -16.172 0.357 -13.266 1 92.25 138 TYR B CA 1
ATOM 5494 C C . TYR B 1 138 ? -17.438 -0.466 -13.453 1 92.25 138 TYR B C 1
ATOM 5496 O O . TYR B 1 138 ? -18.391 -0.009 -14.086 1 92.25 138 TYR B O 1
ATOM 5504 N N . LEU B 1 139 ? -17.5 -1.628 -12.914 1 95.62 139 LEU B N 1
ATOM 5505 C CA . LEU B 1 139 ? -18.594 -2.572 -13.125 1 95.62 139 LEU B CA 1
ATOM 5506 C C . LEU B 1 139 ? -19.812 -2.17 -12.328 1 95.62 139 LEU B C 1
ATOM 5508 O O . LEU B 1 139 ? -20.953 -2.502 -12.703 1 95.62 139 LEU B O 1
ATOM 5512 N N . GLU B 1 140 ? -19.594 -1.409 -11.258 1 92.62 140 GLU B N 1
ATOM 5513 C CA . GLU B 1 140 ? -20.703 -0.914 -10.453 1 92.62 140 GLU B CA 1
ATOM 5514 C C . GLU B 1 140 ? -21.281 0.374 -11.039 1 92.62 140 GLU B C 1
ATOM 5516 O O . GLU B 1 140 ? -22.25 0.926 -10.508 1 92.62 140 GLU B O 1
ATOM 5521 N N . GLY B 1 141 ? -20.625 0.887 -12.062 1 88.31 141 GLY B N 1
ATOM 5522 C CA . GLY B 1 141 ? -21.188 2.006 -12.797 1 88.31 141 GLY B CA 1
ATOM 5523 C C . GLY B 1 141 ? -20.703 3.354 -12.297 1 88.31 141 GLY B C 1
ATOM 5524 O O . GLY B 1 141 ? -21.391 4.367 -12.469 1 88.31 141 GLY B O 1
ATOM 5525 N N . LYS B 1 142 ? -19.562 3.4 -11.664 1 84.44 142 LYS B N 1
ATOM 5526 C CA . LYS B 1 142 ? -19 4.672 -11.227 1 84.44 142 LYS B CA 1
ATOM 5527 C C . LYS B 1 142 ? -18.656 5.562 -12.422 1 84.44 142 LYS B C 1
ATOM 5529 O O . LYS B 1 142 ? -18.328 5.066 -13.492 1 84.44 142 LYS B O 1
ATOM 5534 N N . PHE B 1 143 ? -18.578 6.832 -12.227 1 76.75 143 PHE B N 1
ATOM 5535 C CA . PHE B 1 143 ? -18.344 7.785 -13.297 1 76.75 143 PHE B CA 1
ATOM 5536 C C . PHE B 1 143 ? -16.891 7.699 -13.789 1 76.75 143 PHE B C 1
ATOM 5538 O O . PHE B 1 143 ? -15.969 7.543 -12.984 1 76.75 143 PHE B O 1
ATOM 5545 N N . LEU B 1 144 ? -16.812 7.961 -15.141 1 67.62 144 LEU B N 1
ATOM 5546 C CA . LEU B 1 144 ? -15.5 7.926 -15.758 1 67.62 144 LEU B CA 1
ATOM 5547 C C . LEU B 1 144 ? -14.945 9.336 -15.938 1 67.62 144 LEU B C 1
ATOM 5549 O O . LEU B 1 144 ? -15.703 10.305 -15.984 1 67.62 144 LEU B O 1
ATOM 5553 N N . LEU B 1 145 ? -13.672 9.508 -15.992 1 61.81 145 LEU B N 1
ATOM 5554 C CA . LEU B 1 145 ? -12.977 10.773 -16.203 1 61.81 145 LEU B CA 1
ATOM 5555 C C . LEU B 1 145 ? -13.328 11.375 -17.547 1 61.81 145 LEU B C 1
ATOM 5557 O O . LEU B 1 145 ? -13.477 12.594 -17.672 1 61.81 145 LEU B O 1
ATOM 5561 N N . ILE B 1 146 ? -13.32 10.664 -18.766 1 55.03 146 ILE B N 1
ATOM 5562 C CA . ILE B 1 146 ? -13.453 11.156 -20.125 1 55.03 146 ILE B CA 1
ATOM 5563 C C . ILE B 1 146 ? -14.875 11.664 -20.359 1 55.03 146 ILE B C 1
ATOM 5565 O O . ILE B 1 146 ? -15.258 11.977 -21.484 1 55.03 146 ILE B O 1
ATOM 5569 N N . ASP B 1 147 ? -15.578 11.984 -19.406 1 48.38 147 ASP B N 1
ATOM 5570 C CA . ASP B 1 147 ? -16.922 12.43 -19.781 1 48.38 147 ASP B CA 1
ATOM 5571 C C . ASP B 1 147 ? -16.859 13.703 -20.625 1 48.38 147 ASP B C 1
ATOM 5573 O O . ASP B 1 147 ? -16.156 14.656 -20.281 1 48.38 147 ASP B O 1
ATOM 5577 N N . GLU B 1 148 ? -17.25 13.586 -21.828 1 46.84 148 GLU B N 1
ATOM 5578 C CA . GLU B 1 148 ? -17.234 14.492 -22.969 1 46.84 148 GLU B CA 1
ATOM 5579 C C . GLU B 1 148 ? -17.438 15.945 -22.531 1 46.84 148 GLU B C 1
ATOM 5581 O O . GLU B 1 148 ? -16.797 16.859 -23.047 1 46.84 148 GLU B O 1
ATOM 5586 N N . GLU B 1 149 ? -18.422 16.188 -21.828 1 42.81 149 GLU B N 1
ATOM 5587 C CA . GLU B 1 149 ? -18.766 17.594 -21.562 1 42.81 149 GLU B CA 1
ATOM 5588 C C . GLU B 1 149 ? -17.672 18.281 -20.766 1 42.81 149 GLU B C 1
ATOM 5590 O O . GLU B 1 149 ? -17.359 19.453 -21 1 42.81 149 GLU B O 1
ATOM 5595 N N . ARG B 1 150 ? -17.031 17.594 -19.922 1 40.62 150 ARG B N 1
ATOM 5596 C CA . ARG B 1 150 ? -16.031 18.234 -19.094 1 40.62 150 ARG B CA 1
ATOM 5597 C C . ARG B 1 150 ? -14.719 18.406 -19.844 1 40.62 150 ARG B C 1
ATOM 5599 O O . ARG B 1 150 ? -13.992 19.375 -19.625 1 40.62 150 ARG B O 1
ATOM 5606 N N . ASN B 1 151 ? -14.445 17.359 -20.719 1 42.16 151 ASN B N 1
ATOM 5607 C CA . ASN B 1 151 ? -13.336 17.578 -21.641 1 42.16 151 ASN B CA 1
ATOM 5608 C C . ASN B 1 151 ? -13.492 18.891 -22.406 1 42.16 151 ASN B C 1
ATOM 5610 O O . ASN B 1 151 ? -12.5 19.578 -22.656 1 42.16 151 ASN B O 1
ATOM 5614 N N . LYS B 1 152 ? -14.648 19.172 -22.703 1 44.62 152 LYS B N 1
ATOM 5615 C CA . LYS B 1 152 ? -14.859 20.422 -23.406 1 44.62 152 LYS B CA 1
ATOM 5616 C C . LYS B 1 152 ? -14.531 21.625 -22.516 1 44.62 152 LYS B C 1
ATOM 5618 O O . LYS B 1 152 ? -13.914 22.594 -22.953 1 44.62 152 LYS B O 1
ATOM 5623 N N . LYS B 1 153 ? -14.906 21.5 -21.328 1 38.22 153 LYS B N 1
ATOM 5624 C CA . LYS B 1 153 ? -14.672 22.609 -20.422 1 38.22 153 LYS B CA 1
ATOM 5625 C C . LYS B 1 153 ? -13.195 22.719 -20.047 1 38.22 153 LYS B C 1
ATOM 5627 O O . LYS B 1 153 ? -12.641 23.812 -19.969 1 38.22 153 LYS B O 1
ATOM 5632 N N . ALA B 1 154 ? -12.586 21.484 -19.688 1 39.53 154 ALA B N 1
ATOM 5633 C CA . ALA B 1 154 ? -11.148 21.516 -19.438 1 39.53 154 ALA B CA 1
ATOM 5634 C C . ALA B 1 154 ? -10.398 22.094 -20.641 1 39.53 154 ALA B C 1
ATOM 5636 O O . ALA B 1 154 ? -9.414 22.828 -20.469 1 39.53 154 ALA B O 1
ATOM 5637 N N . LYS B 1 155 ? -10.805 21.766 -21.781 1 40.62 155 LYS B N 1
ATOM 5638 C CA . LYS B 1 155 ? -10.211 22.328 -22.984 1 40.62 155 LYS B CA 1
ATOM 5639 C C . LYS B 1 155 ? -10.289 23.859 -22.984 1 40.62 155 LYS B C 1
ATOM 5641 O O . LYS B 1 155 ? -9.422 24.531 -23.547 1 40.62 155 LYS B O 1
ATOM 5646 N N . LYS B 1 156 ? -11.422 24.359 -22.609 1 35.81 156 LYS B N 1
ATOM 5647 C CA . LYS B 1 156 ? -11.508 25.812 -22.688 1 35.81 156 LYS B CA 1
ATOM 5648 C C . LYS B 1 156 ? -10.562 26.469 -21.688 1 35.81 156 LYS B C 1
ATOM 5650 O O . LYS B 1 156 ? -10.016 27.547 -21.953 1 35.81 156 LYS B O 1
ATOM 5655 N N . ILE B 1 157 ? -10.453 25.828 -20.516 1 32.19 157 ILE B N 1
ATOM 5656 C CA . ILE B 1 157 ? -9.664 26.5 -19.484 1 32.19 157 ILE B CA 1
ATOM 5657 C C . ILE B 1 157 ? -8.188 26.141 -19.641 1 32.19 157 ILE B C 1
ATOM 5659 O O . ILE B 1 157 ? -7.309 26.875 -19.188 1 32.19 157 ILE B O 1
ATOM 5663 N N . SER B 1 158 ? -7.91 24.766 -19.906 1 35.06 158 SER B N 1
ATOM 5664 C CA . SER B 1 158 ? -6.508 24.406 -19.688 1 35.06 158 SER B CA 1
ATOM 5665 C C . SER B 1 158 ? -5.629 24.969 -20.797 1 35.06 158 SER B C 1
ATOM 5667 O O . SER B 1 158 ? -5.773 24.594 -21.969 1 35.06 158 SER B O 1
ATOM 5669 N N . LYS B 1 159 ? -5.316 26.125 -20.703 1 35.31 159 LYS B N 1
ATOM 5670 C CA . LYS B 1 159 ? -4.312 26.703 -21.578 1 35.31 159 LYS B CA 1
ATOM 5671 C C . LYS B 1 159 ? -3.096 25.797 -21.719 1 35.31 159 LYS B C 1
ATOM 5673 O O . LYS B 1 159 ? -2.285 25.969 -22.625 1 35.31 159 LYS B O 1
ATOM 5678 N N . SER B 1 160 ? -2.395 25.281 -20.703 1 33.19 160 SER B N 1
ATOM 5679 C CA . SER B 1 160 ? -1.227 24.422 -20.844 1 33.19 160 SER B CA 1
ATOM 5680 C C . SER B 1 160 ? -1.575 22.969 -20.531 1 33.19 160 SER B C 1
ATOM 5682 O O . SER B 1 160 ? -2.469 22.688 -19.719 1 33.19 160 SER B O 1
ATOM 5684 N N . VAL B 1 161 ? -1.209 21.969 -21.375 1 33.5 161 VAL B N 1
ATOM 5685 C CA . VAL B 1 161 ? -1.439 20.516 -21.391 1 33.5 161 VAL B CA 1
ATOM 5686 C C . VAL B 1 161 ? -1.302 19.953 -19.984 1 33.5 161 VAL B C 1
ATOM 5688 O O . VAL B 1 161 ? -2.061 19.062 -19.594 1 33.5 161 VAL B O 1
ATOM 5691 N N . LYS B 1 162 ? -0.245 20.328 -19.312 1 36.19 162 LYS B N 1
ATOM 5692 C CA . LYS B 1 162 ? 0.054 19.844 -17.953 1 36.19 162 LYS B CA 1
ATOM 5693 C C . LYS B 1 162 ? -1.095 20.156 -17 1 36.19 162 LYS B C 1
ATOM 5695 O O . LYS B 1 162 ? -1.394 19.344 -16.109 1 36.19 162 LYS B O 1
ATOM 5700 N N . ASP B 1 163 ? -1.791 21.234 -17.297 1 34.28 163 ASP B N 1
ATOM 5701 C CA . ASP B 1 163 ? -2.859 21.828 -16.5 1 34.28 163 ASP B CA 1
ATOM 5702 C C . ASP B 1 163 ? -4.172 21.062 -16.688 1 34.28 163 ASP B C 1
ATOM 5704 O O . ASP B 1 163 ? -5.004 21.016 -15.789 1 34.28 163 ASP B O 1
ATOM 5708 N N . LEU B 1 164 ? -4.375 20.578 -17.828 1 35.16 164 LEU B N 1
ATOM 5709 C CA . LEU B 1 164 ? -5.637 19.938 -18.188 1 35.16 164 LEU B CA 1
ATOM 5710 C C . LEU B 1 164 ? -5.906 18.734 -17.297 1 35.16 164 LEU B C 1
ATOM 5712 O O . LEU B 1 164 ? -7.035 18.531 -16.828 1 35.16 164 LEU B O 1
ATOM 5716 N N . GLU B 1 165 ? -4.91 17.953 -17.234 1 35.84 165 GLU B N 1
ATOM 5717 C CA . GLU B 1 165 ? -5.031 16.672 -16.562 1 35.84 165 GLU B CA 1
ATOM 5718 C C . GLU B 1 165 ? -5.332 16.844 -15.078 1 35.84 165 GLU B C 1
ATOM 5720 O O . GLU B 1 165 ? -6.086 16.078 -14.492 1 35.84 165 GLU B O 1
ATOM 5725 N N . CYS B 1 166 ? -4.875 17.984 -14.562 1 33.66 166 CYS B N 1
ATOM 5726 C CA . CYS B 1 166 ? -5.031 18.312 -13.148 1 33.66 166 CYS B CA 1
ATOM 5727 C C . CYS B 1 166 ? -6.438 18.812 -12.859 1 33.66 166 CYS B C 1
ATOM 5729 O O . CYS B 1 166 ? -7.012 18.5 -11.812 1 33.66 166 CYS B O 1
ATOM 5731 N N . ILE B 1 167 ? -7.023 19.625 -13.734 1 33.03 167 ILE B N 1
ATOM 5732 C CA . ILE B 1 167 ? -8.242 20.375 -13.477 1 33.03 167 ILE B CA 1
ATOM 5733 C C . ILE B 1 167 ? -9.43 19.422 -13.375 1 33.03 167 ILE B C 1
ATOM 5735 O O . ILE B 1 167 ? -10.414 19.719 -12.695 1 33.03 167 ILE B O 1
ATOM 5739 N N . VAL B 1 168 ? -9.359 18.453 -13.922 1 33.34 168 VAL B N 1
ATOM 5740 C CA . VAL B 1 168 ? -10.578 17.656 -14.023 1 33.34 168 VAL B CA 1
ATOM 5741 C C . VAL B 1 168 ? -10.938 17.078 -12.656 1 33.34 168 VAL B C 1
ATOM 5743 O O . VAL B 1 168 ? -12.07 16.625 -12.445 1 33.34 168 VAL B O 1
ATOM 5746 N N . ASN B 1 169 ? -10.18 17.172 -11.625 1 32.28 169 ASN B N 1
ATOM 5747 C CA . ASN B 1 169 ? -10.352 16.281 -10.477 1 32.28 169 ASN B CA 1
ATOM 5748 C C . ASN B 1 169 ? -11.227 16.922 -9.398 1 32.28 169 ASN B C 1
ATOM 5750 O O . ASN B 1 169 ? -11.492 16.312 -8.367 1 32.28 169 ASN B O 1
ATOM 5754 N N . LYS B 1 170 ? -11.695 18.281 -9.328 1 31.98 170 LYS B N 1
ATOM 5755 C CA . LYS B 1 170 ? -12.109 19 -8.125 1 31.98 170 LYS B CA 1
ATOM 5756 C C . LYS B 1 170 ? -13.43 18.469 -7.59 1 31.98 170 LYS B C 1
ATOM 5758 O O . LYS B 1 170 ? -13.664 18.469 -6.379 1 31.98 170 LYS B O 1
ATOM 5763 N N . ASN B 1 171 ? -14.602 18.406 -8.234 1 31.14 171 ASN B N 1
ATOM 5764 C CA . ASN B 1 171 ? -15.914 18.359 -7.598 1 31.14 171 ASN B CA 1
ATOM 5765 C C . ASN B 1 171 ? -16.578 17 -7.785 1 31.14 171 ASN B C 1
ATOM 5767 O O . ASN B 1 171 ? -17.781 16.922 -8.031 1 31.14 171 ASN B O 1
ATOM 5771 N N . LEU B 1 172 ? -15.805 15.969 -7.559 1 35.47 172 LEU B N 1
ATOM 5772 C CA . LEU B 1 172 ? -16.594 14.898 -8.148 1 35.47 172 LEU B CA 1
ATOM 5773 C C . LEU B 1 172 ? -17.188 13.992 -7.066 1 35.47 172 LEU B C 1
ATOM 5775 O O . LEU B 1 172 ? -16.453 13.453 -6.238 1 35.47 172 LEU B O 1
ATOM 5779 N N . ILE B 1 173 ? -18.406 14.297 -6.617 1 41.34 173 ILE B N 1
ATOM 5780 C CA . ILE B 1 173 ? -19.219 13.383 -5.836 1 41.34 173 ILE B CA 1
ATOM 5781 C C . ILE B 1 173 ? -19.359 12.047 -6.566 1 41.34 173 ILE B C 1
ATOM 5783 O O . ILE B 1 173 ? -19.641 12.016 -7.77 1 41.34 173 ILE B O 1
ATOM 5787 N N . SER B 1 174 ? -18.781 10.977 -5.969 1 49.62 174 SER B N 1
ATOM 5788 C CA . SER B 1 174 ? -18.969 9.641 -6.535 1 49.62 174 SER B CA 1
ATOM 5789 C C . SER B 1 174 ? -20.453 9.297 -6.676 1 49.62 174 SER B C 1
ATOM 5791 O O . SER B 1 174 ? -21.203 9.367 -5.703 1 49.62 174 SER B O 1
ATOM 5793 N N . LYS B 1 175 ? -20.984 9.445 -7.855 1 59.53 175 LYS B N 1
ATOM 5794 C CA . LYS B 1 175 ? -22.359 8.984 -8.125 1 59.53 175 LYS B CA 1
ATOM 5795 C C . LYS B 1 175 ? -22.344 7.684 -8.914 1 59.53 175 LYS B C 1
ATOM 5797 O O . LYS B 1 175 ? -21.406 7.402 -9.656 1 59.53 175 LYS B O 1
ATOM 5802 N N . TYR B 1 176 ? -23.172 6.777 -8.453 1 63.72 176 TYR B N 1
ATOM 5803 C CA . TYR B 1 176 ? -23.312 5.48 -9.102 1 63.72 176 TYR B CA 1
ATOM 5804 C C . TYR B 1 176 ? -24.531 5.465 -10.016 1 63.72 176 TYR B C 1
ATOM 5806 O O . TYR B 1 176 ? -25.516 6.156 -9.758 1 63.72 176 TYR B O 1
ATOM 5814 N N . ALA B 1 177 ? -24.422 4.672 -11.055 1 67.38 177 ALA B N 1
ATOM 5815 C CA . ALA B 1 177 ? -25.484 4.477 -12.031 1 67.38 177 ALA B CA 1
ATOM 5816 C C . ALA B 1 177 ? -26.703 3.824 -11.375 1 67.38 177 ALA B C 1
ATOM 5818 O O . ALA B 1 177 ? -26.594 3.238 -10.297 1 67.38 177 ALA B O 1
ATOM 5819 N N . THR B 1 178 ? -27.812 4.062 -12.008 1 68.38 178 THR B N 1
ATOM 5820 C CA . THR B 1 178 ? -29.047 3.393 -11.625 1 68.38 178 THR B CA 1
ATOM 5821 C C . THR B 1 178 ? -29.188 2.053 -12.344 1 68.38 178 THR B C 1
ATOM 5823 O O . THR B 1 178 ? -29 1.974 -13.562 1 68.38 178 THR B O 1
ATOM 5826 N N . ALA B 1 179 ? -29.391 1.04 -11.609 1 72.19 179 ALA B N 1
ATOM 5827 C CA . ALA B 1 179 ? -29.469 -0.316 -12.148 1 72.19 179 ALA B CA 1
ATOM 5828 C C . ALA B 1 179 ? -30.781 -0.539 -12.898 1 72.19 179 ALA B C 1
ATOM 5830 O O . ALA B 1 179 ? -31.844 -0.1 -12.445 1 72.19 179 ALA B O 1
ATOM 5831 N N . LYS B 1 180 ? -30.672 -1.138 -14.102 1 69.88 180 LYS B N 1
ATOM 5832 C CA . LYS B 1 180 ? -31.859 -1.555 -14.852 1 69.88 180 LYS B CA 1
ATOM 5833 C C . LYS B 1 180 ? -32.406 -2.871 -14.312 1 69.88 180 LYS B C 1
ATOM 5835 O O . LYS B 1 180 ? -33.625 -3.115 -14.367 1 69.88 180 LYS B O 1
ATOM 5840 N N . ASN B 1 181 ? -31.516 -3.742 -13.945 1 75.75 181 ASN B N 1
ATOM 5841 C CA . ASN B 1 181 ? -31.875 -4.996 -13.305 1 75.75 181 ASN B CA 1
ATOM 5842 C C . ASN B 1 181 ? -31.188 -5.156 -11.953 1 75.75 181 ASN B C 1
ATOM 5844 O O . ASN B 1 181 ? -30.25 -4.426 -11.641 1 75.75 181 ASN B O 1
ATOM 5848 N N . LYS B 1 182 ? -31.609 -6.133 -11.242 1 82.5 182 LYS B N 1
ATOM 5849 C CA . LYS B 1 182 ? -31.219 -6.277 -9.844 1 82.5 182 LYS B CA 1
ATOM 5850 C C . LYS B 1 182 ? -29.734 -6.602 -9.719 1 82.5 182 LYS B C 1
ATOM 5852 O O . LYS B 1 182 ? -29.094 -6.242 -8.727 1 82.5 182 LYS B O 1
ATOM 5857 N N . ASN B 1 183 ? -29.094 -7.258 -10.812 1 92.88 183 ASN B N 1
ATOM 5858 C CA . ASN B 1 183 ? -27.734 -7.77 -10.672 1 92.88 183 ASN B CA 1
ATOM 5859 C C . ASN B 1 183 ? -26.75 -6.965 -11.508 1 92.88 183 ASN B C 1
ATOM 5861 O O . ASN B 1 183 ? -25.531 -7.148 -11.391 1 92.88 183 ASN B O 1
ATOM 5865 N N . GLU B 1 184 ? -27.219 -6.008 -12.273 1 91.19 184 GLU B N 1
ATOM 5866 C CA . GLU B 1 184 ? -26.438 -5.332 -13.305 1 91.19 184 GLU B CA 1
ATOM 5867 C C . GLU B 1 184 ? -25.219 -4.633 -12.719 1 91.19 184 GLU B C 1
ATOM 5869 O O . GLU B 1 184 ? -24.219 -4.441 -13.414 1 91.19 184 GLU B O 1
ATOM 5874 N N . LEU B 1 185 ? -25.328 -4.273 -11.477 1 93.44 185 LEU B N 1
ATOM 5875 C CA . LEU B 1 185 ? -24.25 -3.49 -10.883 1 93.44 185 LEU B CA 1
ATOM 5876 C C . LEU B 1 185 ? -23.578 -4.262 -9.758 1 93.44 185 LEU B C 1
ATOM 5878 O O . LEU B 1 185 ? -22.922 -3.67 -8.898 1 93.44 185 LEU B O 1
ATOM 5882 N N . ILE B 1 186 ? -23.75 -5.641 -9.734 1 96.06 186 ILE B N 1
ATOM 5883 C CA . ILE B 1 186 ? -23.141 -6.504 -8.727 1 96.06 186 ILE B CA 1
ATOM 5884 C C . ILE B 1 186 ? -22.156 -7.465 -9.398 1 96.06 186 ILE B C 1
ATOM 5886 O O . ILE B 1 186 ? -22.531 -8.594 -9.742 1 96.06 186 ILE B O 1
ATOM 5890 N N . PRO B 1 187 ? -20.953 -7.059 -9.508 1 97.81 187 PRO B N 1
ATOM 5891 C CA . PRO B 1 187 ? -19.969 -7.934 -10.156 1 97.81 187 PRO B CA 1
ATOM 5892 C C . PRO B 1 187 ? -19.656 -9.188 -9.344 1 97.81 187 PRO B C 1
ATOM 5894 O O . PRO B 1 187 ? -19.672 -9.141 -8.109 1 97.81 187 PRO B O 1
ATOM 5897 N N . ILE B 1 188 ? -19.375 -10.25 -10.039 1 98.62 188 ILE B N 1
ATOM 5898 C CA . ILE B 1 188 ? -18.938 -11.5 -9.43 1 98.62 188 ILE B CA 1
ATOM 5899 C C . ILE B 1 188 ? -17.5 -11.797 -9.828 1 98.62 188 ILE B C 1
ATOM 5901 O O . ILE B 1 188 ? -17.172 -11.781 -11.016 1 98.62 188 ILE B O 1
ATOM 5905 N N . ALA B 1 189 ? -16.719 -12.047 -8.836 1 98.75 189 ALA B N 1
ATOM 5906 C CA . ALA B 1 189 ? -15.289 -12.273 -9.078 1 98.75 189 ALA B CA 1
ATOM 5907 C C . ALA B 1 189 ? -14.992 -13.758 -9.258 1 98.75 189 ALA B C 1
ATOM 5909 O O . ALA B 1 189 ? -15.539 -14.602 -8.539 1 98.75 189 ALA B O 1
ATOM 5910 N N . PHE B 1 190 ? -14.148 -14.062 -10.266 1 98.81 190 PHE B N 1
ATOM 5911 C CA . PHE B 1 190 ? -13.633 -15.398 -10.539 1 98.81 190 PHE B CA 1
ATOM 5912 C C . PHE B 1 190 ? -12.109 -15.414 -10.492 1 98.81 190 PHE B C 1
ATOM 5914 O O . PHE B 1 190 ? -11.461 -14.578 -11.125 1 98.81 190 PHE B O 1
ATOM 5921 N N . TYR B 1 191 ? -11.547 -16.266 -9.758 1 98.19 191 TYR B N 1
ATOM 5922 C CA . TYR B 1 191 ? -10.125 -16.562 -9.695 1 98.19 191 TYR B CA 1
ATOM 5923 C C . TYR B 1 191 ? -9.883 -18.016 -9.32 1 98.19 191 TYR B C 1
ATOM 5925 O O . TYR B 1 191 ? -10.75 -18.672 -8.734 1 98.19 191 TYR B O 1
ATOM 5933 N N . SER B 1 192 ? -8.797 -18.578 -9.672 1 97.25 192 SER B N 1
ATOM 5934 C CA . SER B 1 192 ? -8.57 -20 -9.5 1 97.25 192 SER B CA 1
ATOM 5935 C C . SER B 1 192 ? -8.148 -20.312 -8.062 1 97.25 192 SER B C 1
ATOM 5937 O O . SER B 1 192 ? -7.801 -19.422 -7.301 1 97.25 192 SER B O 1
ATOM 5939 N N . GLN B 1 193 ? -8.195 -21.562 -7.719 1 93.44 193 GLN B N 1
ATOM 5940 C CA . GLN B 1 193 ? -7.82 -22.031 -6.391 1 93.44 193 GLN B CA 1
ATOM 5941 C C . GLN B 1 193 ? -6.324 -21.844 -6.145 1 93.44 193 GLN B C 1
ATOM 5943 O O . GLN B 1 193 ? -5.863 -21.906 -5.004 1 93.44 193 GLN B O 1
ATOM 5948 N N . ASP B 1 194 ? -5.547 -21.516 -7.242 1 93.5 194 ASP B N 1
ATOM 5949 C CA . ASP B 1 194 ? -4.113 -21.312 -7.094 1 93.5 194 ASP B CA 1
ATOM 5950 C C . ASP B 1 194 ? -3.766 -19.828 -7.129 1 93.5 194 ASP B C 1
ATOM 5952 O O . ASP B 1 194 ? -2.596 -19.453 -7.27 1 93.5 194 ASP B O 1
ATOM 5956 N N . ALA B 1 195 ? -4.816 -19 -7.043 1 93.19 195 ALA B N 1
ATOM 5957 C CA . ALA B 1 195 ? -4.586 -17.562 -6.988 1 93.19 195 ALA B CA 1
ATOM 5958 C C . ALA B 1 195 ? -3.84 -17.172 -5.719 1 93.19 195 ALA B C 1
ATOM 5960 O O . ALA B 1 195 ? -3.973 -17.828 -4.684 1 93.19 195 ALA B O 1
ATOM 5961 N N . HIS B 1 196 ? -3.012 -16.188 -5.852 1 88.44 196 HIS B N 1
ATOM 5962 C CA . HIS B 1 196 ? -2.295 -15.648 -4.703 1 88.44 196 HIS B CA 1
ATOM 5963 C C . HIS B 1 196 ? -3.262 -15.133 -3.643 1 88.44 196 HIS B C 1
ATOM 5965 O O . HIS B 1 196 ? -4.328 -14.617 -3.971 1 88.44 196 HIS B O 1
ATOM 5971 N N . TYR B 1 197 ? -2.936 -15.227 -2.438 1 83.06 197 TYR B N 1
ATOM 5972 C CA . TYR B 1 197 ? -3.816 -14.859 -1.335 1 83.06 197 TYR B CA 1
ATOM 5973 C C . TYR B 1 197 ? -4.176 -13.383 -1.392 1 83.06 197 TYR B C 1
ATOM 5975 O O . TYR B 1 197 ? -5.191 -12.961 -0.831 1 83.06 197 TYR B O 1
ATOM 5983 N N . SER B 1 198 ? -3.346 -12.578 -2.062 1 85.5 198 SER B N 1
ATOM 5984 C CA . SER B 1 198 ? -3.648 -11.156 -2.201 1 85.5 198 SER B CA 1
ATOM 5985 C C . SER B 1 198 ? -4.957 -10.945 -2.957 1 85.5 198 SER B C 1
ATOM 5987 O O . SER B 1 198 ? -5.641 -9.938 -2.75 1 85.5 198 SER B O 1
ATOM 5989 N N . ILE B 1 199 ? -5.301 -11.859 -3.82 1 92.44 199 ILE B N 1
ATOM 5990 C CA . ILE B 1 199 ? -6.559 -11.758 -4.555 1 92.44 199 ILE B CA 1
ATOM 5991 C C . ILE B 1 199 ? -7.73 -11.992 -3.609 1 92.44 199 ILE B C 1
ATOM 5993 O O . ILE B 1 199 ? -8.727 -11.266 -3.65 1 92.44 199 ILE B O 1
ATOM 5997 N N . VAL B 1 200 ? -7.594 -12.984 -2.775 1 87.5 200 VAL B N 1
ATOM 5998 C CA . VAL B 1 200 ? -8.617 -13.281 -1.782 1 87.5 200 VAL B CA 1
ATOM 5999 C C . VAL B 1 200 ? -8.773 -12.102 -0.828 1 87.5 200 VAL B C 1
ATOM 6001 O O . VAL B 1 200 ? -9.898 -11.688 -0.521 1 87.5 200 VAL B O 1
ATOM 6004 N N . LYS B 1 201 ? -7.695 -11.602 -0.417 1 84.19 201 LYS B N 1
ATOM 6005 C CA . LYS B 1 201 ? -7.68 -10.43 0.454 1 84.19 201 LYS B CA 1
ATOM 6006 C C . LYS B 1 201 ? -8.359 -9.242 -0.214 1 84.19 201 LYS B C 1
ATOM 6008 O O . LYS B 1 201 ? -9.109 -8.5 0.432 1 84.19 201 LYS B O 1
ATOM 6013 N N . ALA B 1 202 ? -8.086 -9.039 -1.434 1 91.88 202 ALA B N 1
ATOM 6014 C CA . ALA B 1 202 ? -8.672 -7.926 -2.176 1 91.88 202 ALA B CA 1
ATOM 6015 C C . ALA B 1 202 ? -10.195 -8.016 -2.197 1 91.88 202 ALA B C 1
ATOM 6017 O O . ALA B 1 202 ? -10.883 -7 -2.104 1 91.88 202 ALA B O 1
ATOM 6018 N N . MET B 1 203 ? -10.734 -9.281 -2.326 1 93.81 203 MET B N 1
ATOM 6019 C CA . MET B 1 203 ? -12.18 -9.461 -2.34 1 93.81 203 MET B CA 1
ATOM 6020 C C . MET B 1 203 ? -12.797 -8.992 -1.025 1 93.81 203 MET B C 1
ATOM 6022 O O . MET B 1 203 ? -13.828 -8.32 -1.025 1 93.81 203 MET B O 1
ATOM 6026 N N . GLU B 1 204 ? -12.125 -9.289 0.004 1 88.56 204 GLU B N 1
ATOM 6027 C CA . GLU B 1 204 ? -12.641 -8.938 1.326 1 88.56 204 GLU B CA 1
ATOM 6028 C C . GLU B 1 204 ? -12.492 -7.445 1.598 1 88.56 204 GLU B C 1
ATOM 6030 O O . GLU B 1 204 ? -13.422 -6.805 2.094 1 88.56 204 GLU B O 1
ATOM 6035 N N . VAL B 1 205 ? -11.383 -6.938 1.299 1 90.19 205 VAL B N 1
ATOM 6036 C CA . VAL B 1 205 ? -11.078 -5.535 1.559 1 90.19 205 VAL B CA 1
ATOM 6037 C C . VAL B 1 205 ? -12.023 -4.641 0.756 1 90.19 205 VAL B C 1
ATOM 6039 O O . VAL B 1 205 ? -12.539 -3.65 1.275 1 90.19 205 VAL B O 1
ATOM 6042 N N . LEU B 1 206 ? -12.242 -5.02 -0.489 1 94.69 206 LEU B N 1
ATOM 6043 C CA . LEU B 1 206 ? -12.984 -4.164 -1.408 1 94.69 206 LEU B CA 1
ATOM 6044 C C . LEU B 1 206 ? -14.469 -4.52 -1.402 1 94.69 206 LEU B C 1
ATOM 6046 O O . LEU B 1 206 ? -15.273 -3.871 -2.082 1 94.69 206 LEU B O 1
ATOM 6050 N N . LYS B 1 207 ? -14.844 -5.598 -0.698 1 94.56 207 LYS B N 1
ATOM 6051 C CA . LYS B 1 207 ? -16.219 -6.09 -0.642 1 94.56 207 LYS B CA 1
ATOM 6052 C C . LYS B 1 207 ? -16.734 -6.438 -2.033 1 94.56 207 LYS B C 1
ATOM 6054 O O . LYS B 1 207 ? -17.812 -5.996 -2.43 1 94.56 207 LYS B O 1
ATOM 6059 N N . ILE B 1 208 ? -15.945 -7.199 -2.719 1 96.69 208 ILE B N 1
ATOM 6060 C CA . ILE B 1 208 ? -16.359 -7.742 -4.008 1 96.69 208 ILE B CA 1
ATOM 6061 C C . ILE B 1 208 ? -16.922 -9.148 -3.82 1 96.69 208 ILE B C 1
ATOM 6063 O O . ILE B 1 208 ? -16.297 -9.992 -3.168 1 96.69 208 ILE B O 1
ATOM 6067 N N . ASN B 1 209 ? -18.031 -9.422 -4.41 1 96.75 209 ASN B N 1
ATOM 6068 C CA . ASN B 1 209 ? -18.656 -10.742 -4.301 1 96.75 209 ASN B CA 1
ATOM 6069 C C . ASN B 1 209 ? -17.891 -11.781 -5.121 1 96.75 209 ASN B C 1
ATOM 6071 O O . ASN B 1 209 ? -17.562 -11.539 -6.289 1 96.75 209 ASN B O 1
ATOM 6075 N N . THR B 1 210 ? -17.594 -12.859 -4.457 1 97.31 210 THR B N 1
ATOM 6076 C CA . THR B 1 210 ? -17.016 -13.984 -5.176 1 97.31 210 THR B CA 1
ATOM 6077 C C . THR B 1 210 ? -18.109 -14.93 -5.676 1 97.31 210 THR B C 1
ATOM 6079 O O . THR B 1 210 ? -19.25 -14.867 -5.223 1 97.31 210 THR B O 1
ATOM 6082 N N . LEU B 1 211 ? -17.766 -15.781 -6.578 1 97.5 211 LEU B N 1
ATOM 6083 C CA . LEU B 1 211 ? -18.719 -16.75 -7.102 1 97.5 211 LEU B CA 1
ATOM 6084 C C . LEU B 1 211 ? -19.312 -17.594 -5.977 1 97.5 211 LEU B C 1
ATOM 6086 O O . LEU B 1 211 ? -20.531 -17.828 -5.949 1 97.5 211 LEU B O 1
ATOM 6090 N N . ASN B 1 212 ? -18.484 -17.984 -5.098 1 96.25 212 ASN B N 1
ATOM 6091 C CA . ASN B 1 212 ? -18.922 -18.844 -4.008 1 96.25 212 ASN B CA 1
ATOM 6092 C C . ASN B 1 212 ? -19.828 -18.109 -3.029 1 96.25 212 ASN B C 1
ATOM 6094 O O . ASN B 1 212 ? -20.875 -18.625 -2.623 1 96.25 212 ASN B O 1
ATOM 6098 N N . LYS B 1 213 ? -19.438 -16.906 -2.639 1 93.75 213 LYS B N 1
ATOM 6099 C CA . LYS B 1 213 ? -20.203 -16.109 -1.691 1 93.75 213 LYS B CA 1
ATOM 6100 C C . LYS B 1 213 ? -21.594 -15.789 -2.244 1 93.75 213 LYS B C 1
ATOM 6102 O O . LYS B 1 213 ? -22.594 -15.914 -1.536 1 93.75 213 LYS B O 1
ATOM 6107 N N . GLU B 1 214 ? -21.672 -15.398 -3.492 1 96 214 GLU B N 1
ATOM 6108 C CA . GLU B 1 214 ? -22.938 -15.07 -4.125 1 96 214 GLU B CA 1
ATOM 6109 C C . GLU B 1 214 ? -23.844 -16.297 -4.23 1 96 214 GLU B C 1
ATOM 6111 O O . GLU B 1 214 ? -25.047 -16.219 -3.969 1 96 214 GLU B O 1
ATOM 6116 N N . ALA B 1 215 ? -23.25 -17.391 -4.59 1 97 215 ALA B N 1
ATOM 6117 C CA . ALA B 1 215 ? -24.016 -18.625 -4.727 1 97 215 ALA B CA 1
ATOM 6118 C C . ALA B 1 215 ? -24.656 -19.031 -3.396 1 97 215 ALA B C 1
ATOM 6120 O O . ALA B 1 215 ? -25.812 -19.438 -3.35 1 97 215 ALA B O 1
ATOM 6121 N N . ASN B 1 216 ? -23.891 -18.922 -2.359 1 93.5 216 ASN B N 1
ATOM 6122 C CA . ASN B 1 216 ? -24.359 -19.297 -1.033 1 93.5 216 ASN B CA 1
ATOM 6123 C C . ASN B 1 216 ? -25.438 -18.328 -0.534 1 93.5 216 ASN B C 1
ATOM 6125 O O . ASN B 1 216 ? -26.453 -18.766 0.023 1 93.5 216 ASN B O 1
ATOM 6129 N N . GLU B 1 217 ? -25.203 -17.078 -0.724 1 92.38 217 GLU B N 1
ATOM 6130 C CA . GLU B 1 217 ? -26.141 -16.062 -0.264 1 92.38 217 GLU B CA 1
ATOM 6131 C C . GLU B 1 217 ? -27.484 -16.188 -0.978 1 92.38 217 GLU B C 1
ATOM 6133 O O . GLU B 1 217 ? -28.531 -15.969 -0.376 1 92.38 217 GLU B O 1
ATOM 6138 N N . LYS B 1 218 ? -27.438 -16.562 -2.238 1 95.19 218 LYS B N 1
ATOM 6139 C CA . LYS B 1 218 ? -28.672 -16.625 -3.035 1 95.19 218 LYS B CA 1
ATOM 6140 C C . LYS B 1 218 ? -29.25 -18.031 -3.049 1 95.19 218 LYS B C 1
ATOM 6142 O O . LYS B 1 218 ? -30.359 -18.25 -3.535 1 95.19 218 LYS B O 1
ATOM 6147 N N . GLY B 1 219 ? -28.5 -18.984 -2.568 1 95.75 219 GLY B N 1
ATOM 6148 C CA . GLY B 1 219 ? -28.953 -20.359 -2.531 1 95.75 219 GLY B CA 1
ATOM 6149 C C . GLY B 1 219 ? -28.984 -21.016 -3.898 1 95.75 219 GLY B C 1
ATOM 6150 O O . GLY B 1 219 ? -29.891 -21.797 -4.203 1 95.75 219 GLY B O 1
ATOM 6151 N N . TYR B 1 220 ? -28.016 -20.719 -4.75 1 96.69 220 TYR B N 1
ATOM 6152 C CA . TYR B 1 220 ? -27.953 -21.297 -6.09 1 96.69 220 TYR B CA 1
ATOM 6153 C C . TYR B 1 220 ? -27.422 -22.719 -6.043 1 96.69 220 TYR B C 1
ATOM 6155 O O . TYR B 1 220 ? -26.609 -23.047 -5.188 1 96.69 220 TYR B O 1
ATOM 6163 N N . LYS B 1 221 ? -27.859 -23.516 -6.988 1 96.81 221 LYS B N 1
ATOM 6164 C CA . LYS B 1 221 ? -27.281 -24.844 -7.195 1 96.81 221 LYS B CA 1
ATOM 6165 C C . LYS B 1 221 ? -26.078 -24.766 -8.141 1 96.81 221 LYS B C 1
ATOM 6167 O O . LYS B 1 221 ? -26.125 -24.078 -9.156 1 96.81 221 LYS B O 1
ATOM 6172 N N . CYS B 1 222 ? -25.094 -25.438 -7.781 1 97.75 222 CYS B N 1
ATOM 6173 C CA . CYS B 1 222 ? -23.875 -25.406 -8.586 1 97.75 222 CYS B CA 1
ATOM 6174 C C . CYS B 1 222 ? -24.125 -26.016 -9.961 1 97.75 222 CYS B C 1
ATOM 6176 O O . CYS B 1 222 ? -24.656 -27.109 -10.078 1 97.75 222 CYS B O 1
ATOM 6178 N N . PRO B 1 223 ? -23.719 -25.328 -10.961 1 98.06 223 PRO B N 1
ATOM 6179 C CA . PRO B 1 223 ? -23.953 -25.844 -12.312 1 98.06 223 PRO B CA 1
ATOM 6180 C C . PRO B 1 223 ? -22.922 -26.891 -12.734 1 98.06 223 PRO B C 1
ATOM 6182 O O . PRO B 1 223 ? -23.094 -27.547 -13.758 1 98.06 223 PRO B O 1
ATOM 6185 N N . LEU B 1 224 ? -21.859 -27.078 -12.039 1 97.94 224 LEU B N 1
ATOM 6186 C CA . LEU B 1 224 ? -20.812 -28.016 -12.406 1 97.94 224 LEU B CA 1
ATOM 6187 C C . LEU B 1 224 ? -21.219 -29.453 -12.062 1 97.94 224 LEU B C 1
ATOM 6189 O O . LEU B 1 224 ? -21.812 -29.688 -11.016 1 97.94 224 LEU B O 1
ATOM 6193 N N . LYS B 1 225 ? -20.859 -30.312 -12.961 1 95.81 225 LYS B N 1
ATOM 6194 C CA . LYS B 1 225 ? -20.969 -31.75 -12.758 1 95.81 225 LYS B CA 1
ATOM 6195 C C . LYS B 1 225 ? -19.594 -32.406 -12.594 1 95.81 225 LYS B C 1
ATOM 6197 O O . LYS B 1 225 ? -18.578 -31.734 -12.719 1 95.81 225 LYS B O 1
ATOM 6202 N N . LYS B 1 226 ? -19.562 -33.594 -12.25 1 91.94 226 LYS B N 1
ATOM 6203 C CA . LYS B 1 226 ? -18.328 -34.312 -11.984 1 91.94 226 LYS B CA 1
ATOM 6204 C C . LYS B 1 226 ? -17.359 -34.219 -13.164 1 91.94 226 LYS B C 1
ATOM 6206 O O . LYS B 1 226 ? -16.156 -34.062 -12.977 1 91.94 226 LYS B O 1
ATOM 6211 N N . GLU B 1 227 ? -17.906 -34.25 -14.32 1 93.81 227 GLU B N 1
ATOM 6212 C CA . GLU B 1 227 ? -17.094 -34.25 -15.531 1 93.81 227 GLU B CA 1
ATOM 6213 C C . GLU B 1 227 ? -16.516 -32.875 -15.828 1 93.81 227 GLU B C 1
ATOM 6215 O O . GLU B 1 227 ? -15.602 -32.75 -16.656 1 93.81 227 GLU B O 1
ATOM 6220 N N . ASP B 1 228 ? -17.047 -31.859 -15.109 1 96.06 228 ASP B N 1
ATOM 6221 C CA . ASP B 1 228 ? -16.641 -30.484 -15.367 1 96.06 228 ASP B CA 1
ATOM 6222 C C . ASP B 1 228 ? -15.406 -30.125 -14.531 1 96.06 228 ASP B C 1
ATOM 6224 O O . ASP B 1 228 ? -14.805 -29.062 -14.727 1 96.06 228 ASP B O 1
ATOM 6228 N N . TYR B 1 229 ? -15.047 -30.953 -13.617 1 96.12 229 TYR B N 1
ATOM 6229 C CA . TYR B 1 229 ? -13.859 -30.734 -12.789 1 96.12 229 TYR B CA 1
ATOM 6230 C C . TYR B 1 229 ? -12.633 -31.391 -13.414 1 96.12 229 TYR B C 1
ATOM 6232 O O . TYR B 1 229 ? -12.758 -32.344 -14.195 1 96.12 229 TYR B O 1
ATOM 6240 N N . PRO B 1 230 ? -11.445 -30.844 -13.172 1 94.62 230 PRO B N 1
ATOM 6241 C CA . PRO B 1 230 ? -10.25 -31.516 -13.672 1 94.62 230 PRO B CA 1
ATOM 6242 C C . PRO B 1 230 ? -10.055 -32.906 -13.062 1 94.62 230 PRO B C 1
ATOM 6244 O O . PRO B 1 230 ? -10.602 -33.188 -11.992 1 94.62 230 PRO B O 1
ATOM 6247 N N . LYS B 1 231 ? -9.148 -33.562 -13.789 1 85.5 231 LYS B N 1
ATOM 6248 C CA . LYS B 1 231 ? -8.828 -34.906 -13.266 1 85.5 231 LYS B CA 1
ATOM 6249 C C . LYS B 1 231 ? -8.148 -34.812 -11.906 1 85.5 231 LYS B C 1
ATOM 6251 O O . LYS B 1 231 ? -7.336 -33.906 -11.672 1 85.5 231 LYS B O 1
ATOM 6256 N N . ASN B 1 232 ? -8.531 -35.531 -10.914 1 85.56 232 ASN B N 1
ATOM 6257 C CA . ASN B 1 232 ? -7.91 -35.625 -9.594 1 85.56 232 ASN B CA 1
ATOM 6258 C C . ASN B 1 232 ? -8.273 -34.438 -8.719 1 85.56 232 ASN B C 1
ATOM 6260 O O . ASN B 1 232 ? -7.5 -34.031 -7.844 1 85.56 232 ASN B O 1
ATOM 6264 N N . PHE B 1 233 ? -9.328 -33.75 -9.086 1 93.19 233 PHE B N 1
ATOM 6265 C CA . PHE B 1 233 ? -9.812 -32.656 -8.266 1 93.19 233 PHE B CA 1
ATOM 6266 C C . PHE B 1 233 ? -10.125 -33.125 -6.852 1 93.19 233 PHE B C 1
ATOM 6268 O O . PHE B 1 233 ? -10.727 -34.188 -6.668 1 93.19 233 PHE B O 1
ATOM 6275 N N . SER B 1 234 ? -9.703 -32.406 -5.848 1 92.12 234 SER B N 1
ATOM 6276 C CA . SER B 1 234 ? -9.961 -32.75 -4.453 1 92.12 234 SER B CA 1
ATOM 6277 C C . SER B 1 234 ? -11.25 -32.094 -3.953 1 92.12 234 SER B C 1
ATOM 6279 O O . SER B 1 234 ? -11.391 -30.875 -3.986 1 92.12 234 SER B O 1
ATOM 6281 N N . ARG B 1 235 ? -12.078 -32.812 -3.312 1 91.44 235 ARG B N 1
ATOM 6282 C CA . ARG B 1 235 ? -13.383 -32.344 -2.852 1 91.44 235 ARG B CA 1
ATOM 6283 C C . ARG B 1 235 ? -13.234 -31.328 -1.716 1 91.44 235 ARG B C 1
ATOM 6285 O O . ARG B 1 235 ? -14.156 -30.562 -1.435 1 91.44 235 ARG B O 1
ATOM 6292 N N . GLU B 1 236 ? -12.125 -31.359 -1.118 1 90.31 236 GLU B N 1
ATOM 6293 C CA . GLU B 1 236 ? -11.852 -30.453 -0.01 1 90.31 236 GLU B CA 1
ATOM 6294 C C . GLU B 1 236 ? -11.875 -29 -0.469 1 90.31 236 GLU B C 1
ATOM 6296 O O . GLU B 1 236 ? -11.992 -28.094 0.351 1 90.31 236 GLU B O 1
ATOM 6301 N N . TYR B 1 237 ? -11.867 -28.828 -1.757 1 92.12 237 TYR B N 1
ATOM 6302 C CA . TYR B 1 237 ? -11.898 -27.484 -2.311 1 92.12 237 TYR B CA 1
ATOM 6303 C C . TYR B 1 237 ? -13.328 -27.031 -2.568 1 92.12 237 TYR B C 1
ATOM 6305 O O . TYR B 1 237 ? -13.57 -25.906 -2.996 1 92.12 237 TYR B O 1
ATOM 6313 N N . LEU B 1 238 ? -14.289 -27.875 -2.211 1 94.19 238 LEU B N 1
ATOM 6314 C CA . LEU B 1 238 ? -15.703 -27.547 -2.271 1 94.19 238 LEU B CA 1
ATOM 6315 C C . LEU B 1 238 ? -16.203 -27.031 -0.92 1 94.19 238 LEU B C 1
ATOM 6317 O O . LEU B 1 238 ? -15.648 -27.391 0.122 1 94.19 238 LEU B O 1
ATOM 6321 N N . ASP B 1 239 ? -17.203 -26.156 -1.022 1 91.5 239 ASP B N 1
ATOM 6322 C CA . ASP B 1 239 ? -17.844 -25.75 0.224 1 91.5 239 ASP B CA 1
ATOM 6323 C C . ASP B 1 239 ? -18.922 -26.75 0.635 1 91.5 239 ASP B C 1
ATOM 6325 O O . ASP B 1 239 ? -19.062 -27.797 0.013 1 91.5 239 ASP B O 1
ATOM 6329 N N . GLU B 1 240 ? -19.625 -26.516 1.709 1 90.88 240 GLU B N 1
ATOM 6330 C CA . GLU B 1 240 ? -20.594 -27.438 2.277 1 90.88 240 GLU B CA 1
ATOM 6331 C C . GLU B 1 240 ? -21.797 -27.609 1.354 1 90.88 240 GLU B C 1
ATOM 6333 O O . GLU B 1 240 ? -22.484 -28.625 1.41 1 90.88 240 GLU B O 1
ATOM 6338 N N . ASN B 1 241 ? -22 -26.672 0.399 1 93.25 241 ASN B N 1
ATOM 6339 C CA . ASN B 1 241 ? -23.156 -26.719 -0.491 1 93.25 241 ASN B CA 1
ATOM 6340 C C . ASN B 1 241 ? -22.781 -27.266 -1.864 1 93.25 241 ASN B C 1
ATOM 6342 O O . ASN B 1 241 ? -23.609 -27.281 -2.779 1 93.25 241 ASN B O 1
ATOM 6346 N N . GLY B 1 242 ? -21.547 -27.656 -1.982 1 94.31 242 GLY B N 1
ATOM 6347 C CA . GLY B 1 242 ? -21.109 -28.297 -3.211 1 94.31 242 GLY B CA 1
ATOM 6348 C C . GLY B 1 242 ? -20.547 -27.328 -4.23 1 94.31 242 GLY B C 1
ATOM 6349 O O . GLY B 1 242 ? -20.266 -27.719 -5.367 1 94.31 242 GLY B O 1
ATOM 6350 N N . TRP B 1 243 ? -20.406 -26.094 -3.92 1 96.88 243 TRP B N 1
ATOM 6351 C CA . TRP B 1 243 ? -19.766 -25.109 -4.793 1 96.88 243 TRP B CA 1
ATOM 6352 C C . TRP B 1 243 ? -18.25 -25.125 -4.605 1 96.88 243 TRP B C 1
ATOM 6354 O O . TRP B 1 243 ? -17.75 -25.25 -3.484 1 96.88 243 TRP B O 1
ATOM 6364 N N . PRO B 1 244 ? -17.578 -25 -5.715 1 96.94 244 PRO B N 1
ATOM 6365 C CA . PRO B 1 244 ? -16.156 -24.734 -5.496 1 96.94 244 PRO B CA 1
ATOM 6366 C C . PRO B 1 244 ? -15.906 -23.391 -4.816 1 96.94 244 PRO B C 1
ATOM 6368 O O . PRO B 1 244 ? -16.562 -22.406 -5.145 1 96.94 244 PRO B O 1
ATOM 6371 N N . LYS B 1 245 ? -15.008 -23.391 -3.857 1 94.06 245 LYS B N 1
ATOM 6372 C CA . LYS B 1 245 ? -14.664 -22.141 -3.188 1 94.06 245 LYS B CA 1
ATOM 6373 C C . LYS B 1 245 ? -14.078 -21.125 -4.172 1 94.06 245 LYS B C 1
ATOM 6375 O O . LYS B 1 245 ? -14.289 -19.922 -4.027 1 94.06 245 LYS B O 1
ATOM 6380 N N . GLU B 1 246 ? -13.297 -21.594 -5.055 1 96.69 246 GLU B N 1
ATOM 6381 C CA . GLU B 1 246 ? -12.695 -20.875 -6.172 1 96.69 246 GLU B CA 1
ATOM 6382 C C . GLU B 1 246 ? -12.758 -21.703 -7.457 1 96.69 246 GLU B C 1
ATOM 6384 O O . GLU B 1 246 ? -13.086 -22.891 -7.426 1 96.69 246 GLU B O 1
ATOM 6389 N N . VAL B 1 247 ? -12.438 -21.094 -8.57 1 98.31 247 VAL B N 1
ATOM 6390 C CA . VAL B 1 247 ? -12.438 -21.844 -9.82 1 98.31 247 VAL B CA 1
ATOM 6391 C C . VAL B 1 247 ? -11.398 -22.953 -9.758 1 98.31 247 VAL B C 1
ATOM 6393 O O . VAL B 1 247 ? -10.242 -22.719 -9.398 1 98.31 247 VAL B O 1
ATOM 6396 N N . PRO B 1 248 ? -11.773 -24.141 -10.125 1 97.56 248 PRO B N 1
ATOM 6397 C CA . PRO B 1 248 ? -10.82 -25.266 -10.086 1 97.56 248 PRO B CA 1
ATOM 6398 C C . PRO B 1 248 ? -9.594 -25.016 -10.953 1 97.56 248 PRO B C 1
ATOM 6400 O O . PRO B 1 248 ? -9.688 -24.359 -11.992 1 97.56 248 PRO B O 1
ATOM 6403 N N . SER B 1 249 ? -8.492 -25.578 -10.539 1 96.31 249 SER B N 1
ATOM 6404 C CA . SER B 1 249 ? -7.246 -25.531 -11.289 1 96.31 249 SER B CA 1
ATOM 6405 C C . SER B 1 249 ? -6.883 -26.891 -11.867 1 96.31 249 SER B C 1
ATOM 6407 O O . SER B 1 249 ? -7.23 -27.922 -11.289 1 96.31 249 SER B O 1
ATOM 6409 N N . ASN B 1 250 ? -6.191 -26.859 -13.016 1 95.25 250 ASN B N 1
ATOM 6410 C CA . ASN B 1 250 ? -5.551 -28.062 -13.516 1 95.25 250 ASN B CA 1
ATOM 6411 C C . ASN B 1 250 ? -4.449 -28.547 -12.578 1 95.25 250 ASN B C 1
ATOM 6413 O O . ASN B 1 250 ? -4.066 -27.828 -11.648 1 95.25 250 ASN B O 1
ATOM 6417 N N . GLU B 1 251 ? -3.939 -29.703 -12.844 1 91.88 251 GLU B N 1
ATOM 6418 C CA . GLU B 1 251 ? -2.896 -30.281 -12 1 91.88 251 GLU B CA 1
ATOM 6419 C C . GLU B 1 251 ? -1.663 -29.391 -11.961 1 91.88 251 GLU B C 1
ATOM 6421 O O . GLU B 1 251 ? -1 -29.281 -10.922 1 91.88 251 GLU B O 1
ATOM 6426 N N . ASP B 1 252 ? -1.395 -28.766 -13.055 1 93.31 252 ASP B N 1
ATOM 6427 C CA . ASP B 1 252 ? -0.197 -27.922 -13.125 1 93.31 252 ASP B CA 1
ATOM 6428 C C . ASP B 1 252 ? -0.413 -26.594 -12.406 1 93.31 252 ASP B C 1
ATOM 6430 O O . ASP B 1 252 ? 0.536 -25.844 -12.195 1 93.31 252 ASP B O 1
ATOM 6434 N N . GLY B 1 253 ? -1.639 -26.297 -12.031 1 94.75 253 GLY B N 1
ATOM 6435 C CA . GLY B 1 253 ? -1.92 -25.062 -11.289 1 94.75 253 GLY B CA 1
ATOM 6436 C C . GLY B 1 253 ? -2.609 -24.016 -12.125 1 94.75 253 GLY B C 1
ATOM 6437 O O . GLY B 1 253 ? -3.068 -23 -11.602 1 94.75 253 GLY B O 1
ATOM 6438 N N . SER B 1 254 ? -2.688 -24.219 -13.469 1 97.31 254 SER B N 1
ATOM 6439 C CA . SER B 1 254 ? -3.404 -23.281 -14.328 1 97.31 254 SER B CA 1
ATOM 6440 C C . SER B 1 254 ? -4.914 -23.391 -14.148 1 97.31 254 SER B C 1
ATOM 6442 O O . SER B 1 254 ? -5.406 -24.453 -13.727 1 97.31 254 SER B O 1
ATOM 6444 N N . ILE B 1 255 ? -5.602 -22.375 -14.43 1 98.19 255 ILE B N 1
ATOM 6445 C CA . ILE B 1 255 ? -7.047 -22.344 -14.25 1 98.19 255 ILE B CA 1
ATOM 6446 C C . ILE B 1 255 ? -7.707 -23.359 -15.172 1 98.19 255 ILE B C 1
ATOM 6448 O O . ILE B 1 255 ? -7.297 -23.531 -16.328 1 98.19 255 ILE B O 1
ATOM 6452 N N . HIS B 1 256 ? -8.633 -24.094 -14.672 1 98.31 256 HIS B N 1
ATOM 6453 C CA . HIS B 1 256 ? -9.391 -25.047 -15.484 1 98.31 256 HIS B CA 1
ATOM 6454 C C . HIS B 1 256 ? -10.477 -24.328 -16.297 1 98.31 256 HIS B C 1
ATOM 6456 O O . HIS B 1 256 ? -11.586 -24.125 -15.797 1 98.31 256 HIS B O 1
ATOM 6462 N N . VAL B 1 257 ? -10.273 -24.125 -17.562 1 98.25 257 VAL B N 1
ATOM 6463 C CA . VAL B 1 257 ? -11.055 -23.25 -18.422 1 98.25 257 VAL B CA 1
ATOM 6464 C C . VAL B 1 257 ? -12.477 -23.781 -18.562 1 98.25 257 VAL B C 1
ATOM 6466 O O . VAL B 1 257 ? -13.445 -23.031 -18.484 1 98.25 257 VAL B O 1
ATOM 6469 N N . PRO B 1 258 ? -12.711 -25.109 -18.688 1 98.19 258 PRO B N 1
ATOM 6470 C CA . PRO B 1 258 ? -14.086 -25.609 -18.828 1 98.19 258 PRO B CA 1
ATOM 6471 C C . PRO B 1 258 ? -14.961 -25.25 -17.625 1 98.19 258 PRO B C 1
ATOM 6473 O O . PRO B 1 258 ? -16.109 -24.828 -17.797 1 98.19 258 PRO B O 1
ATOM 6476 N N . ALA B 1 259 ? -14.414 -25.391 -16.469 1 98.56 259 ALA B N 1
ATOM 6477 C CA . ALA B 1 259 ? -15.18 -25.016 -15.281 1 98.56 259 ALA B CA 1
ATOM 6478 C C . ALA B 1 259 ? -15.422 -23.516 -15.234 1 98.56 259 ALA B C 1
ATOM 6480 O O . ALA B 1 259 ? -16.516 -23.078 -14.891 1 98.56 259 ALA B O 1
ATOM 6481 N N . LEU B 1 260 ? -14.398 -22.734 -15.555 1 98.81 260 LEU B N 1
ATOM 6482 C CA . LEU B 1 260 ? -14.523 -21.281 -15.562 1 98.81 260 LEU B CA 1
ATOM 6483 C C . LEU B 1 260 ? -15.656 -20.844 -16.484 1 98.81 260 LEU B C 1
ATOM 6485 O O . LEU B 1 260 ? -16.5 -20.016 -16.094 1 98.81 260 LEU B O 1
ATOM 6489 N N . VAL B 1 261 ? -15.68 -21.422 -17.672 1 98.81 261 VAL B N 1
ATOM 6490 C CA . VAL B 1 261 ? -16.641 -21.016 -18.688 1 98.81 261 VAL B CA 1
ATOM 6491 C C . VAL B 1 261 ? -18.062 -21.312 -18.219 1 98.81 261 VAL B C 1
ATOM 6493 O O . VAL B 1 261 ? -18.953 -20.469 -18.359 1 98.81 261 VAL B O 1
ATOM 6496 N N . LYS B 1 262 ? -18.266 -22.438 -17.656 1 98.69 262 LYS B N 1
ATOM 6497 C CA . LYS B 1 262 ? -19.594 -22.828 -17.172 1 98.69 262 LYS B CA 1
ATOM 6498 C C . LYS B 1 262 ? -20.031 -21.938 -16.016 1 98.69 262 LYS B C 1
ATOM 6500 O O . LYS B 1 262 ? -21.203 -21.531 -15.938 1 98.69 262 LYS B O 1
ATOM 6505 N N . LEU B 1 263 ? -19.141 -21.672 -15.094 1 98.81 263 LEU B N 1
ATOM 6506 C CA . LEU B 1 263 ? -19.438 -20.812 -13.953 1 98.81 263 LEU B CA 1
ATOM 6507 C C . LEU B 1 263 ? -19.75 -19.391 -14.398 1 98.81 263 LEU B C 1
ATOM 6509 O O . LEU B 1 263 ? -20.703 -18.781 -13.914 1 98.81 263 LEU B O 1
ATOM 6513 N N . VAL B 1 264 ? -18.953 -18.844 -15.336 1 98.88 264 VAL B N 1
ATOM 6514 C CA . VAL B 1 264 ? -19.172 -17.516 -15.875 1 98.88 264 VAL B CA 1
ATOM 6515 C C . VAL B 1 264 ? -20.547 -17.438 -16.547 1 98.88 264 VAL B C 1
ATOM 6517 O O . VAL B 1 264 ? -21.297 -16.484 -16.328 1 98.88 264 VAL B O 1
ATOM 6520 N N . LYS B 1 265 ? -20.844 -18.469 -17.391 1 98.75 265 LYS B N 1
ATOM 6521 C CA . LYS B 1 265 ? -22.125 -18.5 -18.078 1 98.75 265 LYS B CA 1
ATOM 6522 C C . LYS B 1 265 ? -23.297 -18.438 -17.094 1 98.75 265 LYS B C 1
ATOM 6524 O O . LYS B 1 265 ? -24.281 -17.75 -17.328 1 98.75 265 LYS B O 1
ATOM 6529 N N . PHE B 1 266 ? -23.156 -19.141 -16.016 1 98.69 266 PHE B N 1
ATOM 6530 C CA . PHE B 1 266 ? -24.188 -19.203 -14.992 1 98.69 266 PHE B CA 1
ATOM 6531 C C . PHE B 1 266 ? -24.516 -17.812 -14.453 1 98.69 266 PHE B C 1
ATOM 6533 O O . PHE B 1 266 ? -25.688 -17.438 -14.375 1 98.69 266 PHE B O 1
ATOM 6540 N N . PHE B 1 267 ? -23.594 -17.047 -14.117 1 98.5 267 PHE B N 1
ATOM 6541 C CA . PHE B 1 267 ? -23.797 -15.75 -13.5 1 98.5 267 PHE B CA 1
ATOM 6542 C C . PHE B 1 267 ? -24.109 -14.688 -14.555 1 98.5 267 PHE B C 1
ATOM 6544 O O . PHE B 1 267 ? -24.875 -13.758 -14.297 1 98.5 267 PHE B O 1
ATOM 6551 N N . ALA B 1 268 ? -23.469 -14.844 -15.742 1 98.31 268 ALA B N 1
ATOM 6552 C CA . ALA B 1 268 ? -23.781 -13.93 -16.844 1 98.31 268 ALA B CA 1
ATOM 6553 C C . ALA B 1 268 ? -25.266 -14 -17.203 1 98.31 268 ALA B C 1
ATOM 6555 O O . ALA B 1 268 ? -25.891 -12.977 -17.453 1 98.31 268 ALA B O 1
ATOM 6556 N N . LYS B 1 269 ? -25.797 -15.172 -17.25 1 97.69 269 LYS B N 1
ATOM 6557 C CA . LYS B 1 269 ? -27.203 -15.391 -17.547 1 97.69 269 LYS B CA 1
ATOM 6558 C C . LYS B 1 269 ? -28.109 -14.664 -16.547 1 97.69 269 LYS B C 1
ATOM 6560 O O . LYS B 1 269 ? -29.203 -14.234 -16.891 1 97.69 269 LYS B O 1
ATOM 6565 N N . LYS B 1 270 ? -27.609 -14.492 -15.406 1 96.62 270 LYS B N 1
ATOM 6566 C CA . LYS B 1 270 ? -28.375 -13.859 -14.344 1 96.62 270 LYS B CA 1
ATOM 6567 C C . LYS B 1 270 ? -28.172 -12.352 -14.336 1 96.62 270 LYS B C 1
ATOM 6569 O O . LYS B 1 270 ? -28.719 -11.641 -13.484 1 96.62 270 LYS B O 1
ATOM 6574 N N . GLY B 1 271 ? -27.297 -11.844 -15.188 1 95.56 271 GLY B N 1
ATOM 6575 C CA . GLY B 1 271 ? -27.156 -10.414 -15.398 1 95.56 271 GLY B CA 1
ATOM 6576 C C . GLY B 1 271 ? -26 -9.812 -14.617 1 95.56 271 GLY B C 1
ATOM 6577 O O . GLY B 1 271 ? -25.797 -8.594 -14.641 1 95.56 271 GLY B O 1
ATOM 6578 N N . HIS B 1 272 ? -25.203 -10.625 -13.906 1 97.69 272 HIS B N 1
ATOM 6579 C CA . HIS B 1 272 ? -24.078 -10.109 -13.141 1 97.69 272 HIS B CA 1
ATOM 6580 C C . HIS B 1 272 ? -22.922 -9.719 -14.055 1 97.69 272 HIS B C 1
ATOM 6582 O O . HIS B 1 272 ? -22.578 -10.469 -14.969 1 97.69 272 HIS B O 1
ATOM 6588 N N . PRO B 1 273 ? -22.297 -8.508 -13.883 1 98 273 PRO B N 1
ATOM 6589 C CA . PRO B 1 273 ? -21 -8.289 -14.508 1 98 273 PRO B CA 1
ATOM 6590 C C . PRO B 1 273 ? -19.953 -9.312 -14.078 1 98 273 PRO B C 1
ATOM 6592 O O . PRO B 1 273 ? -20.031 -9.844 -12.969 1 98 273 PRO B O 1
ATOM 6595 N N . ILE B 1 274 ? -19 -9.562 -14.93 1 98.81 274 ILE B N 1
ATOM 6596 C CA . ILE B 1 274 ? -18.031 -10.633 -14.734 1 98.81 274 ILE B CA 1
ATOM 6597 C C . ILE B 1 274 ? -16.656 -10.047 -14.477 1 98.81 274 ILE B C 1
ATOM 6599 O O . ILE B 1 274 ? -16.141 -9.281 -15.289 1 98.81 274 ILE B O 1
ATOM 6603 N N . LEU B 1 275 ? -16.078 -10.328 -13.352 1 98.88 275 LEU B N 1
ATOM 6604 C CA . LEU B 1 275 ? -14.719 -9.938 -13.008 1 98.88 275 LEU B CA 1
ATOM 6605 C C . LEU B 1 275 ? -13.812 -11.164 -12.898 1 98.88 275 LEU B C 1
ATOM 6607 O O . LEU B 1 275 ? -14.031 -12.023 -12.039 1 98.88 275 LEU B O 1
ATOM 6611 N N . ILE B 1 276 ? -12.797 -11.312 -13.727 1 98.94 276 ILE B N 1
ATOM 6612 C CA . ILE B 1 276 ? -11.891 -12.453 -13.664 1 98.94 276 ILE B CA 1
ATOM 6613 C C . ILE B 1 276 ? -10.469 -11.969 -13.391 1 98.94 276 ILE B C 1
ATOM 6615 O O . ILE B 1 276 ? -9.984 -11.031 -14.039 1 98.94 276 ILE B O 1
ATOM 6619 N N . SER B 1 277 ? -9.812 -12.516 -12.422 1 98.62 277 SER B N 1
ATOM 6620 C CA . SER B 1 277 ? -8.383 -12.352 -12.211 1 98.62 277 SER B CA 1
ATOM 6621 C C . SER B 1 277 ? -7.613 -13.602 -12.625 1 98.62 277 SER B C 1
ATOM 6623 O O . SER B 1 277 ? -7.707 -14.641 -11.977 1 98.62 277 SER B O 1
ATOM 6625 N N . PHE B 1 278 ? -6.848 -13.516 -13.688 1 98.75 278 PHE B N 1
ATOM 6626 C CA . PHE B 1 278 ? -6.027 -14.617 -14.18 1 98.75 278 PHE B CA 1
ATOM 6627 C C . PHE B 1 278 ? -4.652 -14.602 -13.523 1 98.75 278 PHE B C 1
ATOM 6629 O O . PHE B 1 278 ? -4.141 -13.531 -13.164 1 98.75 278 PHE B O 1
ATOM 6636 N N . ASN B 1 279 ? -4.141 -15.773 -13.359 1 98 279 ASN B N 1
ATOM 6637 C CA . ASN B 1 279 ? -2.773 -15.898 -12.875 1 98 279 ASN B CA 1
ATOM 6638 C C . ASN B 1 279 ? -1.784 -16.078 -14.023 1 98 279 ASN B C 1
ATOM 6640 O O . ASN B 1 279 ? -1.988 -16.938 -14.891 1 98 279 ASN B O 1
ATOM 6644 N N . TYR B 1 280 ? -0.831 -15.328 -14.047 1 98.31 280 TYR B N 1
ATOM 6645 C CA . TYR B 1 280 ? 0.261 -15.508 -14.992 1 98.31 280 TYR B CA 1
ATOM 6646 C C . TYR B 1 280 ? 1.584 -15.727 -14.266 1 98.31 280 TYR B C 1
ATOM 6648 O O . TYR B 1 280 ? 2.482 -14.883 -14.328 1 98.31 280 TYR B O 1
ATOM 6656 N N . GLY B 1 281 ? 1.697 -16.891 -13.719 1 95.81 281 GLY B N 1
ATOM 6657 C CA . GLY B 1 281 ? 2.742 -17.266 -12.781 1 95.81 281 GLY B CA 1
ATOM 6658 C C . GLY B 1 281 ? 2.24 -17.406 -11.352 1 95.81 281 GLY B C 1
ATOM 6659 O O . GLY B 1 281 ? 2.596 -16.609 -10.484 1 95.81 281 GLY B O 1
ATOM 6660 N N . SER B 1 282 ? 1.397 -18.438 -11.148 1 90.38 282 SER B N 1
ATOM 6661 C CA . SER B 1 282 ? 0.903 -18.656 -9.789 1 90.38 282 SER B CA 1
ATOM 6662 C C . SER B 1 282 ? 2.053 -18.812 -8.805 1 90.38 282 SER B C 1
ATOM 6664 O O . SER B 1 282 ? 3.125 -19.297 -9.164 1 90.38 282 SER B O 1
ATOM 6666 N N . THR B 1 283 ? 1.866 -18.422 -7.629 1 81.38 283 THR B N 1
ATOM 6667 C CA . THR B 1 283 ? 2.957 -18.281 -6.672 1 81.38 283 THR B CA 1
ATOM 6668 C C . THR B 1 283 ? 3.551 -19.641 -6.328 1 81.38 283 THR B C 1
ATOM 6670 O O . THR B 1 283 ? 4.77 -19.812 -6.352 1 81.38 283 THR B O 1
ATOM 6673 N N . PHE B 1 284 ? 2.732 -20.594 -6.062 1 87.62 284 PHE B N 1
ATOM 6674 C CA . PHE B 1 284 ? 3.27 -21.828 -5.52 1 87.62 284 PHE B CA 1
ATOM 6675 C C . PHE B 1 284 ? 3.629 -22.797 -6.641 1 87.62 284 PHE B C 1
ATOM 6677 O O . PHE B 1 284 ? 4.633 -23.516 -6.551 1 87.62 284 PHE B O 1
ATOM 6684 N N . LYS B 1 285 ? 2.826 -22.812 -7.719 1 93.62 285 LYS B N 1
ATOM 6685 C CA . LYS B 1 285 ? 3.049 -23.812 -8.758 1 93.62 285 LYS B CA 1
ATOM 6686 C C . LYS B 1 285 ? 3.682 -23.188 -10 1 93.62 285 LYS B C 1
ATOM 6688 O O . LYS B 1 285 ? 4.141 -23.891 -10.898 1 93.62 285 LYS B O 1
ATOM 6693 N N . GLY B 1 286 ? 3.713 -21.875 -10.055 1 95.88 286 GLY B N 1
ATOM 6694 C CA . GLY B 1 286 ? 4.34 -21.188 -11.172 1 95.88 286 GLY B CA 1
ATOM 6695 C C . GLY B 1 286 ? 3.613 -21.391 -12.484 1 95.88 286 GLY B C 1
ATOM 6696 O O . GLY B 1 286 ? 4.215 -21.281 -13.562 1 95.88 286 GLY B O 1
ATOM 6697 N N . ALA B 1 287 ? 2.352 -21.688 -12.438 1 97.12 287 ALA B N 1
ATOM 6698 C CA . ALA B 1 287 ? 1.579 -22.016 -13.633 1 97.12 287 ALA B CA 1
ATOM 6699 C C . ALA B 1 287 ? 1.119 -20.75 -14.359 1 97.12 287 ALA B C 1
ATOM 6701 O O . ALA B 1 287 ? 0.89 -19.719 -13.727 1 97.12 287 ALA B O 1
ATOM 6702 N N . TYR B 1 288 ? 0.971 -20.844 -15.664 1 98.31 288 TYR B N 1
ATOM 6703 C CA . TYR B 1 288 ? 0.443 -19.766 -16.5 1 98.31 288 TYR B CA 1
ATOM 6704 C C . TYR B 1 288 ? -0.93 -20.141 -17.047 1 98.31 288 TYR B C 1
ATOM 6706 O O . TYR B 1 288 ? -1.074 -21.125 -17.766 1 98.31 288 TYR B O 1
ATOM 6714 N N . ASP B 1 289 ? -1.935 -19.344 -16.734 1 98.56 289 ASP B N 1
ATOM 6715 C CA . ASP B 1 289 ? -3.289 -19.594 -17.219 1 98.56 289 ASP B CA 1
ATOM 6716 C C . ASP B 1 289 ? -3.367 -19.438 -18.734 1 98.56 289 ASP B C 1
ATOM 6718 O O . ASP B 1 289 ? -2.691 -18.578 -19.312 1 98.56 289 ASP B O 1
ATOM 6722 N N . ASP B 1 290 ? -4.191 -20.266 -19.375 1 98.12 290 ASP B N 1
ATOM 6723 C CA . ASP B 1 290 ? -4.527 -20.078 -20.781 1 98.12 290 ASP B CA 1
ATOM 6724 C C . ASP B 1 290 ? -5.562 -18.969 -20.953 1 98.12 290 ASP B C 1
ATOM 6726 O O . ASP B 1 290 ? -6.727 -19.234 -21.266 1 98.12 290 ASP B O 1
ATOM 6730 N N . ILE B 1 291 ? -5.137 -17.766 -20.891 1 98.81 291 ILE B N 1
ATOM 6731 C CA . ILE B 1 291 ? -6.004 -16.594 -20.859 1 98.81 291 ILE B CA 1
ATOM 6732 C C . ILE B 1 291 ? -6.715 -16.422 -22.203 1 98.81 291 ILE B C 1
ATOM 6734 O O . ILE B 1 291 ? -7.93 -16.203 -22.234 1 98.81 291 ILE B O 1
ATOM 6738 N N . LYS B 1 292 ? -6.004 -16.5 -23.297 1 98.5 292 LYS B N 1
ATOM 6739 C CA . LYS B 1 292 ? -6.605 -16.375 -24.625 1 98.5 292 LYS B CA 1
ATOM 6740 C C . LYS B 1 292 ? -7.68 -17.438 -24.844 1 98.5 292 LYS B C 1
ATOM 6742 O O . LYS B 1 292 ? -8.758 -17.125 -25.359 1 98.5 292 LYS B O 1
ATOM 6747 N N . GLY B 1 293 ? -7.297 -18.688 -24.469 1 98.38 293 GLY B N 1
ATOM 6748 C CA . GLY B 1 293 ? -8.281 -19.75 -24.594 1 98.38 293 GLY B CA 1
ATOM 6749 C C . GLY B 1 293 ? -9.539 -19.5 -23.781 1 98.38 293 GLY B C 1
ATOM 6750 O O . GLY B 1 293 ? -10.648 -19.766 -24.266 1 98.38 293 GLY B O 1
ATOM 6751 N N . ALA B 1 294 ? -9.406 -19.016 -22.594 1 98.81 294 ALA B N 1
ATOM 6752 C CA . ALA B 1 294 ? -10.547 -18.672 -21.75 1 98.81 294 ALA B CA 1
ATOM 6753 C C . ALA B 1 294 ? -11.367 -17.547 -22.359 1 98.81 294 ALA B C 1
ATOM 6755 O O . ALA B 1 294 ? -12.594 -17.641 -22.453 1 98.81 294 ALA B O 1
ATOM 6756 N N . VAL B 1 295 ? -10.703 -16.469 -22.781 1 98.81 295 VAL B N 1
ATOM 6757 C CA . VAL B 1 295 ? -11.359 -15.273 -23.297 1 98.81 295 VAL B CA 1
ATOM 6758 C C . VAL B 1 295 ? -12.148 -15.625 -24.562 1 98.81 295 VAL B C 1
ATOM 6760 O O . VAL B 1 295 ? -13.281 -15.18 -24.734 1 98.81 295 VAL B O 1
ATOM 6763 N N . ASP B 1 296 ? -11.555 -16.469 -25.422 1 98.69 296 ASP B N 1
ATOM 6764 C CA . ASP B 1 296 ? -12.203 -16.875 -26.672 1 98.69 296 ASP B CA 1
ATOM 6765 C C . ASP B 1 296 ? -13.531 -17.578 -26.391 1 98.69 296 ASP B C 1
ATOM 6767 O O . ASP B 1 296 ? -14.477 -17.469 -27.172 1 98.69 296 ASP B O 1
ATOM 6771 N N . GLN B 1 297 ? -13.562 -18.297 -25.328 1 98.75 297 GLN B N 1
ATOM 6772 C CA . GLN B 1 297 ? -14.766 -19.062 -25 1 98.75 297 GLN B CA 1
ATOM 6773 C C . GLN B 1 297 ? -15.758 -18.203 -24.219 1 98.75 297 GLN B C 1
ATOM 6775 O O . GLN B 1 297 ? -16.969 -18.453 -24.266 1 98.75 297 GLN B O 1
ATOM 6780 N N . ILE B 1 298 ? -15.344 -17.172 -23.531 1 98.81 298 ILE B N 1
ATOM 6781 C CA . ILE B 1 298 ? -16.188 -16.391 -22.641 1 98.81 298 ILE B CA 1
ATOM 6782 C C . ILE B 1 298 ? -16.828 -15.242 -23.406 1 98.81 298 ILE B C 1
ATOM 6784 O O . ILE B 1 298 ? -17.969 -14.867 -23.141 1 98.81 298 ILE B O 1
ATOM 6788 N N . VAL B 1 299 ? -16.172 -14.711 -24.438 1 98.75 299 VAL B N 1
ATOM 6789 C CA . VAL B 1 299 ? -16.609 -13.539 -25.172 1 98.75 299 VAL B CA 1
ATOM 6790 C C . VAL B 1 299 ? -17.984 -13.812 -25.797 1 98.75 299 VAL B C 1
ATOM 6792 O O . VAL B 1 299 ? -18.891 -12.984 -25.672 1 98.75 299 VAL B O 1
ATOM 6795 N N . PRO B 1 300 ? -18.203 -15 -26.438 1 98.81 300 PRO B N 1
ATOM 6796 C CA . PRO B 1 300 ? -19.547 -15.273 -26.969 1 98.81 300 PRO B CA 1
ATOM 6797 C C . PRO B 1 300 ? -20.625 -15.258 -25.891 1 98.81 300 PRO B C 1
ATOM 6799 O O . PRO B 1 300 ? -21.75 -14.844 -26.156 1 98.81 300 PRO B O 1
ATOM 6802 N N . ILE B 1 301 ? -20.344 -15.672 -24.719 1 98.81 301 ILE B N 1
ATOM 6803 C CA . ILE B 1 301 ? -21.266 -15.672 -23.594 1 98.81 301 ILE B CA 1
ATOM 6804 C C . ILE B 1 301 ? -21.594 -14.234 -23.203 1 98.81 301 ILE B C 1
ATOM 6806 O O . ILE B 1 301 ? -22.766 -13.891 -22.984 1 98.81 301 ILE B O 1
ATOM 6810 N N . LEU B 1 302 ? -20.594 -13.406 -23.109 1 98.69 302 LEU B N 1
ATOM 6811 C CA . LEU B 1 302 ? -20.766 -12.008 -22.75 1 98.69 302 LEU B CA 1
ATOM 6812 C C . LEU B 1 302 ? -21.656 -11.289 -23.766 1 98.69 302 LEU B C 1
ATOM 6814 O O . LEU B 1 302 ? -22.5 -10.469 -23.391 1 98.69 302 LEU B O 1
ATOM 6818 N N . LYS B 1 303 ? -21.391 -11.594 -25.047 1 98.44 303 LYS B N 1
ATOM 6819 C CA . LYS B 1 303 ? -22.203 -11 -26.094 1 98.44 303 LYS B CA 1
ATOM 6820 C C . LYS B 1 303 ? -23.641 -11.484 -26.016 1 98.44 303 LYS B C 1
ATOM 6822 O O . LYS B 1 303 ? -24.578 -10.68 -26.141 1 98.44 303 LYS B O 1
ATOM 6827 N N . LYS B 1 304 ? -23.812 -12.695 -25.812 1 98.31 304 LYS B N 1
ATOM 6828 C CA . LYS B 1 304 ? -25.141 -13.297 -25.75 1 98.31 304 LYS B CA 1
ATOM 6829 C C . LYS B 1 304 ? -25.984 -12.641 -24.656 1 98.31 304 LYS B C 1
ATOM 6831 O O . LYS B 1 304 ? -27.172 -12.406 -24.844 1 98.31 304 LYS B O 1
ATOM 6836 N N . TYR B 1 305 ? -25.359 -12.281 -23.531 1 97.31 305 TYR B N 1
ATOM 6837 C CA . TYR B 1 305 ? -26.125 -11.805 -22.391 1 97.31 305 TYR B CA 1
ATOM 6838 C C . TYR B 1 305 ? -25.969 -10.297 -22.219 1 97.31 305 TYR B C 1
ATOM 6840 O O . TYR B 1 305 ? -26.25 -9.75 -21.141 1 97.31 305 TYR B O 1
ATOM 6848 N N . GLY B 1 306 ? -25.422 -9.609 -23.234 1 95.94 306 GLY B N 1
ATOM 6849 C CA . GLY B 1 306 ? -25.391 -8.156 -23.281 1 95.94 306 GLY B CA 1
ATOM 6850 C C . GLY B 1 306 ? -24.359 -7.551 -22.344 1 95.94 306 GLY B C 1
ATOM 6851 O O . GLY B 1 306 ? -24.531 -6.434 -21.859 1 95.94 306 GLY B O 1
ATOM 6852 N N . LEU B 1 307 ? -23.312 -8.258 -22.078 1 97.62 307 LEU B N 1
ATOM 6853 C CA . LEU B 1 307 ? -22.297 -7.801 -21.125 1 97.62 307 LEU B CA 1
ATOM 6854 C C . LEU B 1 307 ? -21.062 -7.285 -21.859 1 97.62 307 LEU B C 1
ATOM 6856 O O . LEU B 1 307 ? -20.25 -6.578 -21.281 1 97.62 307 LEU B O 1
ATOM 6860 N N . TYR B 1 308 ? -20.938 -7.715 -23.109 1 98 308 TYR B N 1
ATOM 6861 C CA . TYR B 1 308 ? -19.766 -7.258 -23.844 1 98 308 TYR B CA 1
ATOM 6862 C C . TYR B 1 308 ? -19.797 -5.746 -24.031 1 98 308 TYR B C 1
ATOM 6864 O O . TYR B 1 308 ? -18.781 -5.066 -23.812 1 98 308 TYR B O 1
ATOM 6872 N N . GLU B 1 309 ? -20.922 -5.203 -24.453 1 95.25 309 GLU B N 1
ATOM 6873 C CA . GLU B 1 309 ? -21.281 -3.785 -24.469 1 95.25 309 GLU B CA 1
ATOM 6874 C C . GLU B 1 309 ? -22.562 -3.527 -23.703 1 95.25 309 GLU B C 1
ATOM 6876 O O . GLU B 1 309 ? -23.625 -4.07 -24.047 1 95.25 309 GLU B O 1
ATOM 6881 N N . ARG B 1 310 ? -22.406 -2.756 -22.688 1 91.56 310 ARG B N 1
ATOM 6882 C CA . ARG B 1 310 ? -23.578 -2.475 -21.859 1 91.56 310 ARG B CA 1
ATOM 6883 C C . ARG B 1 310 ? -23.781 -0.973 -21.703 1 91.56 310 ARG B C 1
ATOM 6885 O O . ARG B 1 310 ? -22.828 -0.209 -21.609 1 91.56 310 ARG B O 1
ATOM 6892 N N . GLU B 1 311 ? -25 -0.615 -21.766 1 87.56 311 GLU B N 1
ATOM 6893 C CA . GLU B 1 311 ? -25.359 0.782 -21.531 1 87.56 311 GLU B CA 1
ATOM 6894 C C . GLU B 1 311 ? -25.547 1.066 -20.047 1 87.56 311 GLU B C 1
ATOM 6896 O O . GLU B 1 311 ? -26.312 0.379 -19.359 1 87.56 311 GLU B O 1
ATOM 6901 N N . ILE B 1 312 ? -24.781 1.966 -19.578 1 85.06 312 ILE B N 1
ATOM 6902 C CA . ILE B 1 312 ? -24.875 2.363 -18.172 1 85.06 312 ILE B CA 1
ATOM 6903 C C . ILE B 1 312 ? -25.312 3.826 -18.078 1 85.06 312 ILE B C 1
ATOM 6905 O O . ILE B 1 312 ? -24.734 4.691 -18.75 1 85.06 312 ILE B O 1
ATOM 6909 N N . GLU B 1 313 ? -26.375 4.086 -17.391 1 78.69 313 GLU B N 1
ATOM 6910 C CA . GLU B 1 313 ? -26.766 5.457 -17.094 1 78.69 313 GLU B CA 1
ATOM 6911 C C . GLU B 1 313 ? -26.172 5.93 -15.781 1 78.69 313 GLU B C 1
ATOM 6913 O O . GLU B 1 313 ? -26.625 5.516 -14.703 1 78.69 313 GLU B O 1
ATOM 6918 N N . TYR B 1 314 ? -25.188 6.797 -15.859 1 68.5 314 TYR B N 1
ATOM 6919 C CA . TYR B 1 314 ? -24.484 7.172 -14.641 1 68.5 314 TYR B CA 1
ATOM 6920 C C . TYR B 1 314 ? -25.047 8.477 -14.07 1 68.5 314 TYR B C 1
ATOM 6922 O O . TYR B 1 314 ? -24.781 8.812 -12.914 1 68.5 314 TYR B O 1
ATOM 6930 N N . GLU B 1 315 ? -25.828 9.219 -14.852 1 69.19 315 GLU B N 1
ATOM 6931 C CA . GLU B 1 315 ? -26.656 10.359 -14.469 1 69.19 315 GLU B CA 1
ATOM 6932 C C . GLU B 1 315 ? -27.906 10.438 -15.32 1 69.19 315 GLU B C 1
ATOM 6934 O O . GLU B 1 315 ? -27.969 9.867 -16.406 1 69.19 315 GLU B O 1
ATOM 6939 N N . ILE B 1 316 ? -28.844 11.125 -14.719 1 71.56 316 ILE B N 1
ATOM 6940 C CA . ILE B 1 316 ? -30.109 11.227 -15.438 1 71.56 316 ILE B CA 1
ATOM 6941 C C . ILE B 1 316 ? -29.859 11.734 -16.859 1 71.56 316 ILE B C 1
ATOM 6943 O O . ILE B 1 316 ? -29.344 12.844 -17.031 1 71.56 316 ILE B O 1
ATOM 6947 N N . GLY B 1 317 ? -30.062 10.961 -17.734 1 71.81 317 GLY B N 1
ATOM 6948 C CA . GLY B 1 317 ? -29.969 11.352 -19.141 1 71.81 317 GLY B CA 1
ATOM 6949 C C . GLY B 1 317 ? -28.578 11.18 -19.703 1 71.81 317 GLY B C 1
ATOM 6950 O O . GLY B 1 317 ? -28.359 11.398 -20.906 1 71.81 317 GLY B O 1
ATOM 6951 N N . LYS B 1 318 ? -27.625 10.789 -18.891 1 75.25 318 LYS B N 1
ATOM 6952 C CA . LYS B 1 318 ? -26.25 10.586 -19.344 1 75.25 318 LYS B CA 1
ATOM 6953 C C . LYS B 1 318 ? -25.891 9.109 -19.344 1 75.25 318 LYS B C 1
ATOM 6955 O O . LYS B 1 318 ? -25.906 8.453 -18.297 1 75.25 318 LYS B O 1
ATOM 6960 N N . LYS B 1 319 ? -25.641 8.586 -20.594 1 79.06 319 LYS B N 1
ATOM 6961 C CA . LYS B 1 319 ? -25.391 7.16 -20.766 1 79.06 319 LYS B CA 1
ATOM 6962 C C . LYS B 1 319 ? -24 6.926 -21.359 1 79.06 319 LYS B C 1
ATOM 6964 O O . LYS B 1 319 ? -23.438 7.805 -22.016 1 79.06 319 LYS B O 1
ATOM 6969 N N . ASP B 1 320 ? -23.422 5.855 -20.906 1 82.56 320 ASP B N 1
ATOM 6970 C CA . ASP B 1 320 ? -22.141 5.387 -21.438 1 82.56 320 ASP B CA 1
ATOM 6971 C C . ASP B 1 320 ? -22.203 3.902 -21.781 1 82.56 320 ASP B C 1
ATOM 6973 O O . ASP B 1 320 ? -23 3.158 -21.219 1 82.56 320 ASP B O 1
ATOM 6977 N N . ILE B 1 321 ? -21.5 3.564 -22.875 1 89.56 321 ILE B N 1
ATOM 6978 C CA . ILE B 1 321 ? -21.344 2.152 -23.203 1 89.56 321 ILE B CA 1
ATOM 6979 C C . ILE B 1 321 ? -20.062 1.605 -22.594 1 89.56 321 ILE B C 1
ATOM 6981 O O . ILE B 1 321 ? -18.969 2.119 -22.859 1 89.56 321 ILE B O 1
ATOM 6985 N N . ARG B 1 322 ? -20.25 0.598 -21.734 1 92.31 322 ARG B N 1
ATOM 6986 C CA . ARG B 1 322 ? -19.109 0.012 -21.031 1 92.31 322 ARG B CA 1
ATOM 6987 C C . ARG B 1 322 ? -19.141 -1.511 -21.109 1 92.31 322 ARG B C 1
ATOM 6989 O O . ARG B 1 322 ? -20.172 -2.098 -21.438 1 92.31 322 ARG B O 1
ATOM 6996 N N . ASN B 1 323 ? -18.031 -2.07 -20.859 1 96.75 323 ASN B N 1
ATOM 6997 C CA . ASN B 1 323 ? -18 -3.518 -20.688 1 96.75 323 ASN B CA 1
ATOM 6998 C C . ASN B 1 323 ? -18.656 -3.939 -19.375 1 96.75 323 ASN B C 1
ATOM 7000 O O . ASN B 1 323 ? -18.516 -3.27 -18.359 1 96.75 323 ASN B O 1
ATOM 7004 N N . GLY B 1 324 ? -19.453 -4.996 -19.484 1 97.12 324 GLY B N 1
ATOM 7005 C CA . GLY B 1 324 ? -19.938 -5.637 -18.266 1 97.12 324 GLY B CA 1
ATOM 7006 C C . GLY B 1 324 ? -19.016 -6.734 -17.766 1 97.12 324 GLY B C 1
ATOM 7007 O O . GLY B 1 324 ? -19.484 -7.766 -17.281 1 97.12 324 GLY B O 1
ATOM 7008 N N . PHE B 1 325 ? -17.781 -6.578 -18.031 1 98.69 325 PHE B N 1
ATOM 7009 C CA . PHE B 1 325 ? -16.75 -7.496 -17.578 1 98.69 325 PHE B CA 1
ATOM 7010 C C . PHE B 1 325 ? -15.43 -6.766 -17.359 1 98.69 325 PHE B C 1
ATOM 7012 O O . PHE B 1 325 ? -15.25 -5.645 -17.844 1 98.69 325 PHE B O 1
ATOM 7019 N N . TRP B 1 326 ? -14.586 -7.363 -16.594 1 98.75 326 TRP B N 1
ATOM 7020 C CA . TRP B 1 326 ? -13.219 -6.91 -16.391 1 98.75 326 TRP B CA 1
ATOM 7021 C C . TRP B 1 326 ? -12.266 -8.094 -16.281 1 98.75 326 TRP B C 1
ATOM 7023 O O . TRP B 1 326 ? -12.438 -8.961 -15.422 1 98.75 326 TRP B O 1
ATOM 7033 N N . PHE B 1 327 ? -11.297 -8.164 -17.156 1 98.94 327 PHE B N 1
ATOM 7034 C CA . PHE B 1 327 ? -10.258 -9.188 -17.109 1 98.94 327 PHE B CA 1
ATOM 7035 C C . PHE B 1 327 ? -8.938 -8.594 -16.609 1 98.94 327 PHE B C 1
ATOM 7037 O O . PHE B 1 327 ? -8.336 -7.762 -17.297 1 98.94 327 PHE B O 1
ATOM 7044 N N . HIS B 1 328 ? -8.531 -8.984 -15.406 1 98.81 328 HIS B N 1
ATOM 7045 C CA . HIS B 1 328 ? -7.273 -8.586 -14.789 1 98.81 328 HIS B CA 1
ATOM 7046 C C . HIS B 1 328 ? -6.246 -9.711 -14.867 1 98.81 328 HIS B C 1
ATOM 7048 O O . HIS B 1 328 ? -6.594 -10.891 -14.719 1 98.81 328 HIS B O 1
ATOM 7054 N N . VAL B 1 329 ? -4.984 -9.359 -15.117 1 98.88 329 VAL B N 1
ATOM 7055 C CA . VAL B 1 329 ? -3.908 -10.344 -15.141 1 98.88 329 VAL B CA 1
ATOM 7056 C C . VAL B 1 329 ? -2.926 -10.062 -14.008 1 98.88 329 VAL B C 1
ATOM 7058 O O . VAL B 1 329 ? -2.248 -9.031 -14 1 98.88 329 VAL B O 1
ATOM 7061 N N . ASP B 1 330 ? -2.912 -10.984 -13.078 1 98.25 330 ASP B N 1
ATOM 7062 C CA . ASP B 1 330 ? -1.848 -10.992 -12.078 1 98.25 330 ASP B CA 1
ATOM 7063 C C . ASP B 1 330 ? -0.576 -11.625 -12.633 1 98.25 330 ASP B C 1
ATOM 7065 O O . ASP B 1 330 ? -0.402 -12.844 -12.555 1 98.25 330 ASP B O 1
ATOM 7069 N N . GLY B 1 331 ? 0.273 -10.75 -13.133 1 98.5 331 GLY B N 1
ATOM 7070 C CA . GLY B 1 331 ? 1.536 -11.211 -13.688 1 98.5 331 GLY B CA 1
ATOM 7071 C C . GLY B 1 331 ? 2.723 -10.938 -12.781 1 98.5 331 GLY B C 1
ATOM 7072 O O . GLY B 1 331 ? 3.762 -10.461 -13.242 1 98.5 331 GLY B O 1
ATOM 7073 N N . ALA B 1 332 ? 2.627 -11.211 -11.5 1 96.88 332 ALA B N 1
ATOM 7074 C CA . ALA B 1 332 ? 3.615 -10.828 -10.5 1 96.88 332 ALA B CA 1
ATOM 7075 C C . ALA B 1 332 ? 5.023 -11.219 -10.938 1 96.88 332 ALA B C 1
ATOM 7077 O O . ALA B 1 332 ? 5.941 -10.398 -10.898 1 96.88 332 ALA B O 1
ATOM 7078 N N . LEU B 1 333 ? 5.211 -12.422 -11.32 1 96.5 333 LEU B N 1
ATOM 7079 C CA . LEU B 1 333 ? 6.508 -12.859 -11.828 1 96.5 333 LEU B CA 1
ATOM 7080 C C . LEU B 1 333 ? 6.488 -12.984 -13.344 1 96.5 333 LEU B C 1
ATOM 7082 O O . LEU B 1 333 ? 7.375 -12.461 -14.031 1 96.5 333 LEU B O 1
ATOM 7086 N N . GLY B 1 334 ? 5.434 -13.539 -13.891 1 98.06 334 GLY B N 1
ATOM 7087 C CA . GLY B 1 334 ? 5.359 -13.938 -15.289 1 98.06 334 GLY B CA 1
ATOM 7088 C C . GLY B 1 334 ? 5.422 -12.766 -16.25 1 98.06 334 GLY B C 1
ATOM 7089 O O . GLY B 1 334 ? 5.945 -12.883 -17.359 1 98.06 334 GLY B O 1
ATOM 7090 N N . ALA B 1 335 ? 4.895 -11.625 -15.852 1 98.62 335 ALA B N 1
ATOM 7091 C CA . ALA B 1 335 ? 4.824 -10.484 -16.766 1 98.62 335 ALA B CA 1
ATOM 7092 C C . ALA B 1 335 ? 6.211 -9.891 -17 1 98.62 335 ALA B C 1
ATOM 7094 O O . ALA B 1 335 ? 6.414 -9.156 -17.969 1 98.62 335 ALA B O 1
ATOM 7095 N N . ALA B 1 336 ? 7.156 -10.195 -16.141 1 98.12 336 ALA B N 1
ATOM 7096 C CA . ALA B 1 336 ? 8.531 -9.734 -16.328 1 98.12 336 ALA B CA 1
ATOM 7097 C C . ALA B 1 336 ? 9.383 -10.797 -17 1 98.12 336 ALA B C 1
ATOM 7099 O O . ALA B 1 336 ? 10.422 -10.492 -17.594 1 98.12 336 ALA B O 1
ATOM 7100 N N . TYR B 1 337 ? 8.961 -12.031 -17.047 1 98.06 337 TYR B N 1
ATOM 7101 C CA . TYR B 1 337 ? 9.734 -13.195 -17.469 1 98.06 337 TYR B CA 1
ATOM 7102 C C . TYR B 1 337 ? 9.266 -13.695 -18.828 1 98.06 337 TYR B C 1
ATOM 7104 O O . TYR B 1 337 ? 10.07 -13.805 -19.766 1 98.06 337 TYR B O 1
ATOM 7112 N N . MET B 1 338 ? 8.055 -13.867 -19.062 1 98.5 338 MET B N 1
ATOM 7113 C CA . MET B 1 338 ? 7.461 -14.625 -20.156 1 98.5 338 MET B CA 1
ATOM 7114 C C . MET B 1 338 ? 7.578 -13.867 -21.469 1 98.5 338 MET B C 1
ATOM 7116 O O . MET B 1 338 ? 7.703 -14.477 -22.531 1 98.5 338 MET B O 1
ATOM 7120 N N . PRO B 1 339 ? 7.523 -12.492 -21.438 1 98.44 339 PRO B N 1
ATOM 7121 C CA . PRO B 1 339 ? 7.699 -11.812 -22.719 1 98.44 339 PRO B CA 1
ATOM 7122 C C . PRO B 1 339 ? 9.031 -12.148 -23.391 1 98.44 339 PRO B C 1
ATOM 7124 O O . PRO B 1 339 ? 9.094 -12.312 -24.609 1 98.44 339 PRO B O 1
ATOM 7127 N N . TYR B 1 340 ? 10.062 -12.258 -22.609 1 98.44 340 TYR B N 1
ATOM 7128 C CA . TYR B 1 340 ? 11.383 -12.594 -23.141 1 98.44 340 TYR B CA 1
ATOM 7129 C C . TYR B 1 340 ? 11.477 -14.078 -23.469 1 98.44 340 TYR B C 1
ATOM 7131 O O . TYR B 1 340 ? 12.156 -14.461 -24.422 1 98.44 340 TYR B O 1
ATOM 7139 N N . LEU B 1 341 ? 10.828 -14.852 -22.703 1 98.19 341 LEU B N 1
ATOM 7140 C CA . LEU B 1 341 ? 10.82 -16.281 -22.953 1 98.19 341 LEU B CA 1
ATOM 7141 C C . LEU B 1 341 ? 10.109 -16.594 -24.266 1 98.19 341 LEU B C 1
ATOM 7143 O O . LEU B 1 341 ? 10.5 -17.531 -24.984 1 98.19 341 LEU B O 1
ATOM 7147 N N . GLU B 1 342 ? 9.039 -15.898 -24.531 1 98.12 342 GLU B N 1
ATOM 7148 C CA . GLU B 1 342 ? 8.352 -16.047 -25.812 1 98.12 342 GLU B CA 1
ATOM 7149 C C . GLU B 1 342 ? 9.305 -15.844 -26.984 1 98.12 342 GLU B C 1
ATOM 7151 O O . GLU B 1 342 ? 9.273 -16.594 -27.953 1 98.12 342 GLU B O 1
ATOM 7156 N N . LYS B 1 343 ? 10.102 -14.82 -26.875 1 97.88 343 LYS B N 1
ATOM 7157 C CA . LYS B 1 343 ? 11.078 -14.531 -27.922 1 97.88 343 LYS B CA 1
ATOM 7158 C C . LYS B 1 343 ? 12.117 -15.641 -28.031 1 97.88 343 LYS B C 1
ATOM 7160 O O . LYS B 1 343 ? 12.562 -15.977 -29.125 1 97.88 343 LYS B O 1
ATOM 7165 N N . ALA B 1 344 ? 12.531 -16.172 -26.922 1 98.25 344 ALA B N 1
ATOM 7166 C CA . ALA B 1 344 ? 13.477 -17.281 -26.906 1 98.25 344 ALA B CA 1
ATOM 7167 C C . ALA B 1 344 ? 12.883 -18.516 -27.594 1 98.25 344 ALA B C 1
ATOM 7169 O O . ALA B 1 344 ? 13.586 -19.203 -28.344 1 98.25 344 ALA B O 1
ATOM 7170 N N . LEU B 1 345 ? 11.617 -18.781 -27.344 1 97.44 345 LEU B N 1
ATOM 7171 C CA . LEU B 1 345 ? 10.93 -19.906 -27.984 1 97.44 345 LEU B CA 1
ATOM 7172 C C . LEU B 1 345 ? 10.844 -19.719 -29.484 1 97.44 345 LEU B C 1
ATOM 7174 O O . LEU B 1 345 ? 11.086 -20.656 -30.25 1 97.44 345 LEU B O 1
ATOM 7178 N N . LYS B 1 346 ? 10.523 -18.5 -29.906 1 96.56 346 LYS B N 1
ATOM 7179 C CA . LYS B 1 346 ? 10.406 -18.188 -31.328 1 96.56 346 LYS B CA 1
ATOM 7180 C C . LYS B 1 346 ? 11.742 -18.359 -32.031 1 96.56 346 LYS B C 1
ATOM 7182 O O . LYS B 1 346 ? 11.781 -18.734 -33.219 1 96.56 346 LYS B O 1
ATOM 7187 N N . GLN B 1 347 ? 12.781 -18.078 -31.281 1 97.69 347 GLN B N 1
ATOM 7188 C CA . GLN B 1 347 ? 14.125 -18.188 -31.844 1 97.69 347 GLN B CA 1
ATOM 7189 C C . GLN B 1 347 ? 14.68 -19.594 -31.688 1 97.69 347 GLN B C 1
ATOM 7191 O O . GLN B 1 347 ? 15.828 -19.859 -32.031 1 97.69 347 GLN B O 1
ATOM 7196 N N . LYS B 1 348 ? 13.93 -20.484 -31.062 1 96.5 348 LYS B N 1
ATOM 7197 C CA . LYS B 1 348 ? 14.273 -21.891 -30.875 1 96.5 348 LYS B CA 1
ATOM 7198 C C . LYS B 1 348 ? 15.5 -22.047 -29.984 1 96.5 348 LYS B C 1
ATOM 7200 O O . LYS B 1 348 ? 16.344 -22.922 -30.219 1 96.5 348 LYS B O 1
ATOM 7205 N N . LEU B 1 349 ? 15.602 -21.109 -29.078 1 97.38 349 LEU B N 1
ATOM 7206 C CA . LEU B 1 349 ? 16.719 -21.172 -28.141 1 97.38 349 LEU B CA 1
ATOM 7207 C C . LEU B 1 349 ? 16.375 -22.094 -26.969 1 97.38 349 LEU B C 1
ATOM 7209 O O . LEU B 1 349 ? 17.266 -22.5 -26.219 1 97.38 349 LEU B O 1
ATOM 7213 N N . ILE B 1 350 ? 15.094 -22.391 -26.75 1 95.62 350 ILE B N 1
ATOM 7214 C CA . ILE B 1 350 ? 14.625 -23.312 -25.734 1 95.62 350 ILE B CA 1
ATOM 7215 C C . ILE B 1 350 ? 13.633 -24.297 -26.344 1 95.62 350 ILE B C 1
ATOM 7217 O O . ILE B 1 350 ? 12.945 -23.969 -27.312 1 95.62 350 ILE B O 1
ATOM 7221 N N . LYS B 1 351 ? 13.609 -25.484 -25.766 1 93.19 351 LYS B N 1
ATOM 7222 C CA . LYS B 1 351 ? 12.672 -26.5 -26.234 1 93.19 351 LYS B CA 1
ATOM 7223 C C . LYS B 1 351 ? 11.273 -26.266 -25.656 1 93.19 351 LYS B C 1
ATOM 7225 O O . LYS B 1 351 ? 11.133 -25.891 -24.484 1 93.19 351 LYS B O 1
ATOM 7230 N N . LYS B 1 352 ? 10.336 -26.516 -26.5 1 93.69 352 LYS B N 1
ATOM 7231 C CA . LYS B 1 352 ? 8.961 -26.5 -26.016 1 93.69 352 LYS B CA 1
ATOM 7232 C C . LYS B 1 352 ? 8.742 -27.578 -24.969 1 93.69 352 LYS B C 1
ATOM 7234 O O . LYS B 1 352 ? 9.305 -28.672 -25.062 1 93.69 352 LYS B O 1
ATOM 7239 N N . PRO B 1 353 ? 7.938 -27.234 -24 1 92.44 353 PRO B N 1
ATOM 7240 C CA . PRO B 1 353 ? 7.629 -28.234 -22.984 1 92.44 353 PRO B CA 1
ATOM 7241 C C . PRO B 1 353 ? 7.008 -29.5 -23.578 1 92.44 353 PRO B C 1
ATOM 7243 O O . PRO B 1 353 ? 7.223 -30.609 -23.047 1 92.44 353 PRO B O 1
ATOM 7246 N N . SER B 1 354 ? 6.199 -29.375 -24.594 1 91.62 354 SER B N 1
ATOM 7247 C CA . SER B 1 354 ? 5.613 -30.484 -25.344 1 91.62 354 SER B CA 1
ATOM 7248 C C . SER B 1 354 ? 5.453 -30.109 -26.828 1 91.62 354 SER B C 1
ATOM 7250 O O . SER B 1 354 ? 5.535 -28.938 -27.188 1 91.62 354 SER B O 1
ATOM 7252 N N . LYS B 1 355 ? 5.234 -31.109 -27.578 1 90.44 355 LYS B N 1
ATOM 7253 C CA . LYS B 1 355 ? 5.121 -30.922 -29.016 1 90.44 355 LYS B CA 1
ATOM 7254 C C . LYS B 1 355 ? 3.963 -29.984 -29.359 1 90.44 355 LYS B C 1
ATOM 7256 O O . LYS B 1 355 ? 4.082 -29.125 -30.25 1 90.44 355 LYS B O 1
ATOM 7261 N N . ASN B 1 356 ? 2.92 -30.109 -28.609 1 91.12 356 ASN B N 1
ATOM 7262 C CA . ASN B 1 356 ? 1.721 -29.328 -28.906 1 91.12 356 ASN B CA 1
ATOM 7263 C C . ASN B 1 356 ? 1.587 -28.125 -27.984 1 91.12 356 ASN B C 1
ATOM 7265 O O . ASN B 1 356 ? 0.511 -27.531 -27.875 1 91.12 356 ASN B O 1
ATOM 7269 N N . TYR B 1 357 ? 2.691 -27.75 -27.438 1 93.38 357 TYR B N 1
ATOM 7270 C CA . TYR B 1 357 ? 2.637 -26.641 -26.5 1 93.38 357 TYR B CA 1
ATOM 7271 C C . TYR B 1 357 ? 2.354 -25.328 -27.234 1 93.38 357 TYR B C 1
ATOM 7273 O O . TYR B 1 357 ? 3.004 -25.016 -28.234 1 93.38 357 TYR B O 1
ATOM 7281 N N . LYS B 1 358 ? 1.365 -24.578 -26.719 1 94.06 358 LYS B N 1
ATOM 7282 C CA . LYS B 1 358 ? 1.064 -23.234 -27.188 1 94.06 358 LYS B CA 1
ATOM 7283 C C . LYS B 1 358 ? 1.382 -22.188 -26.125 1 94.06 358 LYS B C 1
ATOM 7285 O O . LYS B 1 358 ? 0.926 -22.297 -24.984 1 94.06 358 LYS B O 1
ATOM 7290 N N . PHE B 1 359 ? 2.152 -21.203 -26.547 1 96.81 359 PHE B N 1
ATOM 7291 C CA . PHE B 1 359 ? 2.527 -20.141 -25.609 1 96.81 359 PHE B CA 1
ATOM 7292 C C . PHE B 1 359 ? 1.292 -19.422 -25.078 1 96.81 359 PHE B C 1
ATOM 7294 O O . PHE B 1 359 ? 0.441 -18.984 -25.859 1 96.81 359 PHE B O 1
ATOM 7301 N N . PRO B 1 360 ? 1.189 -19.281 -23.766 1 97.44 360 PRO B N 1
ATOM 7302 C CA . PRO B 1 360 ? 0.02 -18.609 -23.203 1 97.44 360 PRO B CA 1
ATOM 7303 C C . PRO B 1 360 ? 0.135 -17.078 -23.266 1 97.44 360 PRO B C 1
ATOM 7305 O O . PRO B 1 360 ? 0.693 -16.469 -22.359 1 97.44 360 PRO B O 1
ATOM 7308 N N . ILE B 1 361 ? -0.507 -16.547 -24.266 1 98.19 361 ILE B N 1
ATOM 7309 C CA . ILE B 1 361 ? -0.541 -15.094 -24.406 1 98.19 361 ILE B CA 1
ATOM 7310 C C . ILE B 1 361 ? -1.312 -14.492 -23.234 1 98.19 361 ILE B C 1
ATOM 7312 O O . ILE B 1 361 ? -2.336 -15.031 -22.812 1 98.19 361 ILE B O 1
ATOM 7316 N N . PHE B 1 362 ? -0.82 -13.297 -22.703 1 98.62 362 PHE B N 1
ATOM 7317 C CA . PHE B 1 362 ? -1.44 -12.781 -21.484 1 98.62 362 PHE B CA 1
ATOM 7318 C C . PHE B 1 362 ? -1.7 -11.289 -21.594 1 98.62 362 PHE B C 1
ATOM 7320 O O . PHE B 1 362 ? -2.436 -10.719 -20.781 1 98.62 362 PHE B O 1
ATOM 7327 N N . ASP B 1 363 ? -1.136 -10.609 -22.516 1 98.69 363 ASP B N 1
ATOM 7328 C CA . ASP B 1 363 ? -0.99 -9.164 -22.453 1 98.69 363 ASP B CA 1
ATOM 7329 C C . ASP B 1 363 ? -2.008 -8.469 -23.359 1 98.69 363 ASP B C 1
ATOM 7331 O O . ASP B 1 363 ? -3.037 -9.047 -23.703 1 98.69 363 ASP B O 1
ATOM 7335 N N . PHE B 1 364 ? -1.775 -7.246 -23.703 1 98.69 364 PHE B N 1
ATOM 7336 C CA . PHE B 1 364 ? -2.787 -6.395 -24.328 1 98.69 364 PHE B CA 1
ATOM 7337 C C . PHE B 1 364 ? -2.982 -6.758 -25.797 1 98.69 364 PHE B C 1
ATOM 7339 O O . PHE B 1 364 ? -3.764 -6.117 -26.5 1 98.69 364 PHE B O 1
ATOM 7346 N N . ARG B 1 365 ? -2.236 -7.867 -26.375 1 98 365 ARG B N 1
ATOM 7347 C CA . ARG B 1 365 ? -2.609 -8.461 -27.656 1 98 365 ARG B CA 1
ATOM 7348 C C . ARG B 1 365 ? -4.031 -9.016 -27.609 1 98 365 ARG B C 1
ATOM 7350 O O . ARG B 1 365 ? -4.695 -9.117 -28.656 1 98 365 ARG B O 1
ATOM 7357 N N . ILE B 1 366 ? -4.453 -9.43 -26.391 1 98.69 366 ILE B N 1
ATOM 7358 C CA . ILE B 1 366 ? -5.848 -9.766 -26.125 1 98.69 366 ILE B CA 1
ATOM 7359 C C . ILE B 1 366 ? -6.637 -8.492 -25.828 1 98.69 366 ILE B C 1
ATOM 7361 O O . ILE B 1 366 ? -6.488 -7.895 -24.766 1 98.69 366 ILE B O 1
ATOM 7365 N N . LYS B 1 367 ? -7.496 -8.109 -26.688 1 96.88 367 LYS B N 1
ATOM 7366 C CA . LYS B 1 367 ? -8.117 -6.789 -26.641 1 96.88 367 LYS B CA 1
ATOM 7367 C C . LYS B 1 367 ? -9.016 -6.648 -25.422 1 96.88 367 LYS B C 1
ATOM 7369 O O . LYS B 1 367 ? -9.289 -5.535 -24.969 1 96.88 367 LYS B O 1
ATOM 7374 N N . GLU B 1 368 ? -9.43 -7.781 -24.859 1 98.5 368 GLU B N 1
ATOM 7375 C CA . GLU B 1 368 ? -10.391 -7.781 -23.766 1 98.5 368 GLU B CA 1
ATOM 7376 C C . GLU B 1 368 ? -9.688 -7.625 -22.406 1 98.5 368 GLU B C 1
ATOM 7378 O O . GLU B 1 368 ? -10.344 -7.453 -21.375 1 98.5 368 GLU B O 1
ATOM 7383 N N . ILE B 1 369 ? -8.367 -7.57 -22.406 1 98.75 369 ILE B N 1
ATOM 7384 C CA . ILE B 1 369 ? -7.645 -7.395 -21.156 1 98.75 369 ILE B CA 1
ATOM 7385 C C . ILE B 1 369 ? -7.75 -5.945 -20.703 1 98.75 369 ILE B C 1
ATOM 7387 O O . ILE B 1 369 ? -7.492 -5.02 -21.469 1 98.75 369 ILE B O 1
ATOM 7391 N N . HIS B 1 370 ? -8.094 -5.793 -19.375 1 98.5 370 HIS B N 1
ATOM 7392 C CA . HIS B 1 370 ? -8.305 -4.457 -18.844 1 98.5 370 HIS B CA 1
ATOM 7393 C C . HIS B 1 370 ? -7.082 -3.969 -18.078 1 98.5 370 HIS B C 1
ATOM 7395 O O . HIS B 1 370 ? -6.781 -2.773 -18.062 1 98.5 370 HIS B O 1
ATOM 7401 N N . SER B 1 371 ? -6.391 -4.832 -17.391 1 98.44 371 SER B N 1
ATOM 7402 C CA . SER B 1 371 ? -5.273 -4.387 -16.562 1 98.44 371 SER B CA 1
ATOM 7403 C C . SER B 1 371 ? -4.289 -5.523 -16.312 1 98.44 371 SER B C 1
ATOM 7405 O O . SER B 1 371 ? -4.672 -6.695 -16.312 1 98.44 371 SER B O 1
ATOM 7407 N N . ILE B 1 372 ? -3.02 -5.18 -16.141 1 98.81 372 ILE B N 1
ATOM 7408 C CA . ILE B 1 372 ? -1.929 -6.102 -15.844 1 98.81 372 ILE B CA 1
ATOM 7409 C C . ILE B 1 372 ? -1.111 -5.566 -14.672 1 98.81 372 ILE B C 1
ATOM 7411 O O . ILE B 1 372 ? -0.856 -4.363 -14.578 1 98.81 372 ILE B O 1
ATOM 7415 N N . SER B 1 373 ? -0.742 -6.457 -13.734 1 97.81 373 SER B N 1
ATOM 7416 C CA . SER B 1 373 ? 0.145 -6.133 -12.625 1 97.81 373 SER B CA 1
ATOM 7417 C C . SER B 1 373 ? 1.438 -6.934 -12.695 1 97.81 373 SER B C 1
ATOM 7419 O O . SER B 1 373 ? 1.45 -8.062 -13.203 1 97.81 373 SER B O 1
ATOM 7421 N N . MET B 1 374 ? 2.484 -6.355 -12.164 1 98.38 374 MET B N 1
ATOM 7422 C CA . MET B 1 374 ? 3.793 -7.004 -12.141 1 98.38 374 MET B CA 1
ATOM 7423 C C . MET B 1 374 ? 4.598 -6.562 -10.93 1 98.38 374 MET B C 1
ATOM 7425 O O . MET B 1 374 ? 4.547 -5.398 -10.531 1 98.38 374 MET B O 1
ATOM 7429 N N . SER B 1 375 ? 5.348 -7.484 -10.359 1 97.56 375 SER B N 1
ATOM 7430 C CA . SER B 1 375 ? 6.23 -7.145 -9.242 1 97.56 375 SER B CA 1
ATOM 7431 C C . SER B 1 375 ? 7.664 -6.938 -9.727 1 97.56 375 SER B C 1
ATOM 7433 O O . SER B 1 375 ? 8.195 -7.746 -10.484 1 97.56 375 SER B O 1
ATOM 7435 N N . GLY B 1 376 ? 8.25 -5.891 -9.258 1 97.5 376 GLY B N 1
ATOM 7436 C CA . GLY B 1 376 ? 9.633 -5.609 -9.609 1 97.5 376 GLY B CA 1
ATOM 7437 C C . GLY B 1 376 ? 10.625 -6.375 -8.758 1 97.5 376 GLY B C 1
ATOM 7438 O O . GLY B 1 376 ? 11.742 -6.668 -9.203 1 97.5 376 GLY B O 1
ATOM 7439 N N . HIS B 1 377 ? 10.242 -6.746 -7.562 1 97.06 377 HIS B N 1
ATOM 7440 C CA . HIS B 1 377 ? 11.172 -7.371 -6.625 1 97.06 377 HIS B CA 1
ATOM 7441 C C . HIS B 1 377 ? 11.195 -8.883 -6.797 1 97.06 377 HIS B C 1
ATOM 7443 O O . HIS B 1 377 ? 11.75 -9.602 -5.965 1 97.06 377 HIS B O 1
ATOM 7449 N N . LYS B 1 378 ? 10.555 -9.398 -7.824 1 96.94 378 LYS B N 1
ATOM 7450 C CA . LYS B 1 378 ? 10.562 -10.836 -8.086 1 96.94 378 LYS B CA 1
ATOM 7451 C C . LYS B 1 378 ? 11.578 -11.188 -9.18 1 96.94 378 LYS B C 1
ATOM 7453 O O . LYS B 1 378 ? 12.781 -11.219 -8.93 1 96.94 378 LYS B O 1
ATOM 7458 N N . TYR B 1 379 ? 11.172 -11.211 -10.477 1 97.81 379 TYR B N 1
ATOM 7459 C CA . TYR B 1 379 ? 12.094 -11.617 -11.539 1 97.81 379 TYR B CA 1
ATOM 7460 C C . TYR B 1 379 ? 13.195 -10.586 -11.727 1 97.81 379 TYR B C 1
ATOM 7462 O O . TYR B 1 379 ? 14.367 -10.945 -11.898 1 97.81 379 TYR B O 1
ATOM 7470 N N . ILE B 1 380 ? 12.852 -9.281 -11.68 1 97.69 380 ILE B N 1
ATOM 7471 C CA . ILE B 1 380 ? 13.789 -8.203 -11.953 1 97.69 380 ILE B CA 1
ATOM 7472 C C . ILE B 1 380 ? 14.797 -8.102 -10.812 1 97.69 380 ILE B C 1
ATOM 7474 O O . ILE B 1 380 ? 16 -7.957 -11.047 1 97.69 380 ILE B O 1
ATOM 7478 N N . GLY B 1 381 ? 14.352 -8.227 -9.664 1 97.62 381 GLY B N 1
ATOM 7479 C CA . GLY B 1 381 ? 15.195 -8.039 -8.492 1 97.62 381 GLY B CA 1
ATOM 7480 C C . GLY B 1 381 ? 15.258 -6.594 -8.031 1 97.62 381 GLY B C 1
ATOM 7481 O O . GLY B 1 381 ? 15.453 -5.684 -8.836 1 97.62 381 GLY B O 1
ATOM 7482 N N . SER B 1 382 ? 15.031 -6.375 -6.785 1 97.38 382 SER B N 1
ATOM 7483 C CA . SER B 1 382 ? 15.047 -5.062 -6.148 1 97.38 382 SER B CA 1
ATOM 7484 C C . SER B 1 382 ? 15.312 -5.184 -4.648 1 97.38 382 SER B C 1
ATOM 7486 O O . SER B 1 382 ? 15 -6.207 -4.039 1 97.38 382 SER B O 1
ATOM 7488 N N . PRO B 1 383 ? 15.93 -4.145 -4.055 1 97.62 383 PRO B N 1
ATOM 7489 C CA . PRO B 1 383 ? 16.188 -4.199 -2.615 1 97.62 383 PRO B CA 1
ATOM 7490 C C . PRO B 1 383 ? 14.898 -4.172 -1.785 1 97.62 383 PRO B C 1
ATOM 7492 O O . PRO B 1 383 ? 14.914 -4.531 -0.605 1 97.62 383 PRO B O 1
ATOM 7495 N N . TRP B 1 384 ? 13.789 -3.729 -2.373 1 97.75 384 TRP B N 1
ATOM 7496 C CA . TRP B 1 384 ? 12.5 -3.617 -1.704 1 97.75 384 TRP B CA 1
ATOM 7497 C C . TRP B 1 384 ? 11.359 -3.939 -2.664 1 97.75 384 TRP B C 1
ATOM 7499 O O . TRP B 1 384 ? 11.555 -3.971 -3.881 1 97.75 384 TRP B O 1
ATOM 7509 N N . PRO B 1 385 ? 10.164 -4.207 -2.094 1 96.31 385 PRO B N 1
ATOM 7510 C CA . PRO B 1 385 ? 9.008 -4.465 -2.965 1 96.31 385 PRO B CA 1
ATOM 7511 C C . PRO B 1 385 ? 8.672 -3.277 -3.859 1 96.31 385 PRO B C 1
ATOM 7513 O O . PRO B 1 385 ? 8.719 -2.129 -3.41 1 96.31 385 PRO B O 1
ATOM 7516 N N . SER B 1 386 ? 8.383 -3.496 -5.066 1 96.75 386 SER B N 1
ATOM 7517 C CA . SER B 1 386 ? 7.938 -2.561 -6.094 1 96.75 386 SER B CA 1
ATOM 7518 C C . SER B 1 386 ? 7.172 -3.277 -7.199 1 96.75 386 SER B C 1
ATOM 7520 O O . SER B 1 386 ? 7.035 -4.5 -7.176 1 96.75 386 SER B O 1
ATOM 7522 N N . GLY B 1 387 ? 6.602 -2.543 -8.109 1 97 387 GLY B N 1
ATOM 7523 C CA . GLY B 1 387 ? 5.859 -3.166 -9.195 1 97 387 GLY B CA 1
ATOM 7524 C C . GLY B 1 387 ? 5.23 -2.16 -10.141 1 97 387 GLY B C 1
ATOM 7525 O O . GLY B 1 387 ? 5.516 -0.963 -10.062 1 97 387 GLY B O 1
ATOM 7526 N N . ILE B 1 388 ? 4.484 -2.652 -11.102 1 98.38 388 ILE B N 1
ATOM 7527 C CA . ILE B 1 388 ? 3.801 -1.829 -12.094 1 98.38 388 ILE B CA 1
ATOM 7528 C C . ILE B 1 388 ? 2.334 -2.25 -12.188 1 98.38 388 ILE B C 1
ATOM 7530 O O . ILE B 1 388 ? 2.023 -3.441 -12.18 1 98.38 388 ILE B O 1
ATOM 7534 N N . TYR B 1 389 ? 1.485 -1.305 -12.125 1 97.38 389 TYR B N 1
ATOM 7535 C CA . TYR B 1 389 ? 0.109 -1.443 -12.586 1 97.38 389 TYR B CA 1
ATOM 7536 C C . TYR B 1 389 ? -0.083 -0.762 -13.938 1 97.38 389 TYR B C 1
ATOM 7538 O O . TYR B 1 389 ? 0.323 0.388 -14.125 1 97.38 389 TYR B O 1
ATOM 7546 N N . MET B 1 390 ? -0.718 -1.495 -14.898 1 98.38 390 MET B N 1
ATOM 7547 C CA . MET B 1 390 ? -0.925 -0.883 -16.203 1 98.38 390 MET B CA 1
ATOM 7548 C C . MET B 1 390 ? -2.318 -1.201 -16.734 1 98.38 390 MET B C 1
ATOM 7550 O O . MET B 1 390 ? -2.799 -2.326 -16.594 1 98.38 390 MET B O 1
ATOM 7554 N N . SER B 1 391 ? -2.926 -0.212 -17.297 1 97.19 391 SER B N 1
ATOM 7555 C CA . SER B 1 391 ? -4.234 -0.259 -17.953 1 97.19 391 SER B CA 1
ATOM 7556 C C . SER B 1 391 ? -4.297 0.703 -19.125 1 97.19 391 SER B C 1
ATOM 7558 O O . SER B 1 391 ? -3.32 0.859 -19.859 1 97.19 391 SER B O 1
ATOM 7560 N N . LYS B 1 392 ? -5.48 1.16 -19.406 1 94.75 392 LYS B N 1
ATOM 7561 C CA . LYS B 1 392 ? -5.707 2.137 -20.469 1 94.75 392 LYS B CA 1
ATOM 7562 C C . LYS B 1 392 ? -6.422 3.375 -19.938 1 94.75 392 LYS B C 1
ATOM 7564 O O . LYS B 1 392 ? -7.098 3.311 -18.906 1 94.75 392 LYS B O 1
ATOM 7569 N N . ILE B 1 393 ? -6.285 4.445 -20.656 1 89.31 393 ILE B N 1
ATOM 7570 C CA . ILE B 1 393 ? -6.844 5.727 -20.234 1 89.31 393 ILE B CA 1
ATOM 7571 C C . ILE B 1 393 ? -8.359 5.613 -20.109 1 89.31 393 ILE B C 1
ATOM 7573 O O . ILE B 1 393 ? -8.953 6.137 -19.172 1 89.31 393 ILE B O 1
ATOM 7577 N N . LYS B 1 394 ? -9 4.906 -20.938 1 88.88 394 LYS B N 1
ATOM 7578 C CA . LYS B 1 394 ? -10.461 4.855 -21 1 88.88 394 LYS B CA 1
ATOM 7579 C C . LYS B 1 394 ? -11.039 4.172 -19.766 1 88.88 394 LYS B C 1
ATOM 7581 O O . LYS B 1 394 ? -12.234 4.312 -19.484 1 88.88 394 LYS B O 1
ATOM 7586 N N . TYR B 1 395 ? -10.258 3.441 -19.062 1 90.94 395 TYR B N 1
ATOM 7587 C CA . TYR B 1 395 ? -10.758 2.707 -17.906 1 90.94 395 TYR B CA 1
ATOM 7588 C C . TYR B 1 395 ? -10.555 3.502 -16.625 1 90.94 395 TYR B C 1
ATOM 7590 O O . TYR B 1 395 ? -10.953 3.064 -15.547 1 90.94 395 TYR B O 1
ATOM 7598 N N . GLN B 1 396 ? -9.938 4.672 -16.719 1 83.44 396 GLN B N 1
ATOM 7599 C CA . GLN B 1 396 ? -9.703 5.5 -15.547 1 83.44 396 GLN B CA 1
ATOM 7600 C C . GLN B 1 396 ? -11.008 6.121 -15.047 1 83.44 396 GLN B C 1
ATOM 7602 O O . GLN B 1 396 ? -11.836 6.555 -15.844 1 83.44 396 GLN B O 1
ATOM 7607 N N . LEU B 1 397 ? -11.109 6.055 -13.797 1 73.88 397 LEU B N 1
ATOM 7608 C CA . LEU B 1 397 ? -12.312 6.586 -13.156 1 73.88 397 LEU B CA 1
ATOM 7609 C C . LEU B 1 397 ? -12.055 7.977 -12.594 1 73.88 397 LEU B C 1
ATOM 7611 O O . LEU B 1 397 ? -10.906 8.336 -12.312 1 73.88 397 LEU B O 1
ATOM 7615 N N . LYS B 1 398 ? -13.016 8.641 -12.508 1 63.53 398 LYS B N 1
ATOM 7616 C CA . LYS B 1 398 ? -12.922 9.953 -11.875 1 63.53 398 LYS B CA 1
ATOM 7617 C C . LYS B 1 398 ? -12.445 9.836 -10.43 1 63.53 398 LYS B C 1
ATOM 7619 O O . LYS B 1 398 ? -12.945 9 -9.672 1 63.53 398 LYS B O 1
ATOM 7624 N N . PRO B 1 399 ? -11.227 10.539 -10.203 1 55.72 399 PRO B N 1
ATOM 7625 C CA . PRO B 1 399 ? -10.703 10.438 -8.836 1 55.72 399 PRO B CA 1
ATOM 7626 C C . PRO B 1 399 ? -11.672 10.992 -7.793 1 55.72 399 PRO B C 1
ATOM 7628 O O . PRO B 1 399 ? -12.562 11.773 -8.133 1 55.72 399 PRO B O 1
ATOM 7631 N N . VAL B 1 400 ? -11.617 10.438 -6.574 1 49.03 400 VAL B N 1
ATOM 7632 C CA . VAL B 1 400 ? -12.352 10.984 -5.434 1 49.03 400 VAL B CA 1
ATOM 7633 C C . VAL B 1 400 ? -11.984 12.453 -5.238 1 49.03 400 VAL B C 1
ATOM 7635 O O . VAL B 1 400 ? -10.812 12.828 -5.332 1 49.03 400 VAL B O 1
ATOM 7638 N N . ASP B 1 401 ? -12.828 13.398 -5.426 1 45.28 401 ASP B N 1
ATOM 7639 C CA . ASP B 1 401 ? -12.773 14.852 -5.484 1 45.28 401 ASP B CA 1
ATOM 7640 C C . ASP B 1 401 ? -11.992 15.422 -4.301 1 45.28 401 ASP B C 1
ATOM 7642 O O . ASP B 1 401 ? -12.359 15.203 -3.146 1 45.28 401 ASP B O 1
ATOM 7646 N N . ASP B 1 402 ? -10.828 15.344 -4.086 1 44.41 402 ASP B N 1
ATOM 7647 C CA . ASP B 1 402 ? -10.469 16.422 -3.178 1 44.41 402 ASP B CA 1
ATOM 7648 C C . ASP B 1 402 ? -10.352 17.75 -3.926 1 44.41 402 ASP B C 1
ATOM 7650 O O . ASP B 1 402 ? -9.375 17.984 -4.645 1 44.41 402 ASP B O 1
ATOM 7654 N N . PRO B 1 403 ? -11.57 18.484 -4.145 1 38.22 403 PRO B N 1
ATOM 7655 C CA . PRO B 1 403 ? -11.648 19.734 -4.91 1 38.22 403 PRO B CA 1
ATOM 7656 C C . PRO B 1 403 ? -10.477 20.672 -4.637 1 38.22 403 PRO B C 1
ATOM 7658 O O . PRO B 1 403 ? -10.195 21.562 -5.445 1 38.22 403 PRO B O 1
ATOM 7661 N N . MET B 1 404 ? -10.016 20.594 -3.564 1 39.94 404 MET B N 1
ATOM 7662 C CA . MET B 1 404 ? -9.172 21.703 -3.15 1 39.94 404 MET B CA 1
ATOM 7663 C C . MET B 1 404 ? -7.695 21.375 -3.383 1 39.94 404 MET B C 1
ATOM 7665 O O . MET B 1 404 ? -6.832 22.234 -3.182 1 39.94 404 MET B O 1
ATOM 7669 N N . TYR B 1 405 ? -7.43 20.125 -3.674 1 42.94 405 TYR B N 1
ATOM 7670 C CA . TYR B 1 405 ? -6.016 19.812 -3.824 1 42.94 405 TYR B CA 1
ATOM 7671 C C . TYR B 1 405 ? -5.551 20.047 -5.258 1 42.94 405 TYR B C 1
ATOM 7673 O O . TYR B 1 405 ? -6.176 19.562 -6.207 1 42.94 405 TYR B O 1
ATOM 7681 N N . ILE B 1 406 ? -4.805 21.188 -5.504 1 36.5 406 ILE B N 1
ATOM 7682 C CA . ILE B 1 406 ? -4.223 21.609 -6.773 1 36.5 406 ILE B CA 1
ATOM 7683 C C . ILE B 1 406 ? -2.955 20.812 -7.055 1 36.5 406 ILE B C 1
ATOM 7685 O O . ILE B 1 406 ? -1.936 20.984 -6.387 1 36.5 406 ILE B O 1
ATOM 7689 N N . GLY B 1 407 ? -3.045 19.406 -7.062 1 42.62 407 GLY B N 1
ATOM 7690 C CA . GLY B 1 407 ? -1.949 18.578 -7.535 1 42.62 407 GLY B CA 1
ATOM 7691 C C . GLY B 1 407 ? -2.404 17.453 -8.438 1 42.62 407 GLY B C 1
ATOM 7692 O O . GLY B 1 407 ? -3.486 17.516 -9.023 1 42.62 407 GLY B O 1
ATOM 7693 N N . ALA B 1 408 ? -1.503 16.641 -8.82 1 44.19 408 ALA B N 1
ATOM 7694 C CA . ALA B 1 408 ? -1.781 15.5 -9.68 1 44.19 408 ALA B CA 1
ATOM 7695 C C . ALA B 1 408 ? -2.961 14.688 -9.156 1 44.19 408 ALA B C 1
ATOM 7697 O O . ALA B 1 408 ? -3.004 14.336 -7.973 1 44.19 408 ALA B O 1
ATOM 7698 N N . PRO B 1 409 ? -4.055 14.742 -9.945 1 48.22 409 PRO B N 1
ATOM 7699 C CA . PRO B 1 409 ? -5.176 13.938 -9.461 1 48.22 409 PRO B CA 1
ATOM 7700 C C . PRO B 1 409 ? -4.734 12.594 -8.891 1 48.22 409 PRO B C 1
ATOM 7702 O O . PRO B 1 409 ? -3.775 11.992 -9.383 1 48.22 409 PRO B O 1
ATOM 7705 N N . ASP B 1 410 ? -5.137 12.391 -7.629 1 53.97 410 ASP B N 1
ATOM 7706 C CA . ASP B 1 410 ? -4.742 11.148 -6.969 1 53.97 410 ASP B CA 1
ATOM 7707 C C . ASP B 1 410 ? -5.367 9.938 -7.652 1 53.97 410 ASP B C 1
ATOM 7709 O O . ASP B 1 410 ? -6.34 9.367 -7.152 1 53.97 410 ASP B O 1
ATOM 7713 N N . THR B 1 411 ? -4.844 9.672 -8.734 1 52.09 411 THR B N 1
ATOM 7714 C CA . THR B 1 411 ? -5.293 8.547 -9.555 1 52.09 411 THR B CA 1
ATOM 7715 C C . THR B 1 411 ? -4.641 7.25 -9.086 1 52.09 411 THR B C 1
ATOM 7717 O O . THR B 1 411 ? -4.859 6.191 -9.68 1 52.09 411 THR B O 1
ATOM 7720 N N . THR B 1 412 ? -3.951 7.43 -7.949 1 62.88 412 THR B N 1
ATOM 7721 C CA . THR B 1 412 ? -3.26 6.227 -7.504 1 62.88 412 THR B CA 1
ATOM 7722 C C . THR B 1 412 ? -3.801 5.762 -6.152 1 62.88 412 THR B C 1
ATOM 7724 O O . THR B 1 412 ? -4.59 6.465 -5.52 1 62.88 412 THR B O 1
ATOM 7727 N N . PHE B 1 413 ? -3.443 4.559 -5.871 1 72.06 413 PHE B N 1
ATOM 7728 C CA . PHE B 1 413 ? -3.896 3.957 -4.621 1 72.06 413 PHE B CA 1
ATOM 7729 C C . PHE B 1 413 ? -3.229 4.621 -3.424 1 72.06 413 PHE B C 1
ATOM 7731 O O . PHE B 1 413 ? -3.887 4.922 -2.428 1 72.06 413 PHE B O 1
ATOM 7738 N N . ALA B 1 414 ? -1.899 4.832 -3.746 1 73.38 414 ALA B N 1
ATOM 7739 C CA . ALA B 1 414 ? -1.128 5.449 -2.672 1 73.38 414 ALA B CA 1
ATOM 7740 C C . ALA B 1 414 ? -0.98 6.953 -2.898 1 73.38 414 ALA B C 1
ATOM 7742 O O . ALA B 1 414 ? -0.967 7.414 -4.043 1 73.38 414 ALA B O 1
ATOM 7743 N N . GLY B 1 415 ? -1.109 7.867 -1.947 1 79.69 415 GLY B N 1
ATOM 7744 C CA . GLY B 1 415 ? -0.694 9.258 -2.088 1 79.69 415 GLY B CA 1
ATOM 7745 C C . GLY B 1 415 ? 0.796 9.414 -2.324 1 79.69 415 GLY B C 1
ATOM 7746 O O . GLY B 1 415 ? 1.233 9.609 -3.459 1 79.69 415 GLY B O 1
ATOM 7747 N N . SER B 1 416 ? 1.609 8.977 -1.421 1 89.88 416 SER B N 1
ATOM 7748 C CA . SER B 1 416 ? 3.064 8.922 -1.522 1 89.88 416 SER B CA 1
ATOM 7749 C C . SER B 1 416 ? 3.531 7.598 -2.113 1 89.88 416 SER B C 1
ATOM 7751 O O . SER B 1 416 ? 2.979 6.543 -1.796 1 89.88 416 SER B O 1
ATOM 7753 N N . ARG B 1 417 ? 4.477 7.672 -3.094 1 93.94 417 ARG B N 1
ATOM 7754 C CA . ARG B 1 417 ? 5.051 6.477 -3.707 1 93.94 417 ARG B CA 1
ATOM 7755 C C . ARG B 1 417 ? 6.574 6.516 -3.666 1 93.94 417 ARG B C 1
ATOM 7757 O O . ARG B 1 417 ? 7.172 7.594 -3.635 1 93.94 417 ARG B O 1
ATOM 7764 N N . ASN B 1 418 ? 7.172 5.375 -3.66 1 97.19 418 ASN B N 1
ATOM 7765 C CA . ASN B 1 418 ? 8.625 5.258 -3.594 1 97.19 418 ASN B CA 1
ATOM 7766 C C . ASN B 1 418 ? 9.281 5.734 -4.887 1 97.19 418 ASN B C 1
ATOM 7768 O O . ASN B 1 418 ? 9.32 5.004 -5.875 1 97.19 418 ASN B O 1
ATOM 7772 N N . ALA B 1 419 ? 9.898 6.91 -4.82 1 97.69 419 ALA B N 1
ATOM 7773 C CA . ALA B 1 419 ? 10.516 7.512 -5.996 1 97.69 419 ALA B CA 1
ATOM 7774 C C . ALA B 1 419 ? 11.844 6.828 -6.328 1 97.69 419 ALA B C 1
ATOM 7776 O O . ALA B 1 419 ? 12.406 7.043 -7.402 1 97.69 419 ALA B O 1
ATOM 7777 N N . PHE B 1 420 ? 12.344 5.977 -5.418 1 98.12 420 PHE B N 1
ATOM 7778 C CA . PHE B 1 420 ? 13.57 5.219 -5.641 1 98.12 420 PHE B CA 1
ATOM 7779 C C . PHE B 1 420 ? 13.32 4.043 -6.574 1 98.12 420 PHE B C 1
ATOM 7781 O O . PHE B 1 420 ? 14.195 3.652 -7.344 1 98.12 420 PHE B O 1
ATOM 7788 N N . SER B 1 421 ? 12.164 3.496 -6.629 1 98.12 421 SER B N 1
ATOM 7789 C CA . SER B 1 421 ? 11.82 2.285 -7.367 1 98.12 421 SER B CA 1
ATOM 7790 C C . SER B 1 421 ? 11.969 2.492 -8.867 1 98.12 421 SER B C 1
ATOM 7792 O O . SER B 1 421 ? 12.5 1.63 -9.57 1 98.12 421 SER B O 1
ATOM 7794 N N . PRO B 1 422 ? 11.516 3.654 -9.422 1 98.44 422 PRO B N 1
ATOM 7795 C CA . PRO B 1 422 ? 11.734 3.861 -10.852 1 98.44 422 PRO B CA 1
ATOM 7796 C C . PRO B 1 422 ? 13.211 3.826 -11.234 1 98.44 422 PRO B C 1
ATOM 7798 O O . PRO B 1 422 ? 13.562 3.359 -12.32 1 98.44 422 PRO B O 1
ATOM 7801 N N . LEU B 1 423 ? 14.055 4.324 -10.344 1 98.56 423 LEU B N 1
ATOM 7802 C CA . LEU B 1 423 ? 15.484 4.309 -10.617 1 98.56 423 LEU B CA 1
ATOM 7803 C C . LEU B 1 423 ? 16.016 2.881 -10.703 1 98.56 423 LEU B C 1
ATOM 7805 O O . LEU B 1 423 ? 16.844 2.57 -11.555 1 98.56 423 LEU B O 1
ATOM 7809 N N . ILE B 1 424 ? 15.492 2.029 -9.867 1 98.06 424 ILE B N 1
ATOM 7810 C CA . ILE B 1 424 ? 15.875 0.621 -9.844 1 98.06 424 ILE B CA 1
ATOM 7811 C C . ILE B 1 424 ? 15.453 -0.048 -11.156 1 98.06 424 ILE B C 1
ATOM 7813 O O . ILE B 1 424 ? 16.25 -0.75 -11.781 1 98.06 424 ILE B O 1
ATOM 7817 N N . PHE B 1 425 ? 14.242 0.178 -11.547 1 98.44 425 PHE B N 1
ATOM 7818 C CA . PHE B 1 425 ? 13.742 -0.372 -12.805 1 98.44 425 PHE B CA 1
ATOM 7819 C C . PHE B 1 425 ? 14.578 0.118 -13.977 1 98.44 425 PHE B C 1
ATOM 7821 O O . PHE B 1 425 ? 14.938 -0.665 -14.859 1 98.44 425 PHE B O 1
ATOM 7828 N N . TRP B 1 426 ? 14.844 1.423 -13.938 1 98.56 426 TRP B N 1
ATOM 7829 C CA . TRP B 1 426 ? 15.57 2.039 -15.047 1 98.56 426 TRP B CA 1
ATOM 7830 C C . TRP B 1 426 ? 16.984 1.473 -15.156 1 98.56 426 TRP B C 1
ATOM 7832 O O . TRP B 1 426 ? 17.469 1.226 -16.266 1 98.56 426 TRP B O 1
ATOM 7842 N N . GLU B 1 427 ? 17.625 1.296 -14.023 1 97.88 427 GLU B N 1
ATOM 7843 C CA . GLU B 1 427 ? 18.969 0.709 -14.023 1 97.88 427 GLU B CA 1
ATOM 7844 C C . GLU B 1 427 ? 18.953 -0.691 -14.633 1 97.88 427 GLU B C 1
ATOM 7846 O O . GLU B 1 427 ? 19.828 -1.033 -15.438 1 97.88 427 GLU B O 1
ATOM 7851 N N . TYR B 1 428 ? 18.031 -1.522 -14.289 1 97.5 428 TYR B N 1
ATOM 7852 C CA . TYR B 1 428 ? 17.875 -2.873 -14.812 1 97.5 428 TYR B CA 1
ATOM 7853 C C . TYR B 1 428 ? 17.688 -2.85 -16.328 1 97.5 428 TYR B C 1
ATOM 7855 O O . TYR B 1 428 ? 18.359 -3.576 -17.062 1 97.5 428 TYR B O 1
ATOM 7863 N N . LEU B 1 429 ? 16.797 -1.964 -16.766 1 97.94 429 LEU B N 1
ATOM 7864 C CA . LEU B 1 429 ? 16.438 -1.93 -18.188 1 97.94 429 LEU B CA 1
ATOM 7865 C C . LEU B 1 429 ? 17.547 -1.317 -19.016 1 97.94 429 LEU B C 1
ATOM 7867 O O . LEU B 1 429 ? 17.828 -1.781 -20.125 1 97.94 429 LEU B O 1
ATOM 7871 N N . SER B 1 430 ? 18.172 -0.267 -18.484 1 97.25 430 SER B N 1
ATOM 7872 C CA . SER B 1 430 ? 19.203 0.426 -19.234 1 97.25 430 SER B CA 1
ATOM 7873 C C . SER B 1 430 ? 20.469 -0.417 -19.344 1 97.25 430 SER B C 1
ATOM 7875 O O . SER B 1 430 ? 21.281 -0.236 -20.266 1 97.25 430 SER B O 1
ATOM 7877 N N . ASN B 1 431 ? 20.656 -1.377 -18.438 1 96.12 431 ASN B N 1
ATOM 7878 C CA . ASN B 1 431 ? 21.844 -2.223 -18.422 1 96.12 431 ASN B CA 1
ATOM 7879 C C . ASN B 1 431 ? 21.672 -3.465 -19.281 1 96.12 431 ASN B C 1
ATOM 7881 O O . ASN B 1 431 ? 22.594 -4.273 -19.422 1 96.12 431 ASN B O 1
ATOM 7885 N N . ASN B 1 432 ? 20.5 -3.637 -19.859 1 96.56 432 ASN B N 1
ATOM 7886 C CA . ASN B 1 432 ? 20.203 -4.844 -20.625 1 96.56 432 ASN B CA 1
ATOM 7887 C C . ASN B 1 432 ? 19.641 -4.516 -22 1 96.56 432 ASN B C 1
ATOM 7889 O O . ASN B 1 432 ? 19 -3.482 -22.188 1 96.56 432 ASN B O 1
ATOM 7893 N N . SER B 1 433 ? 20 -5.266 -22.969 1 97.06 433 SER B N 1
ATOM 7894 C CA . SER B 1 433 ? 19.375 -5.27 -24.281 1 97.06 433 SER B CA 1
ATOM 7895 C C . SER B 1 433 ? 18.328 -6.375 -24.406 1 97.06 433 SER B C 1
ATOM 7897 O O . SER B 1 433 ? 18.25 -7.258 -23.547 1 97.06 433 SER B O 1
ATOM 7899 N N . MET B 1 434 ? 17.531 -6.258 -25.453 1 97.12 434 MET B N 1
ATOM 7900 C CA . MET B 1 434 ? 16.609 -7.355 -25.719 1 97.12 434 MET B CA 1
ATOM 7901 C C . MET B 1 434 ? 17.359 -8.68 -25.812 1 97.12 434 MET B C 1
ATOM 7903 O O . MET B 1 434 ? 16.891 -9.695 -25.281 1 97.12 434 MET B O 1
ATOM 7907 N N . LYS B 1 435 ? 18.453 -8.664 -26.422 1 97.31 435 LYS B N 1
ATOM 7908 C CA . LYS B 1 435 ? 19.281 -9.859 -26.562 1 97.31 435 LYS B CA 1
ATOM 7909 C C . LYS B 1 435 ? 19.719 -10.383 -25.203 1 97.31 435 LYS B C 1
ATOM 7911 O O . LYS B 1 435 ? 19.688 -11.594 -24.953 1 97.31 435 LYS B O 1
ATOM 7916 N N . SER B 1 436 ? 20.156 -9.516 -24.375 1 97.31 436 SER B N 1
ATOM 7917 C CA . SER B 1 436 ? 20.625 -9.93 -23.062 1 97.31 436 SER B CA 1
ATOM 7918 C C . SER B 1 436 ? 19.469 -10.453 -22.203 1 97.31 436 SER B C 1
ATOM 7920 O O . SER B 1 436 ? 19.656 -11.375 -21.406 1 97.31 436 SER B O 1
ATOM 7922 N N . HIS B 1 437 ? 18.328 -9.828 -22.344 1 97.94 437 HIS B N 1
ATOM 7923 C CA . HIS B 1 437 ? 17.156 -10.328 -21.641 1 97.94 437 HIS B CA 1
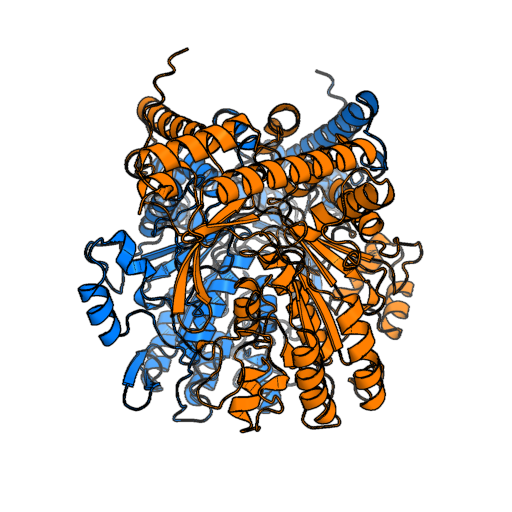ATOM 7924 C C . HIS B 1 437 ? 16.828 -11.758 -22.062 1 97.94 437 HIS B C 1
ATOM 7926 O O . HIS B 1 437 ? 16.547 -12.609 -21.234 1 97.94 437 HIS B O 1
ATOM 7932 N N . ILE B 1 438 ? 16.875 -11.984 -23.344 1 98.38 438 ILE B N 1
ATOM 7933 C CA . ILE B 1 438 ? 16.578 -13.305 -23.891 1 98.38 438 ILE B CA 1
ATOM 7934 C C . ILE B 1 438 ? 17.594 -14.32 -23.391 1 98.38 438 ILE B C 1
ATOM 7936 O O . ILE B 1 438 ? 17.234 -15.422 -22.984 1 98.38 438 ILE B O 1
ATOM 7940 N N . LYS B 1 439 ? 18.844 -13.93 -23.391 1 98.19 439 LYS B N 1
ATOM 7941 C CA . LYS B 1 439 ? 19.906 -14.805 -22.906 1 98.19 439 LYS B CA 1
ATOM 7942 C C . LYS B 1 439 ? 19.672 -15.195 -21.438 1 98.19 439 LYS B C 1
ATOM 7944 O O . LYS B 1 439 ? 19.891 -16.344 -21.062 1 98.19 439 LYS B O 1
ATOM 7949 N N . GLU B 1 440 ? 19.281 -14.234 -20.703 1 97.88 440 GLU B N 1
ATOM 7950 C CA . GLU B 1 440 ? 19.078 -14.469 -19.281 1 97.88 440 GLU B CA 1
ATOM 7951 C C . GLU B 1 440 ? 17.938 -15.438 -19.031 1 97.88 440 GLU B C 1
ATOM 7953 O O . GLU B 1 440 ? 18.016 -16.312 -18.156 1 97.88 440 GLU B O 1
ATOM 7958 N N . VAL B 1 441 ? 16.797 -15.312 -19.75 1 98.19 441 VAL B N 1
ATOM 7959 C CA . VAL B 1 441 ? 15.664 -16.203 -19.531 1 98.19 441 VAL B CA 1
ATOM 7960 C C . VAL B 1 441 ? 16.031 -17.625 -19.984 1 98.19 441 VAL B C 1
ATOM 7962 O O . VAL B 1 441 ? 15.539 -18.594 -19.422 1 98.19 441 VAL B O 1
ATOM 7965 N N . VAL B 1 442 ? 16.812 -17.734 -21.047 1 98.38 442 VAL B N 1
ATOM 7966 C CA . VAL B 1 442 ? 17.281 -19.031 -21.5 1 98.38 442 VAL B CA 1
ATOM 7967 C C . VAL B 1 442 ? 18.109 -19.703 -20.406 1 98.38 442 VAL B C 1
ATOM 7969 O O . VAL B 1 442 ? 17.922 -20.891 -20.125 1 98.38 442 VAL B O 1
ATOM 7972 N N . LYS B 1 443 ? 18.969 -18.906 -19.812 1 98.19 443 LYS B N 1
ATOM 7973 C CA . LYS B 1 443 ? 19.797 -19.422 -18.719 1 98.19 443 LYS B CA 1
ATOM 7974 C C . LYS B 1 443 ? 18.938 -19.906 -17.547 1 98.19 443 LYS B C 1
ATOM 7976 O O . LYS B 1 443 ? 19.188 -20.953 -16.969 1 98.19 443 LYS B O 1
ATOM 7981 N N . CYS B 1 444 ? 17.938 -19.141 -17.172 1 98.12 444 CYS B N 1
ATOM 7982 C CA . CYS B 1 444 ? 17.047 -19.516 -16.078 1 98.12 444 CYS B CA 1
ATOM 7983 C C . CYS B 1 444 ? 16.312 -20.812 -16.391 1 98.12 444 CYS B C 1
ATOM 7985 O O . CYS B 1 444 ? 16.203 -21.688 -15.539 1 98.12 444 CYS B O 1
ATOM 7987 N N . GLU B 1 445 ? 15.805 -20.922 -17.625 1 97.81 445 GLU B N 1
ATOM 7988 C CA . GLU B 1 445 ? 15.102 -22.125 -18.031 1 97.81 445 GLU B CA 1
ATOM 7989 C C . GLU B 1 445 ? 16.031 -23.344 -18 1 97.81 445 GLU B C 1
ATOM 7991 O O . GLU B 1 445 ? 15.625 -24.422 -17.562 1 97.81 445 GLU B O 1
ATOM 7996 N N . GLU B 1 446 ? 17.234 -23.188 -18.438 1 97.88 446 GLU B N 1
ATOM 7997 C CA . GLU B 1 446 ? 18.219 -24.266 -18.406 1 97.88 446 GLU B CA 1
ATOM 7998 C C . GLU B 1 446 ? 18.5 -24.719 -16.984 1 97.88 446 GLU B C 1
ATOM 8000 O O . GLU B 1 446 ? 18.609 -25.906 -16.719 1 97.88 446 GLU B O 1
ATOM 8005 N N . MET B 1 447 ? 18.672 -23.75 -16.125 1 98.38 447 MET B N 1
ATOM 8006 C CA . MET B 1 447 ? 18.938 -24.062 -14.727 1 98.38 447 MET B CA 1
ATOM 8007 C C . MET B 1 447 ? 17.734 -24.75 -14.086 1 98.38 447 MET B C 1
ATOM 8009 O O . MET B 1 447 ? 17.906 -25.672 -13.273 1 98.38 447 MET B O 1
ATOM 8013 N N . ALA B 1 448 ? 16.547 -24.297 -14.414 1 98.19 448 ALA B N 1
ATOM 8014 C CA . ALA B 1 448 ? 15.336 -24.938 -13.906 1 98.19 448 ALA B CA 1
ATOM 8015 C C . ALA B 1 448 ? 15.242 -26.375 -14.359 1 98.19 448 ALA B C 1
ATOM 8017 O O . ALA B 1 448 ? 14.906 -27.266 -13.57 1 98.19 448 ALA B O 1
ATOM 8018 N N . GLN B 1 449 ? 15.555 -26.641 -15.602 1 97.44 449 GLN B N 1
ATOM 8019 C CA . GLN B 1 449 ? 15.562 -28 -16.141 1 97.44 449 GLN B CA 1
ATOM 8020 C C . GLN B 1 449 ? 16.625 -28.844 -15.453 1 97.44 449 GLN B C 1
ATOM 8022 O O . GLN B 1 449 ? 16.391 -30.016 -15.141 1 97.44 449 GLN B O 1
ATOM 8027 N N . TYR B 1 450 ? 17.75 -28.234 -15.281 1 98.19 450 TYR B N 1
ATOM 8028 C CA . TYR B 1 450 ? 18.844 -28.922 -14.617 1 98.19 450 TYR B CA 1
ATOM 8029 C C . TYR B 1 450 ? 18.453 -29.375 -13.219 1 98.19 450 TYR B C 1
ATOM 8031 O O . TYR B 1 450 ? 18.609 -30.547 -12.859 1 98.19 450 TYR B O 1
ATOM 8039 N N . ALA B 1 451 ? 17.922 -28.469 -12.453 1 98.56 451 ALA B N 1
ATOM 8040 C CA . ALA B 1 451 ? 17.5 -28.766 -11.094 1 98.56 451 ALA B CA 1
ATOM 8041 C C . ALA B 1 451 ? 16.406 -29.828 -11.078 1 98.56 451 ALA B C 1
ATOM 8043 O O . ALA B 1 451 ? 16.453 -30.766 -10.289 1 98.56 451 ALA B O 1
ATOM 8044 N N . PHE B 1 452 ? 15.438 -29.688 -11.938 1 98 452 PHE B N 1
ATOM 8045 C CA . PHE B 1 452 ? 14.305 -30.609 -12.008 1 98 452 PHE B CA 1
ATOM 8046 C C . PHE B 1 452 ? 14.766 -32.031 -12.336 1 98 452 PHE B C 1
ATOM 8048 O O . PHE B 1 452 ? 14.367 -32.969 -11.68 1 98 452 PHE B O 1
ATOM 8055 N N . LYS B 1 453 ? 15.617 -32.125 -13.32 1 97.19 453 LYS B N 1
ATOM 8056 C CA . LYS B 1 453 ? 16.109 -33.438 -13.75 1 97.19 453 LYS B CA 1
ATOM 8057 C C . LYS B 1 453 ? 16.922 -34.125 -12.641 1 97.19 453 LYS B C 1
ATOM 8059 O O . LYS B 1 453 ? 16.781 -35.312 -12.422 1 97.19 453 LYS B O 1
ATOM 8064 N N . LYS B 1 454 ? 17.672 -33.375 -12 1 97.12 454 LYS B N 1
ATOM 8065 C CA . LYS B 1 454 ? 18.5 -33.906 -10.93 1 97.12 454 LYS B CA 1
ATOM 8066 C C . LYS B 1 454 ? 17.641 -34.406 -9.773 1 97.12 454 LYS B C 1
ATOM 8068 O O . LYS B 1 454 ? 17.859 -35.5 -9.25 1 97.12 454 LYS B O 1
ATOM 8073 N N . LEU B 1 455 ? 16.703 -33.594 -9.367 1 97.38 455 LEU B N 1
ATOM 8074 C CA . LEU B 1 455 ? 15.82 -33.969 -8.273 1 97.38 455 LEU B CA 1
ATOM 8075 C C . LEU B 1 455 ? 14.984 -35.188 -8.648 1 97.38 455 LEU B C 1
ATOM 8077 O O . LEU B 1 455 ? 14.82 -36.125 -7.848 1 97.38 455 LEU B O 1
ATOM 8081 N N . LYS B 1 456 ? 14.445 -35.188 -9.859 1 95.88 456 LYS B N 1
ATOM 8082 C CA . LYS B 1 456 ? 13.609 -36.281 -10.328 1 95.88 456 LYS B CA 1
ATOM 8083 C C . LYS B 1 456 ? 14.414 -37.594 -10.406 1 95.88 456 LYS B C 1
ATOM 8085 O O . LYS B 1 456 ? 13.898 -38.656 -10.086 1 95.88 456 LYS B O 1
ATOM 8090 N N . ALA B 1 457 ? 15.648 -37.469 -10.789 1 95.31 457 ALA B N 1
ATOM 8091 C CA . ALA B 1 457 ? 16.516 -38.656 -10.914 1 95.31 457 ALA B CA 1
ATOM 8092 C C . ALA B 1 457 ? 16.766 -39.281 -9.547 1 95.31 457 ALA B C 1
ATOM 8094 O O . ALA B 1 457 ? 16.938 -40.5 -9.445 1 95.31 457 ALA B O 1
ATOM 8095 N N . LEU B 1 458 ? 16.719 -38.5 -8.586 1 93.12 458 LEU B N 1
ATOM 8096 C CA . LEU B 1 458 ? 17.016 -38.969 -7.242 1 93.12 458 LEU B CA 1
ATOM 8097 C C . LEU B 1 458 ? 15.758 -39.5 -6.559 1 93.12 458 LEU B C 1
ATOM 8099 O O . LEU B 1 458 ? 15.836 -40.219 -5.574 1 93.12 458 LEU B O 1
ATOM 8103 N N . ASP B 1 459 ? 14.609 -39 -7.055 1 92.31 459 ASP B N 1
ATOM 8104 C CA . ASP B 1 459 ? 13.336 -39.469 -6.52 1 92.31 459 ASP B CA 1
ATOM 8105 C C . ASP B 1 459 ? 12.922 -40.812 -7.148 1 92.31 459 ASP B C 1
ATOM 8107 O O . ASP B 1 459 ? 11.852 -40.906 -7.75 1 92.31 459 ASP B O 1
ATOM 8111 N N . LYS B 1 460 ? 13.547 -41.875 -6.836 1 85.44 460 LYS B N 1
ATOM 8112 C CA . LYS B 1 460 ? 13.43 -43.156 -7.504 1 85.44 460 LYS B CA 1
ATOM 8113 C C . LYS B 1 460 ? 12.062 -43.781 -7.242 1 85.44 460 LYS B C 1
ATOM 8115 O O . LYS B 1 460 ? 11.492 -44.438 -8.125 1 85.44 460 LYS B O 1
ATOM 8120 N N . LYS B 1 461 ? 11.508 -43.562 -6.156 1 86.31 461 LYS B N 1
ATOM 8121 C CA . LYS B 1 461 ? 10.25 -44.188 -5.797 1 86.31 461 LYS B CA 1
ATOM 8122 C C . LYS B 1 461 ? 9.07 -43.219 -5.961 1 86.31 461 LYS B C 1
ATOM 8124 O O . LYS B 1 461 ? 7.949 -43.531 -5.562 1 86.31 461 LYS B O 1
ATOM 8129 N N . ASP B 1 462 ? 9.32 -42.094 -6.543 1 86.44 462 ASP B N 1
ATOM 8130 C CA . ASP B 1 462 ? 8.305 -41.062 -6.777 1 86.44 462 ASP B CA 1
ATOM 8131 C C . ASP B 1 462 ? 7.539 -40.75 -5.492 1 86.44 462 ASP B C 1
ATOM 8133 O O . ASP B 1 462 ? 6.305 -40.781 -5.477 1 86.44 462 ASP B O 1
ATOM 8137 N N . LYS B 1 463 ? 8.273 -40.625 -4.453 1 90.44 463 LYS B N 1
ATOM 8138 C CA . LYS B 1 463 ? 7.68 -40.375 -3.141 1 90.44 463 LYS B CA 1
ATOM 8139 C C . LYS B 1 463 ? 7.879 -38.938 -2.689 1 90.44 463 LYS B C 1
ATOM 8141 O O . LYS B 1 463 ? 7.359 -38.531 -1.65 1 90.44 463 LYS B O 1
ATOM 8146 N N . LEU B 1 464 ? 8.531 -38.25 -3.539 1 95.06 464 LEU B N 1
ATOM 8147 C CA . LEU B 1 464 ? 8.898 -36.906 -3.098 1 95.06 464 LEU B CA 1
ATOM 8148 C C . LEU B 1 464 ? 8.078 -35.875 -3.834 1 95.06 464 LEU B C 1
ATOM 8150 O O . LEU B 1 464 ? 8.281 -34.656 -3.637 1 95.06 464 LEU B O 1
ATOM 8154 N N . TRP B 1 465 ? 7.156 -36.219 -4.613 1 93.94 465 TRP B N 1
ATOM 8155 C CA . TRP B 1 465 ? 6.172 -35.375 -5.281 1 93.94 465 TRP B CA 1
ATOM 8156 C C . TRP B 1 465 ? 6.852 -34.281 -6.066 1 93.94 465 TRP B C 1
ATOM 8158 O O . TRP B 1 465 ? 6.422 -33.125 -6.012 1 93.94 465 TRP B O 1
ATOM 8168 N N . ILE B 1 466 ? 8.008 -34.594 -6.746 1 96.44 466 ILE B N 1
ATOM 8169 C CA . ILE B 1 466 ? 8.734 -33.594 -7.527 1 96.44 466 ILE B CA 1
ATOM 8170 C C . ILE B 1 466 ? 7.926 -33.219 -8.758 1 96.44 466 ILE B C 1
ATOM 8172 O O . ILE B 1 466 ? 7.613 -34.062 -9.594 1 96.44 466 ILE B O 1
ATOM 8176 N N . GLN B 1 467 ? 7.555 -31.938 -8.867 1 95.06 467 GLN B N 1
ATOM 8177 C CA . GLN B 1 467 ? 6.746 -31.469 -9.984 1 95.06 467 GLN B CA 1
ATOM 8178 C C . GLN B 1 467 ? 7.203 -30.078 -10.453 1 95.06 467 GLN B C 1
ATOM 8180 O O . GLN B 1 467 ? 7.723 -29.297 -9.664 1 95.06 467 GLN B O 1
ATOM 8185 N N . ARG B 1 468 ? 7.074 -29.844 -11.703 1 96.81 468 ARG B N 1
ATOM 8186 C CA . ARG B 1 468 ? 7.34 -28.547 -12.32 1 96.81 468 ARG B CA 1
ATOM 8187 C C . ARG B 1 468 ? 6.332 -28.25 -13.43 1 96.81 468 ARG B C 1
ATOM 8189 O O . ARG B 1 468 ? 6.148 -29.047 -14.344 1 96.81 468 ARG B O 1
ATOM 8196 N N . SER B 1 469 ? 5.613 -27.141 -13.281 1 96.69 469 SER B N 1
ATOM 8197 C CA . SER B 1 469 ? 4.699 -26.703 -14.336 1 96.69 469 SER B CA 1
ATOM 8198 C C . SER B 1 469 ? 5.457 -26.234 -15.57 1 96.69 469 SER B C 1
ATOM 8200 O O . SER B 1 469 ? 6.605 -25.797 -15.469 1 96.69 469 SER B O 1
ATOM 8202 N N . PRO B 1 470 ? 4.824 -26.297 -16.734 1 96.06 470 PRO B N 1
ATOM 8203 C CA . PRO B 1 470 ? 5.512 -25.906 -17.969 1 96.06 470 PRO B CA 1
ATOM 8204 C C . PRO B 1 470 ? 6.098 -24.484 -17.891 1 96.06 470 PRO B C 1
ATOM 8206 O O . PRO B 1 470 ? 5.363 -23.531 -17.656 1 96.06 470 PRO B O 1
ATOM 8209 N N . LEU B 1 471 ? 7.387 -24.422 -18.078 1 96.06 471 LEU B N 1
ATOM 8210 C CA . LEU B 1 471 ? 8.156 -23.188 -18.203 1 96.06 471 LEU B CA 1
ATOM 8211 C C . LEU B 1 471 ? 8.219 -22.453 -16.859 1 96.06 471 LEU B C 1
ATOM 8213 O O . LEU B 1 471 ? 8.656 -21.312 -16.812 1 96.06 471 LEU B O 1
ATOM 8217 N N . SER B 1 472 ? 7.758 -23.125 -15.789 1 97.19 472 SER B N 1
ATOM 8218 C CA . SER B 1 472 ? 7.824 -22.516 -14.461 1 97.19 472 SER B CA 1
ATOM 8219 C C . SER B 1 472 ? 9.258 -22.469 -13.945 1 97.19 472 SER B C 1
ATOM 8221 O O . SER B 1 472 ? 10.062 -23.359 -14.258 1 97.19 472 SER B O 1
ATOM 8223 N N . LEU B 1 473 ? 9.523 -21.453 -13.164 1 97.75 473 LEU B N 1
ATOM 8224 C CA . LEU B 1 473 ? 10.828 -21.344 -12.523 1 97.75 473 LEU B CA 1
ATOM 8225 C C . LEU B 1 473 ? 10.82 -22 -11.156 1 97.75 473 LEU B C 1
ATOM 8227 O O . LEU B 1 473 ? 11.852 -22.094 -10.492 1 97.75 473 LEU B O 1
ATOM 8231 N N . THR B 1 474 ? 9.664 -22.516 -10.805 1 97.56 474 THR B N 1
ATOM 8232 C CA . THR B 1 474 ? 9.555 -23.156 -9.492 1 97.56 474 THR B CA 1
ATOM 8233 C C . THR B 1 474 ? 9.516 -24.672 -9.633 1 97.56 474 THR B C 1
ATOM 8235 O O . THR B 1 474 ? 9.055 -25.203 -10.648 1 97.56 474 THR B O 1
ATOM 8238 N N . ILE B 1 475 ? 10.117 -25.359 -8.719 1 97.81 475 ILE B N 1
ATOM 8239 C CA . ILE B 1 475 ? 10.031 -26.812 -8.531 1 97.81 475 ILE B CA 1
ATOM 8240 C C . ILE B 1 475 ? 9.469 -27.125 -7.152 1 97.81 475 ILE B C 1
ATOM 8242 O O . ILE B 1 475 ? 10 -26.656 -6.137 1 97.81 475 ILE B O 1
ATOM 8246 N N . ARG B 1 476 ? 8.398 -27.828 -7.156 1 96.38 476 ARG B N 1
ATOM 8247 C CA . ARG B 1 476 ? 7.758 -28.25 -5.906 1 96.38 476 ARG B CA 1
ATOM 8248 C C . ARG B 1 476 ? 8.242 -29.625 -5.48 1 96.38 476 ARG B C 1
ATOM 8250 O O . ARG B 1 476 ? 8.5 -30.5 -6.324 1 96.38 476 ARG B O 1
ATOM 8257 N N . MET B 1 477 ? 8.312 -29.844 -4.207 1 96.75 477 MET B N 1
ATOM 8258 C CA . MET B 1 477 ? 8.773 -31.094 -3.635 1 96.75 477 MET B CA 1
ATOM 8259 C C . MET B 1 477 ? 8.242 -31.281 -2.217 1 96.75 477 MET B C 1
ATOM 8261 O O . MET B 1 477 ? 7.742 -30.344 -1.609 1 96.75 477 MET B O 1
ATOM 8265 N N . LYS B 1 478 ? 8.328 -32.469 -1.799 1 96.31 478 LYS B N 1
ATOM 8266 C CA . LYS B 1 478 ? 7.977 -32.75 -0.407 1 96.31 478 LYS B CA 1
ATOM 8267 C C . LYS B 1 478 ? 8.844 -31.938 0.546 1 96.31 478 LYS B C 1
ATOM 8269 O O . LYS B 1 478 ? 10.039 -31.766 0.312 1 96.31 478 LYS B O 1
ATOM 8274 N N . ILE B 1 479 ? 8.25 -31.438 1.598 1 95.31 479 ILE B N 1
ATOM 8275 C CA . ILE B 1 479 ? 8.953 -30.578 2.539 1 95.31 479 ILE B CA 1
ATOM 8276 C C . ILE B 1 479 ? 10.125 -31.328 3.16 1 95.31 479 ILE B C 1
ATOM 8278 O O . ILE B 1 479 ? 9.984 -32.469 3.572 1 95.31 479 ILE B O 1
ATOM 8282 N N . PRO B 1 480 ? 11.344 -30.781 3.133 1 96 480 PRO B N 1
ATOM 8283 C CA . PRO B 1 480 ? 12.461 -31.344 3.895 1 96 480 PRO B CA 1
ATOM 8284 C C . PRO B 1 480 ? 12.445 -30.922 5.363 1 96 480 PRO B C 1
ATOM 8286 O O . PRO B 1 480 ? 11.453 -30.375 5.844 1 96 480 PRO B O 1
ATOM 8289 N N . ASN B 1 481 ? 13.516 -31.266 6.086 1 93.81 481 ASN B N 1
ATOM 8290 C CA . ASN B 1 481 ? 13.555 -30.938 7.504 1 93.81 481 ASN B CA 1
ATOM 8291 C C . ASN B 1 481 ? 13.68 -29.438 7.723 1 93.81 481 ASN B C 1
ATOM 8293 O O . ASN B 1 481 ? 14.047 -28.688 6.805 1 93.81 481 ASN B O 1
ATOM 8297 N N . LYS B 1 482 ? 13.477 -28.984 8.898 1 91 482 LYS B N 1
ATOM 8298 C CA . LYS B 1 482 ? 13.375 -27.562 9.242 1 91 482 LYS B CA 1
ATOM 8299 C C . LYS B 1 482 ? 14.703 -26.859 9.031 1 91 482 LYS B C 1
ATOM 8301 O O . LYS B 1 482 ? 14.734 -25.672 8.656 1 91 482 LYS B O 1
ATOM 8306 N N . LYS B 1 483 ? 15.742 -27.5 9.273 1 94.19 483 LYS B N 1
ATOM 8307 C CA . LYS B 1 483 ? 17.062 -26.922 9.109 1 94.19 483 LYS B CA 1
ATOM 8308 C C . LYS B 1 483 ? 17.312 -26.5 7.66 1 94.19 483 LYS B C 1
ATOM 8310 O O . LYS B 1 483 ? 17.844 -25.422 7.395 1 94.19 483 LYS B O 1
ATOM 8315 N N . LEU B 1 484 ? 16.906 -27.406 6.746 1 96.44 484 LEU B N 1
ATOM 8316 C CA . LEU B 1 484 ? 17.094 -27.125 5.324 1 96.44 484 LEU B CA 1
ATOM 8317 C C . LEU B 1 484 ? 16.125 -26.047 4.852 1 96.44 484 LEU B C 1
ATOM 8319 O O . LEU B 1 484 ? 16.469 -25.234 4 1 96.44 484 LEU B O 1
ATOM 8323 N N . VAL B 1 485 ? 14.906 -26.078 5.43 1 94.62 485 VAL B N 1
ATOM 8324 C CA . VAL B 1 485 ? 13.93 -25.031 5.109 1 94.62 485 VAL B CA 1
ATOM 8325 C C . VAL B 1 485 ? 14.492 -23.672 5.473 1 94.62 485 VAL B C 1
ATOM 8327 O O . VAL B 1 485 ? 14.398 -22.719 4.684 1 94.62 485 VAL B O 1
ATOM 8330 N N . PHE B 1 486 ? 15.133 -23.547 6.586 1 93.5 486 PHE B N 1
ATOM 8331 C CA . PHE B 1 486 ? 15.695 -22.281 7.051 1 93.5 486 PHE B CA 1
ATOM 8332 C C . PHE B 1 486 ? 16.922 -21.906 6.234 1 93.5 486 PHE B C 1
ATOM 8334 O O . PHE B 1 486 ? 17.031 -20.766 5.754 1 93.5 486 PHE B O 1
ATOM 8341 N N . LYS B 1 487 ? 17.828 -22.844 6.051 1 95.81 487 LYS B N 1
ATOM 8342 C CA . LYS B 1 487 ? 19.094 -22.578 5.379 1 95.81 487 LYS B CA 1
ATOM 8343 C C . LYS B 1 487 ? 18.875 -22.047 3.971 1 95.81 487 LYS B C 1
ATOM 8345 O O . LYS B 1 487 ? 19.547 -21.109 3.543 1 95.81 487 LYS B O 1
ATOM 8350 N N . TYR B 1 488 ? 17.891 -22.625 3.297 1 97.25 488 TYR B N 1
ATOM 8351 C CA . TYR B 1 488 ? 17.688 -22.281 1.893 1 97.25 488 TYR B CA 1
ATOM 8352 C C . TYR B 1 488 ? 16.438 -21.406 1.718 1 97.25 488 TYR B C 1
ATOM 8354 O O . TYR B 1 488 ? 16.016 -21.156 0.592 1 97.25 488 TYR B O 1
ATOM 8362 N N . SER B 1 489 ? 15.875 -20.938 2.812 1 95.44 489 SER B N 1
ATOM 8363 C CA . SER B 1 489 ? 14.68 -20.094 2.793 1 95.44 489 SER B CA 1
ATOM 8364 C C . SER B 1 489 ? 13.586 -20.703 1.923 1 95.44 489 SER B C 1
ATOM 8366 O O . SER B 1 489 ? 13.062 -20.047 1.021 1 95.44 489 SER B O 1
ATOM 8368 N N . LEU B 1 490 ? 13.227 -21.953 2.213 1 95.06 490 LEU B N 1
ATOM 8369 C CA . LEU B 1 490 ? 12.219 -22.609 1.39 1 95.06 490 LEU B CA 1
ATOM 8370 C C . LEU B 1 490 ? 10.812 -22.141 1.768 1 95.06 490 LEU B C 1
ATOM 8372 O O . LEU B 1 490 ? 10.516 -21.953 2.949 1 95.06 490 LEU B O 1
ATOM 8376 N N . SER B 1 491 ? 10.047 -21.859 0.755 1 91.06 491 SER B N 1
ATOM 8377 C CA . SER B 1 491 ? 8.641 -21.578 1 1 91.06 491 SER B CA 1
ATOM 8378 C C . SER B 1 491 ? 7.824 -22.859 1.075 1 91.06 491 SER B C 1
ATOM 8380 O O . SER B 1 491 ? 8.047 -23.781 0.291 1 91.06 491 SER B O 1
ATOM 8382 N N . THR B 1 492 ? 6.93 -22.922 2.02 1 89 492 THR B N 1
ATOM 8383 C CA . THR B 1 492 ? 6.184 -24.156 2.25 1 89 492 THR B CA 1
ATOM 8384 C C . THR B 1 492 ? 4.684 -23.906 2.156 1 89 492 THR B C 1
ATOM 8386 O O . THR B 1 492 ? 4.219 -22.781 2.383 1 89 492 THR B O 1
ATOM 8389 N N . GLU B 1 493 ? 4.016 -24.875 1.688 1 85.88 493 GLU B N 1
ATOM 8390 C CA . GLU B 1 493 ? 2.559 -24.844 1.589 1 85.88 493 GLU B CA 1
ATOM 8391 C C . GLU B 1 493 ? 1.962 -26.25 1.67 1 85.88 493 GLU B C 1
ATOM 8393 O O . GLU B 1 493 ? 2.605 -27.219 1.283 1 85.88 493 GLU B O 1
ATOM 8398 N N . GLU B 1 494 ? 0.82 -26.297 2.25 1 86.19 494 GLU B N 1
ATOM 8399 C CA . GLU B 1 494 ? 0.067 -27.547 2.244 1 86.19 494 GLU B CA 1
ATOM 8400 C C . GLU B 1 494 ? -1.018 -27.531 1.17 1 86.19 494 GLU B C 1
ATOM 8402 O O . GLU B 1 494 ? -1.763 -26.547 1.047 1 86.19 494 GLU B O 1
ATOM 8407 N N . LEU B 1 495 ? -1.069 -28.562 0.356 1 85.5 495 LEU B N 1
ATOM 8408 C CA . LEU B 1 495 ? -2.057 -28.688 -0.711 1 85.5 495 LEU B CA 1
ATOM 8409 C C . LEU B 1 495 ? -2.746 -30.047 -0.651 1 85.5 495 LEU B C 1
ATOM 8411 O O . LEU B 1 495 ? -2.15 -31.031 -0.21 1 85.5 495 LEU B O 1
ATOM 8415 N N . TYR B 1 496 ? -3.986 -30.094 -1.116 1 86.75 496 TYR B N 1
ATOM 8416 C CA . TYR B 1 496 ? -4.676 -31.375 -1.269 1 86.75 496 TYR B CA 1
ATOM 8417 C C . TYR B 1 496 ? -4.426 -31.969 -2.65 1 86.75 496 TYR B C 1
ATOM 8419 O O . TYR B 1 496 ? -4.57 -31.281 -3.664 1 86.75 496 TYR B O 1
ATOM 8427 N N . VAL B 1 497 ? -3.996 -33.156 -2.668 1 86.69 497 VAL B N 1
ATOM 8428 C CA . VAL B 1 497 ? -3.848 -33.938 -3.885 1 86.69 497 VAL B CA 1
ATOM 8429 C C . VAL B 1 497 ? -4.582 -35.281 -3.729 1 86.69 497 VAL B C 1
ATOM 8431 O O . VAL B 1 497 ? -4.258 -36.062 -2.848 1 86.69 497 VAL B O 1
ATOM 8434 N N . ASN B 1 498 ? -5.555 -35.438 -4.547 1 86.19 498 ASN B N 1
ATOM 8435 C CA . ASN B 1 498 ? -6.387 -36.656 -4.465 1 86.19 498 ASN B CA 1
ATOM 8436 C C . ASN B 1 498 ? -6.988 -36.812 -3.072 1 86.19 498 ASN B C 1
ATOM 8438 O O . ASN B 1 498 ? -6.941 -37.906 -2.5 1 86.19 498 ASN B O 1
ATOM 8442 N N . GLY B 1 499 ? -7.34 -35.688 -2.559 1 86.94 499 GLY B N 1
ATOM 8443 C CA . GLY B 1 499 ? -8.023 -35.688 -1.276 1 86.94 499 GLY B CA 1
ATOM 8444 C C . GLY B 1 499 ? -7.078 -35.812 -0.094 1 86.94 499 GLY B C 1
ATOM 8445 O O . GLY B 1 499 ? -7.508 -35.719 1.06 1 86.94 499 GLY B O 1
ATOM 8446 N N . GLU B 1 500 ? -5.855 -35.938 -0.27 1 89.19 500 GLU B N 1
ATOM 8447 C CA . GLU B 1 500 ? -4.871 -36.094 0.798 1 89.19 500 GLU B CA 1
ATOM 8448 C C . GLU B 1 500 ? -4.043 -34.812 0.96 1 89.19 500 GLU B C 1
ATOM 8450 O O . GLU B 1 500 ? -3.547 -34.25 -0.023 1 89.19 500 GLU B O 1
ATOM 8455 N N . PRO B 1 501 ? -3.93 -34.375 2.236 1 89.94 501 PRO B N 1
ATOM 8456 C CA . PRO B 1 501 ? -3.062 -33.219 2.455 1 89.94 501 PRO B CA 1
ATOM 8457 C C . PRO B 1 501 ? -1.58 -33.531 2.295 1 89.94 501 PRO B C 1
ATOM 8459 O O . PRO B 1 501 ? -1.107 -34.531 2.836 1 89.94 501 PRO B O 1
ATOM 8462 N N . ARG B 1 502 ? -0.894 -32.75 1.527 1 90.44 502 ARG B N 1
ATOM 8463 C CA . ARG B 1 502 ? 0.539 -32.906 1.296 1 90.44 502 ARG B CA 1
ATOM 8464 C C . ARG B 1 502 ? 1.289 -31.625 1.661 1 90.44 502 ARG B C 1
ATOM 8466 O O . ARG B 1 502 ? 0.869 -30.531 1.294 1 90.44 502 ARG B O 1
ATOM 8473 N N . GLU B 1 503 ? 2.332 -31.766 2.404 1 91.31 503 GLU B N 1
ATOM 8474 C CA . GLU B 1 503 ? 3.182 -30.625 2.734 1 91.31 503 GLU B CA 1
ATOM 8475 C C . GLU B 1 503 ? 4.289 -30.438 1.699 1 91.31 503 GLU B C 1
ATOM 8477 O O . GLU B 1 503 ? 5.168 -31.281 1.568 1 91.31 503 GLU B O 1
ATOM 8482 N N . TYR B 1 504 ? 4.203 -29.359 1.037 1 92.69 504 TYR B N 1
ATOM 8483 C CA . TYR B 1 504 ? 5.152 -29.078 -0.034 1 92.69 504 TYR B CA 1
ATOM 8484 C C . TYR B 1 504 ? 6.113 -27.969 0.367 1 92.69 504 TYR B C 1
ATOM 8486 O O . TYR B 1 504 ? 5.809 -27.172 1.251 1 92.69 504 TYR B O 1
ATOM 8494 N N . ALA B 1 505 ? 7.262 -28.031 -0.202 1 94.88 505 ALA B N 1
ATOM 8495 C CA . ALA B 1 505 ? 8.164 -26.891 -0.326 1 94.88 505 ALA B CA 1
ATOM 8496 C C . ALA B 1 505 ? 8.516 -26.625 -1.787 1 94.88 505 ALA B C 1
ATOM 8498 O O . ALA B 1 505 ? 8.297 -27.484 -2.648 1 94.88 505 ALA B O 1
ATOM 8499 N N . HIS B 1 506 ? 8.906 -25.438 -2.039 1 95.5 506 HIS B N 1
ATOM 8500 C CA . HIS B 1 506 ? 9.398 -25.219 -3.395 1 95.5 506 HIS B CA 1
ATOM 8501 C C . HIS B 1 506 ? 10.695 -24.422 -3.389 1 95.5 506 HIS B C 1
ATOM 8503 O O . HIS B 1 506 ? 11.039 -23.797 -2.383 1 95.5 506 HIS B O 1
ATOM 8509 N N . ILE B 1 507 ? 11.461 -24.625 -4.441 1 97.44 507 ILE B N 1
ATOM 8510 C CA . ILE B 1 507 ? 12.586 -23.75 -4.777 1 97.44 507 ILE B CA 1
ATOM 8511 C C . ILE B 1 507 ? 12.242 -22.922 -6.004 1 97.44 507 ILE B C 1
ATOM 8513 O O . ILE B 1 507 ? 11.375 -23.297 -6.793 1 97.44 507 ILE B O 1
ATOM 8517 N N . TYR B 1 508 ? 12.859 -21.812 -6.121 1 97.44 508 TYR B N 1
ATOM 8518 C CA . TYR B 1 508 ? 12.656 -20.922 -7.258 1 97.44 508 TYR B CA 1
ATOM 8519 C C . TYR B 1 508 ? 13.984 -20.609 -7.945 1 97.44 508 TYR B C 1
ATOM 8521 O O . TYR B 1 508 ? 14.906 -20.078 -7.316 1 97.44 508 TYR B O 1
ATOM 8529 N N . ILE B 1 509 ? 14.055 -20.875 -9.203 1 98.12 509 ILE B N 1
ATOM 8530 C CA . ILE B 1 509 ? 15.281 -20.656 -9.969 1 98.12 509 ILE B CA 1
ATOM 8531 C C . ILE B 1 509 ? 15.281 -19.25 -10.555 1 98.12 509 ILE B C 1
ATOM 8533 O O . ILE B 1 509 ? 14.812 -19.031 -11.672 1 98.12 509 ILE B O 1
ATOM 8537 N N . MET B 1 510 ? 15.844 -18.359 -9.766 1 97.62 510 MET B N 1
ATOM 8538 C CA . MET B 1 510 ? 15.992 -16.969 -10.195 1 97.62 510 MET B CA 1
ATOM 8539 C C . MET B 1 510 ? 17.359 -16.734 -10.812 1 97.62 510 MET B C 1
ATOM 8541 O O . MET B 1 510 ? 18.156 -17.672 -10.953 1 97.62 510 MET B O 1
ATOM 8545 N N . HIS B 1 511 ? 17.703 -15.492 -11.172 1 97.31 511 HIS B N 1
ATOM 8546 C CA . HIS B 1 511 ? 18.953 -15.164 -11.875 1 97.31 511 HIS B CA 1
ATOM 8547 C C . HIS B 1 511 ? 20.172 -15.609 -11.078 1 97.31 511 HIS B C 1
ATOM 8549 O O . HIS B 1 511 ? 21.188 -16 -11.656 1 97.31 511 HIS B O 1
ATOM 8555 N N . HIS B 1 512 ? 20.078 -15.539 -9.781 1 97.81 512 HIS B N 1
ATOM 8556 C CA . HIS B 1 512 ? 21.25 -15.766 -8.93 1 97.81 512 HIS B CA 1
ATOM 8557 C C . HIS B 1 512 ? 21.5 -17.25 -8.734 1 97.81 512 HIS B C 1
ATOM 8559 O O . HIS B 1 512 ? 22.547 -17.641 -8.219 1 97.81 512 HIS B O 1
ATOM 8565 N N . VAL B 1 513 ? 20.625 -18.125 -9.141 1 98.31 513 VAL B N 1
ATOM 8566 C CA . VAL B 1 513 ? 20.734 -19.562 -8.922 1 98.31 513 VAL B CA 1
ATOM 8567 C C . VAL B 1 513 ? 21.594 -20.188 -10.016 1 98.31 513 VAL B C 1
ATOM 8569 O O . VAL B 1 513 ? 21.234 -20.125 -11.203 1 98.31 513 VAL B O 1
ATOM 8572 N N . ASP B 1 514 ? 22.656 -20.719 -9.648 1 97.62 514 ASP B N 1
ATOM 8573 C CA . ASP B 1 514 ? 23.547 -21.391 -10.594 1 97.62 514 ASP B CA 1
ATOM 8574 C C . ASP B 1 514 ? 23.703 -22.859 -10.242 1 97.62 514 ASP B C 1
ATOM 8576 O O . ASP B 1 514 ? 23.062 -23.359 -9.312 1 97.62 514 ASP B O 1
ATOM 8580 N N . LYS B 1 515 ? 24.5 -23.578 -11.016 1 98.06 515 LYS B N 1
ATOM 8581 C CA . LYS B 1 515 ? 24.688 -25.016 -10.828 1 98.06 515 LYS B CA 1
ATOM 8582 C C . LYS B 1 515 ? 25.266 -25.312 -9.453 1 98.06 515 LYS B C 1
ATOM 8584 O O . LYS B 1 515 ? 24.906 -26.312 -8.828 1 98.06 515 LYS B O 1
ATOM 8589 N N . ASN B 1 516 ? 26.141 -24.422 -9 1 98.06 516 ASN B N 1
ATOM 8590 C CA . ASN B 1 516 ? 26.766 -24.641 -7.703 1 98.06 516 ASN B CA 1
ATOM 8591 C C . ASN B 1 516 ? 25.75 -24.609 -6.57 1 98.06 516 ASN B C 1
ATOM 8593 O O . ASN B 1 516 ? 25.781 -25.438 -5.668 1 98.06 516 ASN B O 1
ATOM 8597 N N . LEU B 1 517 ? 24.906 -23.641 -6.598 1 98.25 517 LEU B N 1
ATOM 8598 C CA . LEU B 1 517 ? 23.891 -23.531 -5.562 1 98.25 517 LEU B CA 1
ATOM 8599 C C . LEU B 1 517 ? 22.938 -24.719 -5.617 1 98.25 517 LEU B C 1
ATOM 8601 O O . LEU B 1 517 ? 22.562 -25.281 -4.578 1 98.25 517 LEU B O 1
ATOM 8605 N N . ILE B 1 518 ? 22.516 -25.141 -6.809 1 98.56 518 ILE B N 1
ATOM 8606 C CA . ILE B 1 518 ? 21.641 -26.297 -6.988 1 98.56 518 ILE B CA 1
ATOM 8607 C C . ILE B 1 518 ? 22.297 -27.547 -6.445 1 98.56 518 ILE B C 1
ATOM 8609 O O . ILE B 1 518 ? 21.688 -28.312 -5.691 1 98.56 518 ILE B O 1
ATOM 8613 N N . ASP B 1 519 ? 23.562 -27.719 -6.785 1 98.44 519 ASP B N 1
ATOM 8614 C CA . ASP B 1 519 ? 24.297 -28.906 -6.355 1 98.44 519 ASP B CA 1
ATOM 8615 C C . ASP B 1 519 ? 24.484 -28.922 -4.84 1 98.44 519 ASP B C 1
ATOM 8617 O O . ASP B 1 519 ? 24.406 -29.969 -4.207 1 98.44 519 ASP B O 1
ATOM 8621 N N . SER B 1 520 ? 24.75 -27.734 -4.289 1 98 520 SER B N 1
ATOM 8622 C CA . SER B 1 520 ? 24.891 -27.641 -2.84 1 98 520 SER B CA 1
ATOM 8623 C C . SER B 1 520 ? 23.578 -28.016 -2.141 1 98 520 SER B C 1
ATOM 8625 O O . SER B 1 520 ? 23.594 -28.688 -1.108 1 98 520 SER B O 1
ATOM 8627 N N . PHE B 1 521 ? 22.516 -27.578 -2.59 1 98.19 521 PHE B N 1
ATOM 8628 C CA . PHE B 1 521 ? 21.219 -27.906 -2.039 1 98.19 521 PHE B CA 1
ATOM 8629 C C . PHE B 1 521 ? 20.953 -29.406 -2.098 1 98.19 521 PHE B C 1
ATOM 8631 O O . PHE B 1 521 ? 20.547 -30 -1.106 1 98.19 521 PHE B O 1
ATOM 8638 N N . ILE B 1 522 ? 21.234 -30.031 -3.271 1 97.75 522 ILE B N 1
ATOM 8639 C CA . ILE B 1 522 ? 21 -31.453 -3.496 1 97.75 522 ILE B CA 1
ATOM 8640 C C . ILE B 1 522 ? 21.906 -32.281 -2.576 1 97.75 522 ILE B C 1
ATOM 8642 O O . ILE B 1 522 ? 21.484 -33.281 -2.016 1 97.75 522 ILE B O 1
ATOM 8646 N N . GLU B 1 523 ? 23.125 -31.812 -2.416 1 97.81 523 GLU B N 1
ATOM 8647 C CA . GLU B 1 523 ? 24.047 -32.5 -1.512 1 97.81 523 GLU B CA 1
ATOM 8648 C C . GLU B 1 523 ? 23.547 -32.438 -0.073 1 97.81 523 GLU B C 1
ATOM 8650 O O . GLU B 1 523 ? 23.656 -33.438 0.664 1 97.81 523 GLU B O 1
ATOM 8655 N N . ASP B 1 524 ? 23.031 -31.328 0.305 1 97.38 524 ASP B N 1
ATOM 8656 C CA . ASP B 1 524 ? 22.484 -31.203 1.65 1 97.38 524 ASP B CA 1
ATOM 8657 C C . ASP B 1 524 ? 21.266 -32.094 1.828 1 97.38 524 ASP B C 1
ATOM 8659 O O . ASP B 1 524 ? 21.047 -32.656 2.904 1 97.38 524 ASP B O 1
ATOM 8663 N N . LEU B 1 525 ? 20.438 -32.219 0.823 1 97.06 525 LEU B N 1
ATOM 8664 C CA . LEU B 1 525 ? 19.312 -33.156 0.864 1 97.06 525 LEU B CA 1
ATOM 8665 C C . LEU B 1 525 ? 19.781 -34.594 1.044 1 97.06 525 LEU B C 1
ATOM 8667 O O . LEU B 1 525 ? 19.219 -35.344 1.84 1 97.06 525 LEU B O 1
ATOM 8671 N N . LYS B 1 526 ? 20.812 -34.969 0.369 1 95.62 526 LYS B N 1
ATOM 8672 C CA . LYS B 1 526 ? 21.375 -36.312 0.475 1 95.62 526 LYS B CA 1
ATOM 8673 C C . LYS B 1 526 ? 21.875 -36.594 1.891 1 95.62 526 LYS B C 1
ATOM 8675 O O . LYS B 1 526 ? 21.594 -37.656 2.457 1 95.62 526 LYS B O 1
ATOM 8680 N N . LYS B 1 527 ? 22.516 -35.625 2.377 1 95.12 527 LYS B N 1
ATOM 8681 C CA . LYS B 1 527 ? 23.094 -35.75 3.711 1 95.12 527 LYS B CA 1
ATOM 8682 C C . LYS B 1 527 ? 22 -35.875 4.77 1 95.12 527 LYS B C 1
ATOM 8684 O O . LYS B 1 527 ? 22.203 -36.5 5.82 1 95.12 527 LYS B O 1
ATOM 8689 N N . SER B 1 528 ? 20.891 -35.344 4.504 1 93.81 528 SER B N 1
ATOM 8690 C CA . SER B 1 528 ? 19.797 -35.375 5.469 1 93.81 528 SER B CA 1
ATOM 8691 C C . SER B 1 528 ? 18.938 -36.625 5.293 1 93.81 528 SER B C 1
ATOM 8693 O O . SER B 1 528 ? 17.875 -36.75 5.918 1 93.81 528 SER B O 1
ATOM 8695 N N . ASN B 1 529 ? 19.234 -37.562 4.422 1 91.88 529 ASN B N 1
ATOM 8696 C CA . ASN B 1 529 ? 18.5 -38.781 4.113 1 91.88 529 ASN B CA 1
ATOM 8697 C C . ASN B 1 529 ? 17.109 -38.469 3.549 1 91.88 529 ASN B C 1
ATOM 8699 O O . ASN B 1 529 ? 16.156 -39.188 3.84 1 91.88 529 ASN B O 1
ATOM 8703 N N . TYR B 1 530 ? 17.016 -37.406 2.861 1 93.12 530 TYR B N 1
ATOM 8704 C CA . TYR B 1 530 ? 15.773 -36.906 2.27 1 93.12 530 TYR B CA 1
ATOM 8705 C C . TYR B 1 530 ? 15.258 -37.875 1.211 1 93.12 530 TYR B C 1
ATOM 8707 O O . TYR B 1 530 ? 14.047 -38.094 1.093 1 93.12 530 TYR B O 1
ATOM 8715 N N . PHE B 1 531 ? 16.078 -38.531 0.579 1 90.5 531 PHE B N 1
ATOM 8716 C CA . PHE B 1 531 ? 15.688 -39.344 -0.55 1 90.5 531 PHE B CA 1
ATOM 8717 C C . PHE B 1 531 ? 15.406 -40.781 -0.095 1 90.5 531 PHE B C 1
ATOM 8719 O O . PHE B 1 531 ? 14.875 -41.594 -0.86 1 90.5 531 PHE B O 1
ATOM 8726 N N . ASN B 1 532 ? 15.797 -41.125 1.144 1 80.75 532 ASN B N 1
ATOM 8727 C CA . ASN B 1 532 ? 15.633 -42.5 1.648 1 80.75 532 ASN B CA 1
ATOM 8728 C C . ASN B 1 532 ? 14.414 -42.625 2.561 1 80.75 532 ASN B C 1
ATOM 8730 O O . ASN B 1 532 ? 14.016 -43.719 2.926 1 80.75 532 ASN B O 1
ATOM 8734 N N . GLU B 1 533 ? 13.859 -41.562 2.941 1 66.81 533 GLU B N 1
ATOM 8735 C CA . GLU B 1 533 ? 12.672 -41.594 3.787 1 66.81 533 GLU B CA 1
ATOM 8736 C C . GLU B 1 533 ? 11.438 -42 2.979 1 66.81 533 GLU B C 1
ATOM 8738 O O . GLU B 1 533 ? 11.312 -41.625 1.809 1 66.81 533 GLU B O 1
#

Organism: Arcobacter nitrofigilis (strain ATCC 33309 / DSM 7299 / CCUG 15893 / LMG 7604 / NCTC 12251 / CI) (NCBI:txid572480)

Secondary structure (DSSP, 8-state):
---------SPPPGGGG---SSPPPHHHHHHHHHHHHHHHHHHHHT--SSS-------HHHHGGGGGS--B--S-TTS--S--S--HHHHHHHHHHHHHHTTPPPP-SSPPTTSEEEEEESSTHHHHHHHHHHHHHHHHTTBPBTT-HHHHHHHHHH-SSHHHHHHHTTTT---PBPPPSSTTTT--EEEEBTTS-HHHHHHHHHHTPEEHHHHHHHHTPPP---GGGSPTT--GGGB-TTS-BSSB-B-TTSSB-HHHHHHHHHHHHHTT--EEEEEEBS-TTT--B--HHHHHHHHHHHHHHTT-SSEEEEEETTEEEEE-SEEEEEE-TTHHHHHHHHHHHHHTTSS--SSTT------STTSTTEEEEEEESTTTT--SS--EEEEEEGGGPBPP---TTB-SS---SS-SS-BTHHHHHHHHHHHT--HHHHHHHHHHHHHHHHHHHHHHHHH-TTS-S--B--TT-SEEEEE---HHHHHHTT-EEEEEEETTEEEEEEEEE--TT--HHHHHHHHHHHHHTTTTT-/---------SPPPGGGG---SSPPPHHHHHHHHHHHHHHHHHHHHT--SSS-------HHHHGGGGGS--B--S-TTS--S--S--HHHHHHHHHHHHHHTTPPPP-SSPPTTSEEEEEESSTHHHHHHHHHHHHHHHHTTBPBTT-HHHHHHHHHH--SHHHHHHHTTTT---PBPPPSSTTTT--EEE-BTTS-HHHHHHHHHHTPEEHHHHHHHHTPPP---GGGSPTT--GGGB-TTS-BSSB-B-TTSSB-HHHHHHHHHHHHHTT--EEEEEEBS-TTT--B--HHHHHHHHHHHHHHTT-SSEEEEEETTEEEEE-SEEEEEE-TTHHHHHHHHHHHHHTTSS--SSTT------STTSTTEEEEEEESTTTT--SS--EEEEEEGGGPBPP---TTB-SS---SS-SS-BTHHHHHHHHHHHT--HHHHHHHHHHHHHHHHHHHHHHHHH-TTS-S--B--TT-SEEEEE---HHHHHHTT-EEEEEEETTEEEEEEEEE--TT--HHHHHHHHHHHHHTTTTT-

Radius of gyration: 28.28 Å; Cα contacts (8 Å, |Δi|>4): 2205; chains: 2; bounding box: 72×89×62 Å

Nearest PDB structures (foldseek):
  7cii-assembly1_B  TM=8.807E-01  e=1.034E-50  Streptomyces sp. 590 KI-2014
  7cig-assembly1_B  TM=8.787E-01  e=2.023E-50  Streptomyces sp. 590 KI-2014
  7cig-assembly1_A  TM=8.781E-01  e=1.368E-50  Streptomyces sp. 590 KI-2014
  7cim-assembly1_A  TM=8.724E-01  e=7.819E-51  Streptomyces sp. 590 KI-2014
  7cif-assembly1_A  TM=8.665E-01  e=2.263E-50  Streptomyces sp. 590 KI-2014

Solvent-accessible surface area (backbone atoms only — not comparable to full-atom values): 55112 Å² total; per-residue (Å²): 133,89,68,81,69,71,79,71,90,55,77,74,66,37,77,59,48,66,66,62,68,49,51,53,50,71,67,55,47,50,50,31,52,48,53,50,51,52,50,46,54,56,40,58,73,41,58,34,15,50,74,50,15,57,61,61,78,41,33,85,86,46,26,71,51,42,40,40,48,27,36,35,55,30,32,52,89,34,70,59,42,62,61,45,47,36,36,34,45,34,48,32,48,50,50,46,49,34,55,68,39,49,40,47,71,75,49,86,74,76,46,55,68,13,48,38,60,47,73,38,46,40,11,28,52,49,24,46,40,49,50,49,50,49,39,51,41,53,38,36,30,42,53,54,55,81,46,62,72,52,55,53,50,38,58,73,64,36,80,49,76,68,50,33,73,33,63,74,32,31,83,44,76,90,43,59,32,66,66,92,49,95,29,44,48,47,46,34,37,45,40,33,66,48,50,53,64,56,57,59,46,35,29,63,56,53,68,50,42,35,55,38,58,50,32,61,75,70,65,58,76,60,86,73,52,81,85,47,49,50,84,68,64,35,67,81,52,35,46,98,82,65,36,48,61,40,36,56,42,35,89,50,39,21,52,32,51,71,39,46,49,54,54,51,46,57,41,32,72,64,40,26,18,43,32,36,48,44,41,29,31,22,74,78,40,21,10,58,25,53,46,55,65,40,47,67,63,39,49,62,50,30,52,72,56,48,23,55,64,23,81,42,38,44,44,95,92,40,72,44,80,39,51,30,52,38,34,34,34,44,12,35,39,28,64,74,46,45,63,39,40,52,54,28,46,76,67,61,71,48,81,69,87,43,93,83,61,71,85,62,55,78,43,42,82,44,78,74,52,51,32,41,20,22,23,35,25,16,64,68,34,34,36,37,39,18,18,37,28,38,35,33,46,64,70,41,55,48,40,79,31,52,52,36,58,69,40,30,42,60,75,44,89,53,59,47,25,43,25,58,51,36,54,52,54,39,53,57,49,37,73,30,23,54,67,52,48,28,52,50,46,49,51,32,52,51,47,32,51,52,50,50,52,54,54,50,67,56,34,78,78,67,77,39,64,72,44,66,21,77,92,26,44,27,39,32,26,49,53,72,58,69,69,58,31,53,56,25,18,29,41,46,36,46,45,66,56,69,65,38,81,40,58,31,23,30,38,28,45,36,78,58,54,45,71,66,56,52,49,52,52,53,50,52,39,56,74,66,46,58,72,75,105,131,90,70,78,71,69,81,71,93,56,78,75,66,37,76,60,49,65,65,63,67,48,50,55,51,71,67,55,49,50,50,31,52,48,53,50,51,52,50,47,54,56,39,57,73,41,58,35,14,49,73,51,15,56,61,61,78,41,34,85,87,45,27,71,50,44,40,40,49,29,37,36,56,31,33,52,89,33,68,59,42,63,62,46,47,36,36,36,44,36,47,31,48,49,50,46,49,33,55,68,39,50,38,48,70,75,50,88,75,76,45,56,68,13,47,37,60,48,72,38,45,40,11,29,51,50,23,46,40,48,51,50,50,49,40,50,41,54,39,37,29,42,51,54,56,80,44,62,71,51,53,52,51,39,56,71,65,35,80,50,76,68,49,33,70,34,62,72,30,29,81,42,74,90,44,59,31,68,67,92,47,96,30,45,49,47,46,34,38,44,40,33,68,47,50,52,64,56,58,60,48,35,31,63,56,53,68,50,43,35,56,37,59,50,32,62,76,69,66,57,78,62,85,74,53,81,85,48,49,51,84,66,63,35,67,81,52,36,46,99,82,64,35,48,62,39,38,57,40,34,90,49,40,21,52,31,50,72,40,45,47,55,55,50,47,57,43,33,73,64,41,26,17,43,32,36,48,43,41,28,32,22,74,79,39,21,11,58,25,54,46,56,65,40,47,67,64,40,49,61,52,29,51,72,56,48,23,54,65,23,81,43,39,45,43,94,93,39,71,45,81,38,53,29,53,37,35,36,34,45,10,36,39,30,62,74,46,46,62,38,40,52,53,28,46,76,68,61,72,49,79,68,86,43,94,84,63,71,84,61,54,79,43,42,82,45,79,74,52,50,33,43,20,22,22,35,26,17,64,70,34,34,37,36,41,17,19,37,29,38,37,32,45,65,69,42,54,49,38,77,33,49,53,35,57,72,40,30,40,59,75,45,90,52,60,46,26,43,25,59,50,35,55,55,52,41,53,58,50,37,71,29,21,54,66,52,47,26,52,48,44,50,50,33,51,50,47,31,49,50,50,49,51,54,54,51,66,57,36,79,80,68,77,39,63,71,46,64,21,78,91,25,45,27,40,34,26,50,53,74,59,68,67,56,31,52,55,25,18,29,41,47,34,48,46,67,56,70,64,38,82,40,56,30,23,30,39,29,43,36,79,58,55,47,70,66,58,51,49,52,53,53,51,52,38,57,74,67,46,60,71,76,105

InterPro domains:
  IPR002129 Pyridoxal phosphate-dependent decarboxylase, major domain [PF00282] (245-458)
  IPR015421 Pyridoxal phosphate-dependent transferase, major domain [G3DSA:3.40.640.10] (63-428)
  IPR015422 Pyridoxal phosphate-dependent transferase, small domain [G3DSA:3.90.1150.10] (429-529)
  IPR015424 Pyridoxal phosphate-dependent transferase [SSF53383] (18-527)
  IPR051151 Group II amino acid decarboxylase [PTHR46101] (21-528)

Foldseek 3Di:
DPPPLPQCLDDQDCVLVDDDPDDDDPVSVVVSVVSVVSVCVLLLVQAWAFLFFPPDDDCPPCVCCVVPDAWDFFFLVADWPRPRFQSVLFVVLVQVLCVLLVAADADVVGDQRHKGKTKFFFALLQLLLLQVLLFLCVQLAWAAQPPPVVLVVLVVPVPDPSQSLQQSFADDDGFTFDDPDPASNQAEEAEEPLADCSNVVSCVVSVHHYLVNVCVVVVHQQPDDPVQAEDQDAQVQADPRGHGPHQYAYPLGAGSLSSVQRSLLVVLQVNHQYEYEGEQQRGANGAGYLPVVNCVSNVVSCVVSVQQWHWTGRDDVDIDTDHSYAYEYECAPRSLQLSLVVVCVVVVVDDFPDPPDDRRRDGCVPVRHAKYKYWCRRQVRDPHTMIMIMGGSNSQHRADRNNVDSTHRNSRPDRIRDSVVSVSSSVSVVVDDSVRSNVLSSQLQVLQVVLLVVVVVLQVVCPFVWDHRTSGQKTKTADDDPSLCSSNVWDWDWDDGSNDIGIMTMTGRHSVDDPVSSVVSVVVCVVSCVNVD/DPPPLPQCLDDQDCVLVDDDPDDDDPVSVVVSVVSVVSVCVLLLVQAWAFLFFPPDDDCPPCVCCVVPDAWDFFFLVADWPRPRFQSVLFVVLVQVLCVLLVAADADVVGDQRHKGKTKFFFALLQLLLLQVLLVLCVQLAWAAQPPPVVLVVLVVPVPDPSQSLLQSFADDDTFTFDDPDPASNQAEEAEEPLADCSNVVSCVVSVHHYLVNVCVVVVHQQPDDPVQAEDQDAQVQADPRGHGPHAYAYPLGAGSLSSVQRSLLVVLQVNHQYEYEGEQQRGANGAGYLPVVNCVSNVVSCVVSVQCWDWTGRDDVDIDTDHSYAYEYECAPRSLQLSLVVVCVVVVVDDFPDPPDDRRRDGCVPVRHAKYKYWCRRQVRDPHTMIMIMGGSNSQHRADRNNVDSTHRNSRPDRIRDSVVSVSSSVSVVVDDSVRSNVLSSQLQVLQVVLLVVVVVLQVVCPFVWDHRTSGQKTKTADDDPSLCSSNVWDWDWDDGSNDIGIMTMTGRHSVDDPVSSVVSVVVCVVRCVNVD